Protein AF-0000000081095134 (afdb_homodimer)

Structure (mmCIF, N/CA/C/O backbone):
data_AF-0000000081095134-model_v1
#
loop_
_entity.id
_entity.type
_entity.pdbx_description
1 polymer 'Mutator-like transposase domain-containing protein'
#
loop_
_atom_site.group_PDB
_atom_site.id
_atom_site.type_symbol
_atom_site.label_atom_id
_atom_site.label_alt_id
_atom_site.label_comp_id
_atom_site.label_asym_id
_atom_site.label_entity_id
_atom_site.label_seq_id
_atom_site.pdbx_PDB_ins_code
_atom_site.Cartn_x
_atom_site.Cartn_y
_atom_site.Cartn_z
_atom_site.occupancy
_atom_site.B_iso_or_equiv
_atom_site.auth_seq_id
_atom_site.auth_comp_id
_atom_site.auth_asym_id
_atom_site.auth_atom_id
_atom_site.pdbx_PDB_model_num
ATOM 1 N N . MET A 1 1 ? -31.25 4.898 10.406 1 34.12 1 MET A N 1
ATOM 2 C CA . MET A 1 1 ? -30.953 4.434 11.758 1 34.12 1 MET A CA 1
ATOM 3 C C . MET A 1 1 ? -30.625 5.602 12.68 1 34.12 1 MET A C 1
ATOM 5 O O . MET A 1 1 ? -29.781 6.438 12.344 1 34.12 1 MET A O 1
ATOM 9 N N . ASP A 1 2 ? -31.547 5.887 13.469 1 38.72 2 ASP A N 1
ATOM 10 C CA . ASP A 1 2 ? -31.469 7.027 14.383 1 38.72 2 ASP A CA 1
ATOM 11 C C . ASP A 1 2 ? -30.359 6.836 15.398 1 38.72 2 ASP A C 1
ATOM 13 O O . ASP A 1 2 ? -30.453 5.984 16.281 1 38.72 2 ASP A O 1
ATOM 17 N N . PHE A 1 3 ? -29.188 6.793 15.047 1 43.84 3 PHE A N 1
ATOM 18 C CA . PHE A 1 3 ? -28.109 6.73 16.016 1 43.84 3 PHE A CA 1
ATOM 19 C C . PHE A 1 3 ? -28.109 7.961 16.922 1 43.84 3 PHE A C 1
ATOM 21 O O . PHE A 1 3 ? -28.172 9.094 16.438 1 43.84 3 PHE A O 1
ATOM 28 N N . GLN A 1 4 ? -28.75 7.762 18.094 1 41.66 4 GLN A N 1
ATOM 29 C CA . GLN A 1 4 ? -28.594 8.875 19.031 1 41.66 4 GLN A CA 1
ATOM 30 C C . GLN A 1 4 ? -27.109 9.141 19.312 1 41.66 4 GLN A C 1
ATOM 32 O O . GLN A 1 4 ? -26.344 8.203 19.578 1 41.66 4 GLN A O 1
ATOM 37 N N . ALA A 1 5 ? -26.734 10.164 18.969 1 42.28 5 ALA A N 1
ATOM 38 C CA . ALA A 1 5 ? -25.359 10.648 19.094 1 42.28 5 ALA A CA 1
ATOM 39 C C . ALA A 1 5 ? -24.812 10.414 20.5 1 42.28 5 ALA A C 1
ATOM 41 O O . ALA A 1 5 ? -25.531 10.609 21.5 1 42.28 5 ALA A O 1
ATOM 42 N N . ALA A 1 6 ? -23.969 9.516 20.688 1 42.62 6 ALA A N 1
ATOM 43 C CA . ALA A 1 6 ? -23.25 9.461 21.953 1 42.62 6 ALA A CA 1
ATOM 44 C C . ALA A 1 6 ? -23.016 10.859 22.516 1 42.62 6 ALA A C 1
ATOM 46 O O . ALA A 1 6 ? -23.203 11.859 21.812 1 42.62 6 ALA A O 1
ATOM 47 N N . ASP A 1 7 ? -22.406 10.867 23.703 1 41.56 7 ASP A N 1
ATOM 48 C CA . ASP A 1 7 ? -22.062 12.117 24.375 1 41.56 7 ASP A CA 1
ATOM 49 C C . ASP A 1 7 ? -21.391 13.094 23.422 1 41.56 7 ASP A C 1
ATOM 51 O O . ASP A 1 7 ? -20.438 12.734 22.734 1 41.56 7 ASP A O 1
ATOM 55 N N . THR A 1 8 ? -22.125 14.023 22.859 1 46.66 8 THR A N 1
ATOM 56 C CA . THR A 1 8 ? -21.938 15.102 21.891 1 46.66 8 THR A CA 1
ATOM 57 C C . THR A 1 8 ? -20.578 15.766 22.078 1 46.66 8 THR A C 1
ATOM 59 O O . THR A 1 8 ? -20.281 16.297 23.156 1 46.66 8 THR A O 1
ATOM 62 N N . GLU A 1 9 ? -19.609 15.109 21.625 1 51.66 9 GLU A N 1
ATOM 63 C CA . GLU A 1 9 ? -18.484 16.031 21.516 1 51.66 9 GLU A CA 1
ATOM 64 C C . GLU A 1 9 ? -18.953 17.406 21.016 1 51.66 9 GLU A C 1
ATOM 66 O O . GLU A 1 9 ? -19.922 17.5 20.266 1 51.66 9 GLU A O 1
ATOM 71 N N . SER A 1 10 ? -18.359 18.406 21.594 1 58.78 10 SER A N 1
ATOM 72 C CA . SER A 1 10 ? -18.703 19.812 21.656 1 58.78 10 SER A CA 1
ATOM 73 C C . SER A 1 10 ? -18.812 20.438 20.266 1 58.78 10 SER A C 1
ATOM 75 O O . SER A 1 10 ? -18.156 19.969 19.328 1 58.78 10 SER A O 1
ATOM 77 N N . GLU A 1 11 ? -19.922 20.984 19.859 1 73.25 11 GLU A N 1
ATOM 78 C CA . GLU A 1 11 ? -20.266 21.891 18.781 1 73.25 11 GLU A CA 1
ATOM 79 C C . GLU A 1 11 ? -19.188 22.953 18.594 1 73.25 11 GLU A C 1
ATOM 81 O O . GLU A 1 11 ? -19.344 23.875 17.781 1 73.25 11 GLU A O 1
ATOM 86 N N . ARG A 1 12 ? -18.016 22.578 19.219 1 83.5 12 ARG A N 1
ATOM 87 C CA . ARG A 1 12 ? -16.984 23.609 19.156 1 83.5 12 ARG A CA 1
ATOM 88 C C . ARG A 1 12 ? -16.25 23.578 17.828 1 83.5 12 ARG A C 1
ATOM 90 O O . ARG A 1 12 ? -16.062 22.5 17.234 1 83.5 12 ARG A O 1
ATOM 97 N N . LYS A 1 13 ? -15.852 24.828 17.422 1 90.75 13 LYS A N 1
ATOM 98 C CA . LYS A 1 13 ? -15.156 25.016 16.156 1 90.75 13 LYS A CA 1
ATOM 99 C C . LYS A 1 13 ? -13.758 25.594 16.359 1 90.75 13 LYS A C 1
ATOM 101 O O . LYS A 1 13 ? -13.562 26.453 17.234 1 90.75 13 LYS A O 1
ATOM 106 N N . TYR A 1 14 ? -12.898 25.031 15.648 1 94 14 TYR A N 1
ATOM 107 C CA . TYR A 1 14 ? -11.539 25.562 15.703 1 94 14 TYR A CA 1
ATOM 108 C C . TYR A 1 14 ? -11.211 26.344 14.43 1 94 14 TYR A C 1
ATOM 110 O O . TYR A 1 14 ? -11.852 26.156 13.398 1 94 14 TYR A O 1
ATOM 118 N N . ILE A 1 15 ? -10.242 27.234 14.555 1 94.12 15 ILE A N 1
ATOM 119 C CA . ILE A 1 15 ? -9.797 28.016 13.398 1 94.12 15 ILE A CA 1
ATOM 120 C C . ILE A 1 15 ? -8.266 28.047 13.359 1 94.12 15 ILE A C 1
ATOM 122 O O . ILE A 1 15 ? -7.605 27.844 14.375 1 94.12 15 ILE A O 1
ATOM 126 N N . PHE A 1 16 ? -7.758 28.281 12.117 1 94.06 16 PHE A N 1
ATOM 127 C CA . PHE A 1 16 ? -6.359 28.641 11.914 1 94.06 16 PHE A CA 1
ATOM 128 C C . PHE A 1 16 ? -6.184 30.156 11.891 1 94.06 16 PHE A C 1
ATOM 130 O O . PHE A 1 16 ? -6.996 30.859 11.305 1 94.06 16 PHE A O 1
ATOM 137 N N . ALA A 1 17 ? -5.164 30.578 12.578 1 94.69 17 ALA A N 1
ATOM 138 C CA . ALA A 1 17 ? -4.887 32 12.5 1 94.69 17 ALA A CA 1
ATOM 139 C C . ALA A 1 17 ? -3.387 32.281 12.5 1 94.69 17 ALA A C 1
ATOM 141 O O . ALA A 1 17 ? -2.631 31.625 13.227 1 94.69 17 ALA A O 1
ATOM 142 N N . ASP A 1 18 ? -3.006 33.188 11.562 1 94.44 18 ASP A N 1
ATOM 143 C CA . ASP A 1 18 ? -1.643 33.688 11.641 1 94.44 18 ASP A CA 1
ATOM 144 C C . ASP A 1 18 ? -1.393 34.375 12.977 1 94.44 18 ASP A C 1
ATOM 146 O O . ASP A 1 18 ? -2.119 35.312 13.352 1 94.44 18 ASP A O 1
ATOM 150 N N . GLU A 1 19 ? -0.438 33.938 13.609 1 92.81 19 GLU A N 1
ATOM 151 C CA . GLU A 1 19 ? -0.202 34.406 14.977 1 92.81 19 GLU A CA 1
ATOM 152 C C . GLU A 1 19 ? 0.036 35.906 15.008 1 92.81 19 GLU A C 1
ATOM 154 O O . GLU A 1 19 ? -0.515 36.625 15.859 1 92.81 19 GLU A O 1
ATOM 159 N N . SER A 1 20 ? 0.851 36.406 14.102 1 91.19 20 SER A N 1
ATOM 160 C CA . SER A 1 20 ? 1.161 37.844 14.055 1 91.19 20 SER A CA 1
ATOM 161 C C . SER A 1 20 ? -0.084 38.656 13.75 1 91.19 20 SER A C 1
ATOM 163 O O . SER A 1 20 ? -0.318 39.688 14.391 1 91.19 20 SER A O 1
ATOM 165 N N . ASN A 1 21 ? -0.893 38.188 12.797 1 91.81 21 ASN A N 1
ATOM 166 C CA . ASN A 1 21 ? -2.131 38.875 12.461 1 91.81 21 ASN A CA 1
ATOM 167 C C . ASN A 1 21 ? -3.09 38.938 13.648 1 91.81 21 ASN A C 1
ATOM 169 O O . ASN A 1 21 ? -3.738 39.938 13.891 1 91.81 21 ASN A O 1
ATOM 173 N N . LEU A 1 22 ? -3.172 37.875 14.266 1 92.44 22 LEU A N 1
ATOM 174 C CA . LEU A 1 22 ? -4.082 37.75 15.391 1 92.44 22 LEU A CA 1
ATOM 175 C C . LEU A 1 22 ? -3.666 38.688 16.531 1 92.44 22 LEU A C 1
ATOM 177 O O . LEU A 1 22 ? -4.492 39.438 17.062 1 92.44 22 LEU A O 1
ATOM 181 N N . LEU A 1 23 ? -2.416 38.688 16.875 1 89.62 23 LEU A N 1
ATOM 182 C CA . LEU A 1 23 ? -1.928 39.531 17.969 1 89.62 23 LEU A CA 1
ATOM 183 C C . LEU A 1 23 ? -2.041 41 17.625 1 89.62 23 LEU A C 1
ATOM 185 O O . LEU A 1 23 ? -2.357 41.812 18.5 1 89.62 23 LEU A O 1
ATOM 189 N N . GLU A 1 24 ? -1.761 41.281 16.422 1 88.88 24 GLU A N 1
ATOM 190 C CA . GLU A 1 24 ? -1.921 42.688 15.969 1 88.88 24 GLU A CA 1
ATOM 191 C C . GLU A 1 24 ? -3.379 43.125 16.047 1 88.88 24 GLU A C 1
ATOM 193 O O . GLU A 1 24 ? -3.666 44.25 16.422 1 88.88 24 GLU A O 1
ATOM 198 N N . TRP A 1 25 ? -4.219 42.281 15.688 1 89.56 25 TRP A N 1
ATOM 199 C CA . TRP A 1 25 ? -5.648 42.562 15.734 1 89.56 25 TRP A CA 1
ATOM 200 C C . TRP A 1 25 ? -6.113 42.781 17.172 1 89.56 25 TRP A C 1
ATOM 202 O O . TRP A 1 25 ? -6.84 43.75 17.438 1 89.56 25 TRP A O 1
ATOM 212 N N . VAL A 1 26 ? -5.688 41.969 18.031 1 86.5 26 VAL A N 1
ATOM 213 C CA . VAL A 1 26 ? -6.074 42.094 19.438 1 86.5 26 VAL A CA 1
ATOM 214 C C . VAL A 1 26 ? -5.543 43.375 20.016 1 86.5 26 VAL A C 1
ATOM 216 O O . VAL A 1 26 ? -6.25 44.062 20.766 1 86.5 26 VAL A O 1
ATOM 219 N N . THR A 1 27 ? -4.344 43.719 19.672 1 83.88 27 THR A N 1
ATOM 220 C CA . THR A 1 27 ? -3.738 44.938 20.156 1 83.88 27 THR A CA 1
ATOM 221 C C . THR A 1 27 ? -4.484 46.156 19.609 1 83.88 27 THR A C 1
ATOM 223 O O . THR A 1 27 ? -4.637 47.156 20.312 1 83.88 27 THR A O 1
ATOM 226 N N . SER A 1 28 ? -4.941 46.031 18.453 1 83.38 28 SER A N 1
ATOM 227 C CA . SER A 1 28 ? -5.652 47.156 17.828 1 83.38 28 SER A CA 1
ATOM 228 C C . SER A 1 28 ? -7.023 47.344 18.453 1 83.38 28 SER A C 1
ATOM 230 O O . SER A 1 28 ? -7.5 48.5 18.562 1 83.38 28 SER A O 1
ATOM 232 N N . ILE A 1 29 ? -7.613 46.344 18.797 1 82.88 29 ILE A N 1
ATOM 233 C CA . ILE A 1 29 ? -8.938 46.406 19.391 1 82.88 29 ILE A CA 1
ATOM 234 C C . ILE A 1 29 ? -8.828 46.969 20.812 1 82.88 29 ILE A C 1
ATOM 236 O O . ILE A 1 29 ? -9.711 47.719 21.266 1 82.88 29 ILE A O 1
ATOM 240 N N . ALA A 1 30 ? -7.797 46.688 21.453 1 77.12 30 ALA A N 1
ATOM 241 C CA . ALA A 1 30 ? -7.582 47.156 22.812 1 77.12 30 ALA A CA 1
ATOM 242 C C . ALA A 1 30 ? -7.426 48.688 22.844 1 77.12 30 ALA A C 1
ATOM 244 O O . ALA A 1 30 ? -7.629 49.312 23.891 1 77.12 30 ALA A O 1
ATOM 245 N N . ARG A 1 31 ? -7.203 49.219 21.781 1 71.81 31 ARG A N 1
ATOM 246 C CA . ARG A 1 31 ? -7 50.656 21.734 1 71.81 31 ARG A CA 1
ATOM 247 C C . ARG A 1 31 ? -8.328 51.406 21.828 1 71.81 31 ARG A C 1
ATOM 249 O O . ARG A 1 31 ? -8.359 52.625 22.031 1 71.81 31 ARG A O 1
ATOM 256 N N . CYS A 1 32 ? -9.398 50.594 21.594 1 70.75 32 CYS A N 1
ATOM 257 C CA . CYS A 1 32 ? -10.711 51.219 21.734 1 70.75 32 CYS A CA 1
ATOM 258 C C . CYS A 1 32 ? -10.93 51.75 23.156 1 70.75 32 CYS A C 1
ATOM 260 O O . CYS A 1 32 ? -10.773 50.969 24.109 1 70.75 32 CYS A O 1
ATOM 262 N N . LYS A 1 33 ? -11.117 53 23.375 1 64.44 33 LYS A N 1
ATOM 263 C CA . LYS A 1 33 ? -11.148 53.688 24.656 1 64.44 33 LYS A CA 1
ATOM 264 C C . LYS A 1 33 ? -12.547 53.688 25.266 1 64.44 33 LYS A C 1
ATOM 266 O O . LYS A 1 33 ? -12.742 54.125 26.391 1 64.44 33 LYS A O 1
ATOM 271 N N . CYS A 1 34 ? -13.383 53.188 24.484 1 67 34 CYS A N 1
ATOM 272 C CA . CYS A 1 34 ? -14.742 53.438 24.969 1 67 34 CYS A CA 1
ATOM 273 C C . CYS A 1 34 ? -15.18 52.344 25.922 1 67 34 CYS A C 1
ATOM 275 O O . CYS A 1 34 ? -16.141 52.531 26.688 1 67 34 CYS A O 1
ATOM 277 N N . GLY A 1 35 ? -14.422 51.344 26.172 1 62.41 35 GLY A N 1
ATOM 278 C CA . GLY A 1 35 ? -14.688 50.312 27.125 1 62.41 35 GLY A CA 1
ATOM 279 C C . GLY A 1 35 ? -15.961 49.531 26.828 1 62.41 35 GLY A C 1
ATOM 280 O O . GLY A 1 35 ? -16.438 48.75 27.672 1 62.41 35 GLY A O 1
ATOM 281 N N . LYS A 1 36 ? -16.656 49.812 25.75 1 62.91 36 LYS A N 1
ATOM 282 C CA . LYS A 1 36 ? -17.938 49.156 25.484 1 62.91 36 LYS A CA 1
ATOM 283 C C . LYS A 1 36 ? -17.734 47.812 24.734 1 62.91 36 LYS A C 1
ATOM 285 O O . LYS A 1 36 ? -16.609 47.5 24.344 1 62.91 36 LYS A O 1
ATOM 290 N N . LYS A 1 37 ? -18.797 47.156 24.594 1 71.56 37 LYS A N 1
ATOM 291 C CA . LYS A 1 37 ? -18.828 45.812 24.031 1 71.56 37 LYS A CA 1
ATOM 292 C C . LYS A 1 37 ? -18.562 45.812 22.531 1 71.56 37 LYS A C 1
ATOM 294 O O . LYS A 1 37 ? -19.156 46.625 21.797 1 71.56 37 LYS A O 1
ATOM 299 N N . MET A 1 38 ? -17.531 45.094 22.109 1 80.19 38 MET A N 1
ATOM 300 C CA . MET A 1 38 ? -17.188 44.969 20.703 1 80.19 38 MET A CA 1
ATOM 301 C C . MET A 1 38 ? -18.016 43.844 20.062 1 80.19 38 MET A C 1
ATOM 303 O O . MET A 1 38 ? -18.203 42.781 20.656 1 80.19 38 MET A O 1
ATOM 307 N N . ASN A 1 39 ? -18.578 44.219 18.891 1 85.12 39 ASN A N 1
ATOM 308 C CA . ASN A 1 39 ? -19.266 43.219 18.094 1 85.12 39 ASN A CA 1
ATOM 309 C C . ASN A 1 39 ? -18.344 42.625 17.031 1 85.12 39 ASN A C 1
ATOM 311 O O . ASN A 1 39 ? -17.844 43.312 16.172 1 85.12 39 ASN A O 1
ATOM 315 N N . ILE A 1 40 ? -18.141 41.312 17.203 1 90.56 40 ILE A N 1
ATOM 316 C CA . ILE A 1 40 ? -17.266 40.625 16.266 1 90.56 40 ILE A CA 1
ATOM 317 C C . ILE A 1 40 ? -18.094 39.781 15.312 1 90.56 40 ILE A C 1
ATOM 319 O O . ILE A 1 40 ? -18.922 38.969 15.758 1 90.56 40 ILE A O 1
ATOM 323 N N . LYS A 1 41 ? -17.891 40 14.055 1 90.69 41 LYS A N 1
ATOM 324 C CA . LYS A 1 41 ? -18.609 39.25 13.039 1 90.69 41 LYS A CA 1
ATOM 325 C C . LYS A 1 41 ? -17.656 38.625 12.023 1 90.69 41 LYS A C 1
ATOM 327 O O . LYS A 1 41 ? -16.641 39.219 11.68 1 90.69 41 LYS A O 1
ATOM 332 N N . GLU A 1 42 ? -18.016 37.469 11.656 1 91.19 42 GLU A N 1
ATOM 333 C CA . GLU A 1 42 ? -17.312 36.844 10.539 1 91.19 42 GLU A CA 1
ATOM 334 C C . GLU A 1 42 ? -17.766 37.406 9.203 1 91.19 42 GLU A C 1
ATOM 336 O O . GLU A 1 42 ? -18.938 37.312 8.844 1 91.19 42 GLU A O 1
ATOM 341 N N . GLU A 1 43 ? -16.922 38.062 8.523 1 89.06 43 GLU A N 1
ATOM 342 C CA . GLU A 1 43 ? -17.281 38.719 7.281 1 89.06 43 GLU A CA 1
ATOM 343 C C . GLU A 1 43 ? -17.172 37.781 6.09 1 89.06 43 GLU A C 1
ATOM 345 O O . GLU A 1 43 ? -18.031 37.812 5.199 1 89.06 43 GLU A O 1
ATOM 350 N N . CYS A 1 44 ? -16.078 37.094 6.059 1 86 44 CYS A N 1
ATOM 351 C CA . CYS A 1 44 ? -15.828 36.219 4.914 1 86 44 CYS A CA 1
ATOM 352 C C . CYS A 1 44 ? -15.102 34.938 5.34 1 86 44 CYS A C 1
ATOM 354 O O . CYS A 1 44 ? -14.297 34.969 6.27 1 86 44 CYS A O 1
ATOM 356 N N . ALA A 1 45 ? -15.578 33.875 4.688 1 87.19 45 ALA A N 1
ATOM 357 C CA . ALA A 1 45 ? -14.914 32.594 4.906 1 87.19 45 ALA A CA 1
ATOM 358 C C . ALA A 1 45 ? -14.617 31.891 3.586 1 87.19 45 ALA A C 1
ATOM 360 O O . ALA A 1 45 ? -15.531 31.641 2.793 1 87.19 45 ALA A O 1
ATOM 361 N N . VAL A 1 46 ? -13.352 31.719 3.312 1 87.44 46 VAL A N 1
ATOM 362 C CA . VAL A 1 46 ? -12.914 30.953 2.146 1 87.44 46 VAL A CA 1
ATOM 363 C C . VAL A 1 46 ? -12.102 29.75 2.594 1 87.44 46 VAL A C 1
ATOM 365 O O . VAL A 1 46 ? -10.93 29.875 2.943 1 87.44 46 VAL A O 1
ATOM 368 N N . GLY A 1 47 ? -12.742 28.609 2.449 1 88.62 47 GLY A N 1
ATOM 369 C CA . GLY A 1 47 ? -12.086 27.438 3.018 1 88.62 47 GLY A CA 1
ATOM 370 C C . GLY A 1 47 ? -11.828 27.562 4.508 1 88.62 47 GLY A C 1
ATOM 371 O O . GLY A 1 47 ? -12.75 27.844 5.277 1 88.62 47 GLY A O 1
ATOM 372 N N . MET A 1 48 ? -10.516 27.547 4.859 1 91.81 48 MET A N 1
ATOM 373 C CA . MET A 1 48 ? -10.164 27.609 6.273 1 91.81 48 MET A CA 1
ATOM 374 C C . MET A 1 48 ? -9.758 29.031 6.664 1 91.81 48 MET A C 1
ATOM 376 O O . MET A 1 48 ? -9.586 29.328 7.848 1 91.81 48 MET A O 1
ATOM 380 N N . ALA A 1 49 ? -9.617 29.859 5.648 1 92 49 ALA A N 1
ATOM 381 C CA . ALA A 1 49 ? -9.281 31.266 5.91 1 92 49 ALA A CA 1
ATOM 382 C C . ALA A 1 49 ? -10.539 32.062 6.207 1 92 49 ALA A C 1
ATOM 384 O O . ALA A 1 49 ? -11.508 32.031 5.449 1 92 49 ALA A O 1
ATOM 385 N N . LYS A 1 50 ? -10.5 32.781 7.301 1 91.75 50 LYS A N 1
ATOM 386 C CA . LYS A 1 50 ? -11.641 33.594 7.715 1 91.75 50 LYS A CA 1
ATOM 387 C C . LYS A 1 50 ? -11.219 35.062 7.949 1 91.75 50 LYS A C 1
ATOM 389 O O . LYS A 1 50 ? -10.055 35.344 8.25 1 91.75 50 LYS A O 1
ATOM 394 N N . THR A 1 51 ? -12.148 35.906 7.699 1 92.62 51 THR A N 1
ATOM 395 C CA . THR A 1 51 ? -11.961 37.312 8.016 1 92.62 51 THR A CA 1
ATOM 396 C C . THR A 1 51 ? -12.984 37.781 9.047 1 92.62 51 THR A C 1
ATOM 398 O O . THR A 1 51 ? -14.188 37.594 8.859 1 92.62 51 THR A O 1
ATOM 401 N N . TYR A 1 52 ? -12.414 38.281 10.133 1 92.81 52 TYR A N 1
ATOM 402 C CA . TYR A 1 52 ? -13.258 38.812 11.195 1 92.81 52 TYR A CA 1
ATOM 403 C C . TYR A 1 52 ? -13.219 40.344 11.227 1 92.81 52 TYR A C 1
ATOM 405 O O . TYR A 1 52 ? -12.18 40.938 10.945 1 92.81 52 TYR A O 1
ATOM 413 N N . VAL A 1 53 ? -14.367 40.875 11.531 1 92.5 53 VAL A N 1
ATOM 414 C CA . VAL A 1 53 ? -14.461 42.312 11.703 1 92.5 53 VAL A CA 1
ATOM 415 C C . VAL A 1 53 ? -15.008 42.625 13.086 1 92.5 53 VAL A C 1
ATOM 417 O O . VAL A 1 53 ? -16.062 42.125 13.477 1 92.5 53 VAL A O 1
ATOM 420 N N . ALA A 1 54 ? -14.227 43.375 13.789 1 89.12 54 ALA A N 1
ATOM 421 C CA . ALA A 1 54 ? -14.672 43.875 15.086 1 89.12 54 ALA A CA 1
ATOM 422 C C . ALA A 1 54 ? -15.102 45.344 14.992 1 89.12 54 ALA A C 1
ATOM 424 O O . ALA A 1 54 ? -14.352 46.188 14.5 1 89.12 54 ALA A O 1
ATOM 425 N N . ARG A 1 55 ? -16.312 45.531 15.445 1 86.44 55 ARG A N 1
ATOM 426 C CA . ARG A 1 55 ? -16.859 46.875 15.398 1 86.44 55 ARG A CA 1
ATOM 427 C C . ARG A 1 55 ? -17.297 47.344 16.781 1 86.44 55 ARG A C 1
ATOM 429 O O . ARG A 1 55 ? -18 46.625 17.484 1 86.44 55 ARG A O 1
ATOM 436 N N . CYS A 1 56 ? -16.766 48.562 17.062 1 82.19 56 CYS A N 1
ATOM 437 C CA . CYS A 1 56 ? -17.203 49.156 18.312 1 82.19 56 CYS A CA 1
ATOM 438 C C . CYS A 1 56 ? -18.547 49.875 18.125 1 82.19 56 CYS A C 1
ATOM 440 O O . CYS A 1 56 ? -18.719 50.625 17.172 1 82.19 56 CYS A O 1
ATOM 442 N N . GLY A 1 57 ? -19.438 49.625 18.844 1 75.62 57 GLY A N 1
ATOM 443 C CA . GLY A 1 57 ? -20.75 50.25 18.75 1 75.62 57 GLY A CA 1
ATOM 444 C C . GLY A 1 57 ? -20.75 51.75 19.047 1 75.62 57 GLY A C 1
ATOM 445 O O . GLY A 1 57 ? -21.625 52.469 18.578 1 75.62 57 GLY A O 1
ATOM 446 N N . GLN A 1 58 ? -19.656 52.219 19.719 1 75.88 58 GLN A N 1
ATOM 447 C CA . GLN A 1 58 ? -19.641 53.625 20.141 1 75.88 58 GLN A CA 1
ATOM 448 C C . GLN A 1 58 ? -18.672 54.438 19.281 1 75.88 58 GLN A C 1
ATOM 450 O O . GLN A 1 58 ? -19.031 55.5 18.797 1 75.88 58 GLN A O 1
ATOM 455 N N . CYS A 1 59 ? -17.469 53.969 19.188 1 74.69 59 CYS A N 1
ATOM 456 C CA . CYS A 1 59 ? -16.422 54.719 18.516 1 74.69 59 CYS A CA 1
ATOM 457 C C . CYS A 1 59 ? -16.438 54.469 17.016 1 74.69 59 CYS A C 1
ATOM 459 O O . CYS A 1 59 ? -15.781 55.156 16.25 1 74.69 59 CYS A O 1
ATOM 461 N N . ASN A 1 60 ? -17.266 53.656 16.547 1 74.5 60 ASN A N 1
ATOM 462 C CA . ASN A 1 60 ? -17.375 53.281 15.141 1 74.5 60 ASN A CA 1
ATOM 463 C C . ASN A 1 60 ? -16.031 52.844 14.562 1 74.5 60 ASN A C 1
ATOM 465 O O . ASN A 1 60 ? -15.766 53.062 13.375 1 74.5 60 ASN A O 1
ATOM 469 N N . ILE A 1 61 ? -15.117 52.406 15.406 1 77.38 61 ILE A N 1
ATOM 470 C CA . ILE A 1 61 ? -13.844 51.875 14.938 1 77.38 61 ILE A CA 1
ATOM 471 C C . ILE A 1 61 ? -14.047 50.438 14.438 1 77.38 61 ILE A C 1
ATOM 473 O O . ILE A 1 61 ? -14.727 49.625 15.078 1 77.38 61 ILE A O 1
ATOM 477 N N . GLU A 1 62 ? -13.609 50.281 13.18 1 85.81 62 GLU A N 1
ATOM 478 C CA . GLU A 1 62 ? -13.672 48.969 12.57 1 85.81 62 GLU A CA 1
ATOM 479 C C . GLU A 1 62 ? -12.281 48.375 12.352 1 85.81 62 GLU A C 1
ATOM 481 O O . GLU A 1 62 ? -11.414 49.031 11.766 1 85.81 62 GLU A O 1
ATOM 486 N N . GLN A 1 63 ? -12.078 47.25 13.023 1 88.19 63 GLN A N 1
ATOM 487 C CA . GLN A 1 63 ? -10.812 46.562 12.836 1 88.19 63 GLN A CA 1
ATOM 488 C C . GLN A 1 63 ? -11.031 45.188 12.219 1 88.19 63 GLN A C 1
ATOM 490 O O . GLN A 1 63 ? -11.812 44.375 12.734 1 88.19 63 GLN A O 1
ATOM 495 N N . GLN A 1 64 ? -10.344 45 11.141 1 89.69 64 GLN A N 1
ATOM 496 C CA . GLN A 1 64 ? -10.484 43.719 10.414 1 89.69 64 GLN A CA 1
ATOM 497 C C . GLN A 1 64 ? -9.242 42.844 10.578 1 89.69 64 GLN A C 1
ATOM 499 O O . GLN A 1 64 ? -8.133 43.375 10.695 1 89.69 64 GLN A O 1
ATOM 504 N N . MET A 1 65 ? -9.469 41.562 10.672 1 90.75 65 MET A N 1
ATOM 505 C CA . MET A 1 65 ? -8.367 40.625 10.766 1 90.75 65 MET A CA 1
ATOM 506 C C . MET A 1 65 ? -8.609 39.406 9.859 1 90.75 65 MET A C 1
ATOM 508 O O . MET A 1 65 ? -9.664 38.781 9.93 1 90.75 65 MET A O 1
ATOM 512 N N . CYS A 1 66 ? -7.637 39.156 9 1 90.31 66 CYS A N 1
ATOM 513 C CA . CYS A 1 66 ? -7.641 37.938 8.219 1 90.31 66 CYS A CA 1
ATOM 514 C C . CYS A 1 66 ? -6.758 36.875 8.875 1 90.31 66 CYS A C 1
ATOM 516 O O . CYS A 1 66 ? -5.617 37.156 9.25 1 90.31 66 CYS A O 1
ATOM 518 N N . THR A 1 67 ? -7.312 35.719 8.984 1 92 67 THR A N 1
ATOM 519 C CA . THR A 1 67 ? -6.602 34.656 9.672 1 92 67 THR A CA 1
ATOM 520 C C . THR A 1 67 ? -5.398 34.188 8.859 1 92 67 THR A C 1
ATOM 522 O O . THR A 1 67 ? -4.52 33.5 9.375 1 92 67 THR A O 1
ATOM 525 N N . SER A 1 68 ? -5.344 34.5 7.578 1 89.62 68 SER A N 1
ATOM 526 C CA . SER A 1 68 ? -4.227 34.125 6.715 1 89.62 68 SER A CA 1
ATOM 527 C C . SER A 1 68 ? -3.572 35.375 6.094 1 89.62 68 SER A C 1
ATOM 529 O O . SER A 1 68 ? -4.195 36.406 6 1 89.62 68 SER A O 1
ATOM 531 N N . GLN A 1 69 ? -2.139 35.125 5.895 1 77.06 69 GLN A N 1
ATOM 532 C CA . GLN A 1 69 ? -1.49 36.188 5.102 1 77.06 69 GLN A CA 1
ATOM 533 C C . GLN A 1 69 ? -1.876 36.062 3.629 1 77.06 69 GLN A C 1
ATOM 535 O O . GLN A 1 69 ? -2.182 34.969 3.143 1 77.06 69 GLN A O 1
ATOM 540 N N . GLY A 1 70 ? -1.835 37.062 2.885 1 61.12 70 GLY A N 1
ATOM 541 C CA . GLY A 1 70 ? -2.064 36.969 1.453 1 61.12 70 GLY A CA 1
ATOM 542 C C . GLY A 1 70 ? -3.529 36.812 1.093 1 61.12 70 GLY A C 1
ATOM 543 O O . GLY A 1 70 ? -4.328 36.344 1.912 1 61.12 70 GLY A O 1
ATOM 544 N N . GLY A 1 71 ? -4.551 37.969 1.131 1 52.31 71 GLY A N 1
ATOM 545 C CA . GLY A 1 71 ? -5.973 37.844 0.878 1 52.31 71 GLY A CA 1
ATOM 546 C C . GLY A 1 71 ? -6.48 38.75 -0.215 1 52.31 71 GLY A C 1
ATOM 547 O O . GLY A 1 71 ? -7.289 39.656 0.044 1 52.31 71 GLY A O 1
ATOM 548 N N . VAL A 1 72 ? -5.766 38.938 -1.021 1 44.94 72 VAL A N 1
ATOM 549 C CA . VAL A 1 72 ? -6.648 39.719 -1.901 1 44.94 72 VAL A CA 1
ATOM 550 C C . VAL A 1 72 ? -7.902 38.906 -2.211 1 44.94 72 VAL A C 1
ATOM 552 O O . VAL A 1 72 ? -7.883 37.656 -2.129 1 44.94 72 VAL A O 1
ATOM 555 N N . LYS A 1 73 ? -9.117 39.625 -2.234 1 48 73 LYS A N 1
ATOM 556 C CA . LYS A 1 73 ? -10.516 39.219 -2.299 1 48 73 LYS A CA 1
ATOM 557 C C . LYS A 1 73 ? -10.656 37.844 -2.939 1 48 73 LYS A C 1
ATOM 559 O O . LYS A 1 73 ? -11.641 37.125 -2.691 1 48 73 LYS A O 1
ATOM 564 N N . LYS A 1 74 ? -10.297 37.688 -4.113 1 43.81 74 LYS A N 1
ATOM 565 C CA . LYS A 1 74 ? -10.82 36.562 -4.883 1 43.81 74 LYS A CA 1
ATOM 566 C C . LYS A 1 74 ? -10.07 35.281 -4.555 1 43.81 74 LYS A C 1
ATOM 568 O O . LYS A 1 74 ? -10.68 34.219 -4.402 1 43.81 74 LYS A O 1
ATOM 573 N N . SER A 1 75 ? -8.875 34.875 -5.125 1 46.09 75 SER A N 1
ATOM 574 C CA . SER A 1 75 ? -8.344 33.594 -5.559 1 46.09 75 SER A CA 1
ATOM 575 C C . SER A 1 75 ? -7.727 32.844 -4.391 1 46.09 75 SER A C 1
ATOM 577 O O . SER A 1 75 ? -7.406 33.438 -3.355 1 46.09 75 SER A O 1
ATOM 579 N N . CYS A 1 76 ? -7.598 31.375 -4.395 1 56.25 76 CYS A N 1
ATOM 580 C CA . CYS A 1 76 ? -6.969 30.141 -3.955 1 56.25 76 CYS A CA 1
ATOM 581 C C . CYS A 1 76 ? -5.527 30.375 -3.518 1 56.25 76 CYS A C 1
ATOM 583 O O . CYS A 1 76 ? -4.773 29.438 -3.293 1 56.25 76 CYS A O 1
ATOM 585 N N . ARG A 1 77 ? -5.238 31.734 -3.037 1 71.56 77 ARG A N 1
ATOM 586 C CA . ARG A 1 77 ? -3.82 32.031 -2.9 1 71.56 77 ARG A CA 1
ATOM 587 C C . ARG A 1 77 ? -3.467 32.344 -1.45 1 71.56 77 ARG A C 1
ATOM 589 O O . ARG A 1 77 ? -2.447 33 -1.179 1 71.56 77 ARG A O 1
ATOM 596 N N . TYR A 1 78 ? -4.375 32.062 -0.59 1 88.06 78 TYR A N 1
ATOM 597 C CA . TYR A 1 78 ? -4.027 32.25 0.813 1 88.06 78 TYR A CA 1
ATOM 598 C C . TYR A 1 78 ? -2.809 31.406 1.192 1 88.06 78 TYR A C 1
ATOM 600 O O . TYR A 1 78 ? -2.691 30.25 0.792 1 88.06 78 TYR A O 1
ATOM 608 N N . ASP A 1 79 ? -1.943 32.094 2.029 1 90.69 79 ASP A N 1
ATOM 609 C CA . ASP A 1 79 ? -0.749 31.391 2.502 1 90.69 79 ASP A CA 1
ATOM 610 C C . ASP A 1 79 ? -1.119 30.141 3.311 1 90.69 79 ASP A C 1
ATOM 612 O O . ASP A 1 79 ? -0.469 29.109 3.193 1 90.69 79 ASP A O 1
ATOM 616 N N . LEU A 1 80 ? -2.164 30.312 4.047 1 92.44 80 LEU A N 1
ATOM 617 C CA . LEU A 1 80 ? -2.639 29.203 4.867 1 92.44 80 LEU A CA 1
ATOM 618 C C . LEU A 1 80 ? -2.969 28 4 1 92.44 80 LEU A C 1
ATOM 620 O O . LEU A 1 80 ? -2.541 26.875 4.301 1 92.44 80 LEU A O 1
ATOM 624 N N . HIS A 1 81 ? -3.676 28.25 2.926 1 92.5 81 HIS A N 1
ATOM 625 C CA . HIS A 1 81 ? -4.086 27.172 2.039 1 92.5 81 HIS A CA 1
ATOM 626 C C . HIS A 1 81 ? -2.885 26.531 1.347 1 92.5 81 HIS A C 1
ATOM 628 O O . HIS A 1 81 ? -2.811 25.312 1.218 1 92.5 81 HIS A O 1
ATOM 634 N N . ARG A 1 82 ? -1.973 27.312 0.964 1 91.38 82 ARG A N 1
ATOM 635 C CA . ARG A 1 82 ? -0.772 26.797 0.308 1 91.38 82 ARG A CA 1
ATOM 636 C C . ARG A 1 82 ? 0.023 25.891 1.244 1 91.38 82 ARG A C 1
ATOM 638 O O . ARG A 1 82 ? 0.481 24.828 0.841 1 91.38 82 ARG A O 1
ATOM 645 N N . ARG A 1 83 ? 0.131 26.297 2.43 1 91.56 83 ARG A N 1
ATOM 646 C CA . ARG A 1 83 ? 0.895 25.531 3.412 1 91.56 83 ARG A CA 1
ATOM 647 C C . ARG A 1 83 ? 0.2 24.219 3.742 1 91.56 83 ARG A C 1
ATOM 649 O O . ARG A 1 83 ? 0.851 23.172 3.848 1 91.56 83 ARG A O 1
ATOM 656 N N . LEU A 1 84 ? -1.084 24.344 3.881 1 92.69 84 LEU A N 1
ATOM 657 C CA . LEU A 1 84 ? -1.85 23.156 4.207 1 92.69 84 LEU A CA 1
ATOM 658 C C . LEU A 1 84 ? -1.792 22.141 3.064 1 92.69 84 LEU A C 1
ATOM 660 O O . LEU A 1 84 ? -1.642 20.938 3.297 1 92.69 84 LEU A O 1
ATOM 664 N N . VAL A 1 85 ? -1.919 22.641 1.881 1 93.62 85 VAL A N 1
ATOM 665 C CA . VAL A 1 85 ? -1.872 21.766 0.713 1 93.62 85 VAL A CA 1
ATOM 666 C C . VAL A 1 85 ? -0.487 21.141 0.597 1 93.62 85 VAL A C 1
ATOM 668 O O . VAL A 1 85 ? -0.365 19.938 0.303 1 93.62 85 VAL A O 1
ATOM 671 N N . ARG A 1 86 ? 0.52 21.875 0.872 1 91.31 86 ARG A N 1
ATOM 672 C CA . ARG A 1 86 ? 1.88 21.344 0.846 1 91.31 86 ARG A CA 1
ATOM 673 C C . ARG A 1 86 ? 2.041 20.188 1.837 1 91.31 86 ARG A C 1
ATOM 675 O O . ARG A 1 86 ? 2.631 19.156 1.509 1 91.31 86 ARG A O 1
ATOM 682 N N . GLY A 1 87 ? 1.55 20.453 2.996 1 90.12 87 GLY A N 1
ATOM 683 C CA . GLY A 1 87 ? 1.609 19.406 3.994 1 90.12 87 GLY A CA 1
ATOM 684 C C . GLY A 1 87 ? 0.815 18.172 3.607 1 90.12 87 GLY A C 1
ATOM 685 O O . GLY A 1 87 ? 1.257 17.047 3.84 1 90.12 87 GLY A O 1
ATOM 686 N N . ALA A 1 88 ? -0.309 18.391 3.021 1 92.19 88 ALA A N 1
ATOM 687 C CA . ALA A 1 88 ? -1.197 17.297 2.629 1 92.19 88 ALA A CA 1
ATOM 688 C C . ALA A 1 88 ? -0.581 16.469 1.512 1 92.19 88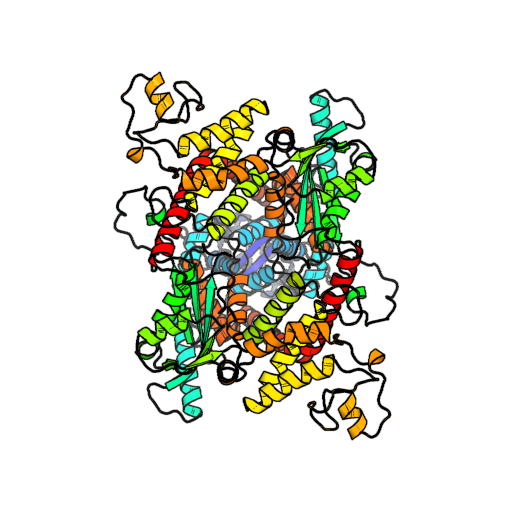 ALA A C 1
ATOM 690 O O . ALA A 1 88 ? -0.791 15.25 1.447 1 92.19 88 ALA A O 1
ATOM 691 N N . LEU A 1 89 ? 0.138 17.078 0.644 1 90.5 89 LEU A N 1
ATOM 692 C CA . LEU A 1 89 ? 0.791 16.375 -0.453 1 90.5 89 LEU A CA 1
ATOM 693 C C . LEU A 1 89 ? 1.698 15.266 0.077 1 90.5 89 LEU A C 1
ATOM 695 O O . LEU A 1 89 ? 1.869 14.234 -0.574 1 90.5 89 LEU A O 1
ATOM 699 N N . HIS A 1 90 ? 2.133 15.438 1.287 1 85.81 90 HIS A N 1
ATOM 700 C CA . HIS A 1 90 ? 3.098 14.492 1.832 1 85.81 90 HIS A CA 1
ATOM 701 C C . HIS A 1 90 ? 2.449 13.578 2.867 1 85.81 90 HIS A C 1
ATOM 703 O O . HIS A 1 90 ? 3.131 12.766 3.498 1 85.81 90 HIS A O 1
ATOM 709 N N . SER A 1 91 ? 1.232 13.789 3.152 1 84.25 91 SER A N 1
ATOM 710 C CA . SER A 1 91 ? 0.632 13.016 4.238 1 84.25 91 SER A CA 1
ATOM 711 C C . SER A 1 91 ? -0.737 12.477 3.842 1 84.25 91 SER A C 1
ATOM 713 O O . SER A 1 91 ? -1.593 12.25 4.699 1 84.25 91 SER A O 1
ATOM 715 N N . GLY A 1 92 ? -1.164 12.359 2.701 1 81.56 92 GLY A N 1
ATOM 716 C CA . GLY A 1 92 ? -2.436 11.727 2.385 1 81.56 92 GLY A CA 1
ATOM 717 C C . GLY A 1 92 ? -3.252 12.5 1.371 1 81.56 92 GLY A C 1
ATOM 718 O O . GLY A 1 92 ? -4.352 12.086 1.002 1 81.56 92 GLY A O 1
ATOM 719 N N . GLY A 1 93 ? -2.816 13.602 0.955 1 88.88 93 GLY A N 1
ATOM 720 C CA . GLY A 1 93 ? -3.494 14.367 -0.077 1 88.88 93 GLY A CA 1
ATOM 721 C C . GLY A 1 93 ? -4.73 15.086 0.431 1 88.88 93 GLY A C 1
ATOM 722 O O . GLY A 1 93 ? -4.746 15.578 1.562 1 88.88 93 GLY A O 1
ATOM 723 N N . TYR A 1 94 ? -5.664 15.188 -0.369 1 91.75 94 TYR A N 1
ATOM 724 C CA . TYR A 1 94 ? -6.879 15.922 -0.023 1 91.75 94 TYR A CA 1
ATOM 725 C C . TYR A 1 94 ? -7.609 15.242 1.132 1 91.75 94 TYR A C 1
ATOM 727 O O . TYR A 1 94 ? -8.242 15.914 1.948 1 91.75 94 TYR A O 1
ATOM 735 N N . THR A 1 95 ? -7.504 13.953 1.273 1 88.62 95 THR A N 1
ATOM 736 C CA . THR A 1 95 ? -8.148 13.211 2.355 1 88.62 95 THR A CA 1
ATOM 737 C C . THR A 1 95 ? -7.641 13.695 3.713 1 88.62 95 THR A C 1
ATOM 739 O O . THR A 1 95 ? -8.406 13.773 4.676 1 88.62 95 THR A O 1
ATOM 742 N N . ALA A 1 96 ? -6.422 14 3.754 1 89.25 96 ALA A N 1
ATOM 743 C CA . ALA A 1 96 ? -5.848 14.492 5.004 1 89.25 96 ALA A CA 1
ATOM 744 C C . ALA A 1 96 ? -6.473 15.82 5.406 1 89.25 96 ALA A C 1
ATOM 746 O O . ALA A 1 96 ? -6.801 16.031 6.578 1 89.25 96 ALA A O 1
ATOM 747 N N . ILE A 1 97 ? -6.676 16.672 4.426 1 92 97 ILE A N 1
ATOM 748 C CA . ILE A 1 97 ? -7.262 17.984 4.699 1 92 97 ILE A CA 1
ATOM 749 C C . ILE A 1 97 ? -8.719 17.812 5.125 1 92 97 ILE A C 1
ATOM 751 O O . ILE A 1 97 ? -9.172 18.453 6.078 1 92 97 ILE A O 1
ATOM 755 N N . ARG A 1 98 ? -9.344 17 4.41 1 92.38 98 ARG A N 1
ATOM 756 C CA . ARG A 1 98 ? -10.758 16.766 4.711 1 92.38 98 ARG A CA 1
ATOM 757 C C . ARG A 1 98 ? -10.93 16.219 6.121 1 92.38 98 ARG A C 1
ATOM 759 O O . ARG A 1 98 ? -11.789 16.688 6.871 1 92.38 98 ARG A O 1
ATOM 766 N N . GLU A 1 99 ? -10.133 15.227 6.5 1 90.62 99 GLU A N 1
ATOM 767 C CA . GLU A 1 99 ? -10.234 14.625 7.832 1 90.62 99 GLU A CA 1
ATOM 768 C C . GLU A 1 99 ? -9.859 15.633 8.914 1 90.62 99 GLU A C 1
ATOM 770 O O . GLU A 1 99 ? -10.469 15.656 9.984 1 90.62 99 GLU A O 1
ATOM 775 N N . LEU A 1 100 ? -8.867 16.422 8.641 1 91.31 100 LEU A N 1
ATOM 776 C CA . LEU A 1 100 ? -8.477 17.484 9.562 1 91.31 100 LEU A CA 1
ATOM 777 C C . LEU A 1 100 ? -9.633 18.453 9.805 1 91.31 100 LEU A C 1
ATOM 779 O O . LEU A 1 100 ? -9.938 18.781 10.945 1 91.31 100 LEU A O 1
ATOM 783 N N . CYS A 1 101 ? -10.211 18.812 8.75 1 93.25 101 CYS A N 1
ATOM 784 C CA . CYS A 1 101 ? -11.32 19.766 8.852 1 93.25 101 CYS A CA 1
ATOM 785 C C . CYS A 1 101 ? -12.516 19.109 9.547 1 93.25 101 CYS A C 1
ATOM 787 O O . CYS A 1 101 ? -13.203 19.766 10.336 1 93.25 101 CYS A O 1
ATOM 789 N N . ALA A 1 102 ? -12.734 17.891 9.25 1 92.31 102 ALA A N 1
ATOM 790 C CA . ALA A 1 102 ? -13.859 17.188 9.867 1 92.31 102 ALA A CA 1
ATOM 791 C C . ALA A 1 102 ? -13.688 17.109 11.375 1 92.31 102 ALA A C 1
ATOM 793 O O . ALA A 1 102 ? -14.641 17.297 12.133 1 92.31 102 ALA A O 1
ATOM 794 N N . THR A 1 103 ? -12.555 16.859 11.836 1 89.81 103 THR A N 1
ATOM 795 C CA . THR A 1 103 ? -12.344 16.672 13.266 1 89.81 103 THR A CA 1
ATOM 796 C C . THR A 1 103 ? -12.32 18.016 13.992 1 89.81 103 THR A C 1
ATOM 798 O O . THR A 1 103 ? -12.688 18.109 15.164 1 89.81 103 THR A O 1
ATOM 801 N N . LEU A 1 104 ? -11.93 19.047 13.312 1 92.81 104 LEU A N 1
ATOM 802 C CA . LEU A 1 104 ? -11.812 20.359 13.938 1 92.81 104 LEU A CA 1
ATOM 803 C C . LEU A 1 104 ? -13.047 21.219 13.648 1 92.81 104 LEU A C 1
ATOM 805 O O . LEU A 1 104 ? -13.094 22.391 14.008 1 92.81 104 LEU A O 1
ATOM 809 N N . ASN A 1 105 ? -14 20.656 12.961 1 93.31 105 ASN A N 1
ATOM 810 C CA . ASN A 1 105 ? -15.258 21.344 12.633 1 93.31 105 ASN A CA 1
ATOM 811 C C . ASN A 1 105 ? -15.008 22.609 11.82 1 93.31 105 ASN A C 1
ATOM 813 O O . ASN A 1 105 ? -15.508 23.672 12.172 1 93.31 105 ASN A O 1
ATOM 817 N N . MET A 1 106 ? -14.195 22.406 10.781 1 93.06 106 MET A N 1
ATOM 818 C CA . MET A 1 106 ? -13.867 23.484 9.859 1 93.06 106 MET A CA 1
ATOM 819 C C . MET A 1 106 ? -14.344 23.172 8.445 1 93.06 106 MET A C 1
ATOM 821 O O . MET A 1 106 ? -14.461 22 8.07 1 93.06 106 MET A O 1
ATOM 825 N N . HIS A 1 107 ? -14.539 24.25 7.742 1 90.62 107 HIS A N 1
ATOM 826 C CA . HIS A 1 107 ? -14.891 24.047 6.34 1 90.62 107 HIS A CA 1
ATOM 827 C C . HIS A 1 107 ? -13.648 23.781 5.492 1 90.62 107 HIS A C 1
ATOM 829 O O . HIS A 1 107 ? -12.711 24.594 5.492 1 90.62 107 HIS A O 1
ATOM 835 N N . PRO A 1 108 ? -13.688 22.688 4.77 1 90.69 108 PRO A N 1
ATOM 836 C CA . PRO A 1 108 ? -12.492 22.359 4 1 90.69 108 PRO A CA 1
ATOM 837 C C . PRO A 1 108 ? -12.391 23.125 2.686 1 90.69 108 PRO A C 1
ATOM 839 O O . PRO A 1 108 ? -13.383 23.688 2.223 1 90.69 108 PRO A O 1
ATOM 842 N N . LEU A 1 109 ? -11.258 23.125 2.152 1 90.25 109 LEU A N 1
ATOM 843 C CA . LEU A 1 109 ? -11.039 23.594 0.789 1 90.25 109 LEU A CA 1
ATOM 844 C C . LEU A 1 109 ? -11.758 22.703 -0.216 1 90.25 109 LEU A C 1
ATOM 846 O O . LEU A 1 109 ? -11.836 21.484 -0.022 1 90.25 109 LEU A O 1
ATOM 850 N N . SER A 1 110 ? -12.242 23.344 -1.242 1 90.81 110 SER A N 1
ATOM 851 C CA . SER A 1 110 ? -12.812 22.516 -2.307 1 90.81 110 SER A CA 1
ATOM 852 C C . SER A 1 110 ? -11.742 21.672 -2.994 1 90.81 110 SER A C 1
ATOM 854 O O . SER A 1 110 ? -10.562 22.047 -2.996 1 90.81 110 SER A O 1
ATOM 856 N N . GLU A 1 111 ? -12.148 20.578 -3.543 1 91.56 111 GLU A N 1
ATOM 857 C CA . GLU A 1 111 ? -11.211 19.703 -4.246 1 91.56 111 GLU A CA 1
ATOM 858 C C . GLU A 1 111 ? -10.57 20.422 -5.43 1 91.56 111 GLU A C 1
ATOM 860 O O . GLU A 1 111 ? -9.375 20.234 -5.695 1 91.56 111 GLU A O 1
ATOM 865 N N . LYS A 1 112 ? -11.352 21.203 -6.082 1 91.88 112 LYS A N 1
ATOM 866 C CA . LYS A 1 112 ? -10.844 21.953 -7.223 1 91.88 112 LYS A CA 1
ATOM 867 C C . LYS A 1 112 ? -9.742 22.922 -6.801 1 91.88 112 LYS A C 1
ATOM 869 O O . LYS A 1 112 ? -8.68 22.969 -7.426 1 91.88 112 LYS A O 1
ATOM 874 N N . SER A 1 113 ? -10.023 23.656 -5.754 1 92.06 113 SER A N 1
ATOM 875 C CA . SER A 1 113 ? -9.031 24.594 -5.242 1 92.06 113 SER A CA 1
ATOM 876 C C . SER A 1 113 ? -7.777 23.875 -4.773 1 92.06 113 SER A C 1
ATOM 878 O O . SER A 1 113 ? -6.66 24.328 -5.012 1 92.06 113 SER A O 1
ATOM 880 N N . TYR A 1 114 ? -7.996 22.75 -4.188 1 93.75 114 TYR A N 1
ATOM 881 C CA . TYR A 1 114 ? -6.871 21.938 -3.732 1 93.75 114 TYR A CA 1
ATOM 882 C C . TYR A 1 114 ? -5.965 21.562 -4.898 1 93.75 114 TYR A C 1
ATOM 884 O O . TYR A 1 114 ? -4.746 21.719 -4.824 1 93.75 114 TYR A O 1
ATOM 892 N N . HIS A 1 115 ? -6.547 21.062 -5.922 1 93.12 115 HIS A N 1
ATOM 893 C CA . HIS A 1 115 ? -5.762 20.562 -7.047 1 93.12 115 HIS A CA 1
ATOM 894 C C . HIS A 1 115 ? -5.055 21.719 -7.766 1 93.12 115 HIS A C 1
ATOM 896 O O . HIS A 1 115 ? -3.943 21.531 -8.273 1 93.12 115 HIS A O 1
ATOM 902 N N . GLN A 1 116 ? -5.688 22.797 -7.812 1 93.44 116 GLN A N 1
ATOM 903 C CA . GLN A 1 116 ? -5.059 23.953 -8.438 1 93.44 116 GLN A CA 1
ATOM 904 C C . GLN A 1 116 ? -3.826 24.406 -7.656 1 93.44 116 GLN A C 1
ATOM 906 O O . GLN A 1 116 ? -2.768 24.641 -8.242 1 93.44 116 GLN A O 1
ATOM 911 N N . ILE A 1 117 ? -3.996 24.5 -6.367 1 94 117 ILE A N 1
ATOM 912 C CA . ILE A 1 117 ? -2.885 24.906 -5.516 1 94 117 ILE A CA 1
ATOM 913 C C . ILE A 1 117 ? -1.783 23.859 -5.562 1 94 117 ILE A C 1
ATOM 915 O O . ILE A 1 117 ? -0.598 24.188 -5.637 1 94 117 ILE A O 1
ATOM 919 N N . ALA A 1 118 ? -2.18 22.625 -5.508 1 94.5 118 ALA A N 1
ATOM 920 C CA . ALA A 1 118 ? -1.228 21.516 -5.559 1 94.5 118 ALA A CA 1
ATOM 921 C C . ALA A 1 118 ? -0.39 21.578 -6.832 1 94.5 118 ALA A C 1
ATOM 923 O O . ALA A 1 118 ? 0.826 21.375 -6.793 1 94.5 118 ALA A O 1
ATOM 924 N N . LYS A 1 119 ? -1.033 21.797 -7.941 1 94.06 119 LYS A N 1
ATOM 925 C CA . LYS A 1 119 ? -0.337 21.891 -9.219 1 94.06 119 LYS A CA 1
ATOM 926 C C . LYS A 1 119 ? 0.721 22.984 -9.195 1 94.06 119 LYS A C 1
ATOM 928 O O . LYS A 1 119 ? 1.846 22.797 -9.656 1 94.06 119 LYS A O 1
ATOM 933 N N . GLU A 1 120 ? 0.369 24.062 -8.656 1 93.12 120 GLU A N 1
ATOM 934 C CA . GLU A 1 120 ? 1.294 25.188 -8.578 1 93.12 120 GLU A CA 1
ATOM 935 C C . GLU A 1 120 ? 2.494 24.859 -7.695 1 93.12 120 GLU A C 1
ATOM 937 O O . GLU A 1 120 ? 3.635 25.156 -8.047 1 93.12 120 GLU A O 1
ATOM 942 N N . ILE A 1 121 ? 2.221 24.266 -6.59 1 92.62 121 ILE A N 1
ATOM 943 C CA . ILE A 1 121 ? 3.277 23.891 -5.656 1 92.62 121 ILE A CA 1
ATOM 944 C C . ILE A 1 121 ? 4.215 22.891 -6.32 1 92.62 121 ILE A C 1
ATOM 946 O O . ILE A 1 121 ? 5.438 23 -6.199 1 92.62 121 ILE A O 1
ATOM 950 N N . GLN A 1 122 ? 3.67 21.984 -7.012 1 94.81 122 GLN A N 1
ATOM 951 C CA . GLN A 1 122 ? 4.453 20.938 -7.656 1 94.81 122 GLN A CA 1
ATOM 952 C C . GLN A 1 122 ? 5.336 21.5 -8.766 1 94.81 122 GLN A C 1
ATOM 954 O O . GLN A 1 122 ? 6.5 21.125 -8.891 1 94.81 122 GLN A O 1
ATOM 959 N N . GLU A 1 123 ? 4.809 22.344 -9.547 1 94.31 123 GLU A N 1
ATOM 960 C CA . GLU A 1 123 ? 5.578 22.953 -10.625 1 94.31 123 GLU A CA 1
ATOM 961 C C . GLU A 1 123 ? 6.781 23.719 -10.094 1 94.31 123 GLU A C 1
ATOM 963 O O . GLU A 1 123 ? 7.906 23.531 -10.555 1 94.31 123 GLU A O 1
ATOM 968 N N . LYS A 1 124 ? 6.508 24.516 -9.133 1 92.62 124 LYS A N 1
ATOM 969 C CA . LYS A 1 124 ? 7.602 25.266 -8.516 1 92.62 124 LYS A CA 1
ATOM 970 C C . LYS A 1 124 ? 8.578 24.344 -7.801 1 92.62 124 LYS A C 1
ATOM 972 O O . LYS A 1 124 ? 9.789 24.547 -7.863 1 92.62 124 LYS A O 1
ATOM 977 N N . GLY A 1 125 ? 8 23.406 -7.145 1 92.69 125 GLY A N 1
ATOM 978 C CA . GLY A 1 125 ? 8.82 22.438 -6.418 1 92.69 125 GLY A CA 1
ATOM 979 C C . GLY A 1 125 ? 9.758 21.656 -7.316 1 92.69 125 GLY A C 1
ATOM 980 O O . GLY A 1 125 ? 10.914 21.422 -6.957 1 92.69 125 GLY A O 1
ATOM 981 N N . ILE A 1 126 ? 9.305 21.281 -8.477 1 95.25 126 ILE A N 1
ATOM 982 C CA . ILE A 1 126 ? 10.109 20.516 -9.422 1 95.25 126 ILE A CA 1
ATOM 983 C C . ILE A 1 126 ? 11.312 21.344 -9.859 1 95.25 126 ILE A C 1
ATOM 985 O O . ILE A 1 126 ? 12.438 20.844 -9.906 1 95.25 126 ILE A O 1
ATOM 989 N N . GLU A 1 127 ? 11.102 22.531 -10.109 1 94.31 127 GLU A N 1
ATOM 990 C CA . GLU A 1 127 ? 12.188 23.422 -10.516 1 94.31 127 GLU A CA 1
ATOM 991 C C . GLU A 1 127 ? 13.242 23.547 -9.422 1 94.31 127 GLU A C 1
ATOM 993 O O . GLU A 1 127 ? 14.445 23.469 -9.695 1 94.31 127 GLU A O 1
ATOM 998 N N . GLU A 1 128 ? 12.742 23.734 -8.258 1 92.94 128 GLU A N 1
ATOM 999 C CA . GLU A 1 128 ? 13.648 23.875 -7.121 1 92.94 128 GLU A CA 1
ATOM 1000 C C . GLU A 1 128 ? 14.422 22.578 -6.867 1 92.94 128 GLU A C 1
ATOM 1002 O O . GLU A 1 128 ? 15.617 22.609 -6.57 1 92.94 128 GLU A O 1
ATOM 1007 N N . MET A 1 129 ? 13.734 21.516 -7.012 1 93.81 129 MET A N 1
ATOM 1008 C CA . MET A 1 129 ? 14.367 20.234 -6.758 1 93.81 129 MET A CA 1
ATOM 1009 C C . MET A 1 129 ? 15.375 19.891 -7.852 1 93.81 129 MET A C 1
ATOM 1011 O O . MET A 1 129 ? 16.391 19.25 -7.59 1 93.81 129 MET A O 1
ATOM 1015 N N . GLU A 1 130 ? 15.109 20.281 -9.047 1 94 130 GLU A N 1
ATOM 1016 C CA . GLU A 1 130 ? 16.062 20.094 -10.133 1 94 130 GLU A CA 1
ATOM 1017 C C . GLU A 1 130 ? 17.375 20.844 -9.844 1 94 130 GLU A C 1
ATOM 1019 O O . GLU A 1 130 ? 18.453 20.312 -10.102 1 94 130 GLU A O 1
ATOM 1024 N N . ARG A 1 131 ? 17.234 21.969 -9.305 1 93.69 131 ARG A N 1
ATOM 1025 C CA . ARG A 1 131 ? 18.422 22.734 -8.922 1 93.69 131 ARG A CA 1
ATOM 1026 C C . ARG A 1 131 ? 19.188 22.047 -7.805 1 93.69 131 ARG A C 1
ATOM 1028 O O . ARG A 1 131 ? 20.422 22.016 -7.809 1 93.69 131 ARG A O 1
ATOM 1035 N N . ALA A 1 132 ? 18.422 21.547 -6.941 1 93.44 132 ALA A N 1
ATOM 1036 C CA . ALA A 1 132 ? 19.047 20.828 -5.836 1 93.44 132 ALA A CA 1
ATOM 1037 C C . ALA A 1 132 ? 19.797 19.594 -6.336 1 93.44 132 ALA A C 1
ATOM 1039 O O . ALA A 1 132 ? 20.844 19.234 -5.801 1 93.44 132 ALA A O 1
ATOM 1040 N N . MET A 1 133 ? 19.297 18.953 -7.312 1 94 133 MET A N 1
ATOM 1041 C CA . MET A 1 133 ? 19.953 17.781 -7.895 1 94 133 MET A CA 1
ATOM 1042 C C . MET A 1 133 ? 21.266 18.172 -8.578 1 94 133 MET A C 1
ATOM 1044 O O . MET A 1 133 ? 22.234 17.422 -8.523 1 94 133 MET A O 1
ATOM 1048 N N . GLU A 1 134 ? 21.234 19.281 -9.18 1 94.62 134 GLU A N 1
ATOM 1049 C CA . GLU A 1 134 ? 22.453 19.781 -9.797 1 94.62 134 GLU A CA 1
ATOM 1050 C C . GLU A 1 134 ? 23.547 20.031 -8.75 1 94.62 134 GLU A C 1
ATOM 1052 O O . GLU A 1 134 ? 24.719 19.766 -8.992 1 94.62 134 GLU A O 1
ATOM 1057 N N . LYS A 1 135 ? 23.094 20.484 -7.676 1 93.56 135 LYS A N 1
ATOM 1058 C CA . LYS A 1 135 ? 24.031 20.688 -6.582 1 93.56 135 LYS A CA 1
ATOM 1059 C C . LYS A 1 135 ? 24.594 19.359 -6.082 1 93.56 135 LYS A C 1
ATOM 1061 O O . LYS A 1 135 ? 25.766 19.281 -5.672 1 93.56 135 LYS A O 1
ATOM 1066 N N . SER A 1 136 ? 23.781 18.359 -6.082 1 94.38 136 SER A N 1
ATOM 1067 C CA . SER A 1 136 ? 24.234 17.031 -5.703 1 94.38 136 SER A CA 1
ATOM 1068 C C . SER A 1 136 ? 25.328 16.531 -6.645 1 94.38 136 SER A C 1
ATOM 1070 O O . SER A 1 136 ? 26.328 15.953 -6.199 1 94.38 136 SER A O 1
ATOM 1072 N N . ARG A 1 137 ? 25.156 16.75 -7.871 1 95.44 137 ARG A N 1
ATOM 1073 C CA . ARG A 1 137 ? 26.156 16.359 -8.859 1 95.44 137 ARG A CA 1
ATOM 1074 C C . ARG A 1 137 ? 27.438 17.141 -8.68 1 95.44 137 ARG A C 1
ATOM 1076 O O . ARG A 1 137 ? 28.531 16.578 -8.781 1 95.44 137 ARG A O 1
ATOM 1083 N N . ALA A 1 138 ? 27.297 18.406 -8.43 1 95.31 138 ALA A N 1
ATOM 1084 C CA . ALA A 1 138 ? 28.469 19.234 -8.203 1 95.31 138 ALA A CA 1
ATOM 1085 C C . ALA A 1 138 ? 29.25 18.75 -6.988 1 95.31 138 ALA A C 1
ATOM 1087 O O . ALA A 1 138 ? 30.484 18.703 -7.016 1 95.31 138 ALA A O 1
ATOM 1088 N N . LYS A 1 139 ? 28.531 18.406 -6.012 1 94.44 139 LYS A N 1
ATOM 1089 C CA . LYS A 1 139 ? 29.188 17.875 -4.812 1 94.44 139 LYS A CA 1
ATOM 1090 C C . LYS A 1 139 ? 29.938 16.578 -5.113 1 94.44 139 LYS A C 1
ATOM 1092 O O . LYS A 1 139 ? 31.031 16.359 -4.602 1 94.44 139 LYS A O 1
ATOM 1097 N N . LEU A 1 140 ? 29.359 15.75 -5.871 1 95.88 140 LEU A N 1
ATOM 1098 C CA . LEU A 1 140 ? 30.016 14.508 -6.27 1 95.88 140 LEU A CA 1
ATOM 1099 C C . LEU A 1 140 ? 31.312 14.797 -7.027 1 95.88 140 LEU A C 1
ATOM 1101 O O . LEU A 1 140 ? 32.344 14.172 -6.77 1 95.88 140 LEU A O 1
ATOM 1105 N N . HIS A 1 141 ? 31.25 15.734 -7.891 1 96.75 141 HIS A N 1
ATOM 1106 C CA . HIS A 1 141 ? 32.438 16.125 -8.641 1 96.75 141 HIS A CA 1
ATOM 1107 C C . HIS A 1 141 ? 33.531 16.625 -7.711 1 96.75 141 HIS A C 1
ATOM 1109 O O . HIS A 1 141 ? 34.719 16.312 -7.906 1 96.75 141 HIS A O 1
ATOM 1115 N N . ASP A 1 142 ? 33.125 17.375 -6.703 1 95.31 142 ASP A N 1
ATOM 1116 C CA . ASP A 1 142 ? 34.094 17.906 -5.734 1 95.31 142 ASP A CA 1
ATOM 1117 C C . ASP A 1 142 ? 34.75 16.766 -4.934 1 95.31 142 ASP A C 1
ATOM 1119 O O . ASP A 1 142 ? 35.938 16.781 -4.711 1 95.31 142 ASP A O 1
ATOM 1123 N N . ILE A 1 143 ? 33.969 15.867 -4.578 1 94.94 143 ILE A N 1
ATOM 1124 C CA . ILE A 1 143 ? 34.469 14.75 -3.791 1 94.94 143 ILE A CA 1
ATOM 1125 C C . ILE A 1 143 ? 35.469 13.93 -4.617 1 94.94 143 ILE A C 1
ATOM 1127 O O . ILE A 1 143 ? 36.531 13.531 -4.121 1 94.94 143 ILE A O 1
ATOM 1131 N N . LEU A 1 144 ? 35.125 13.695 -5.863 1 94.94 144 LEU A N 1
ATOM 1132 C CA . LEU A 1 144 ? 35.969 12.914 -6.738 1 94.94 144 LEU A CA 1
ATOM 1133 C C . LEU A 1 144 ? 37.281 13.664 -7.047 1 94.94 144 LEU A C 1
ATOM 1135 O O . LEU A 1 144 ? 38.344 13.047 -7.16 1 94.94 144 LEU A O 1
ATOM 1139 N N . LYS A 1 145 ? 37.188 14.945 -7.102 1 94.69 145 LYS A N 1
ATOM 1140 C CA . LYS A 1 145 ? 38.375 15.773 -7.293 1 94.69 145 LYS A CA 1
ATOM 1141 C C . LYS A 1 145 ? 39.312 15.695 -6.086 1 94.69 145 LYS A C 1
ATOM 1143 O O . LYS A 1 145 ? 40.531 15.602 -6.238 1 94.69 145 LYS A O 1
ATOM 1148 N N . GLU A 1 146 ? 38.719 15.695 -5.004 1 94.12 146 GLU A N 1
ATOM 1149 C CA . GLU A 1 146 ? 39.5 15.586 -3.773 1 94.12 146 GLU A CA 1
ATOM 1150 C C . GLU A 1 146 ? 40.188 14.227 -3.67 1 94.12 146 GLU A C 1
ATOM 1152 O O . GLU A 1 146 ? 41.219 14.102 -3.039 1 94.12 146 GLU A O 1
ATOM 1157 N N . ARG A 1 147 ? 39.625 13.281 -4.34 1 92.44 147 ARG A N 1
ATOM 1158 C CA . ARG A 1 147 ? 40.188 11.938 -4.305 1 92.44 147 ARG A CA 1
ATOM 1159 C C . ARG A 1 147 ? 41.219 11.734 -5.418 1 92.44 147 ARG A C 1
ATOM 1161 O O . ARG A 1 147 ? 41.719 10.633 -5.613 1 92.44 147 ARG A O 1
ATOM 1168 N N . GLY A 1 148 ? 41.375 12.773 -6.285 1 90.38 148 GLY A N 1
ATOM 1169 C CA . GLY A 1 148 ? 42.469 12.734 -7.223 1 90.38 148 GLY A CA 1
ATOM 1170 C C . GLY A 1 148 ? 42.031 12.672 -8.672 1 90.38 148 GLY A C 1
ATOM 1171 O O . GLY A 1 148 ? 42.875 12.594 -9.578 1 90.38 148 GLY A O 1
ATOM 1172 N N . ASP A 1 149 ? 40.781 12.625 -8.898 1 92 149 ASP A N 1
ATOM 1173 C CA . ASP A 1 149 ? 40.312 12.594 -10.273 1 92 149 ASP A CA 1
ATOM 1174 C C . ASP A 1 149 ? 40.125 14.008 -10.828 1 92 149 ASP A C 1
ATOM 1176 O O . ASP A 1 149 ? 39.125 14.672 -10.57 1 92 149 ASP A O 1
ATOM 1180 N N . GLU A 1 150 ? 41 14.438 -11.758 1 91.81 150 GLU A N 1
ATOM 1181 C CA . GLU A 1 150 ? 40.969 15.805 -12.273 1 91.81 150 GLU A CA 1
ATOM 1182 C C . GLU A 1 150 ? 40.344 15.867 -13.664 1 91.81 150 GLU A C 1
ATOM 1184 O O . GLU A 1 150 ? 40.25 16.938 -14.25 1 91.81 150 GLU A O 1
ATOM 1189 N N . ASN A 1 151 ? 39.875 14.773 -14.086 1 93.19 151 ASN A N 1
ATOM 1190 C CA . ASN A 1 151 ? 39.25 14.758 -15.414 1 93.19 151 ASN A CA 1
ATOM 1191 C C . ASN A 1 151 ? 37.938 15.539 -15.438 1 93.19 151 ASN A C 1
ATOM 1193 O O . ASN A 1 151 ? 37.25 15.648 -14.414 1 93.19 151 ASN A O 1
ATOM 1197 N N . GLU A 1 152 ? 37.688 16.062 -16.562 1 92.75 152 GLU A N 1
ATOM 1198 C CA . GLU A 1 152 ? 36.406 16.766 -16.734 1 92.75 152 GLU A CA 1
ATOM 1199 C C . GLU A 1 152 ? 35.219 15.82 -16.672 1 92.75 152 GLU A C 1
ATOM 1201 O O . GLU A 1 152 ? 34.219 16.125 -16.031 1 92.75 152 GLU A O 1
ATOM 1206 N N . VAL A 1 153 ? 35.406 14.789 -17.406 1 96.12 153 VAL A N 1
ATOM 1207 C CA . VAL A 1 153 ? 34.438 13.711 -17.328 1 96.12 153 VAL A CA 1
ATOM 1208 C C . VAL A 1 153 ? 34.969 12.578 -16.453 1 96.12 153 VAL A C 1
ATOM 1210 O O . VAL A 1 153 ? 36 11.969 -16.781 1 96.12 153 VAL A O 1
ATOM 1213 N N . LYS A 1 154 ? 34.344 12.336 -15.398 1 96.38 154 LYS A N 1
ATOM 1214 C CA . LYS A 1 154 ? 34.844 11.375 -14.422 1 96.38 154 LYS A CA 1
ATOM 1215 C C . LYS A 1 154 ? 34.156 10.016 -14.578 1 96.38 154 LYS A C 1
ATOM 1217 O O . LYS A 1 154 ? 32.969 9.953 -14.953 1 96.38 154 LYS A O 1
ATOM 1222 N N . GLU A 1 155 ? 34.938 8.992 -14.289 1 96.06 155 GLU A N 1
ATOM 1223 C CA . GLU A 1 155 ? 34.406 7.633 -14.344 1 96.06 155 GLU A CA 1
ATOM 1224 C C . GLU A 1 155 ? 33.969 7.148 -12.961 1 96.06 155 GLU A C 1
ATOM 1226 O O . GLU A 1 155 ? 34.75 7.234 -12 1 96.06 155 GLU A O 1
ATOM 1231 N N . ILE A 1 156 ? 32.75 6.676 -12.914 1 96.38 156 ILE A N 1
ATOM 1232 C CA . ILE A 1 156 ? 32.25 6.27 -11.602 1 96.38 156 ILE A CA 1
ATOM 1233 C C . ILE A 1 156 ? 31.594 4.895 -11.703 1 96.38 156 ILE A C 1
ATOM 1235 O O . ILE A 1 156 ? 31.281 4.426 -12.797 1 96.38 156 ILE A O 1
ATOM 1239 N N . SER A 1 157 ? 31.469 4.238 -10.523 1 95.5 157 SER A N 1
ATOM 1240 C CA . SER A 1 157 ? 30.688 3.01 -10.359 1 95.5 157 SER A CA 1
ATOM 1241 C C . SER A 1 157 ? 29.297 3.297 -9.797 1 95.5 157 SER A C 1
ATOM 1243 O O . SER A 1 157 ? 29.156 4.078 -8.852 1 95.5 157 SER A O 1
ATOM 1245 N N . VAL A 1 158 ? 28.328 2.664 -10.469 1 96.94 158 VAL A N 1
ATOM 1246 C CA . VAL A 1 158 ? 26.969 3.031 -10.07 1 96.94 158 VAL A CA 1
ATOM 1247 C C . VAL A 1 158 ? 26.125 1.772 -9.875 1 96.94 158 VAL A C 1
ATOM 1249 O O . VAL A 1 158 ? 26.5 0.693 -10.344 1 96.94 158 VAL A O 1
ATOM 1252 N N . SER A 1 159 ? 25.109 1.942 -9.062 1 96.25 159 SER A N 1
ATOM 1253 C CA . SER A 1 159 ? 24.016 0.969 -8.992 1 96.25 159 SER A CA 1
ATOM 1254 C C . SER A 1 159 ? 22.781 1.463 -9.734 1 96.25 159 SER A C 1
ATOM 1256 O O . SER A 1 159 ? 22.422 2.637 -9.633 1 96.25 159 SER A O 1
ATOM 1258 N N . CYS A 1 160 ? 22.203 0.626 -10.539 1 95.31 160 CYS A N 1
ATOM 1259 C CA . CYS A 1 160 ? 21.062 1.013 -11.352 1 95.31 160 CYS A CA 1
ATOM 1260 C C . CYS A 1 160 ? 19.906 0.045 -11.156 1 95.31 160 CYS A C 1
ATOM 1262 O O . CYS A 1 160 ? 20.094 -1.172 -11.211 1 95.31 160 CYS A O 1
ATOM 1264 N N . ASP A 1 161 ? 18.719 0.563 -10.891 1 94 161 ASP A N 1
ATOM 1265 C CA . ASP A 1 161 ? 17.516 -0.246 -10.703 1 94 161 ASP A CA 1
ATOM 1266 C C . ASP A 1 161 ? 16.266 0.548 -11.047 1 94 161 ASP A C 1
ATOM 1268 O O . ASP A 1 161 ? 16.266 1.778 -10.969 1 94 161 ASP A O 1
ATOM 1272 N N . GLY A 1 162 ? 15.281 -0.193 -11.555 1 92.94 162 GLY A N 1
ATOM 1273 C CA . GLY A 1 162 ? 14.008 0.42 -11.883 1 92.94 162 GLY A CA 1
ATOM 1274 C C . GLY A 1 162 ? 12.891 0.004 -10.945 1 92.94 162 GLY A C 1
ATOM 1275 O O . GLY A 1 162 ? 12.992 -1.013 -10.258 1 92.94 162 GLY A O 1
ATOM 1276 N N . SER A 1 163 ? 11.906 0.854 -10.859 1 94.06 163 SER A N 1
ATOM 1277 C CA . SER A 1 163 ? 10.719 0.571 -10.07 1 94.06 163 SER A CA 1
ATOM 1278 C C . SER A 1 163 ? 9.461 1.12 -10.734 1 94.06 163 SER A C 1
ATOM 1280 O O . SER A 1 163 ? 9.531 2.068 -11.523 1 94.06 163 SER A O 1
ATOM 1282 N N . TRP A 1 164 ? 8.352 0.491 -10.406 1 93.81 164 TRP A N 1
ATOM 1283 C CA . TRP A 1 164 ? 7.094 0.777 -11.094 1 93.81 164 TRP A CA 1
ATOM 1284 C C . TRP A 1 164 ? 6.027 1.246 -10.109 1 93.81 164 TRP A C 1
ATOM 1286 O O . TRP A 1 164 ? 6.047 0.867 -8.938 1 93.81 164 TRP A O 1
ATOM 1296 N N . SER A 1 165 ? 5.105 2.049 -10.633 1 93.75 165 SER A N 1
ATOM 1297 C CA . SER A 1 165 ? 4.078 2.65 -9.789 1 93.75 165 SER A CA 1
ATOM 1298 C C . SER A 1 165 ? 2.998 1.637 -9.43 1 93.75 165 SER A C 1
ATOM 1300 O O . SER A 1 165 ? 2.223 1.854 -8.492 1 93.75 165 SER A O 1
ATOM 1302 N N . LYS A 1 166 ? 2.85 0.648 -10.211 1 90.75 166 LYS A N 1
ATOM 1303 C CA . LYS A 1 166 ? 1.902 -0.427 -9.938 1 90.75 166 LYS A CA 1
ATOM 1304 C C . LYS A 1 166 ? 2.602 -1.783 -9.914 1 90.75 166 LYS A C 1
ATOM 1306 O O . LYS A 1 166 ? 3.535 -2.02 -10.68 1 90.75 166 LYS A O 1
ATOM 1311 N N . ARG A 1 167 ? 2.105 -2.551 -9.016 1 83.69 167 ARG A N 1
ATOM 1312 C CA . ARG A 1 167 ? 2.641 -3.908 -9.008 1 83.69 167 ARG A CA 1
ATOM 1313 C C . ARG A 1 167 ? 2.158 -4.695 -10.227 1 83.69 167 ARG A C 1
ATOM 1315 O O . ARG A 1 167 ? 1.051 -4.469 -10.719 1 83.69 167 ARG A O 1
ATOM 1322 N N . GLY A 1 168 ? 2.967 -5.453 -10.703 1 74.19 168 GLY A N 1
ATOM 1323 C CA . GLY A 1 168 ? 2.602 -6.242 -11.867 1 74.19 168 GLY A CA 1
ATOM 1324 C C . GLY A 1 168 ? 3.234 -5.738 -13.156 1 74.19 168 GLY A C 1
ATOM 1325 O O . GLY A 1 168 ? 4.16 -4.926 -13.117 1 74.19 168 GLY A O 1
ATOM 1326 N N . PHE A 1 169 ? 2.77 -6.16 -14.258 1 75.06 169 PHE A N 1
ATOM 1327 C CA . PHE A 1 169 ? 3.428 -5.898 -15.531 1 75.06 169 PHE A CA 1
ATOM 1328 C C . PHE A 1 169 ? 2.596 -4.953 -16.391 1 75.06 169 PHE A C 1
ATOM 1330 O O . PHE A 1 169 ? 2.701 -4.961 -17.609 1 75.06 169 PHE A O 1
ATOM 1337 N N . THR A 1 170 ? 1.777 -4.156 -15.68 1 83.56 170 THR A N 1
ATOM 1338 C CA . THR A 1 170 ? 0.917 -3.254 -16.438 1 83.56 170 THR A CA 1
ATOM 1339 C C . THR A 1 170 ? 1.039 -1.824 -15.922 1 83.56 170 THR A C 1
ATOM 1341 O O . THR A 1 170 ? 0.121 -1.018 -16.094 1 83.56 170 THR A O 1
ATOM 1344 N N . SER A 1 171 ? 2.111 -1.521 -15.344 1 90.56 171 SER A N 1
ATOM 1345 C CA . SER A 1 171 ? 2.295 -0.2 -14.758 1 90.56 171 SER A CA 1
ATOM 1346 C C . SER A 1 171 ? 2.355 0.881 -15.828 1 90.56 171 SER A C 1
ATOM 1348 O O . SER A 1 171 ? 2.953 0.68 -16.891 1 90.56 171 SER A O 1
ATOM 1350 N N . MET A 1 172 ? 1.73 1.999 -15.531 1 92.44 172 MET A N 1
ATOM 1351 C CA . MET A 1 172 ? 1.7 3.113 -16.469 1 92.44 172 MET A CA 1
ATOM 1352 C C . MET A 1 172 ? 2.924 4.008 -16.297 1 92.44 172 MET A C 1
ATOM 1354 O O . MET A 1 172 ? 3.32 4.711 -17.234 1 92.44 172 MET A O 1
ATOM 1358 N N . TYR A 1 173 ? 3.469 4.035 -15.094 1 95 173 TYR A N 1
ATOM 1359 C CA . TYR A 1 173 ? 4.656 4.828 -14.797 1 95 173 TYR A CA 1
ATOM 1360 C C . TYR A 1 173 ? 5.785 3.943 -14.281 1 95 173 TYR A C 1
ATOM 1362 O O . TYR A 1 173 ? 5.543 2.939 -13.609 1 95 173 TYR A O 1
ATOM 1370 N N . GLY A 1 174 ? 7.012 4.27 -14.586 1 94.94 174 GLY A N 1
ATOM 1371 C CA . GLY A 1 174 ? 8.227 3.664 -14.062 1 94.94 174 GLY A CA 1
ATOM 1372 C C . GLY A 1 174 ? 9.406 4.613 -14.039 1 94.94 174 GLY A C 1
ATOM 1373 O O . GLY A 1 174 ? 9.406 5.625 -14.75 1 94.94 174 GLY A O 1
ATOM 1374 N N . PHE A 1 175 ? 10.234 4.379 -13.117 1 96.06 175 PHE A N 1
ATOM 1375 C CA . PHE A 1 175 ? 11.445 5.199 -13.141 1 96.06 175 PHE A CA 1
ATOM 1376 C C . PHE A 1 175 ? 12.688 4.34 -12.914 1 96.06 175 PHE A C 1
ATOM 1378 O O . PHE A 1 175 ? 12.594 3.229 -12.391 1 96.06 175 PHE A O 1
ATOM 1385 N N . VAL A 1 176 ? 13.773 4.781 -13.414 1 96.5 176 VAL A N 1
ATOM 1386 C CA . VAL A 1 176 ? 15.078 4.16 -13.258 1 96.5 176 VAL A CA 1
ATOM 1387 C C . VAL A 1 176 ? 16.062 5.176 -12.672 1 96.5 176 VAL A C 1
ATOM 1389 O O . VAL A 1 176 ? 16.078 6.34 -13.078 1 96.5 176 VAL A O 1
ATOM 1392 N N . SER A 1 177 ? 16.766 4.762 -11.664 1 97.25 177 SER A N 1
ATOM 1393 C CA . SER A 1 177 ? 17.703 5.676 -11.016 1 97.25 177 SER A CA 1
ATOM 1394 C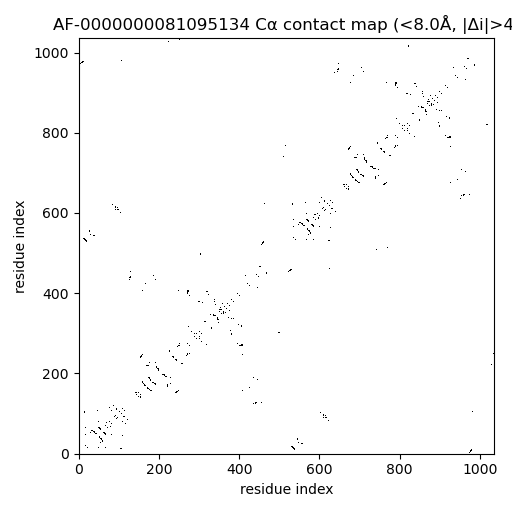 C . SER A 1 177 ? 19.109 5.09 -10.977 1 97.25 177 SER A C 1
ATOM 1396 O O . SER A 1 177 ? 19.281 3.871 -11.031 1 97.25 177 SER A O 1
ATOM 1398 N N . VAL A 1 178 ? 20.047 5.934 -10.938 1 97.56 178 VAL A N 1
ATOM 1399 C CA . VAL A 1 178 ? 21.469 5.578 -10.828 1 97.56 178 VAL A CA 1
ATOM 1400 C C . VAL A 1 178 ? 22.062 6.203 -9.57 1 97.56 178 VAL A C 1
ATOM 1402 O O . VAL A 1 178 ? 21.984 7.418 -9.367 1 97.56 178 VAL A O 1
ATOM 1405 N N . ILE A 1 179 ? 22.609 5.367 -8.742 1 97.81 179 ILE A N 1
ATOM 1406 C CA . ILE A 1 179 ? 23.203 5.809 -7.484 1 97.81 179 ILE A CA 1
ATOM 1407 C C . ILE A 1 179 ? 24.688 5.465 -7.465 1 97.81 179 ILE A C 1
ATOM 1409 O O . ILE A 1 179 ? 25.078 4.324 -7.73 1 97.81 179 ILE A O 1
ATOM 1413 N N . GLU A 1 180 ? 25.469 6.457 -7.223 1 97.62 180 GLU A N 1
ATOM 1414 C CA . GLU A 1 180 ? 26.906 6.223 -7.117 1 97.62 180 GLU A CA 1
ATOM 1415 C C . GLU A 1 180 ? 27.25 5.367 -5.898 1 97.62 180 GLU A C 1
ATOM 1417 O O . GLU A 1 180 ? 26.719 5.602 -4.805 1 97.62 180 GLU A O 1
ATOM 1422 N N . LEU A 1 181 ? 28.094 4.438 -5.973 1 93.75 181 LEU A N 1
ATOM 1423 C CA . LEU A 1 181 ? 28.281 3.373 -4.992 1 93.75 181 LEU A CA 1
ATOM 1424 C C . LEU A 1 181 ? 29.094 3.867 -3.801 1 93.75 181 LEU A C 1
ATOM 1426 O O . LEU A 1 181 ? 28.844 3.463 -2.662 1 93.75 181 LEU A O 1
ATOM 1430 N N . THR A 1 182 ? 30.031 4.699 -3.959 1 90.06 182 THR A N 1
ATOM 1431 C CA . THR A 1 182 ? 30.953 5.09 -2.893 1 90.06 182 THR A CA 1
ATOM 1432 C C . THR A 1 182 ? 30.312 6.152 -1.999 1 90.06 182 THR A C 1
ATOM 1434 O O . THR A 1 182 ? 30.406 6.07 -0.772 1 90.06 182 THR A O 1
ATOM 1437 N N . THR A 1 183 ? 29.672 7.09 -2.6 1 92.06 183 THR A N 1
ATOM 1438 C CA . THR A 1 183 ? 29.125 8.203 -1.844 1 92.06 183 THR A CA 1
ATOM 1439 C C . THR A 1 183 ? 27.656 7.941 -1.498 1 92.06 183 THR A C 1
ATOM 1441 O O . THR A 1 183 ? 27.125 8.523 -0.551 1 92.06 183 THR A O 1
ATOM 1444 N N . GLY A 1 184 ? 27 7.18 -2.291 1 93.69 184 GLY A N 1
ATOM 1445 C CA . GLY A 1 184 ? 25.594 6.914 -2.072 1 93.69 184 GLY A CA 1
ATOM 1446 C C . GLY A 1 184 ? 24.688 7.992 -2.639 1 93.69 184 GLY A C 1
ATOM 1447 O O . GLY A 1 184 ? 23.484 8.023 -2.342 1 93.69 184 GLY A O 1
ATOM 1448 N N . ILE A 1 185 ? 25.219 8.859 -3.455 1 96.31 185 ILE A N 1
ATOM 1449 C CA . ILE A 1 185 ? 24.453 9.953 -4.039 1 96.31 185 ILE A CA 1
ATOM 1450 C C . ILE A 1 185 ? 23.719 9.461 -5.281 1 96.31 185 ILE A C 1
ATOM 1452 O O . ILE A 1 185 ? 24.312 8.812 -6.145 1 96.31 185 ILE A O 1
ATOM 1456 N N . CYS A 1 186 ? 22.438 9.68 -5.309 1 98.12 186 CYS A N 1
ATOM 1457 C CA . CYS A 1 186 ? 21.688 9.453 -6.543 1 98.12 186 CYS A CA 1
ATOM 1458 C C . CYS A 1 186 ? 22.016 10.531 -7.578 1 98.12 186 CYS A C 1
ATOM 1460 O O . CYS A 1 186 ? 21.672 11.695 -7.391 1 98.12 186 CYS A O 1
ATOM 1462 N N . VAL A 1 187 ? 22.547 10.141 -8.688 1 97.44 187 VAL A N 1
ATOM 1463 C CA . VAL A 1 187 ? 23.141 11.055 -9.664 1 97.44 187 VAL A CA 1
ATOM 1464 C C . VAL A 1 187 ? 22.078 11.477 -10.672 1 97.44 187 VAL A C 1
ATOM 1466 O O . VAL A 1 187 ? 22.062 12.617 -11.141 1 97.44 187 VAL A O 1
ATOM 1469 N N . ASP A 1 188 ? 21.312 10.508 -11.023 1 97.94 188 ASP A N 1
ATOM 1470 C CA . ASP A 1 188 ? 20.328 10.773 -12.07 1 97.94 188 ASP A CA 1
ATOM 1471 C C . ASP A 1 188 ? 19.188 9.758 -12.023 1 97.94 188 ASP A C 1
ATOM 1473 O O . ASP A 1 188 ? 19.297 8.719 -11.367 1 97.94 188 ASP A O 1
ATOM 1477 N N . PHE A 1 189 ? 18.109 10.18 -12.617 1 98.12 189 PHE A N 1
ATOM 1478 C CA . PHE A 1 189 ? 16.984 9.273 -12.781 1 98.12 189 PHE A CA 1
ATOM 1479 C C . PHE A 1 189 ? 16.156 9.641 -14.016 1 98.12 189 PHE A C 1
ATOM 1481 O O . PHE A 1 189 ? 16.281 10.75 -14.539 1 98.12 189 PHE A O 1
ATOM 1488 N N . VAL A 1 190 ? 15.43 8.656 -14.516 1 97.69 190 VAL A N 1
ATOM 1489 C CA . VAL A 1 190 ? 14.523 8.883 -15.633 1 97.69 190 VAL A CA 1
ATOM 1490 C C . VAL A 1 190 ? 13.133 8.359 -15.281 1 97.69 190 VAL A C 1
ATOM 1492 O O . VAL A 1 190 ? 12.992 7.262 -14.742 1 97.69 190 VAL A O 1
ATOM 1495 N N . LEU A 1 191 ? 12.188 9.273 -15.469 1 97.5 191 LEU A N 1
ATOM 1496 C CA . LEU A 1 191 ? 10.789 8.906 -15.289 1 97.5 191 LEU A CA 1
ATOM 1497 C C . LEU A 1 191 ? 10.125 8.602 -16.625 1 97.5 191 LEU A C 1
ATOM 1499 O O . LEU A 1 191 ? 10.172 9.43 -17.547 1 97.5 191 LEU A O 1
ATOM 1503 N N . LEU A 1 192 ? 9.539 7.434 -16.719 1 97.19 192 LEU A N 1
ATOM 1504 C CA . LEU A 1 192 ? 8.859 7.02 -17.938 1 97.19 192 LEU A CA 1
ATOM 1505 C C . LEU A 1 192 ? 7.348 6.961 -17.734 1 97.19 192 LEU A C 1
ATOM 1507 O O . LEU A 1 192 ? 6.883 6.527 -16.672 1 97.19 192 LEU A O 1
ATOM 1511 N N . SER A 1 193 ? 6.594 7.441 -18.719 1 96.06 193 SER A N 1
ATOM 1512 C CA . SER A 1 193 ? 5.133 7.484 -18.672 1 96.06 193 SER A CA 1
ATOM 1513 C C . SER A 1 193 ? 4.512 6.934 -19.938 1 96.06 193 SER A C 1
ATOM 1515 O O . SER A 1 193 ? 4.887 7.34 -21.047 1 96.06 193 SER A O 1
ATOM 1517 N N . LYS A 1 194 ? 3.539 6.066 -19.781 1 91.75 194 LYS A N 1
ATOM 1518 C CA . LYS A 1 194 ? 2.807 5.504 -20.906 1 91.75 194 LYS A CA 1
ATOM 1519 C C . LYS A 1 194 ? 1.358 5.988 -20.922 1 91.75 194 LYS A C 1
ATOM 1521 O O . LYS A 1 194 ? 0.542 5.496 -21.703 1 91.75 194 LYS A O 1
ATOM 1526 N N . TYR A 1 195 ? 1.118 6.934 -20.109 1 90.19 195 TYR A N 1
ATOM 1527 C CA . TYR A 1 195 ? -0.278 7.324 -19.953 1 90.19 195 TYR A CA 1
ATOM 1528 C C . TYR A 1 195 ? -0.476 8.797 -20.312 1 90.19 195 TYR A C 1
ATOM 1530 O O . TYR A 1 195 ? 0.354 9.641 -19.969 1 90.19 195 TYR A O 1
ATOM 1538 N N . CYS A 1 196 ? -1.478 8.977 -21.125 1 90.12 196 CYS A N 1
ATOM 1539 C CA . CYS A 1 196 ? -1.988 10.305 -21.438 1 90.12 196 CYS A CA 1
ATOM 1540 C C . CYS A 1 196 ? -3.512 10.32 -21.406 1 90.12 196 CYS A C 1
ATOM 1542 O O . CYS A 1 196 ? -4.16 9.531 -22.094 1 90.12 196 CYS A O 1
ATOM 1544 N N . LYS A 1 197 ? -4.051 11.188 -20.594 1 85.31 197 LYS A N 1
ATOM 1545 C CA . LYS A 1 197 ? -5.5 11.25 -20.406 1 85.31 197 LYS A CA 1
ATOM 1546 C C . LYS A 1 197 ? -6.211 11.5 -21.734 1 85.31 197 LYS A C 1
ATOM 1548 O O . LYS A 1 197 ? -7.23 10.875 -22.016 1 85.31 197 LYS A O 1
ATOM 1553 N N . VAL A 1 198 ? -5.684 12.367 -22.547 1 85.5 198 VAL A N 1
ATOM 1554 C CA . VAL A 1 198 ? -6.293 12.727 -23.812 1 85.5 198 VAL A CA 1
ATOM 1555 C C . VAL A 1 198 ? -6.203 11.547 -24.781 1 85.5 198 VAL A C 1
ATOM 1557 O O . VAL A 1 198 ? -7.191 11.188 -25.422 1 85.5 198 VAL A O 1
ATOM 1560 N N . CYS A 1 199 ? -5.066 10.914 -24.766 1 84.56 199 CYS A N 1
ATOM 1561 C CA . CYS A 1 199 ? -4.855 9.797 -25.672 1 84.56 199 CYS A CA 1
ATOM 1562 C C . CYS A 1 199 ? -5.715 8.602 -25.266 1 84.56 199 CYS A C 1
ATOM 1564 O O . CYS A 1 199 ? -6.195 7.859 -26.125 1 84.56 199 CYS A O 1
ATOM 1566 N N . ASP A 1 200 ? -5.875 8.383 -23.969 1 81.25 200 ASP A N 1
ATOM 1567 C CA . ASP A 1 200 ? -6.605 7.234 -23.453 1 81.25 200 ASP A CA 1
ATOM 1568 C C . ASP A 1 200 ? -8.102 7.363 -23.734 1 81.25 200 ASP A C 1
ATOM 1570 O O . ASP A 1 200 ? -8.805 6.355 -23.844 1 81.25 200 ASP A O 1
ATOM 1574 N N . ASN A 1 201 ? -8.586 8.555 -23.844 1 79.12 201 ASN A N 1
ATOM 1575 C CA . ASN A 1 201 ? -10.016 8.789 -24.047 1 79.12 201 ASN A CA 1
ATOM 1576 C C . ASN A 1 201 ? -10.375 8.758 -25.531 1 79.12 201 ASN A C 1
ATOM 1578 O O . ASN A 1 201 ? -11.547 8.828 -25.891 1 79.12 201 ASN A O 1
ATOM 1582 N N . LEU A 1 202 ? -9.359 8.609 -26.266 1 77.19 202 LEU A N 1
ATOM 1583 C CA . LEU A 1 202 ? -9.625 8.602 -27.703 1 77.19 202 LEU A CA 1
ATOM 1584 C C . LEU A 1 202 ? -10.164 7.246 -28.141 1 77.19 202 LEU A C 1
ATOM 1586 O O . LEU A 1 202 ? -9.719 6.203 -27.656 1 77.19 202 LEU A O 1
ATOM 1590 N N . GLY A 1 203 ? -11.336 7.238 -28.672 1 64.12 203 GLY A N 1
ATOM 1591 C CA . GLY A 1 203 ? -11.914 6.027 -29.234 1 64.12 203 GLY A CA 1
ATOM 1592 C C . GLY A 1 203 ? -11.023 5.363 -30.266 1 64.12 203 GLY A C 1
ATOM 1593 O O . GLY A 1 203 ? -10.039 5.957 -30.719 1 64.12 203 GLY A O 1
ATOM 1594 N N . ALA A 1 204 ? -11.234 4.074 -30.547 1 64.56 204 ALA A N 1
ATOM 1595 C CA . ALA A 1 204 ? -10.492 3.334 -31.562 1 64.56 204 ALA A CA 1
ATOM 1596 C C . ALA A 1 204 ? -10.508 4.07 -32.906 1 64.56 204 ALA A C 1
ATOM 1598 O O . ALA A 1 204 ? -11.57 4.469 -33.375 1 64.56 204 ALA A O 1
ATOM 1599 N N . GLY A 1 205 ? -9.312 4.477 -33.406 1 66.62 205 GLY A N 1
ATOM 1600 C CA . GLY A 1 205 ? -9.195 5.043 -34.719 1 66.62 205 GLY A CA 1
ATOM 1601 C C . GLY A 1 205 ? -9.195 6.562 -34.719 1 66.62 205 GLY A C 1
ATOM 1602 O O . GLY A 1 205 ? -9.016 7.184 -35.781 1 66.62 205 GLY A O 1
ATOM 1603 N N . GLN A 1 206 ? -9.477 7.105 -33.594 1 74.81 206 GLN A N 1
ATOM 1604 C CA . GLN A 1 206 ? -9.531 8.562 -33.562 1 74.81 206 GLN A CA 1
ATOM 1605 C C . GLN A 1 206 ? -8.141 9.164 -33.406 1 74.81 206 GLN A C 1
ATOM 1607 O O . GLN A 1 206 ? -7.297 8.617 -32.688 1 74.81 206 GLN A O 1
ATOM 1612 N N . GLN A 1 207 ? -7.914 10.078 -34.281 1 76.25 207 GLN A N 1
ATOM 1613 C CA . GLN A 1 207 ? -6.645 10.781 -34.156 1 76.25 207 GLN A CA 1
ATOM 1614 C C . GLN A 1 207 ? -6.66 11.766 -33 1 76.25 207 GLN A C 1
ATOM 1616 O O . GLN A 1 207 ? -7.641 12.484 -32.781 1 76.25 207 GLN A O 1
ATOM 1621 N N . ALA A 1 208 ? -5.645 11.727 -32.188 1 76.5 208 ALA A N 1
ATOM 1622 C CA . ALA A 1 208 ? -5.551 12.602 -31.016 1 76.5 208 ALA A CA 1
ATOM 1623 C C . ALA A 1 208 ? -5.344 14.055 -31.422 1 76.5 208 ALA A C 1
ATOM 1625 O O . ALA A 1 208 ? -4.547 14.336 -32.312 1 76.5 208 ALA A O 1
ATOM 1626 N N . PRO A 1 209 ? -6.18 14.969 -30.953 1 84.25 209 PRO A N 1
ATOM 1627 C CA . PRO A 1 209 ? -5.902 16.391 -31.188 1 84.25 209 PRO A CA 1
ATOM 1628 C C . PRO A 1 209 ? -4.527 16.812 -30.688 1 84.25 209 PRO A C 1
ATOM 1630 O O . PRO A 1 209 ? -3.877 16.062 -29.953 1 84.25 209 PRO A O 1
ATOM 1633 N N . GLN A 1 210 ? -4.035 17.812 -31.297 1 86.62 210 GLN A N 1
ATOM 1634 C CA . GLN A 1 210 ? -2.77 18.344 -30.797 1 86.62 210 GLN A CA 1
ATOM 1635 C C . GLN A 1 210 ? -2.863 18.719 -29.328 1 86.62 210 GLN A C 1
ATOM 1637 O O . GLN A 1 210 ? -3.756 19.469 -28.922 1 86.62 210 GLN A O 1
ATOM 1642 N N . HIS A 1 211 ? -2.209 18.031 -28.516 1 88 211 HIS A N 1
ATOM 1643 C CA . HIS A 1 211 ? -2.199 18.281 -27.078 1 88 211 HIS A CA 1
ATOM 1644 C C . HIS A 1 211 ? -0.812 18.047 -26.484 1 88 211 HIS A C 1
ATOM 1646 O O . HIS A 1 211 ? 0.086 17.562 -27.188 1 88 211 HIS A O 1
ATOM 1652 N N . ASP A 1 212 ? -0.591 18.578 -25.375 1 86.94 212 ASP A N 1
ATOM 1653 C CA . ASP A 1 212 ? 0.651 18.297 -24.656 1 86.94 212 ASP A CA 1
ATOM 1654 C C . ASP A 1 212 ? 0.609 16.906 -24.016 1 86.94 212 ASP A C 1
ATOM 1656 O O . ASP A 1 212 ? 0.207 16.766 -22.859 1 86.94 212 ASP A O 1
ATOM 1660 N N . CYS A 1 213 ? 1.08 15.938 -24.828 1 88.31 213 CYS A N 1
ATOM 1661 C CA . CYS A 1 213 ? 0.976 14.539 -24.406 1 88.31 213 CYS A CA 1
ATOM 1662 C C . CYS A 1 213 ? 1.922 14.25 -23.25 1 88.31 213 CYS A C 1
ATOM 1664 O O . CYS A 1 213 ? 3.102 14.602 -23.297 1 88.31 213 CYS A O 1
ATOM 1666 N N . THR A 1 214 ? 1.46 13.617 -22.281 1 89.88 214 THR A N 1
ATOM 1667 C CA . THR A 1 214 ? 2.248 13.281 -21.094 1 89.88 214 THR A CA 1
ATOM 1668 C C . THR A 1 214 ? 2.957 11.945 -21.281 1 89.88 214 THR A C 1
ATOM 1670 O O . THR A 1 214 ? 3.717 11.516 -20.406 1 89.88 214 THR A O 1
ATOM 1673 N N . LYS A 1 215 ? 2.773 11.344 -22.469 1 92.25 215 LYS A N 1
ATOM 1674 C CA . LYS A 1 215 ? 3.453 10.086 -22.766 1 92.25 215 LYS A CA 1
ATOM 1675 C C . LYS A 1 215 ? 4.855 10.336 -23.312 1 92.25 215 LYS A C 1
ATOM 1677 O O . LYS A 1 215 ? 5.039 11.172 -24.203 1 92.25 215 LYS A O 1
ATOM 1682 N N . ASN A 1 216 ? 5.836 9.695 -22.719 1 93.31 216 ASN A N 1
ATOM 1683 C CA . ASN A 1 216 ? 7.188 9.789 -23.266 1 93.31 216 ASN A CA 1
ATOM 1684 C C . ASN A 1 216 ? 7.754 8.414 -23.609 1 93.31 216 ASN A C 1
ATOM 1686 O O . ASN A 1 216 ? 8.945 8.289 -23.906 1 93.31 216 ASN A O 1
ATOM 1690 N N . TYR A 1 217 ? 6.875 7.441 -23.422 1 93.88 217 TYR A N 1
ATOM 1691 C CA . TYR A 1 217 ? 7.27 6.07 -23.719 1 93.88 217 TYR A CA 1
ATOM 1692 C C . TYR A 1 217 ? 6.125 5.297 -24.359 1 93.88 217 TYR A C 1
ATOM 1694 O O . TYR A 1 217 ? 4.988 5.348 -23.891 1 93.88 217 TYR A O 1
ATOM 1702 N N . ASP A 1 218 ? 6.352 4.508 -25.359 1 89 218 ASP A N 1
ATOM 1703 C CA . ASP A 1 218 ? 5.297 3.816 -26.094 1 89 218 ASP A CA 1
ATOM 1704 C C . ASP A 1 218 ? 5.512 2.305 -26.062 1 89 218 ASP A C 1
ATOM 1706 O O . ASP A 1 218 ? 4.773 1.555 -26.703 1 89 218 ASP A O 1
ATOM 1710 N N . GLY A 1 219 ? 6.441 1.828 -25.344 1 90 219 GLY A N 1
ATOM 1711 C CA . GLY A 1 219 ? 6.684 0.396 -25.281 1 90 219 GLY A CA 1
ATOM 1712 C C . GLY A 1 219 ? 5.91 -0.285 -24.156 1 90 219 GLY A C 1
ATOM 1713 O O . GLY A 1 219 ? 4.992 0.302 -23.594 1 90 219 GLY A O 1
ATOM 1714 N N . SER A 1 220 ? 6.18 -1.589 -24.031 1 88.75 220 SER A N 1
ATOM 1715 C CA . SER A 1 220 ? 5.516 -2.357 -22.984 1 88.75 220 SER A CA 1
ATOM 1716 C C . SER A 1 220 ? 6.008 -1.942 -21.609 1 88.75 220 SER A C 1
ATOM 1718 O O . SER A 1 220 ? 7.082 -1.355 -21.469 1 88.75 220 SER A O 1
ATOM 1720 N N . SER A 1 221 ? 5.262 -2.191 -20.609 1 88 221 SER A N 1
ATOM 1721 C CA . SER A 1 221 ? 5.582 -1.814 -19.234 1 88 221 SER A CA 1
ATOM 1722 C C . SER A 1 221 ? 6.895 -2.445 -18.781 1 88 221 SER A C 1
ATOM 1724 O O . SER A 1 221 ? 7.734 -1.777 -18.172 1 88 221 SER A O 1
ATOM 1726 N N . PRO A 1 222 ? 7.125 -3.674 -19.094 1 83.75 222 PRO A N 1
ATOM 1727 C CA . PRO A 1 222 ? 8.391 -4.273 -18.656 1 83.75 222 PRO A CA 1
ATOM 1728 C C . PRO A 1 222 ? 9.602 -3.695 -19.375 1 83.75 222 PRO A C 1
ATOM 1730 O O . PRO A 1 222 ? 10.711 -3.707 -18.828 1 83.75 222 PRO A O 1
ATOM 1733 N N . ALA A 1 223 ? 9.414 -3.203 -20.516 1 89 223 ALA A N 1
ATOM 1734 C CA . ALA A 1 223 ? 10.516 -2.68 -21.328 1 89 223 ALA A CA 1
ATOM 1735 C C . ALA A 1 223 ? 10.922 -1.286 -20.859 1 89 223 ALA A C 1
ATOM 1737 O 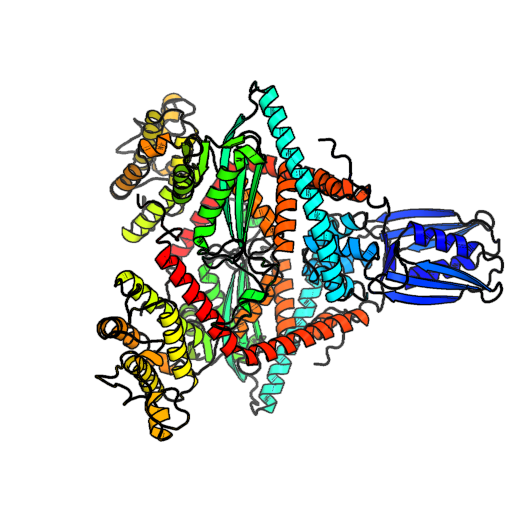O . ALA A 1 223 ? 11.938 -0.743 -21.297 1 89 223 ALA A O 1
ATOM 1738 N N . MET A 1 224 ? 10.203 -0.749 -19.953 1 90.38 224 MET A N 1
ATOM 1739 C CA . MET A 1 224 ? 10.5 0.579 -19.422 1 90.38 224 MET A CA 1
ATOM 1740 C C . MET A 1 224 ? 11.883 0.605 -18.766 1 90.38 224 MET A C 1
ATOM 1742 O O . MET A 1 224 ? 12.594 1.606 -18.859 1 90.38 224 MET A O 1
ATOM 1746 N N . GLU A 1 225 ? 12.18 -0.458 -18.109 1 90.44 225 GLU A N 1
ATOM 1747 C CA . GLU A 1 225 ? 13.477 -0.493 -17.438 1 90.44 225 GLU A CA 1
ATOM 1748 C C . GLU A 1 225 ? 14.625 -0.365 -18.422 1 90.44 225 GLU A C 1
ATOM 1750 O O . GLU A 1 225 ? 15.555 0.41 -18.219 1 90.44 225 GLU A O 1
ATOM 1755 N N . MET A 1 226 ? 14.539 -1.12 -19.516 1 91.25 226 MET A N 1
ATOM 1756 C CA . MET A 1 226 ? 15.562 -1.074 -20.547 1 91.25 226 MET A CA 1
ATOM 1757 C C . MET A 1 226 ? 15.664 0.322 -21.156 1 91.25 226 MET A C 1
ATOM 1759 O O . MET A 1 226 ? 16.766 0.831 -21.375 1 91.25 226 MET A O 1
ATOM 1763 N N . GLU A 1 227 ? 14.531 0.83 -21.406 1 93.62 227 GLU A N 1
ATOM 1764 C CA . GLU A 1 227 ? 14.5 2.182 -21.953 1 93.62 227 GLU A CA 1
ATOM 1765 C C . GLU A 1 227 ? 15.125 3.186 -20.984 1 93.62 227 GLU A C 1
ATOM 1767 O O . GLU A 1 227 ? 15.836 4.098 -21.406 1 93.62 227 GLU A O 1
ATOM 1772 N N . GLY A 1 228 ? 14.812 3.051 -19.719 1 95.25 228 GLY A N 1
ATOM 1773 C CA . GLY A 1 228 ? 15.414 3.916 -18.719 1 95.25 228 GLY A CA 1
ATOM 1774 C C . GLY A 1 228 ? 16.922 3.822 -18.672 1 95.25 228 GLY A C 1
ATOM 1775 O O . GLY A 1 228 ? 17.609 4.844 -18.594 1 95.25 228 GLY A O 1
ATOM 1776 N N . TRP A 1 229 ? 17.453 2.629 -18.766 1 94.81 229 TRP A N 1
ATOM 1777 C CA . TRP A 1 229 ? 18.891 2.41 -18.828 1 94.81 229 TRP A CA 1
ATOM 1778 C C . TRP A 1 229 ? 19.5 3.143 -20.016 1 94.81 229 TRP A C 1
ATOM 1780 O O . TRP A 1 229 ? 20.484 3.877 -19.859 1 94.81 229 TRP A O 1
ATOM 1790 N N . ARG A 1 230 ? 18.891 2.93 -21.094 1 95.38 230 ARG A N 1
ATOM 1791 C CA . ARG A 1 230 ? 19.391 3.527 -22.328 1 95.38 230 ARG A CA 1
ATOM 1792 C C . ARG A 1 230 ? 19.484 5.043 -22.219 1 95.38 230 ARG A C 1
ATOM 1794 O O . ARG A 1 230 ? 20.516 5.641 -22.516 1 95.38 230 ARG A O 1
ATOM 1801 N N . ARG A 1 231 ? 18.484 5.633 -21.75 1 96.75 231 ARG A N 1
ATOM 1802 C CA . ARG A 1 231 ? 18.406 7.09 -21.672 1 96.75 231 ARG A CA 1
ATOM 1803 C C . ARG A 1 231 ? 19.438 7.633 -20.672 1 96.75 231 ARG A C 1
ATOM 1805 O O . ARG A 1 231 ? 20.047 8.672 -20.906 1 96.75 231 ARG A O 1
ATOM 1812 N N . LEU A 1 232 ? 19.562 6.984 -19.562 1 97.5 232 LEU A N 1
ATOM 1813 C CA . LEU A 1 232 ? 20.5 7.434 -18.531 1 97.5 232 LEU A CA 1
ATOM 1814 C C . LEU A 1 232 ? 21.922 7.414 -19.047 1 97.5 232 LEU A C 1
ATOM 1816 O O . LEU A 1 232 ? 22.703 8.344 -18.797 1 97.5 232 LEU A O 1
ATOM 1820 N N . TRP A 1 233 ? 22.344 6.402 -19.734 1 97.31 233 TRP A N 1
ATOM 1821 C CA . TRP A 1 233 ? 23.703 6.301 -20.25 1 97.31 233 TRP A CA 1
ATOM 1822 C C . TRP A 1 233 ? 23.922 7.262 -21.422 1 97.31 233 TRP A C 1
ATOM 1824 O O . TRP A 1 233 ? 25 7.852 -21.562 1 97.31 233 TRP A O 1
ATOM 1834 N N . GLU A 1 234 ? 22.891 7.445 -22.219 1 96.94 234 GLU A N 1
ATOM 1835 C CA . GLU A 1 234 ? 22.984 8.344 -23.375 1 96.94 234 GLU A CA 1
ATOM 1836 C C . GLU A 1 234 ? 23.25 9.773 -22.922 1 96.94 234 GLU A C 1
ATOM 1838 O O . GLU A 1 234 ? 24 10.5 -23.578 1 96.94 234 GLU A O 1
ATOM 1843 N N . ARG A 1 235 ? 22.719 10.117 -21.828 1 96.88 235 ARG A N 1
ATOM 1844 C CA . ARG A 1 235 ? 22.812 11.516 -21.422 1 96.88 235 ARG A CA 1
ATOM 1845 C C . ARG A 1 235 ? 23.828 11.68 -20.297 1 96.88 235 ARG A C 1
ATOM 1847 O O . ARG A 1 235 ? 23.953 12.773 -19.734 1 96.88 235 ARG A O 1
ATOM 1854 N N . SER A 1 236 ? 24.5 10.664 -19.875 1 97.44 236 SER A N 1
ATOM 1855 C CA . SER A 1 236 ? 25.359 10.672 -18.703 1 97.44 236 SER A CA 1
ATOM 1856 C C . SER A 1 236 ? 26.484 11.688 -18.859 1 97.44 236 SER A C 1
ATOM 1858 O O . SER A 1 236 ? 26.797 12.43 -17.922 1 97.44 236 SER A O 1
ATOM 1860 N N . ILE A 1 237 ? 27.062 11.773 -20.094 1 96.81 237 ILE A N 1
ATOM 1861 C CA . ILE A 1 237 ? 28.188 12.656 -20.328 1 96.81 237 ILE A CA 1
ATOM 1862 C C . ILE A 1 237 ? 27.703 14.094 -20.469 1 96.81 237 ILE A C 1
ATOM 1864 O O . ILE A 1 237 ? 28.219 15 -19.797 1 96.81 237 ILE A O 1
ATOM 1868 N N . GLU A 1 238 ? 26.734 14.336 -21.25 1 95.88 238 GLU A N 1
ATOM 1869 C CA . GLU A 1 238 ? 26.266 15.688 -21.547 1 95.88 238 GLU A CA 1
ATOM 1870 C C . GLU A 1 238 ? 25.609 16.328 -20.328 1 95.88 238 GLU A C 1
ATOM 1872 O O . GLU A 1 238 ? 25.875 17.484 -20.016 1 95.88 238 GLU A O 1
ATOM 1877 N N . LYS A 1 239 ? 24.844 15.578 -19.641 1 95.75 239 LYS A N 1
ATOM 1878 C CA . LYS A 1 239 ? 24.031 16.141 -18.562 1 95.75 239 LYS A CA 1
ATOM 1879 C C . LYS A 1 239 ? 24.812 16.141 -17.234 1 95.75 239 LYS A C 1
ATOM 1881 O O . LYS A 1 239 ? 24.75 17.109 -16.469 1 95.75 239 LYS A O 1
ATOM 1886 N N . CYS A 1 240 ? 25.531 15.062 -16.984 1 97 240 CYS A N 1
ATOM 1887 C CA . CYS A 1 240 ? 26.109 14.883 -15.648 1 97 240 CYS A CA 1
ATOM 1888 C C . CYS A 1 240 ? 27.641 15.016 -15.703 1 97 240 CYS A C 1
ATOM 1890 O O . CYS A 1 240 ? 28.281 15.133 -14.664 1 97 240 CYS A O 1
ATOM 1892 N N . LYS A 1 241 ? 28.25 15 -16.859 1 97.06 241 LYS A N 1
ATOM 1893 C CA . LYS A 1 241 ? 29.703 14.984 -17.016 1 97.06 241 LYS A CA 1
ATOM 1894 C C . LYS A 1 241 ? 30.312 13.805 -16.266 1 97.06 241 LYS A C 1
ATOM 1896 O O . LYS A 1 241 ? 31.312 13.961 -15.562 1 97.06 241 LYS A O 1
ATOM 1901 N N . LEU A 1 242 ? 29.641 12.648 -16.406 1 97.31 242 LEU A N 1
ATOM 1902 C CA . LEU A 1 242 ? 30.062 11.414 -15.758 1 97.31 242 LEU A CA 1
ATOM 1903 C C . LEU A 1 242 ? 29.938 10.227 -16.703 1 97.31 242 LEU A C 1
ATOM 1905 O O . LEU A 1 242 ? 29.016 10.188 -17.531 1 97.31 242 LEU A O 1
ATOM 1909 N N . LYS A 1 243 ? 30.859 9.281 -16.562 1 97.31 243 LYS A N 1
ATOM 1910 C CA . LYS A 1 243 ? 30.766 7.992 -17.25 1 97.31 243 LYS A CA 1
ATOM 1911 C C . LYS A 1 243 ? 30.469 6.875 -16.25 1 97.31 243 LYS A C 1
ATOM 1913 O O . LYS A 1 243 ? 31.188 6.707 -15.266 1 97.31 243 LYS A O 1
ATOM 1918 N N . TYR A 1 244 ? 29.422 6.184 -16.484 1 97.25 244 TYR A N 1
ATOM 1919 C CA . TYR A 1 244 ? 29.078 5.031 -15.656 1 97.25 244 TYR A CA 1
ATOM 1920 C C . TYR A 1 244 ? 29.781 3.773 -16.156 1 97.25 244 TYR A C 1
ATOM 1922 O O . TYR A 1 244 ? 29.219 3.033 -16.969 1 97.25 244 TYR A O 1
ATOM 1930 N N . VAL A 1 245 ? 30.875 3.488 -15.633 1 95.69 245 VAL A N 1
ATOM 1931 C CA . VAL A 1 245 ? 31.734 2.461 -16.219 1 95.69 245 VAL A CA 1
ATOM 1932 C C . VAL A 1 245 ? 31.438 1.113 -15.562 1 95.69 245 VAL A C 1
ATOM 1934 O O . VAL A 1 245 ? 31.5 0.071 -16.219 1 95.69 245 VAL A O 1
ATOM 1937 N N . LYS A 1 246 ? 31.219 1.142 -14.312 1 94.12 246 LYS A N 1
ATOM 1938 C CA . LYS A 1 246 ? 30.844 -0.066 -13.578 1 94.12 246 LYS A CA 1
ATOM 1939 C C . LYS A 1 246 ? 29.422 0.027 -13.039 1 94.12 246 LYS A C 1
ATOM 1941 O O . LYS A 1 246 ? 29.062 1.012 -12.391 1 94.12 246 LYS A O 1
ATOM 1946 N N . VAL A 1 247 ? 28.672 -1.036 -13.344 1 94.81 247 VAL A N 1
ATOM 1947 C CA . VAL A 1 247 ? 27.266 -0.977 -12.93 1 94.81 247 VAL A CA 1
ATOM 1948 C C . VAL A 1 247 ? 26.891 -2.25 -12.172 1 94.81 247 VAL A C 1
ATOM 1950 O O . VAL A 1 247 ? 27.141 -3.359 -12.648 1 94.81 247 VAL A O 1
ATOM 1953 N N . VAL A 1 248 ? 26.375 -2.049 -11 1 93.69 248 VAL A N 1
ATOM 1954 C CA . VAL A 1 248 ? 25.844 -3.152 -10.203 1 93.69 248 VAL A CA 1
ATOM 1955 C C . VAL A 1 248 ? 24.344 -3.295 -10.461 1 93.69 248 VAL A C 1
ATOM 1957 O O . VAL A 1 248 ? 23.594 -2.324 -10.344 1 93.69 248 VAL A O 1
ATOM 1960 N N . SER A 1 249 ? 23.906 -4.391 -10.883 1 90.5 249 SER A N 1
ATOM 1961 C CA . SER A 1 249 ? 22.484 -4.633 -11.148 1 90.5 249 SER A CA 1
ATOM 1962 C C . SER A 1 249 ? 22.094 -6.066 -10.805 1 90.5 249 SER A C 1
ATOM 1964 O O . SER A 1 249 ? 22.953 -6.883 -10.469 1 90.5 249 SER A O 1
ATOM 1966 N N . ASP A 1 250 ? 20.828 -6.176 -10.859 1 85.5 250 ASP A N 1
ATOM 1967 C CA . ASP A 1 250 ? 20.344 -7.531 -10.602 1 85.5 250 ASP A CA 1
ATOM 1968 C C . ASP A 1 250 ? 20.609 -8.445 -11.797 1 85.5 250 ASP A C 1
ATOM 1970 O O . ASP A 1 250 ? 21.25 -8.039 -12.766 1 85.5 250 ASP A O 1
ATOM 1974 N N . GLY A 1 251 ? 20.438 -9.617 -11.75 1 67.94 251 GLY A N 1
ATOM 1975 C CA . GLY A 1 251 ? 20.812 -10.633 -12.719 1 67.94 251 GLY A CA 1
ATOM 1976 C C . GLY A 1 251 ? 20.203 -10.414 -14.086 1 67.94 251 GLY A C 1
ATOM 1977 O O . GLY A 1 251 ? 20.578 -11.07 -15.055 1 67.94 251 GLY A O 1
ATOM 1978 N N . ASP A 1 252 ? 19.375 -9.312 -14.094 1 67.5 252 ASP A N 1
ATOM 1979 C CA . ASP A 1 252 ? 18.75 -9.055 -15.391 1 67.5 252 ASP A CA 1
ATOM 1980 C C . ASP A 1 252 ? 19.719 -8.352 -16.344 1 67.5 252 ASP A C 1
ATOM 1982 O O . ASP A 1 252 ? 20.344 -7.359 -15.969 1 67.5 252 ASP A O 1
ATOM 1986 N N . SER A 1 253 ? 19.875 -8.984 -17.5 1 70.25 253 SER A N 1
ATOM 1987 C CA . SER A 1 253 ? 20.906 -8.531 -18.406 1 70.25 253 SER A CA 1
ATOM 1988 C C . SER A 1 253 ? 20.344 -7.652 -19.516 1 70.25 253 SER A C 1
ATOM 1990 O O . SER A 1 253 ? 21.078 -7.121 -20.344 1 70.25 253 SER A O 1
ATOM 1992 N N . LYS A 1 254 ? 19.125 -7.395 -19.422 1 79.19 254 LYS A N 1
ATOM 1993 C CA . LYS A 1 254 ? 18.562 -6.672 -20.562 1 79.19 254 LYS A CA 1
ATOM 1994 C C . LYS A 1 254 ? 18.938 -5.195 -20.516 1 79.19 254 LYS A C 1
ATOM 1996 O O . LYS A 1 254 ? 19.203 -4.582 -21.547 1 79.19 254 LYS A O 1
ATOM 2001 N N . GLY A 1 255 ? 18.969 -4.738 -19.391 1 85.31 255 GLY A N 1
ATOM 2002 C CA . GLY A 1 255 ? 19.359 -3.346 -19.266 1 85.31 255 GLY A CA 1
ATOM 2003 C C . GLY A 1 255 ? 20.781 -3.082 -19.734 1 85.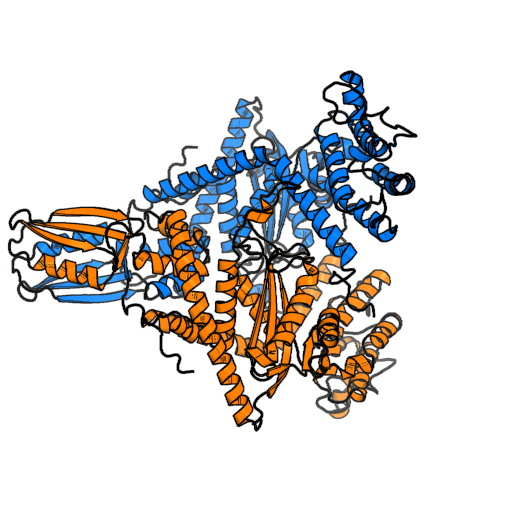31 255 GLY A C 1
ATOM 2004 O O . GLY A 1 255 ? 21.016 -2.164 -20.516 1 85.31 255 GLY A O 1
ATOM 2005 N N . ILE A 1 256 ? 21.609 -3.928 -19.359 1 87.5 256 ILE A N 1
ATOM 2006 C CA . ILE A 1 256 ? 23.016 -3.744 -19.703 1 87.5 256 ILE A CA 1
ATOM 2007 C C . ILE A 1 256 ? 23.219 -3.996 -21.188 1 87.5 256 ILE A C 1
ATOM 2009 O O . ILE A 1 256 ? 24.047 -3.344 -21.828 1 87.5 256 ILE A O 1
ATOM 2013 N N . ALA A 1 257 ? 22.484 -4.941 -21.672 1 87.81 257 ALA A N 1
ATOM 2014 C CA . ALA A 1 257 ? 22.578 -5.211 -23.094 1 87.81 257 ALA A CA 1
ATOM 2015 C C . ALA A 1 257 ? 22.156 -3.988 -23.922 1 87.81 257 ALA A C 1
ATOM 2017 O O . ALA A 1 257 ? 22.781 -3.676 -24.938 1 87.81 257 ALA A O 1
ATOM 2018 N N . ALA A 1 258 ? 21.172 -3.361 -23.516 1 88.44 258 ALA A N 1
ATOM 2019 C CA . ALA A 1 258 ? 20.703 -2.152 -24.188 1 88.44 258 ALA A CA 1
ATOM 2020 C C . ALA A 1 258 ? 21.766 -1.056 -24.141 1 88.44 258 ALA A C 1
ATOM 2022 O O . ALA A 1 258 ? 21.969 -0.323 -25.109 1 88.44 258 ALA A O 1
ATOM 2023 N N . VAL A 1 259 ? 22.422 -0.96 -23.062 1 93.12 259 VAL A N 1
ATOM 2024 C CA . VAL A 1 259 ? 23.453 0.049 -22.875 1 93.12 259 VAL A CA 1
ATOM 2025 C C . VAL A 1 259 ? 24.672 -0.284 -23.75 1 93.12 259 VAL A C 1
ATOM 2027 O O . VAL A 1 259 ? 25.266 0.605 -24.359 1 93.12 259 VAL A O 1
ATOM 2030 N N . LYS A 1 260 ? 25.047 -1.514 -23.766 1 91.62 260 LYS A N 1
ATOM 2031 C CA . LYS A 1 260 ? 26.188 -1.936 -24.562 1 91.62 260 LYS A CA 1
ATOM 2032 C C . LYS A 1 260 ? 25.938 -1.714 -26.047 1 91.62 260 LYS A C 1
ATOM 2034 O O . LYS A 1 260 ? 26.875 -1.4 -26.797 1 91.62 260 LYS A O 1
ATOM 2039 N N . ARG A 1 261 ? 24.734 -1.822 -26.438 1 90.5 261 ARG A N 1
ATOM 2040 C CA . ARG A 1 261 ? 24.375 -1.609 -27.844 1 90.5 261 ARG A CA 1
ATOM 2041 C C . ARG A 1 261 ? 24.578 -0.152 -28.234 1 90.5 261 ARG A C 1
ATOM 2043 O O . ARG A 1 261 ? 24.859 0.144 -29.406 1 90.5 261 ARG A O 1
ATOM 2050 N N . LEU A 1 262 ? 24.391 0.703 -27.344 1 90.75 262 LEU A N 1
ATOM 2051 C CA . LEU A 1 262 ? 24.578 2.125 -27.609 1 90.75 262 LEU A CA 1
ATOM 2052 C C . LEU A 1 262 ? 26.047 2.426 -27.938 1 90.75 262 LEU A C 1
ATOM 2054 O O . LEU A 1 262 ? 26.344 3.387 -28.641 1 90.75 262 LEU A O 1
ATOM 2058 N N . ALA A 1 263 ? 26.969 1.676 -27.469 1 87.38 263 ALA A N 1
ATOM 2059 C CA . ALA A 1 263 ? 28.406 1.779 -27.734 1 87.38 263 ALA A CA 1
ATOM 2060 C C . ALA A 1 263 ? 28.906 3.189 -27.453 1 87.38 263 ALA A C 1
ATOM 2062 O O . ALA A 1 263 ? 29.641 3.77 -28.25 1 87.38 263 ALA A O 1
ATOM 2063 N N . ILE A 1 264 ? 28.453 3.787 -26.438 1 91.19 264 ILE A N 1
ATOM 2064 C CA . ILE A 1 264 ? 28.906 5.109 -26.031 1 91.19 264 ILE A CA 1
ATOM 2065 C C . ILE A 1 264 ? 30.281 4.992 -25.359 1 91.19 264 ILE A C 1
ATOM 2067 O O . ILE A 1 264 ? 31.219 5.695 -25.734 1 91.19 264 ILE A O 1
ATOM 2071 N N . TYR A 1 265 ? 30.453 4.246 -24.438 1 93.38 265 TYR A N 1
ATOM 2072 C CA . TYR A 1 265 ? 31.688 3.832 -23.781 1 93.38 265 TYR A CA 1
ATOM 2073 C C . TYR A 1 265 ? 31.531 2.439 -23.172 1 93.38 265 TYR A C 1
ATOM 2075 O O . TYR A 1 265 ? 30.438 1.889 -23.125 1 93.38 265 TYR A O 1
ATOM 2083 N N . ASP A 1 266 ? 32.594 1.862 -22.781 1 93.38 266 ASP A N 1
ATOM 2084 C CA . ASP A 1 266 ? 32.594 0.498 -22.266 1 93.38 266 ASP A CA 1
ATOM 2085 C C . ASP A 1 266 ? 32.031 0.453 -20.844 1 93.38 266 ASP A C 1
ATOM 2087 O O . ASP A 1 266 ? 32.344 1.311 -20.016 1 93.38 266 ASP A O 1
ATOM 2091 N N . VAL A 1 267 ? 31.156 -0.479 -20.672 1 94.12 267 VAL A N 1
ATOM 2092 C CA . VAL A 1 267 ? 30.5 -0.635 -19.375 1 94.12 267 VAL A CA 1
ATOM 2093 C C . VAL A 1 267 ? 30.688 -2.064 -18.859 1 94.12 267 VAL A C 1
ATOM 2095 O O . VAL A 1 267 ? 30.531 -3.023 -19.625 1 94.12 267 VAL A O 1
ATOM 2098 N N . GLU A 1 268 ? 31.062 -2.172 -17.641 1 91.75 268 GLU A N 1
ATOM 2099 C CA . GLU A 1 268 ? 31.219 -3.471 -16.984 1 91.75 268 GLU A CA 1
ATOM 2100 C C . GLU A 1 268 ? 30.078 -3.746 -16.016 1 91.75 268 GLU A C 1
ATOM 2102 O O . GLU A 1 268 ? 29.781 -2.914 -15.156 1 91.75 268 GLU A O 1
ATOM 2107 N N . LYS A 1 269 ? 29.562 -4.902 -16.172 1 91.25 269 LYS A N 1
ATOM 2108 C CA . LYS A 1 269 ? 28.469 -5.281 -15.281 1 91.25 269 LYS A CA 1
ATOM 2109 C C . LYS A 1 269 ? 28.984 -6.059 -14.07 1 91.25 269 LYS A C 1
ATOM 2111 O O . LYS A 1 269 ? 29.797 -6.969 -14.211 1 91.25 269 LYS A O 1
ATOM 2116 N N . GLN A 1 270 ? 28.5 -5.652 -12.984 1 91.19 270 GLN A N 1
ATOM 2117 C CA . GLN A 1 270 ? 28.719 -6.383 -11.734 1 91.19 270 GLN A CA 1
ATOM 2118 C C . GLN A 1 270 ? 27.406 -6.91 -11.172 1 91.19 270 GLN A C 1
ATOM 2120 O O . GLN A 1 270 ? 26.344 -6.312 -11.398 1 91.19 270 GLN A O 1
ATOM 2125 N N . GLU A 1 271 ? 27.547 -8.023 -10.523 1 89.81 271 GLU A N 1
ATOM 2126 C CA . GLU A 1 271 ? 26.328 -8.641 -10 1 89.81 271 GLU A CA 1
ATOM 2127 C C . GLU A 1 271 ? 26.125 -8.281 -8.539 1 89.81 271 GLU A C 1
ATOM 2129 O O . GLU A 1 271 ? 27.078 -8.227 -7.758 1 89.81 271 GLU A O 1
ATOM 2134 N N . CYS A 1 272 ? 24.891 -8.055 -8.234 1 89.81 272 CYS A N 1
ATOM 2135 C CA . CYS A 1 272 ? 24.5 -7.797 -6.848 1 89.81 272 CYS A CA 1
ATOM 2136 C C . CYS A 1 272 ? 24.562 -9.078 -6.023 1 89.81 272 CYS A C 1
ATOM 2138 O O . CYS A 1 272 ? 23.875 -10.055 -6.332 1 89.81 272 CYS A O 1
ATOM 2140 N N . ILE A 1 273 ? 25.219 -9.062 -4.949 1 88 273 ILE A N 1
ATOM 2141 C CA . ILE A 1 273 ? 25.469 -10.258 -4.141 1 88 273 ILE A CA 1
ATOM 2142 C C . ILE A 1 273 ? 24.141 -10.734 -3.533 1 88 273 ILE A C 1
ATOM 2144 O O . ILE A 1 273 ? 23.906 -11.945 -3.436 1 88 273 ILE A O 1
ATOM 2148 N N . ASN A 1 274 ? 23.359 -9.812 -3.121 1 87.12 274 ASN A N 1
ATOM 2149 C CA . ASN A 1 274 ? 22.078 -10.18 -2.51 1 87.12 274 ASN A CA 1
ATOM 2150 C C . ASN A 1 274 ? 21.188 -10.93 -3.492 1 87.12 274 ASN A C 1
ATOM 2152 O O . ASN A 1 274 ? 20.531 -11.906 -3.121 1 87.12 274 ASN A O 1
ATOM 2156 N N . HIS A 1 275 ? 21.188 -10.508 -4.656 1 88.56 275 HIS A N 1
ATOM 2157 C CA . HIS A 1 275 ? 20.359 -11.148 -5.656 1 88.56 275 HIS A CA 1
ATOM 2158 C C . HIS A 1 275 ? 20.906 -12.523 -6.035 1 88.56 275 HIS A C 1
ATOM 2160 O O . HIS A 1 275 ? 20.141 -13.445 -6.316 1 88.56 275 HIS A O 1
ATOM 2166 N N . VAL A 1 276 ? 22.203 -12.648 -6.047 1 88.69 276 VAL A N 1
ATOM 2167 C CA . VAL A 1 276 ? 22.812 -13.938 -6.355 1 88.69 276 VAL A CA 1
ATOM 2168 C C . VAL A 1 276 ? 22.5 -14.938 -5.246 1 88.69 276 VAL A C 1
ATOM 2170 O O . VAL A 1 276 ? 22.141 -16.078 -5.523 1 88.69 276 VAL A O 1
ATOM 2173 N N . SER A 1 277 ? 22.656 -14.477 -4.059 1 90.88 277 SER A N 1
ATOM 2174 C CA . SER A 1 277 ? 22.312 -15.312 -2.918 1 90.88 277 SER A CA 1
ATOM 2175 C C . SER A 1 277 ? 20.844 -15.719 -2.953 1 90.88 277 SER A C 1
ATOM 2177 O O . SER A 1 277 ? 20.5 -16.859 -2.646 1 90.88 277 SER A O 1
ATOM 2179 N N . LYS A 1 278 ? 20.031 -14.805 -3.281 1 89.31 278 LYS A N 1
ATOM 2180 C CA . LYS A 1 278 ? 18.609 -15.086 -3.369 1 89.31 278 LYS A CA 1
ATOM 2181 C C . LYS A 1 278 ? 18.312 -16.109 -4.469 1 89.31 278 LYS A C 1
ATOM 2183 O O . LYS A 1 278 ? 17.391 -16.922 -4.336 1 89.31 278 LYS A O 1
ATOM 2188 N N . ARG A 1 279 ? 19.047 -16.047 -5.52 1 88.56 279 ARG A N 1
ATOM 2189 C CA . ARG A 1 279 ? 18.875 -17 -6.609 1 88.56 279 ARG A CA 1
ATOM 2190 C C . ARG A 1 279 ? 19.172 -18.422 -6.141 1 88.56 279 ARG A C 1
ATOM 2192 O O . ARG A 1 279 ? 18.453 -19.359 -6.508 1 88.56 279 ARG A O 1
ATOM 2199 N N . LEU A 1 280 ? 20.188 -18.516 -5.406 1 91.62 280 LEU A N 1
ATOM 2200 C CA . LEU A 1 280 ? 20.484 -19.828 -4.84 1 91.62 280 LEU A CA 1
ATOM 220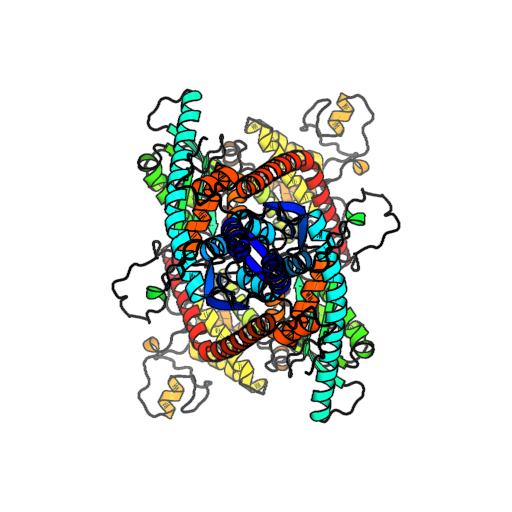1 C C . LEU A 1 280 ? 19.344 -20.297 -3.939 1 91.62 280 LEU A C 1
ATOM 2203 O O . LEU A 1 280 ? 18.891 -21.438 -4.043 1 91.62 280 LEU A O 1
ATOM 2207 N N . GLY A 1 281 ? 18.938 -19.391 -3.074 1 92.44 281 GLY A N 1
ATOM 2208 C CA . GLY A 1 281 ? 17.844 -19.719 -2.191 1 92.44 281 GLY A CA 1
ATOM 2209 C C . GLY A 1 281 ? 16.594 -20.172 -2.938 1 92.44 281 GLY A C 1
ATOM 2210 O O . GLY A 1 281 ? 15.977 -21.172 -2.572 1 92.44 281 GLY A O 1
ATOM 2211 N N . THR A 1 282 ? 16.281 -19.531 -3.953 1 90.44 282 THR A N 1
ATOM 2212 C CA . THR A 1 282 ? 15.102 -19.844 -4.754 1 90.44 282 THR A CA 1
ATOM 2213 C C . THR A 1 282 ? 15.266 -21.188 -5.449 1 90.44 282 THR A C 1
ATOM 2215 O O . THR A 1 282 ? 14.32 -21.984 -5.516 1 90.44 282 THR A O 1
ATOM 2218 N N . ALA A 1 283 ? 16.422 -21.438 -5.992 1 91.88 283 ALA A N 1
ATOM 2219 C CA . ALA A 1 283 ? 16.703 -22.703 -6.652 1 91.88 283 ALA A CA 1
ATOM 2220 C C . ALA A 1 283 ? 16.609 -23.875 -5.664 1 91.88 283 ALA A C 1
ATOM 2222 O O . ALA A 1 283 ? 16.109 -24.938 -6.004 1 91.88 283 ALA A O 1
ATOM 2223 N N . LEU A 1 284 ? 17.062 -23.578 -4.488 1 93.56 284 LEU A N 1
ATOM 2224 C CA . LEU A 1 284 ? 17 -24.625 -3.463 1 93.56 284 LEU A CA 1
ATOM 2225 C C . LEU A 1 284 ? 15.562 -24.906 -3.055 1 93.56 284 LEU A C 1
ATOM 2227 O O . LEU A 1 284 ? 15.195 -26.062 -2.82 1 93.56 284 LEU A O 1
ATOM 2231 N N . LEU A 1 285 ? 14.836 -23.891 -2.961 1 91.81 285 LEU A N 1
ATOM 2232 C CA . LEU A 1 285 ? 13.43 -24.078 -2.621 1 91.81 285 LEU A CA 1
ATOM 2233 C C . LEU A 1 285 ? 12.703 -24.859 -3.713 1 91.81 285 LEU A C 1
ATOM 2235 O O . LEU A 1 285 ? 11.852 -25.688 -3.42 1 91.81 285 LEU A O 1
ATOM 2239 N N . GLN A 1 286 ? 13.047 -24.562 -4.91 1 89.69 286 GLN A N 1
ATOM 2240 C CA . GLN A 1 286 ? 12.461 -25.312 -6.02 1 89.69 286 GLN A CA 1
ATOM 2241 C C . GLN A 1 286 ? 12.867 -26.781 -5.977 1 89.69 286 GLN A C 1
ATOM 2243 O O . GLN A 1 286 ? 12.039 -27.656 -6.219 1 89.69 286 GLN A O 1
ATOM 2248 N N . ALA A 1 287 ? 14.07 -26.953 -5.699 1 91 287 ALA A N 1
ATOM 2249 C CA . ALA A 1 287 ? 14.562 -28.328 -5.582 1 91 287 ALA A CA 1
ATOM 2250 C C . ALA A 1 287 ? 13.867 -29.062 -4.438 1 91 287 ALA A C 1
ATOM 2252 O O . ALA A 1 287 ? 13.578 -30.25 -4.539 1 91 287 ALA A O 1
ATOM 2253 N N . LYS A 1 288 ? 13.672 -28.375 -3.367 1 90.69 288 LYS A N 1
ATOM 2254 C CA . LYS A 1 288 ? 12.953 -28.922 -2.217 1 90.69 288 LYS A CA 1
ATOM 2255 C C . LYS A 1 288 ? 11.555 -29.391 -2.611 1 90.69 288 LYS A C 1
ATOM 2257 O O . LYS A 1 288 ? 11.133 -30.484 -2.225 1 90.69 288 LYS A O 1
ATOM 2262 N N . LYS A 1 289 ? 10.945 -28.609 -3.365 1 84.94 289 LYS A N 1
ATOM 2263 C CA . LYS A 1 289 ? 9.578 -28.906 -3.768 1 84.94 289 LYS A CA 1
ATOM 2264 C C . LYS A 1 289 ? 9.523 -30.047 -4.77 1 84.94 289 LYS A C 1
ATOM 2266 O O . LYS A 1 289 ? 8.75 -31 -4.594 1 84.94 289 LYS A O 1
ATOM 2271 N N . VAL A 1 290 ? 10.344 -30.016 -5.758 1 85.88 290 VAL A N 1
ATOM 2272 C CA . VAL A 1 290 ? 10.312 -30.984 -6.848 1 85.88 290 VAL A CA 1
ATOM 2273 C C . VAL A 1 290 ? 10.875 -32.312 -6.367 1 85.88 290 VAL A C 1
ATOM 2275 O O . VAL A 1 290 ? 10.352 -33.375 -6.711 1 85.88 290 VAL A O 1
ATOM 2278 N N . GLY A 1 291 ? 11.914 -32.219 -5.547 1 87.44 291 GLY A N 1
ATOM 2279 C CA . GLY A 1 291 ? 12.586 -33.438 -5.121 1 87.44 291 GLY A CA 1
ATOM 2280 C C . GLY A 1 291 ? 12.047 -34 -3.814 1 87.44 291 GLY A C 1
ATOM 2281 O O . GLY A 1 291 ? 12.516 -35.031 -3.338 1 87.44 291 GLY A O 1
ATOM 2282 N N . LYS A 1 292 ? 11.008 -33.344 -3.227 1 86.56 292 LYS A N 1
ATOM 2283 C CA . LYS A 1 292 ? 10.43 -33.75 -1.948 1 86.56 292 LYS A CA 1
ATOM 2284 C C . LYS A 1 292 ? 11.523 -33.938 -0.896 1 86.56 292 LYS A C 1
ATOM 2286 O O . LYS A 1 292 ? 11.555 -34.969 -0.23 1 86.56 292 LYS A O 1
ATOM 2291 N N . LEU A 1 293 ? 12.398 -33.031 -0.846 1 91.12 293 LEU A N 1
ATOM 2292 C CA . LEU A 1 293 ? 13.562 -33.094 0.029 1 91.12 293 LEU A CA 1
ATOM 2293 C C . LEU A 1 293 ? 13.258 -32.531 1.401 1 91.12 293 LEU A C 1
ATOM 2295 O O . LEU A 1 293 ? 14.109 -32.531 2.291 1 91.12 293 LEU A O 1
ATOM 2299 N N . GLY A 1 294 ? 12.117 -31.984 1.499 1 86.88 294 GLY A N 1
ATOM 2300 C CA . GLY A 1 294 ? 11.742 -31.375 2.762 1 86.88 294 GLY A CA 1
ATOM 2301 C C . GLY A 1 294 ? 11.102 -32.344 3.734 1 86.88 294 GLY A C 1
ATOM 2302 O O . GLY A 1 294 ? 11.227 -33.562 3.576 1 86.88 294 GLY A O 1
ATOM 2303 N N . GLY A 1 295 ? 10.547 -31.781 4.82 1 81.38 295 GLY A N 1
ATOM 2304 C CA . GLY A 1 295 ? 9.859 -32.625 5.785 1 81.38 295 GLY A CA 1
ATOM 2305 C C . GLY A 1 295 ? 10.438 -32.531 7.184 1 81.38 295 GLY A C 1
ATOM 2306 O O . GLY A 1 295 ? 11.234 -31.625 7.469 1 81.38 295 GLY A O 1
ATOM 2307 N N . ARG A 1 296 ? 10.031 -33.594 8.016 1 81.38 296 ARG A N 1
ATOM 2308 C CA . ARG A 1 296 ? 10.383 -33.562 9.43 1 81.38 296 ARG A CA 1
ATOM 2309 C C . ARG A 1 296 ? 11.586 -34.438 9.719 1 81.38 296 ARG A C 1
ATOM 2311 O O . ARG A 1 296 ? 12.133 -34.406 10.82 1 81.38 296 ARG A O 1
ATOM 2318 N N . LYS A 1 297 ? 12.031 -35.031 8.734 1 86.38 297 LYS A N 1
ATOM 2319 C CA . LYS A 1 297 ? 13.133 -35.969 8.953 1 86.38 297 LYS A CA 1
ATOM 2320 C C . LYS A 1 297 ? 14.445 -35.219 9.18 1 86.38 297 LYS A C 1
ATOM 2322 O O . LYS A 1 297 ? 14.648 -34.156 8.633 1 86.38 297 LYS A O 1
ATOM 2327 N N . LYS A 1 298 ? 15.227 -35.875 9.977 1 88.31 298 LYS A N 1
ATOM 2328 C CA . LYS A 1 298 ? 16.531 -35.281 10.273 1 88.31 298 LYS A CA 1
ATOM 2329 C C . LYS A 1 298 ? 17.359 -35.156 9.008 1 88.31 298 LYS A C 1
ATOM 2331 O O . LYS A 1 298 ? 17.484 -36.094 8.227 1 88.31 298 LYS A O 1
ATOM 2336 N N . GLY A 1 299 ? 17.812 -33.938 8.789 1 91.94 299 GLY A N 1
ATOM 2337 C CA . GLY A 1 299 ? 18.688 -33.688 7.652 1 91.94 299 GLY A CA 1
ATOM 2338 C C . GLY A 1 299 ? 17.922 -33.281 6.406 1 91.94 299 GLY A C 1
ATOM 2339 O O . GLY A 1 299 ? 18.516 -33.125 5.332 1 91.94 299 GLY A O 1
ATOM 2340 N N . ALA A 1 300 ? 16.625 -33.094 6.551 1 92.62 300 ALA A N 1
ATOM 2341 C CA . ALA A 1 300 ? 15.82 -32.625 5.426 1 92.62 300 ALA A CA 1
ATOM 2342 C C . ALA A 1 300 ? 16.078 -31.172 5.113 1 92.62 300 ALA A C 1
ATOM 2344 O O . ALA A 1 300 ? 16.594 -30.438 5.953 1 92.62 300 ALA A O 1
ATOM 2345 N N . LEU A 1 301 ? 15.773 -30.812 3.959 1 93.5 301 LEU A N 1
ATOM 2346 C CA . LEU A 1 301 ? 15.977 -29.438 3.514 1 93.5 301 LEU A CA 1
ATOM 2347 C C . LEU A 1 301 ? 14.781 -28.562 3.893 1 93.5 301 LEU A C 1
ATOM 2349 O O . LEU A 1 301 ? 13.867 -28.375 3.092 1 93.5 301 LEU A O 1
ATOM 2353 N N . THR A 1 302 ? 14.945 -27.969 5.043 1 91 302 THR A N 1
ATOM 2354 C CA . THR A 1 302 ? 13.875 -27.109 5.531 1 91 302 THR A CA 1
ATOM 2355 C C . THR A 1 302 ? 14.062 -25.688 5.051 1 91 302 THR A C 1
ATOM 2357 O O . THR A 1 302 ? 15.125 -25.328 4.531 1 91 302 THR A O 1
ATOM 2360 N N . GLN A 1 303 ? 13.031 -24.906 5.172 1 88.81 303 GLN A N 1
ATOM 2361 C CA . GLN A 1 303 ? 13.086 -23.516 4.727 1 88.81 303 GLN A CA 1
ATOM 2362 C C . GLN A 1 303 ? 14.141 -22.734 5.504 1 88.81 303 GLN A C 1
ATOM 2364 O O . GLN A 1 303 ? 14.812 -21.875 4.945 1 88.81 303 GLN A O 1
ATOM 2369 N N . ASP A 1 304 ? 14.172 -22.953 6.762 1 87.5 304 ASP A N 1
ATOM 2370 C CA . ASP A 1 304 ? 15.164 -22.25 7.566 1 87.5 304 ASP A CA 1
ATOM 2371 C C . ASP A 1 304 ? 16.578 -22.609 7.133 1 87.5 304 ASP A C 1
ATOM 2373 O O . ASP A 1 304 ? 17.469 -21.75 7.105 1 87.5 304 ASP A O 1
ATOM 2377 N N . LYS A 1 305 ? 16.75 -23.844 6.789 1 91.75 305 LYS A N 1
ATOM 2378 C CA . LYS A 1 305 ? 18.062 -24.266 6.324 1 91.75 305 LYS A CA 1
ATOM 2379 C C . LYS A 1 305 ? 18.406 -23.625 4.988 1 91.75 305 LYS A C 1
ATOM 2381 O O . LYS A 1 305 ? 19.562 -23.25 4.746 1 91.75 305 LYS A O 1
ATOM 2386 N N . VAL A 1 306 ? 17.438 -23.531 4.148 1 92.62 306 VAL A N 1
ATOM 2387 C CA . VAL A 1 306 ? 17.641 -22.859 2.867 1 92.62 306 VAL A CA 1
ATOM 2388 C C . VAL A 1 306 ? 18.094 -21.422 3.098 1 92.62 306 VAL A C 1
ATOM 2390 O O . VAL A 1 306 ? 19.016 -20.938 2.439 1 92.62 306 VAL A O 1
ATOM 2393 N N . MET A 1 307 ? 17.531 -20.812 3.994 1 91.12 307 MET A N 1
ATOM 2394 C CA . MET A 1 307 ? 17.875 -19.422 4.305 1 91.12 307 MET A CA 1
ATOM 2395 C C . MET A 1 307 ? 19.297 -19.328 4.844 1 91.12 307 MET A C 1
ATOM 2397 O O . MET A 1 307 ? 20.047 -18.406 4.5 1 91.12 307 MET A O 1
ATOM 2401 N N . ARG A 1 308 ? 19.641 -20.266 5.605 1 89.88 308 ARG A N 1
ATOM 2402 C CA . ARG A 1 308 ? 21 -20.281 6.152 1 89.88 308 ARG A CA 1
ATOM 2403 C C . ARG A 1 308 ? 22.031 -20.547 5.062 1 89.88 308 ARG A C 1
ATOM 2405 O O . ARG A 1 308 ? 23.062 -19.891 5.016 1 89.88 308 ARG A O 1
ATOM 2412 N N . LEU A 1 309 ? 21.688 -21.484 4.289 1 91.88 309 LEU A N 1
ATOM 2413 C CA . LEU A 1 309 ? 22.609 -21.828 3.211 1 91.88 309 LEU A CA 1
ATOM 2414 C C . LEU A 1 309 ? 22.797 -20.641 2.271 1 91.88 309 LEU A C 1
ATOM 2416 O O . LEU A 1 309 ? 23.922 -20.359 1.851 1 91.88 309 LEU A O 1
ATOM 2420 N N . ALA A 1 310 ? 21.719 -20 1.949 1 92 310 ALA A N 1
ATOM 2421 C CA . ALA A 1 310 ? 21.812 -18.812 1.11 1 92 310 ALA A CA 1
ATOM 2422 C C . ALA A 1 310 ? 22.656 -17.734 1.779 1 92 310 ALA A C 1
ATOM 2424 O O . ALA A 1 310 ? 23.438 -17.047 1.116 1 92 310 ALA A O 1
ATOM 2425 N N . HIS A 1 311 ? 22.484 -17.641 3.037 1 89.88 311 HIS A N 1
ATOM 2426 C CA . HIS A 1 311 ? 23.266 -16.672 3.799 1 89.88 311 HIS A CA 1
ATOM 2427 C C . HIS A 1 311 ? 24.75 -17.016 3.787 1 89.88 311 HIS A C 1
ATOM 2429 O O . HIS A 1 311 ? 25.594 -16.141 3.613 1 89.88 311 HIS A O 1
ATOM 2435 N N . TYR A 1 312 ? 25.078 -18.297 3.965 1 89.19 312 TYR A N 1
ATOM 2436 C CA . TYR A 1 312 ? 26.469 -18.75 3.912 1 89.19 312 TYR A CA 1
ATOM 2437 C C . TYR A 1 312 ? 27.078 -18.453 2.549 1 89.19 312 TYR A C 1
ATOM 2439 O O . TYR A 1 312 ? 28.234 -18.016 2.459 1 89.19 312 TYR A O 1
ATOM 2447 N N . PHE A 1 313 ? 26.344 -18.672 1.605 1 90.5 313 PHE A N 1
ATOM 2448 C CA . PHE A 1 313 ? 26.781 -18.406 0.238 1 90.5 313 PHE A CA 1
ATOM 2449 C C . PHE A 1 313 ? 27.125 -16.938 0.047 1 90.5 313 PHE A C 1
ATOM 2451 O O . PHE A 1 313 ? 28.203 -16.609 -0.457 1 90.5 313 PHE A O 1
ATOM 2458 N N . GLY A 1 314 ? 26.281 -16.094 0.46 1 89.19 314 GLY A N 1
ATOM 2459 C CA . GLY A 1 314 ? 26.516 -14.656 0.358 1 89.19 314 GLY A CA 1
ATOM 2460 C C . GLY A 1 314 ? 27.703 -14.188 1.176 1 89.19 314 GLY A C 1
ATOM 2461 O O . GLY A 1 314 ? 28.469 -13.344 0.729 1 89.19 314 GLY A O 1
ATOM 2462 N N . LYS A 1 315 ? 27.828 -14.734 2.314 1 87.44 315 LYS A N 1
ATOM 2463 C CA . LYS A 1 315 ? 28.938 -14.375 3.193 1 87.44 315 LYS A CA 1
ATOM 2464 C C . LYS A 1 315 ? 30.281 -14.789 2.586 1 87.44 315 LYS A C 1
ATOM 2466 O O . LYS A 1 315 ? 31.266 -14.062 2.693 1 87.44 315 LYS A O 1
ATOM 2471 N N . ALA A 1 316 ? 30.297 -15.93 2 1 88.31 316 ALA A N 1
ATOM 2472 C CA . ALA A 1 316 ? 31.516 -16.422 1.361 1 88.31 316 ALA A CA 1
ATOM 2473 C C . ALA A 1 316 ? 31.953 -15.492 0.237 1 88.31 316 ALA A C 1
ATOM 2475 O O . ALA A 1 316 ? 33.156 -15.234 0.072 1 88.31 316 ALA A O 1
ATOM 2476 N N . ILE A 1 317 ? 31.047 -14.961 -0.409 1 88.56 317 ILE A N 1
ATOM 2477 C CA . ILE A 1 317 ? 31.344 -14.07 -1.521 1 88.56 317 ILE A CA 1
ATOM 2478 C C . ILE A 1 317 ? 31.828 -12.719 -0.985 1 88.56 317 ILE A C 1
ATOM 2480 O O . ILE A 1 317 ? 32.75 -12.125 -1.535 1 88.56 317 ILE A O 1
ATOM 2484 N N . LYS A 1 318 ? 31.281 -12.297 0.063 1 85.88 318 LYS A N 1
ATOM 2485 C CA . LYS A 1 318 ? 31.594 -10.977 0.607 1 85.88 318 LYS A CA 1
ATOM 2486 C C . LYS A 1 318 ? 32.969 -10.961 1.274 1 85.88 318 LYS A C 1
ATOM 2488 O O . LYS A 1 318 ? 33.656 -9.945 1.258 1 85.88 318 LYS A O 1
ATOM 2493 N N . GLN A 1 319 ? 33.312 -11.969 1.849 1 82.31 319 GLN A N 1
ATOM 2494 C CA . GLN A 1 319 ? 34.531 -12 2.678 1 82.31 319 GLN A CA 1
ATOM 2495 C C . GLN A 1 319 ? 35.781 -12.258 1.831 1 82.31 319 GLN A C 1
ATOM 2497 O O . GLN A 1 319 ? 36.875 -11.891 2.227 1 82.31 319 GLN A O 1
ATOM 2502 N N . ASP A 1 320 ? 35.562 -12.836 0.723 1 77.88 320 ASP A N 1
ATOM 2503 C CA . ASP A 1 320 ? 36.719 -13.266 -0.041 1 77.88 320 ASP A CA 1
ATOM 2504 C C . ASP A 1 320 ? 37 -12.312 -1.204 1 77.88 320 ASP A C 1
ATOM 2506 O O . ASP A 1 320 ? 36.094 -11.609 -1.664 1 77.88 320 ASP A O 1
ATOM 2510 N N . THR A 1 321 ? 38.312 -12.312 -1.556 1 77.5 321 THR A N 1
ATOM 2511 C CA . THR A 1 321 ? 38.719 -11.383 -2.598 1 77.5 321 THR A CA 1
ATOM 2512 C C . THR A 1 321 ? 38.938 -12.109 -3.916 1 77.5 321 THR A C 1
ATOM 2514 O O . THR A 1 321 ? 38.844 -11.516 -4.988 1 77.5 321 THR A O 1
ATOM 2517 N N . THR A 1 322 ? 39.25 -13.375 -3.803 1 87.5 322 THR A N 1
ATOM 2518 C CA . THR A 1 322 ? 39.531 -14.109 -5.035 1 87.5 322 THR A CA 1
ATOM 2519 C C . THR A 1 322 ? 38.438 -15.133 -5.32 1 87.5 322 THR A C 1
ATOM 2521 O O . THR A 1 322 ? 37.781 -15.633 -4.398 1 87.5 322 THR A O 1
ATOM 2524 N N . VAL A 1 323 ? 38.281 -15.398 -6.562 1 91.19 323 VAL A N 1
ATOM 2525 C CA . VAL A 1 323 ? 37.25 -16.328 -7.016 1 91.19 323 VAL A CA 1
ATOM 2526 C C . VAL A 1 323 ? 37.531 -17.734 -6.473 1 91.19 323 VAL A C 1
ATOM 2528 O O . VAL A 1 323 ? 36.594 -18.453 -6.074 1 91.19 323 VAL A O 1
ATOM 2531 N N . GLU A 1 324 ? 38.75 -18.078 -6.477 1 89.88 324 GLU A N 1
ATOM 2532 C CA . GLU A 1 324 ? 39.125 -19.406 -5.992 1 89.88 324 GLU A CA 1
ATOM 2533 C C . GLU A 1 324 ? 38.781 -19.578 -4.516 1 89.88 324 GLU A C 1
ATOM 2535 O O . GLU A 1 324 ? 38.281 -20.625 -4.109 1 89.88 324 GLU A O 1
ATOM 2540 N N . ASP A 1 325 ? 39.062 -18.578 -3.795 1 88.81 325 ASP A N 1
ATOM 2541 C CA . ASP A 1 325 ? 38.75 -18.625 -2.367 1 88.81 325 ASP A CA 1
ATOM 2542 C C . ASP A 1 325 ? 37.25 -18.641 -2.119 1 88.81 325 ASP A C 1
ATOM 2544 O O . ASP A 1 325 ? 36.781 -19.312 -1.204 1 88.81 325 ASP A O 1
ATOM 2548 N N . MET A 1 326 ? 36.594 -17.922 -2.916 1 90.94 326 MET A N 1
ATOM 2549 C CA . MET A 1 326 ? 35.125 -17.906 -2.801 1 90.94 326 MET A CA 1
ATOM 2550 C C . MET A 1 326 ? 34.562 -19.312 -3 1 90.94 326 MET A C 1
ATOM 2552 O O . MET A 1 326 ? 33.75 -19.766 -2.199 1 90.94 326 MET A O 1
ATOM 2556 N N . LYS A 1 327 ? 35.031 -19.922 -4.004 1 91.38 327 LYS A N 1
ATOM 2557 C CA . LYS A 1 327 ? 34.531 -21.266 -4.32 1 91.38 327 LYS A CA 1
ATOM 2558 C C . LYS A 1 327 ? 34.875 -22.25 -3.211 1 91.38 327 LYS A C 1
ATOM 2560 O O . LYS A 1 327 ? 34.031 -23.062 -2.82 1 91.38 327 LYS A O 1
ATOM 2565 N N . LYS A 1 328 ? 36.031 -22.125 -2.811 1 90.56 328 LYS A N 1
ATOM 2566 C CA . LYS A 1 328 ? 36.469 -23.016 -1.734 1 90.56 328 LYS A CA 1
ATOM 2567 C C . LYS A 1 328 ? 35.594 -22.859 -0.502 1 90.56 328 LYS A C 1
ATOM 2569 O O . LYS A 1 328 ? 35.125 -23.859 0.068 1 90.56 328 LYS A O 1
ATOM 2574 N N . ASP A 1 329 ? 35.312 -21.672 -0.184 1 90.62 329 ASP A N 1
ATOM 2575 C CA . ASP A 1 329 ? 34.5 -21.406 1 1 90.62 329 ASP A CA 1
ATOM 2576 C C . ASP A 1 329 ? 33.062 -21.828 0.783 1 90.62 329 ASP A C 1
ATOM 2578 O O . ASP A 1 329 ? 32.406 -22.328 1.703 1 90.62 329 ASP A O 1
ATOM 2582 N N . ILE A 1 330 ? 32.531 -21.609 -0.372 1 92.44 330 ILE A N 1
ATOM 2583 C CA . ILE A 1 330 ? 31.172 -21.969 -0.707 1 92.44 330 ILE A CA 1
ATOM 2584 C C . ILE A 1 330 ? 30.984 -23.469 -0.566 1 92.44 330 ILE A C 1
ATOM 2586 O O . ILE A 1 330 ? 30.062 -23.938 0.103 1 92.44 330 ILE A O 1
ATOM 2590 N N . PHE A 1 331 ? 31.891 -24.188 -1.083 1 92.56 331 PHE A N 1
ATOM 2591 C CA . PHE A 1 331 ? 31.734 -25.641 -1.073 1 92.56 331 PHE A CA 1
ATOM 2592 C C . PHE A 1 331 ? 32.125 -26.203 0.285 1 92.56 331 PHE A C 1
ATOM 2594 O O . PHE A 1 331 ? 31.609 -27.25 0.692 1 92.56 331 PHE A O 1
ATOM 2601 N N . ALA A 1 332 ? 32.969 -25.531 1.003 1 91.62 332 ALA A N 1
ATOM 2602 C CA . ALA A 1 332 ? 33.281 -25.938 2.367 1 91.62 332 ALA A CA 1
ATOM 2603 C C . ALA A 1 332 ? 32.031 -25.938 3.252 1 91.62 332 ALA A C 1
ATOM 2605 O O . ALA A 1 332 ? 31.875 -26.812 4.105 1 91.62 332 ALA A O 1
ATOM 2606 N N . THR A 1 333 ? 31.234 -25.031 2.99 1 89.56 333 THR A N 1
ATOM 2607 C CA . THR A 1 333 ? 30.016 -24.938 3.779 1 89.56 333 THR A CA 1
ATOM 2608 C C . THR A 1 333 ? 29.109 -26.141 3.508 1 89.56 333 THR A C 1
ATOM 2610 O O . THR A 1 333 ? 28.438 -26.641 4.418 1 89.56 333 THR A O 1
ATOM 2613 N N . LEU A 1 334 ? 29.047 -26.547 2.289 1 90.69 334 LEU A N 1
ATOM 2614 C CA . LEU A 1 334 ? 28.219 -27.688 1.935 1 90.69 334 LEU A CA 1
ATOM 2615 C C . LEU A 1 334 ? 28.75 -28.969 2.572 1 90.69 334 LEU A C 1
ATOM 2617 O O . LEU A 1 334 ? 27.969 -29.766 3.111 1 90.69 334 LEU A O 1
ATOM 2621 N N . ARG A 1 335 ? 30 -29.125 2.516 1 91.44 335 ARG A N 1
ATOM 2622 C CA . ARG A 1 335 ? 30.609 -30.281 3.137 1 91.44 335 ARG A CA 1
ATOM 2623 C C . ARG A 1 335 ? 30.453 -30.25 4.652 1 91.44 335 ARG A C 1
ATOM 2625 O O . ARG A 1 335 ? 30.203 -31.281 5.277 1 91.44 335 ARG A O 1
ATOM 2632 N N . HIS A 1 336 ? 30.578 -29.125 5.152 1 92.31 336 HIS A N 1
ATOM 2633 C CA . HIS A 1 336 ? 30.391 -28.938 6.586 1 92.31 336 HIS A CA 1
ATOM 2634 C C . HIS A 1 336 ? 29 -29.391 7.02 1 92.31 336 HIS A C 1
ATOM 2636 O O . HIS A 1 336 ? 28.859 -30.062 8.047 1 92.31 336 HIS A O 1
ATOM 2642 N N . CYS A 1 337 ? 28.016 -29.125 6.215 1 92.88 337 CYS A N 1
ATOM 2643 C CA . CYS A 1 337 ? 26.625 -29.406 6.562 1 92.88 337 CYS A CA 1
ATOM 2644 C C . CYS A 1 337 ? 26.328 -30.891 6.473 1 92.88 337 CYS A C 1
ATOM 2646 O O . CYS A 1 337 ? 25.344 -31.375 7.027 1 92.88 337 CYS A O 1
ATOM 2648 N N . GLN A 1 338 ? 27.172 -31.609 5.82 1 92.69 338 GLN A N 1
ATOM 2649 C CA . GLN A 1 338 ? 26.938 -33.062 5.676 1 92.69 338 GLN A CA 1
ATOM 2650 C C . GLN A 1 338 ? 27.766 -33.844 6.691 1 92.69 338 GLN A C 1
ATOM 2652 O O . GLN A 1 338 ? 27.672 -35.062 6.754 1 92.69 338 GLN A O 1
ATOM 2657 N N . SER A 1 339 ? 28.438 -33.156 7.52 1 92.94 339 SER A N 1
ATOM 2658 C CA . SER A 1 339 ? 29.375 -33.812 8.43 1 92.94 339 SER A CA 1
ATOM 2659 C C . SER A 1 339 ? 28.656 -34.5 9.578 1 92.94 339 SER A C 1
ATOM 2661 O O . SER A 1 339 ? 27.641 -34 10.086 1 92.94 339 SER A O 1
ATOM 2663 N N . THR A 1 340 ? 29.125 -35.688 9.977 1 92.62 340 THR A N 1
ATOM 2664 C CA . THR A 1 340 ? 28.625 -36.438 11.117 1 92.62 340 THR A CA 1
ATOM 2665 C C . THR A 1 340 ? 29.781 -36.875 12.023 1 92.62 340 THR A C 1
ATOM 2667 O O . THR A 1 340 ? 30.953 -36.719 11.672 1 92.62 340 THR A O 1
ATOM 2670 N N . ASP A 1 341 ? 29.328 -37.281 13.195 1 91.69 341 ASP A N 1
ATOM 2671 C CA . ASP A 1 341 ? 30.359 -37.781 14.109 1 91.69 341 ASP A CA 1
ATOM 2672 C C . ASP A 1 341 ? 31.109 -38.969 13.508 1 91.69 341 ASP A C 1
ATOM 2674 O O . ASP A 1 341 ? 32.312 -39.125 13.711 1 91.69 341 ASP A O 1
ATOM 2678 N N . ALA A 1 342 ? 30.422 -39.812 12.766 1 91 342 ALA A N 1
ATOM 2679 C CA . ALA A 1 342 ? 31 -41 12.156 1 91 342 ALA A CA 1
ATOM 2680 C C . ALA A 1 342 ? 31.906 -40.625 10.977 1 91 342 ALA A C 1
ATOM 2682 O O . ALA A 1 342 ? 32.906 -41.281 10.734 1 91 342 ALA A O 1
ATOM 2683 N N . LYS A 1 343 ? 31.516 -39.594 10.234 1 92.06 343 LYS A N 1
ATOM 2684 C CA . LYS A 1 343 ? 32.25 -39.156 9.062 1 92.06 343 LYS A CA 1
ATOM 2685 C C . LYS A 1 343 ? 32.438 -37.656 9.07 1 92.06 343 LYS A C 1
ATOM 2687 O O . LYS A 1 343 ? 31.797 -36.938 8.305 1 92.06 343 LYS A O 1
ATOM 2692 N N . PRO A 1 344 ? 33.438 -37.156 9.82 1 91.88 344 PRO A N 1
ATOM 2693 C CA . PRO A 1 344 ? 33.656 -35.719 9.883 1 91.88 344 PRO A CA 1
ATOM 2694 C C . PRO A 1 344 ? 34.156 -35.156 8.562 1 91.88 344 PRO A C 1
ATOM 2696 O O . PRO A 1 344 ? 35.094 -35.688 7.969 1 91.88 344 PRO A O 1
ATOM 2699 N N . GLN A 1 345 ? 33.562 -34.188 7.98 1 91.62 345 GLN A N 1
ATOM 2700 C CA . GLN A 1 345 ? 33.906 -33.562 6.707 1 91.62 345 GLN A CA 1
ATOM 2701 C C . GLN A 1 345 ? 34.219 -32.062 6.891 1 91.62 345 GLN A C 1
ATOM 2703 O O . GLN A 1 345 ? 33.594 -31.203 6.289 1 91.62 345 GLN A O 1
ATOM 2708 N N . HIS A 1 346 ? 35.219 -31.688 7.668 1 92.88 346 HIS A N 1
ATOM 2709 C CA . HIS A 1 346 ? 35.562 -30.312 7.977 1 92.88 346 HIS A CA 1
ATOM 2710 C C . HIS A 1 346 ? 36.938 -29.953 7.402 1 92.88 346 HIS A C 1
ATOM 2712 O O . HIS A 1 346 ? 37.5 -28.922 7.77 1 92.88 346 HIS A O 1
ATOM 2718 N N . SER A 1 347 ? 37.438 -30.766 6.461 1 88.56 347 SER A N 1
ATOM 2719 C CA . SER A 1 347 ? 38.781 -30.578 5.945 1 88.56 347 SER A CA 1
ATOM 2720 C C . SER A 1 347 ? 38.906 -29.281 5.16 1 88.56 347 SER A C 1
ATOM 2722 O O . SER A 1 347 ? 39.969 -28.672 5.109 1 88.56 347 SER A O 1
ATOM 2724 N N . THR A 1 348 ? 37.844 -28.859 4.562 1 89.19 348 THR A N 1
ATOM 2725 C CA . THR A 1 348 ? 37.906 -27.688 3.703 1 89.19 348 THR A CA 1
ATOM 2726 C C . THR A 1 348 ? 37.406 -26.438 4.445 1 89.19 348 THR A C 1
ATOM 2728 O O . THR A 1 348 ? 37.375 -25.344 3.881 1 89.19 348 THR A O 1
ATOM 2731 N N . CYS A 1 349 ? 37.031 -26.594 5.695 1 90.56 349 CYS A N 1
ATOM 2732 C CA . CYS A 1 349 ? 36.656 -25.453 6.504 1 90.56 349 CYS A CA 1
ATOM 2733 C C . CYS A 1 349 ? 37.844 -24.609 6.895 1 90.56 349 CYS A C 1
ATOM 2735 O O . CYS A 1 349 ? 38.969 -25.125 6.969 1 90.56 349 CYS A O 1
ATOM 2737 N N . PRO A 1 350 ? 37.719 -23.344 7.012 1 86.06 350 PRO A N 1
ATOM 2738 C CA . PRO A 1 350 ? 38.844 -22.5 7.398 1 86.06 350 PRO A CA 1
ATOM 2739 C C . PRO A 1 350 ? 39.406 -22.859 8.773 1 86.06 350 PRO A C 1
ATOM 2741 O O . PRO A 1 350 ? 38.625 -23.141 9.703 1 86.06 350 PRO A O 1
ATOM 2744 N N . ASP A 1 351 ? 40.656 -22.781 8.797 1 87.44 351 ASP A N 1
ATOM 2745 C CA . ASP A 1 351 ? 41.344 -23.078 10.055 1 87.44 351 ASP A CA 1
ATOM 2746 C C . ASP A 1 351 ? 41.406 -21.859 10.953 1 87.44 351 ASP A C 1
ATOM 2748 O O . ASP A 1 351 ? 41.188 -20.734 10.5 1 87.44 351 ASP A O 1
ATOM 2752 N N . GLY A 1 352 ? 41.594 -22.203 12.25 1 84.5 352 GLY A N 1
ATOM 2753 C CA . GLY A 1 352 ? 41.906 -21.094 13.133 1 84.5 352 GLY A CA 1
ATOM 2754 C C . GLY A 1 352 ? 40.906 -20.969 14.289 1 84.5 352 GLY A C 1
ATOM 2755 O O . GLY A 1 352 ? 39.875 -21.609 14.305 1 84.5 352 GLY A O 1
ATOM 2756 N N . LYS A 1 353 ? 41.281 -20.109 15.273 1 85.88 353 LYS A N 1
ATOM 2757 C CA . LYS A 1 353 ? 40.5 -19.875 16.484 1 85.88 353 LYS A CA 1
ATOM 2758 C C . LYS A 1 353 ? 39.219 -19.094 16.188 1 85.88 353 LYS A C 1
ATOM 2760 O O . LYS A 1 353 ? 38.281 -19.125 16.969 1 85.88 353 LYS A O 1
ATOM 2765 N N . TYR A 1 354 ? 39.25 -18.484 15.031 1 80.94 354 TYR A N 1
ATOM 2766 C CA . TYR A 1 354 ? 38.094 -17.656 14.703 1 80.94 354 TYR A CA 1
ATOM 2767 C C . TYR A 1 354 ? 37.312 -18.219 13.531 1 80.94 354 TYR A C 1
ATOM 2769 O O . TYR A 1 354 ? 36.531 -17.516 12.898 1 80.94 354 TYR A O 1
ATOM 2777 N N . SER A 1 355 ? 37.5 -19.5 13.375 1 84.38 355 SER A N 1
ATOM 2778 C CA . SER A 1 355 ? 36.781 -20.172 12.305 1 84.38 355 SER A CA 1
ATOM 2779 C C . SER A 1 355 ? 35.281 -20.234 12.594 1 84.38 355 SER A C 1
ATOM 2781 O O . SER A 1 355 ? 34.875 -20.375 13.75 1 84.38 355 SER A O 1
ATOM 2783 N N . TRP A 1 356 ? 34.531 -20.156 11.562 1 81.31 356 TRP A N 1
ATOM 2784 C CA . TRP A 1 356 ? 33.094 -20.312 11.75 1 81.31 356 TRP A CA 1
ATOM 2785 C C . TRP A 1 356 ? 32.719 -21.781 11.984 1 81.31 356 TRP A C 1
ATOM 2787 O O . TRP A 1 356 ? 31.625 -22.078 12.453 1 81.31 356 TRP A O 1
ATOM 2797 N N . CYS A 1 357 ? 33.562 -22.641 11.648 1 87.62 357 CYS A N 1
ATOM 2798 C CA . CYS A 1 357 ? 33.375 -24.078 11.828 1 87.62 357 CYS A CA 1
ATOM 2799 C C . CYS A 1 357 ? 33.656 -24.484 13.273 1 87.62 357 CYS A C 1
ATOM 2801 O O . CYS A 1 357 ? 34.781 -24.297 13.766 1 87.62 357 CYS A O 1
ATOM 2803 N N . PHE A 1 358 ? 32.75 -25.016 13.906 1 87.5 358 PHE A N 1
ATOM 2804 C CA . PHE A 1 358 ? 32.875 -25.375 15.312 1 87.5 358 PHE A CA 1
ATOM 2805 C C . PHE A 1 358 ? 33.938 -26.453 15.492 1 87.5 358 PHE A C 1
ATOM 2807 O O . PHE A 1 358 ? 34.656 -26.453 16.5 1 87.5 358 PHE A O 1
ATOM 2814 N N . TYR A 1 359 ? 34.031 -27.297 14.539 1 90.94 359 TYR A N 1
ATOM 2815 C CA . TYR A 1 359 ? 35 -28.375 14.594 1 90.94 359 TYR A CA 1
ATOM 2816 C C . TYR A 1 359 ? 36.438 -27.812 14.555 1 90.94 359 TYR A C 1
ATOM 2818 O O . TYR A 1 359 ? 37.25 -28.125 15.414 1 90.94 359 TYR A O 1
ATOM 2826 N N . LYS A 1 360 ? 36.688 -26.984 13.609 1 91.25 360 LYS A N 1
ATOM 2827 C CA . LYS A 1 360 ? 38 -26.391 13.438 1 91.25 360 LYS A CA 1
ATOM 2828 C C . LYS A 1 360 ? 38.344 -25.453 14.594 1 91.25 360 LYS A C 1
ATOM 2830 O O . LYS A 1 360 ? 39.5 -25.344 15 1 91.25 360 LYS A O 1
ATOM 2835 N N . ARG A 1 361 ? 37.438 -24.812 15.055 1 90.5 361 ARG A N 1
ATOM 2836 C CA . ARG A 1 361 ? 37.656 -23.922 16.188 1 90.5 361 ARG A CA 1
ATOM 2837 C C . ARG A 1 361 ? 38.031 -24.703 17.438 1 90.5 361 ARG A C 1
ATOM 2839 O O . ARG A 1 361 ? 38.938 -24.281 18.188 1 90.5 361 ARG A O 1
ATOM 2846 N N . SER A 1 362 ? 37.375 -25.781 17.641 1 91.88 362 SER A N 1
ATOM 2847 C CA . SER A 1 362 ? 37.656 -26.625 18.781 1 91.88 362 SER A CA 1
ATOM 2848 C C . SER A 1 362 ? 39.062 -27.219 18.672 1 91.88 362 SER A C 1
ATOM 2850 O O . SER A 1 362 ? 39.781 -27.312 19.656 1 91.88 362 SER A O 1
ATOM 2852 N N . VAL A 1 363 ? 39.406 -27.641 17.547 1 92 363 VAL A N 1
ATOM 2853 C CA . VAL A 1 363 ? 40.75 -28.203 17.312 1 92 363 VAL A CA 1
ATOM 2854 C C . VAL A 1 363 ? 41.812 -27.141 17.578 1 92 363 VAL A C 1
ATOM 2856 O O . VAL A 1 363 ? 42.812 -27.406 18.219 1 92 363 VAL A O 1
ATOM 2859 N N . ALA A 1 364 ? 41.562 -25.969 17.094 1 91.94 364 ALA A N 1
ATOM 2860 C CA . ALA A 1 364 ? 42.5 -24.891 17.234 1 91.94 364 ALA A CA 1
ATOM 2861 C C . ALA A 1 364 ? 42.625 -24.438 18.703 1 91.94 364 ALA A C 1
ATOM 2863 O O . ALA A 1 364 ? 43.719 -24.062 19.156 1 91.94 364 ALA A O 1
ATOM 2864 N N . ARG A 1 365 ? 41.562 -24.531 19.375 1 92.81 365 ARG A N 1
ATOM 2865 C CA . ARG A 1 365 ? 41.562 -24.094 20.766 1 92.81 365 ARG A CA 1
ATOM 2866 C C . ARG A 1 365 ? 41.906 -25.25 21.703 1 92.81 365 ARG A C 1
ATOM 2868 O O . ARG A 1 365 ? 42.031 -25.062 22.906 1 92.81 365 ARG A O 1
ATOM 2875 N N . ASN A 1 366 ? 42 -26.406 21.266 1 90.81 366 ASN A N 1
ATOM 2876 C CA . ASN A 1 366 ? 42.344 -27.609 22.016 1 90.81 366 ASN A CA 1
ATOM 2877 C C . ASN A 1 366 ? 41.281 -27.953 23.062 1 90.81 366 ASN A C 1
ATOM 2879 O O . ASN A 1 366 ? 41.625 -28.156 24.234 1 90.81 366 ASN A O 1
ATOM 2883 N N . VAL A 1 367 ? 40.062 -27.859 22.703 1 91.94 367 VAL A N 1
ATOM 2884 C CA . VAL A 1 367 ? 38.938 -28.234 23.562 1 91.94 367 VAL A CA 1
ATOM 2885 C C . VAL A 1 367 ? 38.219 -29.453 22.953 1 91.94 367 VAL A C 1
ATOM 2887 O O . VAL A 1 367 ? 38.375 -29.75 21.766 1 91.94 367 VAL A O 1
ATOM 2890 N N . PRO A 1 368 ? 37.5 -30.172 23.75 1 91.44 368 PRO A N 1
ATOM 2891 C CA . PRO A 1 368 ? 36.812 -31.328 23.219 1 91.44 368 PRO A CA 1
ATOM 2892 C C . PRO A 1 368 ? 35.781 -30.969 22.125 1 91.44 368 PRO A C 1
ATOM 2894 O O . PRO A 1 368 ? 35.094 -29.953 22.234 1 91.44 368 PRO A O 1
ATOM 2897 N N . ILE A 1 369 ? 35.812 -31.719 21.109 1 90 369 ILE A N 1
ATOM 2898 C CA . ILE A 1 369 ? 34.938 -31.5 19.969 1 90 369 ILE A CA 1
ATOM 2899 C C . ILE A 1 369 ? 33.5 -31.875 20.359 1 90 369 ILE A C 1
ATOM 2901 O O . ILE A 1 369 ? 33.25 -33 20.781 1 90 369 ILE A O 1
ATOM 2905 N N . PRO A 1 370 ? 32.688 -30.984 20.234 1 89.75 370 PRO A N 1
ATOM 2906 C CA . PRO A 1 370 ? 31.281 -31.281 20.547 1 89.75 370 PRO A CA 1
ATOM 2907 C C . PRO A 1 370 ? 30.656 -32.219 19.516 1 89.75 370 PRO A C 1
ATOM 2909 O O . PRO A 1 370 ? 31.109 -32.281 18.375 1 89.75 370 PRO A O 1
ATOM 2912 N N . SER A 1 371 ? 29.562 -32.875 19.969 1 91.19 371 SER A N 1
ATOM 2913 C CA . SER A 1 371 ? 28.844 -33.75 19.062 1 91.19 371 SER A CA 1
ATOM 2914 C C . SER A 1 371 ? 28.172 -33 17.938 1 91.19 371 SER A C 1
ATOM 2916 O O . SER A 1 371 ? 27.641 -31.891 18.172 1 91.19 371 SER A O 1
ATOM 2918 N N . HIS A 1 372 ? 28.125 -33.5 16.75 1 91.44 372 HIS A N 1
ATOM 2919 C CA . HIS A 1 372 ? 27.484 -32.906 15.602 1 91.44 372 HIS A CA 1
ATOM 2920 C C . HIS A 1 372 ? 25.984 -32.75 15.828 1 91.44 372 HIS A C 1
ATOM 2922 O O . HIS A 1 372 ? 25.375 -31.781 15.375 1 91.44 372 HIS A O 1
ATOM 2928 N N . ASP A 1 373 ? 25.406 -33.594 16.469 1 84.62 373 ASP A N 1
ATOM 2929 C CA . ASP A 1 373 ? 23.953 -33.562 16.703 1 84.62 373 ASP A CA 1
ATOM 2930 C C . ASP A 1 373 ? 23.547 -32.375 17.547 1 84.62 373 ASP A C 1
ATOM 2932 O O . ASP A 1 373 ? 22.469 -31.812 17.359 1 84.62 373 ASP A O 1
ATOM 2936 N N . LYS A 1 374 ? 24.5 -31.984 18.328 1 79.69 374 LYS A N 1
ATOM 2937 C CA . LYS A 1 374 ? 24.188 -30.891 19.234 1 79.69 374 LYS A CA 1
ATOM 2938 C C . LYS A 1 374 ? 24.5 -29.531 18.594 1 79.69 374 LYS A C 1
ATOM 2940 O O . LYS A 1 374 ? 23.828 -28.547 18.875 1 79.69 374 LYS A O 1
ATOM 2945 N N . LYS A 1 375 ? 25.5 -29.562 17.719 1 80.94 375 LYS A N 1
ATOM 2946 C CA . LYS A 1 375 ? 26.016 -28.266 17.281 1 80.94 375 LYS A CA 1
ATOM 2947 C C . LYS A 1 375 ? 25.594 -27.953 15.844 1 80.94 375 LYS A C 1
ATOM 2949 O O . LYS A 1 375 ? 25.562 -26.797 15.438 1 80.94 375 LYS A O 1
ATOM 2954 N N . MET A 1 376 ? 25.297 -28.953 15.117 1 84.69 376 MET A N 1
ATOM 2955 C CA . MET A 1 376 ? 24.984 -28.719 13.711 1 84.69 376 MET A CA 1
ATOM 2956 C C . MET A 1 376 ? 23.516 -28.375 13.523 1 84.69 376 MET A C 1
ATOM 2958 O O . MET A 1 376 ? 22.672 -29.266 13.414 1 84.69 376 MET A O 1
ATOM 2962 N N . LYS A 1 377 ? 23.203 -27.172 13.336 1 78.81 377 LYS A N 1
ATOM 2963 C CA . LYS A 1 377 ? 21.828 -26.734 13.141 1 78.81 377 LYS A CA 1
ATOM 2964 C C . LYS A 1 377 ? 21.406 -26.875 11.68 1 78.81 377 LYS A C 1
ATOM 2966 O O . LYS A 1 377 ? 20.219 -26.953 11.375 1 78.81 377 LYS A O 1
ATOM 2971 N N . THR A 1 378 ? 22.438 -27 10.789 1 89.88 378 THR A N 1
ATOM 2972 C CA . THR A 1 378 ? 22.141 -27.031 9.359 1 89.88 378 THR A CA 1
ATOM 2973 C C . THR A 1 378 ? 22.531 -28.375 8.75 1 89.88 378 THR A C 1
ATOM 2975 O O . THR A 1 378 ? 22.984 -28.422 7.605 1 89.88 378 THR A O 1
ATOM 2978 N N . PHE A 1 379 ? 22.391 -29.391 9.5 1 92.69 379 PHE A N 1
ATOM 2979 C CA . PHE A 1 379 ? 22.781 -30.719 9.016 1 92.69 379 PHE A CA 1
ATOM 2980 C C . PHE A 1 379 ? 21.906 -31.141 7.84 1 92.69 379 PHE A C 1
ATOM 2982 O O . PHE A 1 379 ? 20.688 -30.969 7.867 1 92.69 379 PHE A O 1
ATOM 2989 N N . LEU A 1 380 ? 22.578 -31.734 6.816 1 95.06 380 LEU A N 1
ATOM 2990 C CA . LEU A 1 380 ? 21.906 -32.25 5.629 1 95.06 380 LEU A CA 1
ATOM 2991 C C . LEU A 1 380 ? 22.391 -33.688 5.328 1 95.06 380 LEU A C 1
ATOM 2993 O O . LEU A 1 380 ? 23.578 -33.969 5.473 1 95.06 380 LEU A O 1
ATOM 2997 N N . THR A 1 381 ? 21.484 -34.531 4.938 1 93.75 381 THR A N 1
ATOM 2998 C CA . THR A 1 381 ? 21.844 -35.875 4.586 1 93.75 381 THR A CA 1
ATOM 2999 C C . THR A 1 381 ? 22.609 -35.906 3.27 1 93.75 381 THR A C 1
ATOM 3001 O O . THR A 1 381 ? 22.531 -34.969 2.475 1 93.75 381 THR A O 1
ATOM 3004 N N . GLU A 1 382 ? 23.297 -37 3.074 1 91.69 382 GLU A N 1
ATOM 3005 C CA . GLU A 1 382 ? 24.078 -37.156 1.852 1 91.69 382 GLU A CA 1
ATOM 3006 C C . GLU A 1 382 ? 23.188 -37.125 0.617 1 91.69 382 GLU A C 1
ATOM 3008 O O . GLU A 1 382 ? 23.578 -36.625 -0.434 1 91.69 382 GLU A O 1
ATOM 3013 N N . LYS A 1 383 ? 22.047 -37.625 0.779 1 91 383 LYS A N 1
ATOM 3014 C CA . LYS A 1 383 ? 21.094 -37.656 -0.325 1 91 383 LYS A CA 1
ATOM 3015 C C . LYS A 1 383 ? 20.688 -36.25 -0.722 1 91 383 LYS A C 1
ATOM 3017 O O . LYS A 1 383 ? 20.609 -35.906 -1.91 1 91 383 LYS A O 1
ATOM 3022 N N . VAL A 1 384 ? 20.422 -35.469 0.241 1 94.88 384 VAL A N 1
ATOM 3023 C CA . VAL A 1 384 ? 20 -34.094 -0.012 1 94.88 384 VAL A CA 1
ATOM 3024 C C . VAL A 1 384 ? 21.156 -33.312 -0.647 1 94.88 384 VAL A C 1
ATOM 3026 O O . VAL A 1 384 ? 20.953 -32.594 -1.627 1 94.88 384 VAL A O 1
ATOM 3029 N N . VAL A 1 385 ? 22.344 -33.469 -0.166 1 94.31 385 VAL A N 1
ATOM 3030 C CA . VAL A 1 385 ? 23.516 -32.75 -0.666 1 94.31 385 VAL A CA 1
ATOM 3031 C C . VAL A 1 385 ? 23.797 -33.156 -2.111 1 94.31 385 VAL A C 1
ATOM 3033 O O . VAL A 1 385 ? 24.125 -32.312 -2.943 1 94.31 385 VAL A O 1
ATOM 3036 N N . ALA A 1 386 ? 23.656 -34.375 -2.365 1 93.06 386 ALA A N 1
ATOM 3037 C CA . ALA A 1 386 ? 23.891 -34.875 -3.723 1 93.06 386 ALA A CA 1
ATOM 3038 C C . ALA A 1 386 ? 22.922 -34.219 -4.707 1 93.06 386 ALA A C 1
ATOM 3040 O O . ALA A 1 386 ? 23.281 -33.938 -5.855 1 93.06 386 ALA A O 1
ATOM 3041 N N . LYS A 1 387 ? 21.781 -33.969 -4.246 1 93.44 387 LYS A N 1
ATOM 3042 C CA . LYS A 1 387 ? 20.75 -33.375 -5.109 1 93.44 387 LYS A CA 1
ATOM 3043 C C . LYS A 1 387 ? 20.938 -31.875 -5.27 1 93.44 387 LYS A C 1
ATOM 3045 O O . LYS A 1 387 ? 20.578 -31.312 -6.305 1 93.44 387 LYS A O 1
ATOM 3050 N N . ILE A 1 388 ? 21.469 -31.25 -4.25 1 94.44 388 ILE A N 1
ATOM 3051 C CA . ILE A 1 388 ? 21.547 -29.797 -4.324 1 94.44 388 ILE A CA 1
ATOM 3052 C C . ILE A 1 388 ? 22.922 -29.391 -4.871 1 94.44 388 ILE A C 1
ATOM 3054 O O . ILE A 1 388 ? 23.109 -28.234 -5.266 1 94.44 388 ILE A O 1
ATOM 3058 N N . LEU A 1 389 ? 23.859 -30.266 -4.957 1 93.88 389 LEU A N 1
ATOM 3059 C CA . LEU A 1 389 ? 25.219 -29.984 -5.418 1 93.88 389 LEU A CA 1
ATOM 3060 C C . LEU A 1 389 ? 25.203 -29.422 -6.832 1 93.88 389 LEU A C 1
ATOM 3062 O O . LEU A 1 389 ? 25.891 -28.438 -7.125 1 93.88 389 LEU A O 1
ATOM 3066 N N . PRO A 1 390 ? 24.438 -29.953 -7.676 1 93.19 390 PRO A N 1
ATOM 3067 C CA . PRO A 1 390 ? 24.391 -29.375 -9.031 1 93.19 390 PRO A CA 1
ATOM 3068 C C . PRO A 1 390 ? 23.922 -27.938 -9.047 1 93.19 390 PRO A C 1
ATOM 3070 O O . PRO A 1 390 ? 24.359 -27.156 -9.898 1 93.19 390 PRO A O 1
ATOM 3073 N N . ILE A 1 391 ? 23.109 -27.641 -8.211 1 93.75 391 ILE A N 1
ATOM 3074 C CA . ILE A 1 391 ? 22.609 -26.266 -8.133 1 93.75 391 ILE A CA 1
ATOM 3075 C C . ILE A 1 391 ? 23.75 -25.328 -7.719 1 93.75 391 ILE A C 1
ATOM 3077 O O . ILE A 1 391 ? 23.906 -24.25 -8.297 1 93.75 391 ILE A O 1
ATOM 3081 N N . TYR A 1 392 ? 24.516 -25.766 -6.754 1 93.75 392 TYR A N 1
ATOM 3082 C CA . TYR A 1 392 ? 25.672 -24.984 -6.316 1 93.75 392 TYR A CA 1
ATOM 3083 C C . TYR A 1 392 ? 26.672 -24.797 -7.457 1 93.75 392 TYR A C 1
ATOM 3085 O O . TYR A 1 392 ? 27.188 -23.703 -7.652 1 93.75 392 TYR A O 1
ATOM 3093 N N . MET A 1 393 ? 26.844 -25.812 -8.164 1 92.31 393 MET A N 1
ATOM 3094 C CA . MET A 1 393 ? 27.797 -25.766 -9.273 1 92.31 393 MET A CA 1
ATOM 3095 C C . MET A 1 393 ? 27.328 -24.797 -10.359 1 92.31 393 MET A C 1
ATOM 3097 O O . MET A 1 393 ? 28.141 -24.109 -10.977 1 92.31 393 MET A O 1
ATOM 3101 N N . LYS A 1 394 ? 26.094 -24.703 -10.492 1 90.5 394 LYS A N 1
ATOM 3102 C CA . LYS A 1 394 ? 25.516 -23.828 -11.516 1 90.5 394 LYS A CA 1
ATOM 3103 C C . LYS A 1 394 ? 25.578 -22.359 -11.086 1 90.5 394 LYS A C 1
ATOM 3105 O O . LYS A 1 394 ? 25.75 -21.469 -11.914 1 90.5 394 LYS A O 1
ATOM 3110 N N . VAL A 1 395 ? 25.391 -22.156 -9.844 1 89.25 395 VAL A N 1
ATOM 3111 C CA . VAL A 1 395 ? 25.312 -20.781 -9.359 1 89.25 395 VAL A CA 1
ATOM 3112 C C . VAL A 1 395 ? 26.719 -20.266 -9.031 1 89.25 395 VAL A C 1
ATOM 3114 O O . VAL A 1 395 ? 26.984 -19.062 -9.141 1 89.25 395 VAL A O 1
ATOM 3117 N N . ALA A 1 396 ? 27.562 -21.125 -8.672 1 90 396 ALA A N 1
ATOM 3118 C CA . ALA A 1 396 ? 28.922 -20.734 -8.273 1 90 396 ALA A CA 1
ATOM 3119 C C . ALA A 1 396 ? 29.891 -20.906 -9.43 1 90 396 ALA A C 1
ATOM 3121 O O . ALA A 1 396 ? 30.969 -21.484 -9.258 1 90 396 ALA A O 1
ATOM 3122 N N . THR A 1 397 ? 29.578 -20.375 -10.531 1 90.12 397 THR A N 1
ATOM 3123 C CA . THR A 1 397 ? 30.5 -20.406 -11.664 1 90.12 397 THR A CA 1
ATOM 3124 C C . THR A 1 397 ? 31.562 -19.328 -11.523 1 90.12 397 THR A C 1
ATOM 3126 O O . THR A 1 397 ? 31.328 -18.297 -10.875 1 90.12 397 THR A O 1
ATOM 3129 N N . ASN A 1 398 ? 32.656 -19.547 -12.164 1 90.5 398 ASN A N 1
ATOM 3130 C CA . ASN A 1 398 ? 33.75 -18.562 -12.117 1 90.5 398 ASN A CA 1
ATOM 3131 C C . ASN A 1 398 ? 33.312 -17.219 -12.719 1 90.5 398 ASN A C 1
ATOM 3133 O O . ASN A 1 398 ? 33.625 -16.156 -12.188 1 90.5 398 ASN A O 1
ATOM 3137 N N . GLU A 1 399 ? 32.656 -17.328 -13.742 1 86.94 399 GLU A N 1
ATOM 3138 C CA . GLU A 1 399 ? 32.219 -16.125 -14.438 1 86.94 399 GLU A CA 1
ATOM 3139 C C . GLU A 1 399 ? 31.297 -15.281 -13.555 1 86.94 399 GLU A C 1
ATOM 3141 O O . GLU A 1 399 ? 31.438 -14.062 -13.484 1 86.94 399 GLU A O 1
ATOM 3146 N N . LEU A 1 400 ? 30.438 -15.938 -12.93 1 87.56 400 LEU A N 1
ATOM 3147 C CA . LEU A 1 400 ? 29.5 -15.234 -12.07 1 87.56 400 LEU A CA 1
ATOM 3148 C C . LEU A 1 400 ? 30.188 -14.664 -10.844 1 87.56 400 LEU A C 1
ATOM 3150 O O . LEU A 1 400 ? 29.953 -13.523 -10.453 1 87.56 400 LEU A O 1
ATOM 3154 N N . LEU A 1 401 ? 31.062 -15.398 -10.281 1 89.81 401 LEU A N 1
ATOM 3155 C CA . LEU A 1 401 ? 31.734 -14.992 -9.047 1 89.81 401 LEU A CA 1
ATOM 3156 C C . LEU A 1 401 ? 32.688 -13.844 -9.32 1 89.81 401 LEU A C 1
ATOM 3158 O O . LEU A 1 401 ? 32.906 -12.992 -8.453 1 89.81 401 LEU A O 1
ATOM 3162 N N . GLU A 1 402 ? 33.219 -13.836 -10.477 1 87.88 402 GLU A N 1
ATOM 3163 C CA . GLU A 1 402 ? 34.125 -12.75 -10.852 1 87.88 402 GLU A CA 1
ATOM 3164 C C . GLU A 1 402 ? 33.375 -11.414 -10.914 1 87.88 402 GLU A C 1
ATOM 3166 O O . GLU A 1 402 ? 33.969 -10.367 -10.656 1 87.88 402 GLU A O 1
ATOM 3171 N N . LYS A 1 403 ? 32.188 -11.531 -11.18 1 87.5 403 LYS A N 1
ATOM 3172 C CA . LYS A 1 403 ? 31.375 -10.328 -11.32 1 87.5 403 LYS A CA 1
ATOM 3173 C C . LYS A 1 403 ? 30.812 -9.875 -9.969 1 87.5 403 LYS A C 1
ATOM 3175 O O . LYS A 1 403 ? 30.219 -8.805 -9.867 1 87.5 403 LYS A O 1
ATOM 3180 N N . CYS A 1 404 ? 31.016 -10.648 -8.961 1 87.06 404 CYS A N 1
ATOM 3181 C CA . CYS A 1 404 ? 30.516 -10.312 -7.633 1 87.06 404 CYS A CA 1
ATOM 3182 C C . CYS A 1 404 ? 31.609 -9.633 -6.805 1 87.06 404 CYS A C 1
ATOM 3184 O O . CYS A 1 404 ? 32.469 -10.312 -6.254 1 87.06 404 CYS A O 1
ATOM 3186 N N . LYS A 1 405 ? 31.609 -8.297 -6.746 1 80.94 405 LYS A N 1
ATOM 3187 C CA . LYS A 1 405 ? 32.688 -7.57 -6.047 1 80.94 405 LYS A CA 1
ATOM 3188 C C . LYS A 1 405 ? 32.156 -6.988 -4.73 1 80.94 405 LYS A C 1
ATOM 3190 O O . LYS A 1 405 ? 32.656 -5.961 -4.266 1 80.94 405 LYS A O 1
ATOM 3195 N N . GLY A 1 406 ? 31.062 -7.492 -4.16 1 77.31 406 GLY A N 1
ATOM 3196 C CA . GLY A 1 406 ? 30.625 -7.121 -2.82 1 77.31 406 GLY A CA 1
ATOM 3197 C C . GLY A 1 406 ? 29.562 -6.051 -2.816 1 77.31 406 GLY A C 1
ATOM 3198 O O . GLY A 1 406 ? 28.969 -5.758 -1.771 1 77.31 406 GLY A O 1
ATOM 3199 N N . ASP A 1 407 ? 29.203 -5.445 -3.814 1 84.44 407 ASP A N 1
ATOM 3200 C CA . ASP A 1 407 ? 28.25 -4.336 -3.867 1 84.44 407 ASP A CA 1
ATOM 3201 C C . ASP A 1 407 ? 26.812 -4.844 -4.02 1 84.44 407 ASP A C 1
ATOM 3203 O O . ASP A 1 407 ? 26.594 -5.984 -4.43 1 84.44 407 ASP A O 1
ATOM 3207 N N . THR A 1 408 ? 25.906 -3.977 -3.498 1 87.44 408 THR A N 1
ATOM 3208 C CA . THR A 1 408 ? 24.5 -4.355 -3.545 1 87.44 408 THR A CA 1
ATOM 3209 C C . THR A 1 408 ? 23.656 -3.207 -4.078 1 87.44 408 THR A C 1
ATOM 3211 O O . THR A 1 408 ? 24.141 -2.092 -4.258 1 87.44 408 THR A O 1
ATOM 3214 N N . GLN A 1 409 ? 22.438 -3.496 -4.367 1 90.19 409 GLN A N 1
ATOM 3215 C CA . GLN A 1 409 ? 21.469 -2.506 -4.836 1 90.19 409 GLN A CA 1
ATOM 3216 C C . GLN A 1 409 ? 20.562 -2.037 -3.701 1 90.19 409 GLN A C 1
ATOM 3218 O O . GLN A 1 409 ? 19.453 -1.576 -3.939 1 90.19 409 GLN A O 1
ATOM 3223 N N . ASN A 1 410 ? 20.984 -2.148 -2.486 1 87.81 410 ASN A N 1
ATOM 3224 C CA . ASN A 1 410 ? 20.188 -1.784 -1.315 1 87.81 410 ASN A CA 1
ATOM 3225 C C . ASN A 1 410 ? 19.859 -0.296 -1.308 1 87.81 410 ASN A C 1
ATOM 3227 O O . ASN A 1 410 ? 18.781 0.098 -0.848 1 87.81 410 ASN A O 1
ATOM 3231 N N . ALA A 1 411 ? 20.781 0.482 -1.806 1 92.81 411 ALA A N 1
ATOM 3232 C CA . ALA A 1 411 ? 20.531 1.921 -1.86 1 92.81 411 ALA A CA 1
ATOM 3233 C C . ALA A 1 411 ? 19.344 2.238 -2.77 1 92.81 411 ALA A C 1
ATOM 3235 O O . ALA A 1 411 ? 18.516 3.086 -2.439 1 92.81 411 ALA A O 1
ATOM 3236 N N . ASN A 1 412 ? 19.281 1.548 -3.904 1 94.88 412 ASN A N 1
ATOM 3237 C CA . ASN A 1 412 ? 18.141 1.74 -4.801 1 94.88 412 ASN A CA 1
ATOM 3238 C C . ASN A 1 412 ? 16.828 1.33 -4.137 1 94.88 412 ASN A C 1
ATOM 3240 O O . ASN A 1 412 ? 15.828 2.027 -4.262 1 94.88 412 ASN A O 1
ATOM 3244 N N . GLU A 1 413 ? 16.844 0.272 -3.441 1 92.69 413 GLU A N 1
ATOM 3245 C CA . GLU A 1 413 ? 15.648 -0.209 -2.76 1 92.69 413 GLU A CA 1
ATOM 3246 C C . GLU A 1 413 ? 15.188 0.779 -1.69 1 92.69 413 GLU A C 1
ATOM 3248 O O . GLU A 1 413 ? 13.984 0.95 -1.473 1 92.69 413 GLU A O 1
ATOM 3253 N N . CYS A 1 414 ? 16.172 1.362 -1.022 1 93.38 414 CYS A N 1
ATOM 3254 C CA . CYS A 1 414 ? 15.844 2.377 -0.026 1 93.38 414 CYS A CA 1
ATOM 3255 C C . CYS A 1 414 ? 15.164 3.576 -0.67 1 93.38 414 CYS A C 1
ATOM 3257 O O . CYS A 1 414 ? 14.156 4.078 -0.155 1 93.38 414 CYS A O 1
ATOM 3259 N N . LEU A 1 415 ? 15.727 4.016 -1.748 1 96.31 415 LEU A N 1
ATOM 3260 C CA . LEU A 1 415 ? 15.133 5.137 -2.471 1 96.31 415 LEU A CA 1
ATOM 3261 C C . LEU A 1 415 ? 13.719 4.785 -2.945 1 96.31 415 LEU A C 1
ATOM 3263 O O . LEU A 1 415 ? 12.797 5.594 -2.807 1 96.31 415 LEU A O 1
ATOM 3267 N N . HIS A 1 416 ? 13.539 3.586 -3.479 1 95.56 416 HIS A N 1
ATOM 3268 C CA . HIS A 1 416 ? 12.227 3.135 -3.928 1 95.56 416 HIS A CA 1
ATOM 3269 C C . HIS A 1 416 ? 11.219 3.146 -2.785 1 95.56 416 HIS A C 1
ATOM 3271 O O . HIS A 1 416 ? 10.094 3.625 -2.949 1 95.56 416 HIS A O 1
ATOM 3277 N N . SER A 1 417 ? 11.68 2.635 -1.705 1 92.5 417 SER A N 1
ATOM 3278 C CA . SER A 1 417 ? 10.805 2.547 -0.542 1 92.5 417 SER A CA 1
ATOM 3279 C C . SER A 1 417 ? 10.359 3.93 -0.077 1 92.5 417 SER A C 1
ATOM 3281 O O . SER A 1 417 ? 9.203 4.125 0.297 1 92.5 417 SER A O 1
ATOM 3283 N N . SER A 1 418 ? 11.305 4.809 -0.076 1 91.69 418 SER A N 1
ATOM 3284 C CA . SER A 1 418 ? 11 6.18 0.322 1 91.69 418 SER A CA 1
ATOM 3285 C C . SER A 1 418 ? 9.961 6.805 -0.607 1 91.69 418 SER A C 1
ATOM 3287 O O . SER A 1 418 ? 9.023 7.461 -0.149 1 91.69 418 SER A O 1
ATOM 3289 N N . LEU A 1 419 ? 10.102 6.586 -1.859 1 94.62 419 LEU A N 1
ATOM 3290 C CA . LEU A 1 419 ? 9.172 7.141 -2.84 1 94.62 419 LEU A CA 1
ATOM 3291 C C . LEU A 1 419 ? 7.781 6.535 -2.674 1 94.62 419 LEU A C 1
ATOM 3293 O O . LEU A 1 419 ? 6.789 7.262 -2.607 1 94.62 419 LEU A O 1
ATOM 3297 N N . TRP A 1 420 ? 7.711 5.273 -2.539 1 93.44 420 TRP A N 1
ATOM 3298 C CA . TRP A 1 420 ? 6.422 4.594 -2.561 1 93.44 420 TRP A CA 1
ATOM 3299 C C . TRP A 1 420 ? 5.723 4.707 -1.21 1 93.44 420 TRP A C 1
ATOM 3301 O O . TRP A 1 420 ? 4.527 4.43 -1.098 1 93.44 420 TRP A O 1
ATOM 3311 N N . SER A 1 421 ? 6.449 5.09 -0.188 1 87.75 421 SER A N 1
ATOM 3312 C CA . SER A 1 421 ? 5.797 5.43 1.073 1 87.75 421 SER A CA 1
ATOM 3313 C C . SER A 1 421 ? 4.926 6.672 0.929 1 87.75 421 SER A C 1
ATOM 3315 O O . SER A 1 421 ? 3.91 6.809 1.61 1 87.75 421 SER A O 1
ATOM 3317 N N . GLU A 1 422 ? 5.355 7.508 0.067 1 87.94 422 GLU A N 1
ATOM 3318 C CA . GLU A 1 422 ? 4.605 8.734 -0.197 1 87.94 422 GLU A CA 1
ATOM 3319 C C . GLU A 1 422 ? 3.539 8.508 -1.266 1 87.94 422 GLU A C 1
ATOM 3321 O O . GLU A 1 422 ? 2.477 9.133 -1.232 1 87.94 422 GLU A O 1
ATOM 3326 N N . LEU A 1 423 ? 3.914 7.68 -2.209 1 92.5 423 LEU A N 1
ATOM 3327 C CA . LEU A 1 423 ? 3.006 7.355 -3.305 1 92.5 423 LEU A CA 1
ATOM 3328 C C . LEU A 1 423 ? 2.676 5.867 -3.312 1 92.5 423 LEU A C 1
ATOM 3330 O O . LEU A 1 423 ? 3.285 5.094 -4.059 1 92.5 423 LEU A O 1
ATOM 3334 N N . PRO A 1 424 ? 1.72 5.531 -2.525 1 88.56 424 PRO A N 1
ATOM 3335 C CA . PRO A 1 424 ? 1.39 4.105 -2.467 1 88.56 424 PRO A CA 1
ATOM 3336 C C . PRO A 1 424 ? 1.025 3.527 -3.832 1 88.56 424 PRO A C 1
ATOM 3338 O O . PRO A 1 424 ? 0.322 4.172 -4.613 1 88.56 424 PRO A O 1
ATOM 3341 N N . LYS A 1 425 ? 1.438 2.312 -4.137 1 89.75 425 LYS A N 1
ATOM 3342 C CA . LYS A 1 425 ? 1.263 1.669 -5.438 1 89.75 425 LYS A CA 1
ATOM 3343 C C . LYS A 1 425 ? -0.194 1.275 -5.66 1 89.75 425 LYS A C 1
ATOM 3345 O O . LYS A 1 425 ? -0.575 0.896 -6.77 1 89.75 425 LYS A O 1
ATOM 3350 N N . THR A 1 426 ? -1.067 1.4 -4.703 1 84.5 426 THR A N 1
ATOM 3351 C CA . THR A 1 426 ? -2.469 1.011 -4.801 1 84.5 426 THR A CA 1
ATOM 3352 C C . THR A 1 426 ? -3.311 2.15 -5.371 1 84.5 426 THR A C 1
ATOM 3354 O O . THR A 1 426 ? -4.469 1.951 -5.738 1 84.5 426 THR A O 1
ATOM 3357 N N . LYS A 1 427 ? -2.715 3.285 -5.453 1 86.31 427 LYS A N 1
ATOM 3358 C CA . LYS A 1 427 ? -3.426 4.457 -5.957 1 86.31 427 LYS A CA 1
ATOM 3359 C C . LYS A 1 427 ? -2.764 5.004 -7.215 1 86.31 427 LYS A C 1
ATOM 3361 O O . LYS A 1 427 ? -1.551 4.871 -7.395 1 86.31 427 LYS A O 1
ATOM 3366 N N . PHE A 1 428 ? -3.586 5.555 -8.016 1 88.12 428 PHE A N 1
ATOM 3367 C CA . PHE A 1 428 ? -3.066 6.195 -9.219 1 88.12 428 PHE A CA 1
ATOM 3368 C C . PHE A 1 428 ? -2.793 7.672 -8.969 1 88.12 428 PHE A C 1
ATOM 3370 O O . PHE A 1 428 ? -3.615 8.367 -8.367 1 88.12 428 PHE A O 1
ATOM 3377 N N . PHE A 1 429 ? -1.693 8.141 -9.391 1 91.38 429 PHE A N 1
ATOM 3378 C CA . PHE A 1 429 ? -1.298 9.539 -9.25 1 91.38 429 PHE A CA 1
ATOM 3379 C C . PHE A 1 429 ? -1.004 10.148 -10.617 1 91.38 429 PHE A C 1
ATOM 3381 O O . PHE A 1 429 ? -0.624 9.445 -11.555 1 91.38 429 PHE A O 1
ATOM 3388 N N . SER A 1 430 ? -1.183 11.445 -10.68 1 90.94 430 SER A N 1
ATOM 3389 C CA . SER A 1 430 ? -0.856 12.148 -11.914 1 90.94 430 SER A CA 1
ATOM 3390 C C . SER A 1 430 ? 0.648 12.156 -12.164 1 90.94 430 SER A C 1
ATOM 3392 O O . SER A 1 430 ? 1.439 11.961 -11.242 1 90.94 430 SER A O 1
ATOM 3394 N N . LEU A 1 431 ? 0.989 12.336 -13.461 1 94.06 431 LEU A N 1
ATOM 3395 C CA . LEU A 1 431 ? 2.4 12.375 -13.828 1 94.06 431 LEU A CA 1
ATOM 3396 C C . LEU A 1 431 ? 3.117 13.508 -13.102 1 94.06 431 LEU A C 1
ATOM 3398 O O . LEU A 1 431 ? 4.262 13.352 -12.672 1 94.06 431 LEU A O 1
ATOM 3402 N N . GLN A 1 432 ? 2.492 14.609 -13.008 1 93.06 432 GLN A N 1
ATOM 3403 C CA . GLN A 1 432 ? 3.08 15.758 -12.336 1 93.06 432 GLN A CA 1
ATOM 3404 C C . GLN A 1 432 ? 3.381 15.453 -10.875 1 93.06 432 GLN A C 1
ATOM 3406 O O . GLN A 1 432 ? 4.449 15.797 -10.367 1 93.06 432 GLN A O 1
ATOM 3411 N N . ARG A 1 433 ? 2.428 14.859 -10.25 1 93.88 433 ARG A N 1
ATOM 3412 C CA . ARG A 1 433 ? 2.625 14.461 -8.859 1 93.88 433 ARG A CA 1
ATOM 3413 C C . ARG A 1 433 ? 3.766 13.461 -8.727 1 93.88 433 ARG A C 1
ATOM 3415 O O . ARG A 1 433 ? 4.578 13.547 -7.809 1 93.88 433 ARG A O 1
ATOM 3422 N N . MET A 1 434 ? 3.84 12.547 -9.641 1 95.12 434 MET A N 1
ATOM 3423 C CA . MET A 1 434 ? 4.902 11.547 -9.656 1 95.12 434 MET A CA 1
ATOM 3424 C C . MET A 1 434 ? 6.27 12.203 -9.82 1 95.12 434 MET A C 1
ATOM 3426 O O . MET A 1 434 ? 7.215 11.867 -9.109 1 95.12 434 MET A O 1
ATOM 3430 N N . ARG A 1 435 ? 6.316 13.039 -10.727 1 96.25 435 ARG A N 1
ATOM 3431 C CA . ARG A 1 435 ? 7.562 13.742 -11 1 96.25 435 ARG A CA 1
ATOM 3432 C C . ARG A 1 435 ? 8.023 14.547 -9.789 1 96.25 435 ARG A C 1
ATOM 3434 O O . ARG A 1 435 ? 9.188 14.477 -9.398 1 96.25 435 ARG A O 1
ATOM 3441 N N . TYR A 1 436 ? 7.145 15.25 -9.219 1 96 436 TYR A N 1
ATOM 3442 C CA . TYR A 1 436 ? 7.449 16.062 -8.039 1 96 436 TYR A CA 1
ATOM 3443 C C . TYR A 1 436 ? 7.945 15.195 -6.891 1 96 436 TYR A C 1
ATOM 3445 O O . TYR A 1 436 ? 8.984 15.484 -6.289 1 96 436 TYR A O 1
ATOM 3453 N N . SER A 1 437 ? 7.199 14.172 -6.582 1 95.81 437 SER A N 1
ATOM 3454 C CA . SER A 1 437 ? 7.547 13.297 -5.465 1 95.81 437 SER A CA 1
ATOM 3455 C C . SER A 1 437 ? 8.875 12.594 -5.707 1 95.81 437 SER A C 1
ATOM 3457 O O . SER A 1 437 ? 9.633 12.344 -4.766 1 95.81 437 SER A O 1
ATOM 3459 N N . LEU A 1 438 ? 9.109 12.211 -6.941 1 97 438 LEU A N 1
ATOM 3460 C CA . LEU A 1 438 ? 10.375 11.562 -7.273 1 97 438 LEU A CA 1
ATOM 3461 C C . LEU A 1 438 ? 11.547 12.508 -7.043 1 97 438 LEU A C 1
ATOM 3463 O O . LEU A 1 438 ? 12.531 12.141 -6.391 1 97 438 LEU A O 1
ATOM 3467 N N . TYR A 1 439 ? 11.453 13.719 -7.539 1 96.75 439 TYR A N 1
ATOM 3468 C CA . TYR A 1 439 ? 12.492 14.719 -7.312 1 96.75 439 TYR A CA 1
ATOM 3469 C C . TYR A 1 439 ? 12.711 14.953 -5.82 1 96.75 439 TYR A C 1
ATOM 3471 O O . TYR A 1 439 ? 13.852 14.984 -5.352 1 96.75 439 TYR A O 1
ATOM 3479 N N . ARG A 1 440 ? 11.656 15.078 -5.184 1 94.38 440 ARG A N 1
ATOM 3480 C CA . ARG A 1 440 ? 11.727 15.336 -3.748 1 94.38 440 ARG A CA 1
ATOM 3481 C C . ARG A 1 440 ? 12.391 14.172 -3.018 1 94.38 440 ARG A C 1
ATOM 3483 O O . ARG A 1 440 ? 13.227 14.383 -2.137 1 94.38 440 ARG A O 1
ATOM 3490 N N . SER A 1 441 ? 11.992 12.984 -3.336 1 95.62 441 SER A N 1
ATOM 3491 C CA . SER A 1 441 ? 12.555 11.789 -2.707 1 95.62 441 SER A CA 1
ATOM 3492 C C . SER A 1 441 ? 14.055 11.68 -2.969 1 95.62 441 SER A C 1
ATOM 3494 O O . SER A 1 441 ? 14.82 11.312 -2.076 1 95.62 441 SER A O 1
ATOM 3496 N N . VAL A 1 442 ? 14.453 11.953 -4.16 1 96.88 442 VAL A N 1
ATOM 3497 C CA . VAL A 1 442 ? 15.867 11.859 -4.527 1 96.88 442 VAL A CA 1
ATOM 3498 C C . VAL A 1 442 ? 16.672 12.906 -3.754 1 96.88 442 VAL A C 1
ATOM 3500 O O . VAL A 1 442 ? 17.734 12.602 -3.209 1 96.88 442 VAL A O 1
ATOM 3503 N N . VAL A 1 443 ? 16.141 14.117 -3.686 1 95.88 443 VAL A N 1
ATOM 3504 C CA . VAL A 1 443 ? 16.844 15.18 -2.977 1 95.88 443 VAL A CA 1
ATOM 3505 C C . VAL A 1 443 ? 16.922 14.852 -1.486 1 95.88 443 VAL A C 1
ATOM 3507 O O . VAL A 1 443 ? 17.953 15.055 -0.848 1 95.88 443 VAL A O 1
ATOM 3510 N N . ARG A 1 444 ? 15.859 14.406 -0.957 1 94.44 444 ARG A N 1
ATOM 3511 C CA . ARG A 1 444 ? 15.867 13.992 0.442 1 94.44 444 ARG A CA 1
ATOM 3512 C C . ARG A 1 444 ? 16.875 12.859 0.673 1 94.44 444 ARG A C 1
ATOM 3514 O O . ARG A 1 444 ? 17.547 12.828 1.7 1 94.44 444 ARG A O 1
ATOM 3521 N N . PHE A 1 445 ? 16.922 11.961 -0.251 1 95.44 445 PHE A N 1
ATOM 3522 C CA . PHE A 1 445 ? 17.859 10.836 -0.19 1 95.44 445 PHE A CA 1
ATOM 3523 C C . PHE A 1 445 ? 19.297 11.32 -0.194 1 95.44 445 PHE A C 1
ATOM 3525 O O . PHE A 1 445 ? 20.125 10.82 0.566 1 95.44 445 PHE A O 1
ATOM 3532 N N . ASN A 1 446 ? 19.578 12.289 -1 1 95.25 446 ASN A N 1
ATOM 3533 C CA . ASN A 1 446 ? 20.938 12.797 -1.176 1 95.25 446 ASN A CA 1
ATOM 3534 C C . ASN A 1 446 ? 21.344 13.719 -0.028 1 95.25 446 ASN A C 1
ATOM 3536 O O . ASN A 1 446 ? 22.484 13.648 0.452 1 95.25 446 ASN A O 1
ATOM 3540 N N . HIS A 1 447 ? 20.344 14.602 0.422 1 92.75 447 HIS A N 1
ATOM 3541 C CA . HIS A 1 447 ? 20.75 15.719 1.27 1 92.75 447 HIS A CA 1
ATOM 3542 C C . HIS A 1 447 ? 20.031 15.688 2.611 1 92.75 447 HIS A C 1
ATOM 3544 O O . HIS A 1 447 ? 20.359 16.453 3.516 1 92.75 447 HIS A O 1
ATOM 3550 N N . GLY A 1 448 ? 19.031 14.938 2.742 1 92.44 448 GLY A N 1
ATOM 3551 C CA . GLY A 1 448 ? 18.266 14.922 3.973 1 92.44 448 GLY A CA 1
ATOM 3552 C C . GLY A 1 448 ? 17.031 15.805 3.91 1 92.44 448 GLY A C 1
ATOM 3553 O O . GLY A 1 448 ? 16.844 16.562 2.951 1 92.44 448 GLY A O 1
ATOM 3554 N N . SER A 1 449 ? 16.25 15.719 4.953 1 92.94 449 SER A N 1
ATOM 3555 C CA . SER A 1 449 ? 14.969 16.422 4.996 1 92.94 449 SER A CA 1
ATOM 3556 C C . SER A 1 449 ? 15.164 17.906 5.238 1 92.94 449 SER A C 1
ATOM 3558 O O . SER A 1 449 ? 14.383 18.734 4.754 1 92.94 449 SER A O 1
ATOM 3560 N N . THR A 1 450 ? 16.156 18.297 5.996 1 92.94 450 THR A N 1
ATOM 3561 C CA . THR A 1 450 ? 16.406 19.688 6.312 1 92.94 450 THR A CA 1
ATOM 3562 C C . THR A 1 450 ? 16.781 20.469 5.055 1 92.94 450 THR A C 1
ATOM 3564 O O . THR A 1 450 ? 16.188 21.516 4.766 1 92.94 450 THR A O 1
ATOM 3567 N N . THR A 1 451 ? 17.688 19.922 4.305 1 89 451 THR A N 1
ATOM 3568 C CA . THR A 1 451 ? 18.141 20.578 3.082 1 89 451 THR A CA 1
ATOM 3569 C C . THR A 1 451 ? 17.016 20.609 2.045 1 89 451 THR A C 1
ATOM 3571 O O . THR A 1 451 ? 16.891 21.594 1.299 1 89 451 THR A O 1
ATOM 3574 N N . MET A 1 452 ? 16.297 19.594 2.027 1 90 452 MET A N 1
ATOM 3575 C CA . MET A 1 452 ? 15.172 19.531 1.106 1 90 452 MET A CA 1
ATOM 3576 C C . MET A 1 452 ? 14.164 20.641 1.409 1 90 452 MET A C 1
ATOM 3578 O O . MET A 1 452 ? 13.688 21.312 0.497 1 90 452 MET A O 1
ATOM 3582 N N . ALA A 1 453 ? 13.852 20.812 2.676 1 89.38 453 ALA A N 1
ATOM 3583 C CA . ALA A 1 453 ? 12.914 21.844 3.086 1 89.38 453 ALA A CA 1
ATOM 3584 C C . ALA A 1 453 ? 13.453 23.234 2.754 1 89.38 453 ALA A C 1
ATOM 3586 O O . ALA A 1 453 ? 12.711 24.094 2.273 1 89.38 453 ALA A O 1
ATOM 3587 N N . MET A 1 454 ? 14.656 23.422 2.947 1 87.69 454 MET A N 1
ATOM 3588 C CA . MET A 1 454 ? 15.281 24.703 2.643 1 87.69 454 MET A CA 1
ATOM 3589 C C . MET A 1 454 ? 15.242 24.984 1.145 1 87.69 454 MET A C 1
ATOM 3591 O O . MET A 1 454 ? 15.023 26.125 0.731 1 87.69 454 MET A O 1
ATOM 3595 N N . ALA A 1 455 ? 15.438 23.922 0.413 1 86.5 455 ALA A N 1
ATOM 3596 C CA . ALA A 1 455 ? 15.391 24.062 -1.04 1 86.5 455 ALA A CA 1
ATOM 3597 C C . ALA A 1 455 ? 14 24.484 -1.504 1 86.5 455 ALA A C 1
ATOM 3599 O O . ALA A 1 455 ? 13.859 25.203 -2.494 1 86.5 455 ALA A O 1
ATOM 3600 N N . GLU A 1 456 ? 13.023 24.062 -0.757 1 84.75 456 GLU A N 1
ATOM 3601 C CA . GLU A 1 456 ? 11.648 24.406 -1.103 1 84.75 456 GLU A CA 1
ATOM 3602 C C . GLU A 1 456 ? 11.25 25.75 -0.518 1 84.75 456 GLU A C 1
ATOM 3604 O O . GLU A 1 456 ? 10.109 26.188 -0.667 1 84.75 456 GLU A O 1
ATOM 3609 N N . GLY A 1 457 ? 12.102 26.344 0.236 1 80 457 GLY A N 1
ATOM 3610 C CA . GLY A 1 457 ? 11.852 27.672 0.758 1 80 457 GLY A CA 1
ATOM 3611 C C . GLY A 1 457 ? 11.234 27.672 2.143 1 80 457 GLY A C 1
ATOM 3612 O O . GLY A 1 457 ? 10.719 28.688 2.602 1 80 457 GLY A O 1
ATOM 3613 N N . GLU A 1 458 ? 11.266 26.578 2.799 1 82.31 458 GLU A N 1
ATOM 3614 C CA . GLU A 1 458 ? 10.734 26.469 4.156 1 82.31 458 GLU A CA 1
ATOM 3615 C C . GLU A 1 458 ? 11.797 26.812 5.191 1 82.31 458 GLU A C 1
ATOM 3617 O O . GLU A 1 458 ? 12.664 26 5.492 1 82.31 458 GLU A O 1
ATOM 3622 N N . THR A 1 459 ? 11.727 28.016 5.844 1 80.75 459 THR A N 1
ATOM 3623 C CA . THR A 1 459 ? 12.82 28.453 6.699 1 80.75 459 THR A CA 1
ATOM 3624 C C . THR A 1 459 ? 12.336 28.703 8.117 1 80.75 459 THR A C 1
ATOM 3626 O O . THR A 1 459 ? 13.102 29.156 8.969 1 80.75 459 THR A O 1
ATOM 3629 N N . GLY A 1 460 ? 11.18 28.438 8.445 1 87.25 460 GLY A N 1
ATOM 3630 C CA . GLY A 1 460 ? 10.703 28.641 9.805 1 87.25 460 GLY A CA 1
ATOM 3631 C C . GLY A 1 460 ? 11.461 27.844 10.836 1 87.25 460 GLY A C 1
ATOM 3632 O O . GLY A 1 460 ? 11.922 26.734 10.555 1 87.25 460 GLY A O 1
ATOM 3633 N N . LYS A 1 461 ? 11.578 28.422 12 1 88.12 461 LYS A N 1
ATOM 3634 C CA . LYS A 1 461 ? 12.359 27.797 13.062 1 88.12 461 LYS A CA 1
ATOM 3635 C C . LYS A 1 461 ? 11.805 26.406 13.414 1 88.12 461 LYS A C 1
ATOM 3637 O O . LYS A 1 461 ? 12.555 25.438 13.484 1 88.12 461 LYS A O 1
ATOM 3642 N N . GLU A 1 462 ? 10.516 26.391 13.633 1 89.88 462 GLU A N 1
ATOM 3643 C CA . GLU A 1 462 ? 9.906 25.109 14 1 89.88 462 GLU A CA 1
ATOM 3644 C C . GLU A 1 462 ? 10.008 24.109 12.859 1 89.88 462 GLU A C 1
ATOM 3646 O O . GLU A 1 462 ? 10.148 22.906 13.102 1 89.88 462 GLU A O 1
ATOM 3651 N N . ILE A 1 463 ? 9.969 24.594 11.664 1 90.81 463 ILE A N 1
ATOM 3652 C CA . ILE A 1 463 ? 10.07 23.719 10.492 1 90.81 463 ILE A CA 1
ATOM 3653 C C . ILE A 1 463 ? 11.445 23.047 10.469 1 90.81 463 ILE A C 1
ATOM 3655 O O . ILE A 1 463 ? 11.531 21.828 10.344 1 90.81 463 ILE A O 1
ATOM 3659 N N . LEU A 1 464 ? 12.414 23.812 10.68 1 92.06 464 LEU A N 1
ATOM 3660 C CA . LEU A 1 464 ? 13.781 23.312 10.617 1 92.06 464 LEU A CA 1
ATOM 3661 C C . LEU A 1 464 ? 14.055 22.344 11.766 1 92.06 464 LEU A C 1
ATOM 3663 O O . LEU A 1 464 ? 14.758 21.344 11.594 1 92.06 464 LEU A O 1
ATOM 3667 N N . GLU A 1 465 ? 13.469 22.641 12.867 1 93.38 465 GLU A N 1
ATOM 3668 C CA . GLU A 1 465 ? 13.664 21.75 14.008 1 93.38 465 GLU A CA 1
ATOM 3669 C C . GLU A 1 465 ? 13.031 20.391 13.75 1 93.38 465 GLU A C 1
ATOM 3671 O O . GLU A 1 465 ? 13.609 19.359 14.086 1 93.38 465 GLU A O 1
ATOM 3676 N N . ILE A 1 466 ? 11.906 20.453 13.219 1 93.69 466 ILE A N 1
ATOM 3677 C CA . ILE A 1 466 ? 11.211 19.203 12.906 1 93.69 466 ILE A CA 1
ATOM 3678 C C . ILE A 1 466 ? 12.016 18.406 11.883 1 93.69 466 ILE A C 1
ATOM 3680 O O . ILE A 1 466 ? 12.211 17.203 12.047 1 93.69 466 ILE A O 1
ATOM 3684 N N . ARG A 1 467 ? 12.5 19.047 10.906 1 94.5 467 ARG A N 1
ATOM 3685 C CA . ARG A 1 467 ? 13.258 18.375 9.852 1 94.5 467 ARG A CA 1
ATOM 3686 C C . ARG A 1 467 ? 14.578 17.844 10.383 1 94.5 467 ARG A C 1
ATOM 3688 O O . ARG A 1 467 ? 15 16.734 10.016 1 94.5 467 ARG A O 1
ATOM 3695 N N . LYS A 1 468 ? 15.211 18.609 11.25 1 94.94 468 LYS A N 1
ATOM 3696 C CA . LYS A 1 468 ? 16.453 18.156 11.867 1 94.94 468 LYS A CA 1
ATOM 3697 C C . LYS A 1 468 ? 16.234 16.891 12.703 1 94.94 468 LYS A C 1
ATOM 3699 O O . LYS A 1 468 ? 17.047 15.984 12.695 1 94.94 468 LYS A O 1
ATOM 3704 N N . ARG A 1 469 ? 15.172 16.938 13.391 1 93.62 469 ARG A N 1
ATOM 3705 C CA . ARG A 1 469 ? 14.828 15.766 14.188 1 93.62 469 ARG A CA 1
ATOM 3706 C C . ARG A 1 469 ? 14.609 14.547 13.297 1 93.62 469 ARG A C 1
ATOM 3708 O O . ARG A 1 469 ? 15.008 13.438 13.648 1 93.62 469 ARG A O 1
ATOM 3715 N N . MET A 1 470 ? 14 14.742 12.195 1 93.12 470 MET A N 1
ATOM 3716 C CA . MET A 1 470 ? 13.773 13.664 11.242 1 93.12 470 MET A CA 1
ATOM 3717 C C . MET A 1 470 ? 15.102 13.109 10.734 1 93.12 470 MET A C 1
ATOM 3719 O O . MET A 1 470 ? 15.266 11.891 10.641 1 93.12 470 MET A O 1
ATOM 3723 N N . ASP A 1 471 ? 15.992 13.945 10.43 1 95.06 471 ASP A N 1
ATOM 3724 C CA . ASP A 1 471 ? 17.297 13.531 9.945 1 95.06 471 ASP A CA 1
ATOM 3725 C C . ASP A 1 471 ? 18.062 12.758 11.016 1 95.06 471 ASP A C 1
ATOM 3727 O O . ASP A 1 471 ? 18.703 11.742 10.734 1 95.06 471 ASP A O 1
ATOM 3731 N N . ARG A 1 472 ? 17.938 13.25 12.234 1 94.38 472 ARG A N 1
ATOM 3732 C CA . ARG A 1 472 ? 18.609 12.578 13.336 1 94.38 472 ARG A CA 1
ATOM 3733 C C . ARG A 1 472 ? 18.047 11.172 13.547 1 94.38 472 ARG A C 1
ATOM 3735 O O . ARG A 1 472 ? 18.797 10.227 13.781 1 94.38 472 ARG A O 1
ATOM 3742 N N . LYS A 1 473 ? 16.812 11.125 13.484 1 92 473 LYS A N 1
ATOM 3743 C CA . LYS A 1 473 ? 16.172 9.82 13.648 1 92 473 LYS A CA 1
ATOM 3744 C C . LYS A 1 473 ? 16.578 8.867 12.531 1 92 473 LYS A C 1
ATOM 3746 O O . LYS A 1 473 ? 16.781 7.676 12.773 1 92 473 LYS A O 1
ATOM 3751 N N . ARG A 1 474 ? 16.656 9.305 11.383 1 89.44 474 ARG A N 1
ATOM 3752 C CA . ARG A 1 474 ? 17.062 8.5 10.234 1 89.44 474 ARG A CA 1
ATOM 3753 C C . ARG A 1 474 ? 18.469 7.957 10.422 1 89.44 474 ARG A C 1
ATOM 3755 O O . ARG A 1 474 ? 18.734 6.773 10.18 1 89.44 474 ARG A O 1
ATOM 3762 N N . ILE A 1 475 ? 19.328 8.797 10.844 1 90.81 475 ILE A N 1
ATOM 3763 C CA . ILE A 1 475 ? 20.719 8.414 11.062 1 90.81 475 ILE A CA 1
ATOM 3764 C C . ILE A 1 475 ? 20.797 7.398 12.203 1 90.81 475 ILE A C 1
ATOM 3766 O O . ILE A 1 475 ? 21.484 6.379 12.086 1 90.81 475 ILE A O 1
ATOM 3770 N N . ALA A 1 476 ? 20.047 7.688 13.25 1 91.81 476 ALA A N 1
ATOM 3771 C CA . ALA A 1 476 ? 20.031 6.793 14.398 1 91.81 476 ALA A CA 1
ATOM 3772 C C . ALA A 1 476 ? 19.516 5.414 14.016 1 91.81 476 ALA A C 1
ATOM 3774 O O . ALA A 1 476 ? 20.062 4.391 14.445 1 91.81 476 ALA A O 1
ATOM 3775 N N . SER A 1 477 ? 18.516 5.402 13.242 1 88.69 477 SER A N 1
ATOM 3776 C CA . SER A 1 477 ? 17.922 4.148 12.797 1 88.69 477 SER A CA 1
ATOM 3777 C C . SER A 1 477 ? 18.891 3.357 11.922 1 88.69 477 SER A C 1
ATOM 3779 O O . SER A 1 477 ? 18.953 2.129 12.016 1 88.69 477 SER A O 1
ATOM 3781 N N . SER A 1 478 ? 19.594 4.051 11.125 1 85 478 SER A N 1
ATOM 3782 C CA . SER A 1 478 ? 20.578 3.402 10.266 1 85 478 SER A CA 1
ATOM 3783 C C . SER A 1 478 ? 21.703 2.766 11.078 1 85 478 SER A C 1
ATOM 3785 O O . SER A 1 478 ? 22.109 1.642 10.797 1 85 478 SER A O 1
ATOM 3787 N N . VAL A 1 479 ? 22.109 3.404 12.062 1 86.19 479 VAL A N 1
ATOM 3788 C CA . VAL A 1 479 ? 23.172 2.912 12.938 1 86.19 479 VAL A CA 1
ATOM 3789 C C . VAL A 1 479 ? 22.672 1.689 13.711 1 86.19 479 VAL A C 1
ATOM 3791 O O . VAL A 1 479 ? 23.391 0.684 13.805 1 86.19 479 VAL A O 1
ATOM 3794 N N . MET A 1 480 ? 21.484 1.79 14.133 1 88.12 480 MET A N 1
ATOM 3795 C CA . MET A 1 480 ? 20.906 0.688 14.891 1 88.12 480 MET A CA 1
ATOM 3796 C C . MET A 1 480 ? 20.734 -0.547 14.008 1 88.12 480 MET A C 1
ATOM 3798 O O . MET A 1 480 ? 20.969 -1.67 14.453 1 88.12 480 MET A O 1
ATOM 3802 N N . LYS A 1 481 ? 20.328 -0.366 12.82 1 81.56 481 LYS A N 1
ATOM 3803 C CA . LYS A 1 481 ? 20.125 -1.478 11.898 1 81.56 481 LYS A CA 1
ATOM 3804 C C . LYS A 1 481 ? 21.438 -2.197 11.602 1 81.56 481 LYS A C 1
ATOM 3806 O O . LYS A 1 481 ? 21.469 -3.424 11.484 1 81.56 481 LYS A O 1
ATOM 3811 N N . ILE A 1 482 ? 22.438 -1.474 11.516 1 80.25 482 ILE A N 1
ATOM 3812 C CA . ILE A 1 482 ? 23.75 -2.051 11.25 1 80.25 482 ILE A CA 1
ATOM 3813 C C . ILE A 1 482 ? 24.188 -2.891 12.453 1 80.25 482 ILE A C 1
ATOM 3815 O O . ILE A 1 482 ? 24.734 -3.984 12.281 1 80.25 482 ILE A O 1
ATOM 3819 N N . GLN A 1 483 ? 23.828 -2.422 13.594 1 80.88 483 GLN A N 1
ATOM 3820 C CA . GLN A 1 483 ? 24.25 -3.102 14.812 1 80.88 483 GLN A CA 1
ATOM 3821 C C . GLN A 1 483 ? 23.422 -4.363 15.047 1 80.88 483 GLN A C 1
ATOM 3823 O O . GLN A 1 483 ? 23.953 -5.383 15.492 1 80.88 483 GLN A O 1
ATOM 3828 N N . LYS A 1 484 ? 22.219 -4.328 14.633 1 78.06 484 LYS A N 1
ATOM 3829 C CA . LYS A 1 484 ? 21.312 -5.414 14.977 1 78.06 484 LYS A CA 1
ATOM 3830 C C . LYS A 1 484 ? 21.094 -6.352 13.789 1 78.06 484 LYS A C 1
ATOM 3832 O O . LYS A 1 484 ? 20.188 -7.176 13.797 1 78.06 484 LYS A O 1
ATOM 3837 N N . LYS A 1 485 ? 21.844 -6.199 12.836 1 78.31 485 LYS A N 1
ATOM 3838 C CA . LYS A 1 485 ? 21.609 -6.941 11.602 1 78.31 485 LYS A CA 1
ATOM 3839 C C . LYS A 1 485 ? 21.641 -8.445 11.852 1 78.31 485 LYS A C 1
ATOM 3841 O O . LYS A 1 485 ? 20.75 -9.172 11.383 1 78.31 485 LYS A O 1
ATOM 3846 N N . GLU A 1 486 ? 22.578 -8.891 12.57 1 76.12 486 GLU A N 1
ATOM 3847 C CA . GLU A 1 486 ? 22.719 -10.32 12.828 1 76.12 486 GLU A CA 1
ATOM 3848 C C . GLU A 1 486 ? 21.594 -10.844 13.719 1 76.12 486 GLU A C 1
ATOM 3850 O O . GLU A 1 486 ? 21.047 -11.922 13.477 1 76.12 486 GLU A O 1
ATOM 3855 N N . GLU A 1 487 ? 21.312 -10.055 14.727 1 77.5 487 GLU A N 1
ATOM 3856 C CA . GLU A 1 487 ? 20.234 -10.453 15.633 1 77.5 487 GLU A CA 1
ATOM 3857 C C . GLU A 1 487 ? 18.906 -10.539 14.898 1 77.5 487 GLU A C 1
ATOM 3859 O O . GLU A 1 487 ? 18.125 -11.469 15.117 1 77.5 487 GLU A O 1
ATOM 3864 N N . GLU A 1 488 ? 18.703 -9.633 14.055 1 79.19 488 GLU A N 1
ATOM 3865 C CA . GLU A 1 488 ? 17.469 -9.609 13.266 1 79.19 488 GLU A CA 1
ATOM 3866 C C . GLU A 1 488 ? 17.391 -10.82 12.336 1 79.19 488 GLU A C 1
ATOM 3868 O O . GLU A 1 488 ? 16.312 -11.398 12.156 1 79.19 488 GLU A O 1
ATOM 3873 N N . ARG A 1 489 ? 18.453 -11.102 11.812 1 77.69 489 ARG A N 1
ATOM 3874 C CA . ARG A 1 489 ? 18.5 -12.273 10.938 1 77.69 489 ARG A CA 1
ATOM 3875 C C . ARG A 1 489 ? 18.172 -13.547 11.711 1 77.69 489 ARG A C 1
ATOM 3877 O O . ARG A 1 489 ? 17.359 -14.359 11.258 1 77.69 489 ARG A O 1
ATOM 3884 N N . LYS A 1 490 ? 18.75 -13.711 12.836 1 76.62 490 LYS A N 1
ATOM 3885 C CA . LYS A 1 490 ? 18.5 -14.883 13.664 1 76.62 490 LYS A CA 1
ATOM 3886 C C . LYS A 1 490 ? 17.031 -14.961 14.062 1 76.62 490 LYS A C 1
ATOM 3888 O O . LYS A 1 490 ? 16.422 -16.031 14.047 1 76.62 490 LYS A O 1
ATOM 3893 N N . HIS A 1 491 ? 16.594 -13.789 14.367 1 80.38 491 HIS A N 1
ATOM 3894 C CA . HIS A 1 491 ? 15.18 -13.719 14.734 1 80.38 491 HIS A CA 1
ATOM 3895 C C . HIS A 1 491 ? 14.281 -14.133 13.57 1 80.38 491 HIS A C 1
ATOM 3897 O O . HIS A 1 491 ? 13.312 -14.875 13.766 1 80.38 491 HIS A O 1
ATOM 3903 N N . LYS A 1 492 ? 14.594 -13.727 12.43 1 80.38 492 LYS A N 1
ATOM 3904 C CA . LYS A 1 492 ? 13.82 -14.078 11.242 1 80.38 492 LYS A CA 1
ATOM 3905 C C . LYS A 1 492 ? 13.875 -15.578 10.977 1 80.38 492 LYS A C 1
ATOM 3907 O O . LYS A 1 492 ? 12.859 -16.188 10.641 1 80.38 492 LYS A O 1
ATOM 3912 N N . ILE A 1 493 ? 15.016 -16.109 11.148 1 80.31 493 ILE A N 1
ATOM 3913 C CA . ILE A 1 493 ? 15.195 -17.547 10.914 1 80.31 493 ILE A CA 1
ATOM 3914 C C . ILE A 1 493 ? 14.352 -18.344 11.906 1 80.31 493 ILE A C 1
ATOM 3916 O O . ILE A 1 493 ? 13.688 -19.312 11.523 1 80.31 493 ILE A O 1
ATOM 3920 N N . ARG A 1 494 ? 14.375 -17.953 13.07 1 79.5 494 ARG A N 1
ATOM 3921 C CA . ARG A 1 494 ? 13.578 -18.625 14.094 1 79.5 494 ARG A CA 1
ATOM 3922 C C . ARG A 1 494 ? 12.094 -18.562 13.766 1 79.5 494 ARG A C 1
ATOM 3924 O O . ARG A 1 494 ? 11.367 -19.531 13.945 1 79.5 494 ARG A O 1
ATOM 3931 N N . LYS A 1 495 ? 11.734 -17.438 13.336 1 81.31 495 LYS A N 1
ATOM 3932 C CA . LYS A 1 495 ? 10.328 -17.266 12.977 1 81.31 495 LYS A CA 1
ATOM 3933 C C . LYS A 1 495 ? 9.938 -18.188 11.828 1 81.31 495 LYS A C 1
ATOM 3935 O O . LYS A 1 495 ? 8.852 -18.781 11.844 1 81.31 495 LYS A O 1
ATOM 3940 N N . VAL A 1 496 ? 10.789 -18.266 10.898 1 82.81 496 VAL A N 1
ATOM 3941 C CA . VAL A 1 496 ? 10.531 -19.125 9.742 1 82.81 496 VAL A CA 1
ATOM 3942 C C . VAL A 1 496 ? 10.477 -20.578 10.188 1 82.81 496 VAL A C 1
ATOM 3944 O O . VAL A 1 496 ? 9.641 -21.359 9.711 1 82.81 496 VAL A O 1
ATOM 3947 N N . GLN A 1 497 ? 11.352 -20.922 11.07 1 81.56 497 GLN A N 1
ATOM 3948 C CA . GLN A 1 497 ? 11.375 -22.281 11.602 1 81.56 497 GLN A CA 1
ATOM 3949 C C . GLN A 1 497 ? 10.07 -22.609 12.32 1 81.56 497 GLN A C 1
ATOM 3951 O O . GLN A 1 497 ? 9.477 -23.672 12.078 1 81.56 497 GLN A O 1
ATOM 3956 N N . LYS A 1 498 ? 9.648 -21.719 13.117 1 81.44 498 LYS A N 1
ATOM 3957 C CA . LYS A 1 498 ? 8.406 -21.922 13.859 1 81.44 498 LYS A CA 1
ATOM 3958 C C . LYS A 1 498 ? 7.211 -22.031 12.914 1 81.44 498 LYS A C 1
ATOM 3960 O O . LYS A 1 498 ? 6.336 -22.891 13.109 1 81.44 498 LYS A O 1
ATOM 3965 N N . GLU A 1 499 ? 7.219 -21.219 11.953 1 84.5 499 GLU A N 1
ATOM 3966 C CA . GLU A 1 499 ? 6.137 -21.234 10.969 1 84.5 499 GLU A CA 1
ATOM 3967 C C . GLU A 1 499 ? 6.109 -22.547 10.195 1 84.5 499 GLU A C 1
ATOM 3969 O O . GLU A 1 499 ? 5.039 -23.094 9.938 1 84.5 499 GLU A O 1
ATOM 3974 N N . GLU A 1 500 ? 7.191 -23 9.844 1 82.81 500 GLU A N 1
ATOM 3975 C CA . GLU A 1 500 ? 7.285 -24.25 9.102 1 82.81 500 GLU A CA 1
ATOM 3976 C C . GLU A 1 500 ? 6.828 -25.438 9.953 1 82.81 500 GLU A C 1
ATOM 3978 O O . GLU A 1 500 ? 6.184 -26.359 9.453 1 82.81 500 GLU A O 1
ATOM 3983 N N . GLU A 1 501 ? 7.223 -25.422 11.188 1 81.94 501 GLU A N 1
ATOM 3984 C CA . GLU A 1 501 ? 6.785 -26.469 12.109 1 81.94 501 GLU A CA 1
ATOM 3985 C C . GLU A 1 501 ? 5.266 -26.5 12.219 1 81.94 501 GLU A C 1
ATOM 3987 O O . GLU A 1 501 ? 4.664 -27.578 12.219 1 81.94 501 GLU A O 1
ATOM 3992 N N . LYS A 1 502 ? 4.672 -25.438 12.305 1 84.25 502 LYS A N 1
ATOM 3993 C CA . LYS A 1 502 ? 3.215 -25.359 12.367 1 84.25 502 LYS A CA 1
ATOM 3994 C C . LYS A 1 502 ? 2.576 -25.859 11.078 1 84.25 502 LYS A C 1
ATOM 3996 O O . LYS A 1 502 ? 1.588 -26.594 11.109 1 84.25 502 LYS A O 1
ATOM 4001 N N . LEU A 1 503 ? 3.137 -25.484 9.984 1 82.06 503 LEU A N 1
ATOM 4002 C CA . LEU A 1 503 ? 2.611 -25.875 8.688 1 82.06 503 LEU A CA 1
ATOM 4003 C C . LEU A 1 503 ? 2.674 -27.391 8.523 1 82.06 503 LEU A C 1
ATOM 4005 O O . LEU A 1 503 ? 1.761 -28 7.957 1 82.06 503 LEU A O 1
ATOM 4009 N N . GLN A 1 504 ? 3.752 -27.938 8.984 1 80.31 504 GLN A N 1
ATOM 4010 C CA . GLN A 1 504 ? 3.914 -29.375 8.891 1 80.31 504 GLN A CA 1
ATOM 4011 C C . GLN A 1 504 ? 2.9 -30.109 9.766 1 80.31 504 GLN A C 1
ATOM 4013 O O . GLN A 1 504 ? 2.383 -31.156 9.375 1 80.31 504 GLN A O 1
ATOM 4018 N N . THR A 1 505 ? 2.646 -29.469 10.891 1 79.69 505 THR A N 1
ATOM 4019 C CA . THR A 1 505 ? 1.687 -30.078 11.805 1 79.69 505 THR A CA 1
ATOM 4020 C C . THR A 1 505 ? 0.264 -29.922 11.273 1 79.69 505 THR A C 1
ATOM 4022 O O . THR A 1 505 ? -0.545 -30.844 11.375 1 79.69 505 THR A O 1
ATOM 4025 N N . GLU A 1 506 ? -0.034 -28.797 10.648 1 82.38 506 GLU A N 1
ATOM 4026 C CA . GLU A 1 506 ? -1.38 -28.484 10.18 1 82.38 506 GLU A CA 1
ATOM 4027 C C . GLU A 1 506 ? -1.634 -29.078 8.797 1 82.38 506 GLU A C 1
ATOM 4029 O O . GLU A 1 506 ? -2.783 -29.328 8.422 1 82.38 506 GLU A O 1
ATOM 4034 N N . GLY A 1 507 ? -0.665 -29.344 8.039 1 67.19 507 GLY A N 1
ATOM 4035 C CA . GLY A 1 507 ? -0.833 -29.781 6.656 1 67.19 507 GLY A CA 1
ATOM 4036 C C . GLY A 1 507 ? -1.152 -28.641 5.707 1 67.19 507 GLY A C 1
ATOM 4037 O O . GLY A 1 507 ? -0.96 -27.469 6.047 1 67.19 507 GLY A O 1
ATOM 4038 N N . VAL A 1 508 ? -1.487 -28.906 4.48 1 61.28 508 VAL A N 1
ATOM 4039 C CA . VAL A 1 508 ? -1.704 -27.875 3.469 1 61.28 508 VAL A CA 1
ATOM 4040 C C . VAL A 1 508 ? -3.025 -27.156 3.736 1 61.28 508 VAL A C 1
ATOM 4042 O O . VAL A 1 508 ? -4.098 -27.75 3.637 1 61.28 508 VAL A O 1
ATOM 4045 N N . THR A 1 509 ? -3.033 -26.094 4.414 1 58.16 509 THR A N 1
ATOM 4046 C CA . THR A 1 509 ? -4.262 -25.375 4.746 1 58.16 509 THR A CA 1
ATOM 4047 C C . THR A 1 509 ? -4.586 -24.328 3.684 1 58.16 509 THR A C 1
ATOM 4049 O O . THR A 1 509 ? -5.758 -24.109 3.359 1 58.16 509 THR A O 1
ATOM 4052 N N . TYR A 1 510 ? -3.605 -23.344 3.322 1 56.22 510 TYR A N 1
ATOM 4053 C CA . TYR A 1 510 ? -3.844 -22.266 2.373 1 56.22 510 TYR A CA 1
ATOM 4054 C C . TYR A 1 510 ? -2.604 -22 1.53 1 56.22 510 TYR A C 1
ATOM 4056 O O . TYR A 1 510 ? -1.476 -22.141 2.008 1 56.22 510 TYR A O 1
ATOM 4064 N N . GLY A 1 511 ? -2.561 -22.188 0.229 1 50.06 511 GLY A N 1
ATOM 4065 C CA . GLY A 1 511 ? -1.398 -21.828 -0.567 1 50.06 511 GLY A CA 1
ATOM 4066 C C . GLY A 1 511 ? -1.758 -21.328 -1.95 1 50.06 511 GLY A C 1
ATOM 4067 O O . GLY A 1 511 ? -2.904 -21.453 -2.385 1 50.06 511 GLY A O 1
ATOM 4068 N N . PRO A 1 512 ? -0.819 -20.562 -2.51 1 50.47 512 PRO A N 1
ATOM 4069 C CA . PRO A 1 512 ? -1.03 -20.219 -3.918 1 50.47 512 PRO A CA 1
ATOM 4070 C C . PRO A 1 512 ? -1.289 -21.453 -4.789 1 50.47 512 PRO A C 1
ATOM 4072 O O . PRO A 1 512 ? -0.64 -22.484 -4.613 1 50.47 512 PRO A O 1
ATOM 4075 N N . GLY A 1 513 ? -2.389 -21.547 -5.598 1 44.44 513 GLY A N 1
ATOM 4076 C CA . GLY A 1 513 ? -2.625 -22.656 -6.508 1 44.44 513 GLY A CA 1
ATOM 4077 C C . GLY A 1 513 ? -3.525 -23.734 -5.918 1 44.44 513 GLY A C 1
ATOM 4078 O O . GLY A 1 513 ? -3.709 -24.797 -6.52 1 44.44 513 GLY A O 1
ATOM 4079 N N . THR A 1 514 ? -3.742 -23.688 -4.68 1 42.19 514 THR A N 1
ATOM 4080 C CA . THR A 1 514 ? -4.543 -24.75 -4.102 1 42.19 514 THR A CA 1
ATOM 4081 C C . THR A 1 514 ? -5.965 -24.734 -4.66 1 42.19 514 THR A C 1
ATOM 4083 O O . THR A 1 514 ? -6.852 -25.422 -4.145 1 42.19 514 THR A O 1
ATOM 4086 N N . ALA A 1 515 ? -6.23 -23.844 -5.43 1 44.22 515 ALA A N 1
ATOM 4087 C CA . ALA A 1 515 ? -7.527 -24.094 -6.051 1 44.22 515 ALA A CA 1
ATOM 4088 C C . ALA A 1 515 ? -7.652 -25.547 -6.492 1 44.22 515 ALA A C 1
ATOM 4090 O O . ALA A 1 515 ? -6.668 -26.172 -6.902 1 44.22 515 ALA A O 1
ATOM 4091 N N . PRO A 1 516 ? -8.609 -26.172 -6.051 1 40.44 516 PRO A N 1
ATOM 4092 C CA . PRO A 1 516 ? -8.734 -27.578 -6.488 1 40.44 516 PRO A CA 1
ATOM 4093 C C . PRO A 1 516 ? -8.32 -27.781 -7.941 1 40.44 516 PRO A C 1
ATOM 4095 O O . PRO A 1 516 ? -8.664 -26.969 -8.805 1 40.44 516 PRO A O 1
ATOM 4098 N N . VAL A 1 517 ? -7.043 -28.359 -8.102 1 34.53 517 VAL A N 1
ATOM 4099 C CA . VAL A 1 517 ? -6.637 -28.797 -9.43 1 34.53 517 VAL A CA 1
ATOM 4100 C C . VAL A 1 517 ? -7.848 -29.312 -10.203 1 34.53 517 VAL A C 1
ATOM 4102 O O . VAL A 1 517 ? -8.508 -30.266 -9.766 1 34.53 517 VAL A O 1
ATOM 4105 N N . ILE A 1 518 ? -8.352 -28.438 -10.984 1 30.83 518 ILE A N 1
ATOM 4106 C CA . ILE A 1 518 ? -9.305 -29.016 -11.922 1 30.83 518 ILE A CA 1
ATOM 4107 C C . ILE A 1 518 ? -8.57 -29.922 -12.914 1 30.83 518 ILE A C 1
ATOM 4109 O O . ILE A 1 518 ? -7.562 -29.516 -13.5 1 30.83 518 ILE A O 1
ATOM 4113 N N . MET B 1 1 ? 26.266 21.328 3.031 1 32.22 1 MET B N 1
ATOM 4114 C CA . MET B 1 1 ? 25.938 22.031 1.8 1 32.22 1 MET B CA 1
ATOM 4115 C C . MET B 1 1 ? 25.016 23.219 2.086 1 32.22 1 MET B C 1
ATOM 4117 O O . MET B 1 1 ? 23.984 23.062 2.73 1 32.22 1 MET B O 1
ATOM 4121 N N . ASP B 1 2 ? 25.625 24.328 2.012 1 37.47 2 ASP B N 1
ATOM 4122 C CA . ASP B 1 2 ? 24.969 25.594 2.334 1 37.47 2 ASP B CA 1
ATOM 4123 C C . ASP B 1 2 ? 23.859 25.906 1.33 1 37.47 2 ASP B C 1
ATOM 4125 O O . ASP B 1 2 ? 24.141 26.188 0.161 1 37.47 2 ASP B O 1
ATOM 4129 N N . PHE B 1 3 ? 22.844 25.203 1.252 1 42.5 3 PHE B N 1
ATOM 4130 C CA . PHE B 1 3 ? 21.734 25.562 0.384 1 42.5 3 PHE B CA 1
ATOM 4131 C C . PHE B 1 3 ? 21.156 26.922 0.775 1 42.5 3 PHE B C 1
ATOM 4133 O O . PHE B 1 3 ? 20.891 27.172 1.952 1 42.5 3 PHE B O 1
ATOM 4140 N N . GLN B 1 4 ? 21.641 27.953 0.033 1 39.34 4 GLN B N 1
ATOM 4141 C CA . GLN B 1 4 ? 20.938 29.203 0.274 1 39.34 4 GLN B CA 1
ATOM 4142 C C . GLN B 1 4 ? 19.453 29.062 0.018 1 39.34 4 GLN B C 1
ATOM 4144 O O . GLN B 1 4 ? 19.031 28.547 -1.019 1 39.34 4 GLN B O 1
ATOM 4149 N N . ALA B 1 5 ? 18.766 29.188 0.926 1 42.44 5 ALA B N 1
ATOM 4150 C CA . ALA B 1 5 ? 17.312 29.062 1.003 1 42.44 5 ALA B CA 1
ATOM 4151 C C . ALA B 1 5 ? 16.625 29.859 -0.103 1 42.44 5 ALA B C 1
ATOM 4153 O O . ALA B 1 5 ? 17.047 30.969 -0.415 1 42.44 5 ALA B O 1
ATOM 4154 N N . ALA B 1 6 ? 16.109 29.266 -1.052 1 41.44 6 ALA B N 1
ATOM 4155 C CA . ALA B 1 6 ? 15.227 29.984 -1.961 1 41.44 6 ALA B CA 1
ATOM 4156 C C . ALA B 1 6 ? 14.453 31.062 -1.223 1 41.44 6 ALA B C 1
ATOM 4158 O O . ALA B 1 6 ? 14.422 31.094 0.01 1 41.44 6 ALA B O 1
ATOM 4159 N N . ASP B 1 7 ? 13.672 31.812 -2.039 1 40.72 7 ASP B N 1
ATOM 4160 C CA . ASP B 1 7 ? 12.828 32.875 -1.524 1 40.72 7 ASP B CA 1
ATOM 4161 C C . ASP B 1 7 ? 12.055 32.438 -0.29 1 40.72 7 ASP B C 1
ATOM 4163 O O . ASP B 1 7 ? 11.398 31.391 -0.31 1 40.72 7 ASP B O 1
ATOM 4167 N N . THR B 1 8 ? 12.508 32.75 0.874 1 46.38 8 THR B N 1
ATOM 4168 C CA . THR B 1 8 ? 12.172 32.5 2.27 1 46.38 8 THR B CA 1
ATOM 4169 C C . THR B 1 8 ? 10.656 32.531 2.479 1 46.38 8 THR B C 1
ATOM 4171 O O . THR B 1 8 ? 10.016 33.562 2.189 1 46.38 8 THR B O 1
ATOM 4174 N N . GLU B 1 9 ? 10.047 31.5 2.092 1 51.97 9 GLU B N 1
ATOM 4175 C CA . GLU B 1 9 ? 8.727 31.531 2.721 1 51.97 9 GLU B CA 1
ATOM 4176 C C . GLU B 1 9 ? 8.805 32.062 4.152 1 51.97 9 GLU B C 1
ATOM 4178 O O . GLU B 1 9 ? 9.812 31.844 4.836 1 51.97 9 GLU B O 1
ATOM 4183 N N . SER B 1 10 ? 7.836 32.844 4.465 1 59 10 SER B N 1
ATOM 4184 C CA . SER B 1 10 ? 7.688 33.781 5.582 1 59 10 SER B CA 1
ATOM 4185 C C . SER B 1 10 ? 7.824 33.062 6.922 1 59 10 SER B C 1
ATOM 4187 O O . SER B 1 10 ? 7.516 31.859 7.023 1 59 10 SER B O 1
ATOM 4189 N N . GLU B 1 11 ? 8.75 33.375 7.773 1 73.44 11 GLU B N 1
ATOM 4190 C CA . GLU B 1 11 ? 8.953 33.125 9.195 1 73.44 11 GLU B CA 1
ATOM 4191 C C . GLU B 1 11 ? 7.641 33.188 9.969 1 73.44 11 GLU B C 1
ATOM 4193 O O . GLU B 1 11 ? 7.633 33.062 11.195 1 73.44 11 GLU B O 1
ATOM 4198 N N . ARG B 1 12 ? 6.582 33.125 9.109 1 83.38 12 ARG B N 1
ATOM 4199 C CA . ARG B 1 12 ? 5.289 33.25 9.773 1 83.38 12 ARG B CA 1
ATOM 4200 C C . ARG B 1 12 ? 4.852 31.953 10.43 1 83.38 12 ARG B C 1
ATOM 4202 O O . ARG B 1 12 ? 5.113 30.875 9.898 1 83.38 12 ARG B O 1
ATOM 4209 N N . LYS B 1 13 ? 4.145 32.188 11.602 1 90.75 13 LYS B N 1
ATOM 4210 C CA . LYS B 1 13 ? 3.654 31.047 12.391 1 90.75 13 LYS B CA 1
ATOM 4211 C C . LYS B 1 13 ? 2.131 31.062 12.484 1 90.75 13 LYS B C 1
ATOM 4213 O O . LYS B 1 13 ? 1.52 32.125 12.609 1 90.75 13 LYS B O 1
ATOM 4218 N N . TYR B 1 14 ? 1.636 29.922 12.312 1 93.94 14 TYR B N 1
ATOM 4219 C CA . TYR B 1 14 ? 0.191 29.797 12.469 1 93.94 14 TYR B CA 1
ATOM 4220 C C . TYR B 1 14 ? -0.154 29.094 13.773 1 93.94 14 TYR B C 1
ATOM 4222 O O . TYR B 1 14 ? 0.684 28.391 14.352 1 93.94 14 TYR B O 1
ATOM 4230 N N . ILE B 1 15 ? -1.38 29.344 14.25 1 94.12 15 ILE B N 1
ATOM 4231 C CA . ILE B 1 15 ? -1.852 28.688 15.469 1 94.12 15 ILE B CA 1
ATOM 4232 C C . ILE B 1 15 ? -3.268 28.156 15.258 1 94.12 15 ILE B C 1
ATOM 4234 O O . ILE B 1 15 ? -3.988 28.625 14.375 1 94.12 15 ILE B O 1
ATOM 4238 N N . PHE B 1 16 ? -3.594 27.141 16.094 1 94 16 PHE B N 1
ATOM 4239 C CA . PHE B 1 16 ? -4.973 26.703 16.266 1 94 16 PHE B CA 1
ATOM 4240 C C . PHE B 1 16 ? -5.641 27.422 17.422 1 94 16 PHE B C 1
ATOM 4242 O O . PHE B 1 16 ? -5.023 27.625 18.469 1 94 16 PHE B O 1
ATOM 4249 N N . ALA B 1 17 ? -6.844 27.828 17.172 1 94.75 17 ALA B N 1
ATOM 4250 C CA . ALA B 1 17 ? -7.562 28.438 18.281 1 94.75 17 ALA B CA 1
ATOM 4251 C C . ALA B 1 17 ? -9.047 28.078 18.25 1 94.75 17 ALA B C 1
ATOM 4253 O O . ALA B 1 17 ? -9.656 28.047 17.172 1 94.75 17 ALA B O 1
ATOM 4254 N N . ASP B 1 18 ? -9.539 27.703 19.453 1 94.5 18 ASP B N 1
ATOM 4255 C CA . ASP B 1 18 ? -10.992 27.578 19.578 1 94.5 18 ASP B CA 1
ATOM 4256 C C . ASP B 1 18 ? -11.68 28.906 19.281 1 94.5 18 ASP B C 1
ATOM 4258 O O . ASP B 1 18 ? -11.383 29.922 19.906 1 94.5 18 ASP B O 1
ATOM 4262 N N . GLU B 1 19 ? -12.531 28.844 18.391 1 92.88 19 GLU B N 1
ATOM 4263 C CA . GLU B 1 19 ? -13.141 30.078 17.906 1 92.88 19 GLU B CA 1
ATOM 4264 C C . GLU B 1 19 ? -13.875 30.797 19.031 1 92.88 19 GLU B C 1
ATOM 4266 O O . GLU B 1 19 ? -13.742 32.031 19.156 1 92.88 19 GLU B O 1
ATOM 4271 N N . SER B 1 20 ? -14.641 30.094 19.828 1 91.19 20 SER B N 1
ATOM 4272 C CA . SER B 1 20 ? -15.398 30.688 20.922 1 91.19 20 SER B CA 1
ATOM 4273 C C . SER B 1 20 ? -14.469 31.297 21.953 1 91.19 20 SER B C 1
ATOM 4275 O O . SER B 1 20 ? -14.695 32.406 22.422 1 91.19 20 SER B O 1
ATOM 4277 N N . ASN B 1 21 ? -13.398 30.562 22.297 1 91.94 21 ASN B N 1
ATOM 4278 C CA . ASN B 1 21 ? -12.422 31.078 23.266 1 91.94 21 ASN B CA 1
ATOM 4279 C C . ASN B 1 21 ? -11.75 32.344 22.75 1 91.94 21 ASN B C 1
ATOM 4281 O O . ASN B 1 21 ? -11.531 33.281 23.516 1 91.94 21 ASN B O 1
ATOM 4285 N N . LEU B 1 22 ? -11.422 32.312 21.562 1 92.44 22 LEU B N 1
ATOM 4286 C CA . LEU B 1 22 ? -10.734 33.438 20.953 1 92.44 22 LEU B CA 1
ATOM 4287 C C . LEU B 1 22 ? -11.625 34.688 20.938 1 92.44 22 LEU B C 1
ATOM 4289 O O . LEU B 1 22 ? -11.195 35.75 21.344 1 92.44 22 LEU B O 1
ATOM 4293 N N . LEU B 1 23 ? -12.836 34.531 20.531 1 89.88 23 LEU B N 1
ATOM 4294 C CA . LEU B 1 23 ? -13.75 35.688 20.438 1 89.88 23 LEU B CA 1
ATOM 4295 C C . LEU B 1 23 ? -14.078 36.219 21.828 1 89.88 23 LEU B C 1
ATOM 4297 O O . LEU B 1 23 ? -14.203 37.438 22.016 1 89.88 23 LEU B O 1
ATOM 4301 N N . GLU B 1 24 ? -14.234 35.312 22.719 1 88.94 24 GLU B N 1
ATOM 4302 C CA . GLU B 1 24 ? -14.477 35.75 24.094 1 88.94 24 GLU B CA 1
ATOM 4303 C C . GLU B 1 24 ? -13.281 36.531 24.641 1 88.94 24 GLU B C 1
ATOM 4305 O O . GLU B 1 24 ? -13.461 37.5 25.359 1 88.94 24 GLU B O 1
ATOM 4310 N N . TRP B 1 25 ? -12.164 36.094 24.359 1 89.5 25 TRP B N 1
ATOM 4311 C CA . TRP B 1 25 ? -10.938 36.75 24.797 1 89.5 25 TRP B CA 1
ATOM 4312 C C . TRP B 1 25 ? -10.828 38.125 24.203 1 89.5 25 TRP B C 1
ATOM 4314 O O . TRP B 1 25 ? -10.516 39.094 24.922 1 89.5 25 TRP B O 1
ATOM 4324 N N . VAL B 1 26 ? -11.102 38.25 22.984 1 86.56 26 VAL B N 1
ATOM 4325 C CA . VAL B 1 26 ? -11.008 39.531 22.297 1 86.56 26 VAL B CA 1
ATOM 4326 C C . VAL B 1 26 ? -12.039 40.5 22.875 1 86.56 26 VAL B C 1
ATOM 4328 O O . VAL B 1 26 ? -11.742 41.688 23.078 1 86.56 26 VAL B O 1
ATOM 4331 N N . THR B 1 27 ? -13.195 40 23.109 1 83.94 27 THR B N 1
ATOM 4332 C CA . THR B 1 27 ? -14.25 40.812 23.688 1 83.94 27 THR B CA 1
ATOM 4333 C C . THR B 1 27 ? -13.875 41.281 25.094 1 83.94 27 THR B C 1
ATOM 4335 O O . THR B 1 27 ? -14.188 42.406 25.5 1 83.94 27 THR B O 1
ATOM 4338 N N . SER B 1 28 ? -13.203 40.438 25.781 1 83.44 28 SER B N 1
ATOM 4339 C CA . SER B 1 28 ? -12.812 40.781 27.141 1 83.44 28 SER B CA 1
ATOM 4340 C C . SER B 1 28 ? -11.719 41.844 27.172 1 83.44 28 SER B C 1
ATOM 4342 O O . SER B 1 28 ? -11.672 42.688 28.078 1 83.44 28 SER B O 1
ATOM 4344 N N . ILE B 1 29 ? -10.898 41.781 26.281 1 82.88 29 ILE B N 1
ATOM 4345 C CA . ILE B 1 29 ? -9.789 42.719 26.219 1 82.88 29 ILE B CA 1
ATOM 4346 C C . ILE B 1 29 ? -10.32 44.094 25.797 1 82.88 29 ILE B C 1
ATOM 4348 O O . ILE B 1 29 ? -9.828 45.125 26.266 1 82.88 29 ILE B O 1
ATOM 4352 N N . ALA B 1 30 ? -11.281 44.094 25 1 76.94 30 ALA B N 1
ATOM 4353 C CA . ALA B 1 30 ? -11.875 45.344 24.531 1 76.94 30 ALA B CA 1
ATOM 4354 C C . ALA B 1 30 ? -12.539 46.125 25.672 1 76.94 30 ALA B C 1
ATOM 4356 O O . ALA B 1 30 ? -12.742 47.312 25.578 1 76.94 30 ALA B O 1
ATOM 4357 N N . ARG B 1 31 ? -12.75 45.469 26.688 1 71.81 31 ARG B N 1
ATOM 4358 C CA . ARG B 1 31 ? -13.422 46.125 27.812 1 71.81 31 ARG B CA 1
ATOM 4359 C C . ARG B 1 31 ? -12.453 47.031 28.578 1 71.81 31 ARG B C 1
ATOM 4361 O O . ARG B 1 31 ? -12.875 47.812 29.422 1 71.81 31 ARG B O 1
ATOM 4368 N N . CYS B 1 32 ? -11.156 46.781 28.297 1 70.88 32 CYS B N 1
ATOM 4369 C CA . CYS B 1 32 ? -10.188 47.625 28.953 1 70.88 32 CYS B CA 1
ATOM 4370 C C . CYS B 1 32 ? -10.391 49.094 28.547 1 70.88 32 CYS B C 1
ATOM 4372 O O . CYS B 1 32 ? -10.43 49.406 27.359 1 70.88 32 CYS B O 1
ATOM 4374 N N . LYS B 1 33 ? -10.68 49.969 29.453 1 64.5 33 LYS B N 1
ATOM 4375 C CA . LYS B 1 33 ? -11.102 51.375 29.25 1 64.5 33 LYS B CA 1
ATOM 4376 C C . LYS B 1 33 ? -9.891 52.281 29.109 1 64.5 33 LYS B C 1
ATOM 4378 O O . LYS B 1 33 ? -10.039 53.469 28.812 1 64.5 33 LYS B O 1
ATOM 4383 N N . CYS B 1 34 ? -8.82 51.719 29.344 1 66.88 34 CYS B N 1
ATOM 4384 C CA . CYS B 1 34 ? -7.711 52.656 29.484 1 66.88 34 CYS B CA 1
ATOM 4385 C C . CYS B 1 34 ? -7.121 52.969 28.109 1 66.88 34 CYS B C 1
ATOM 4387 O O . CYS B 1 34 ? -6.434 54 27.969 1 66.88 34 CYS B O 1
ATOM 4389 N N . GLY B 1 35 ? -7.543 52.406 27.078 1 62.41 35 GLY B N 1
ATOM 4390 C CA . GLY B 1 35 ? -7.125 52.719 25.719 1 62.41 35 GLY B CA 1
ATOM 4391 C C . GLY B 1 35 ? -5.641 52.5 25.5 1 62.41 35 GLY B C 1
ATOM 4392 O O . GLY B 1 35 ? -5.102 52.906 24.469 1 62.41 35 GLY B O 1
ATOM 4393 N N . LYS B 1 36 ? -4.891 52.031 26.469 1 62.78 36 LYS B N 1
ATOM 4394 C CA . LYS B 1 36 ? -3.441 51.906 26.328 1 62.78 36 LYS B CA 1
ATOM 4395 C C . LYS B 1 36 ? -3.061 50.562 25.703 1 62.78 36 LYS B C 1
ATOM 4397 O O . LYS B 1 36 ? -3.918 49.719 25.484 1 62.78 36 LYS B O 1
ATOM 4402 N N . LYS B 1 37 ? -1.817 50.469 25.422 1 71.44 37 LYS B N 1
ATOM 4403 C CA . LYS B 1 37 ? -1.245 49.344 24.703 1 71.44 37 LYS B CA 1
ATOM 4404 C C . LYS B 1 37 ? -1.243 48.062 25.578 1 71.44 37 LYS B C 1
ATOM 4406 O O . LYS B 1 37 ? -0.846 48.125 26.734 1 71.44 37 LYS B O 1
ATOM 4411 N N . MET B 1 38 ? -1.871 47.031 25.062 1 80.19 38 MET B N 1
ATOM 4412 C CA . MET B 1 38 ? -1.894 45.719 25.719 1 80.19 38 MET B CA 1
ATOM 4413 C C . MET B 1 38 ? -0.647 44.906 25.375 1 80.19 38 MET B C 1
ATOM 4415 O O . MET B 1 38 ? -0.208 44.906 24.219 1 80.19 38 MET B O 1
ATOM 4419 N N . ASN B 1 39 ? -0.047 44.406 26.484 1 85.06 39 ASN B N 1
ATOM 4420 C CA . ASN B 1 39 ? 1.067 43.469 26.281 1 85.06 39 ASN B CA 1
ATOM 4421 C C . ASN B 1 39 ? 0.599 42.031 26.266 1 85.06 39 ASN B C 1
ATOM 4423 O O . ASN B 1 39 ? 0.036 41.531 27.25 1 85.06 39 ASN B O 1
ATOM 4427 N N . ILE B 1 40 ? 0.811 41.406 25.109 1 90.44 40 ILE B N 1
ATOM 4428 C CA . ILE B 1 40 ? 0.392 40.031 24.969 1 90.44 40 ILE B CA 1
ATOM 4429 C C . ILE B 1 40 ? 1.616 39.094 25.016 1 90.44 40 ILE B C 1
ATOM 4431 O O . ILE B 1 40 ? 2.572 39.312 24.25 1 90.44 40 ILE B O 1
ATOM 4435 N N . LYS B 1 41 ? 1.562 38.156 25.891 1 90.62 41 LYS B N 1
ATOM 4436 C CA . LYS B 1 41 ? 2.66 37.219 26.016 1 90.62 41 LYS B CA 1
ATOM 4437 C C . LYS B 1 41 ? 2.15 35.781 25.984 1 90.62 41 LYS B C 1
ATOM 4439 O O . LYS B 1 41 ? 1.064 35.469 26.484 1 90.62 41 LYS B O 1
ATOM 4444 N N . GLU B 1 42 ? 2.916 35 25.344 1 91.06 42 GLU B N 1
ATOM 4445 C CA . GLU B 1 42 ? 2.662 33.562 25.391 1 91.06 42 GLU B CA 1
ATOM 4446 C C . GLU B 1 42 ? 3.129 32.969 26.719 1 91.06 42 GLU B C 1
ATOM 4448 O O . GLU B 1 42 ? 4.32 33 27.047 1 91.06 42 GLU B O 1
ATOM 4453 N N . GLU B 1 43 ? 2.26 32.469 27.484 1 88.94 43 GLU B N 1
ATOM 4454 C CA . GLU B 1 43 ? 2.578 31.969 28.812 1 88.94 43 GLU B CA 1
ATOM 4455 C C . GLU B 1 43 ? 3.006 30.5 28.75 1 88.94 43 GLU B C 1
ATOM 4457 O O . GLU B 1 43 ? 3.941 30.094 29.453 1 88.94 43 GLU B O 1
ATOM 4462 N N . CYS B 1 44 ? 2.221 29.75 28.031 1 85.94 44 CYS B N 1
ATOM 4463 C CA . CYS B 1 44 ? 2.48 28.312 28 1 85.94 44 CYS B CA 1
ATOM 4464 C C . CYS B 1 44 ? 2.16 27.75 26.625 1 85.94 44 CYS B C 1
ATOM 4466 O O . CYS B 1 44 ? 1.252 28.219 25.938 1 85.94 44 CYS B O 1
ATOM 4468 N N . ALA B 1 45 ? 3.051 26.812 26.266 1 87.25 45 ALA B N 1
ATOM 4469 C CA . ALA B 1 45 ? 2.818 26.094 25.016 1 87.25 45 ALA B CA 1
ATOM 4470 C C . ALA B 1 45 ? 3.002 24.594 25.203 1 87.25 45 ALA B C 1
ATOM 4472 O O . ALA B 1 45 ? 4.062 24.141 25.641 1 87.25 45 ALA B O 1
ATOM 4473 N N . VAL B 1 46 ? 1.93 23.875 25.016 1 87.5 46 VAL B N 1
ATOM 4474 C CA . VAL B 1 46 ? 1.972 22.422 25.031 1 87.5 46 VAL B CA 1
ATOM 4475 C C . VAL B 1 46 ? 1.545 21.859 23.688 1 87.5 46 VAL B C 1
ATOM 4477 O O . VAL B 1 46 ? 0.352 21.812 23.375 1 87.5 46 VAL B O 1
ATOM 4480 N N . GLY B 1 47 ? 2.543 21.359 22.984 1 88.75 47 GLY B N 1
ATOM 4481 C CA . GLY B 1 47 ? 2.225 20.969 21.625 1 88.75 47 GLY B CA 1
ATOM 4482 C C . GLY B 1 47 ? 1.696 22.125 20.781 1 88.75 47 GLY B C 1
ATOM 4483 O O . GLY B 1 47 ? 2.328 23.172 20.703 1 88.75 47 GLY B O 1
ATOM 4484 N N . MET B 1 48 ? 0.435 21.953 20.328 1 91.88 48 MET B N 1
ATOM 4485 C CA . MET B 1 48 ? -0.148 22.984 19.484 1 91.88 48 MET B CA 1
ATOM 4486 C C . MET B 1 48 ? -1.062 23.891 20.281 1 91.88 48 MET B C 1
ATOM 4488 O O . MET B 1 48 ? -1.513 24.922 19.781 1 91.88 48 MET B O 1
ATOM 4492 N N . ALA B 1 49 ? -1.322 23.5 21.531 1 91.94 49 ALA B N 1
ATOM 4493 C CA . ALA B 1 49 ? -2.137 24.344 22.406 1 91.94 49 ALA B CA 1
ATOM 4494 C C . ALA B 1 49 ? -1.291 25.406 23.078 1 91.94 49 ALA B C 1
ATOM 4496 O O . ALA B 1 49 ? -0.247 25.109 23.672 1 91.94 49 ALA B O 1
ATOM 4497 N N . LYS B 1 50 ? -1.748 26.625 22.984 1 91.88 50 LYS B N 1
ATOM 4498 C CA . LYS B 1 50 ? -1.03 27.75 23.562 1 91.88 50 LYS B CA 1
ATOM 4499 C C . LYS B 1 50 ? -1.938 28.562 24.484 1 91.88 50 LYS B C 1
ATOM 4501 O O . LYS B 1 50 ? -3.16 28.562 24.328 1 91.88 50 LYS B O 1
ATOM 4506 N N . THR B 1 51 ? -1.305 29.109 25.453 1 92.62 51 THR B N 1
ATOM 4507 C CA . THR B 1 51 ? -2.004 30.031 26.344 1 92.62 51 THR B CA 1
ATOM 4508 C C . THR B 1 51 ? -1.391 31.438 26.266 1 92.62 51 THR B C 1
ATOM 4510 O O . THR B 1 51 ? -0.182 31.594 26.438 1 92.62 51 THR B O 1
ATOM 4513 N N . TYR B 1 52 ? -2.283 32.375 25.938 1 92.88 52 TYR B N 1
ATOM 4514 C CA . TYR B 1 52 ? -1.858 33.75 25.859 1 92.88 52 TYR B CA 1
ATOM 4515 C C . TYR B 1 52 ? -2.412 34.562 27.016 1 92.88 52 TYR B C 1
ATOM 4517 O O . TYR B 1 52 ? -3.533 34.312 27.469 1 92.88 52 TYR B O 1
ATOM 4525 N N . VAL B 1 53 ? -1.567 35.469 27.453 1 92.56 53 VAL B N 1
ATOM 4526 C CA . VAL B 1 53 ? -1.996 36.375 28.5 1 92.56 53 VAL B CA 1
ATOM 4527 C C . VAL B 1 53 ? -1.829 37.812 28.031 1 92.56 53 VAL B C 1
ATOM 4529 O O . VAL B 1 53 ? -0.752 38.219 27.562 1 92.56 53 VAL B O 1
ATOM 4532 N N . ALA B 1 54 ? -2.928 38.5 28.062 1 89.06 54 ALA B N 1
ATOM 4533 C CA . ALA B 1 54 ? -2.906 39.938 27.766 1 89.06 54 ALA B CA 1
ATOM 4534 C C . ALA B 1 54 ? -2.975 40.75 29.047 1 89.06 54 ALA B C 1
ATOM 4536 O O . ALA B 1 54 ? -3.865 40.562 29.875 1 89.06 54 ALA B O 1
ATOM 4537 N N . ARG B 1 55 ? -1.996 41.625 29.141 1 86.56 55 ARG B N 1
ATOM 4538 C CA . ARG B 1 55 ? -1.945 42.469 30.328 1 86.56 55 ARG B CA 1
ATOM 4539 C C . ARG B 1 55 ? -1.932 43.938 29.938 1 86.56 55 ARG B C 1
ATOM 4541 O O . ARG B 1 55 ? -1.149 44.344 29.078 1 86.56 55 ARG B O 1
ATOM 4548 N N . CYS B 1 56 ? -2.863 44.594 30.641 1 82.44 56 CYS B N 1
ATOM 4549 C CA . CYS B 1 56 ? -2.863 46.062 30.438 1 82.44 56 CYS B CA 1
ATOM 4550 C C . CYS B 1 56 ? -1.819 46.719 31.312 1 82.44 56 CYS B C 1
ATOM 4552 O O . CYS B 1 56 ? -1.721 46.438 32.5 1 82.44 56 CYS B O 1
ATOM 4554 N N . GLY B 1 57 ? -1.054 47.469 30.844 1 75.75 57 GLY B N 1
ATOM 4555 C CA . GLY B 1 57 ? -0.006 48.156 31.594 1 75.75 57 GLY B CA 1
ATOM 4556 C C . GLY B 1 57 ? -0.541 49.156 32.594 1 75.75 57 GLY B C 1
ATOM 4557 O O . GLY B 1 57 ? 0.12 49.469 33.594 1 75.75 57 GLY B O 1
ATOM 4558 N N . GLN B 1 58 ? -1.825 49.562 32.406 1 76 58 GLN B N 1
ATOM 4559 C CA . GLN B 1 58 ? -2.365 50.625 33.281 1 76 58 GLN B CA 1
ATOM 4560 C C . GLN B 1 58 ? -3.367 50.062 34.281 1 76 58 GLN B C 1
ATOM 4562 O O . GLN B 1 58 ? -3.283 50.344 35.469 1 76 58 GLN B O 1
ATOM 4567 N N . CYS B 1 59 ? -4.328 49.344 33.781 1 74.94 59 CYS B N 1
ATOM 4568 C CA . CYS B 1 59 ? -5.422 48.875 34.594 1 74.94 59 CYS B CA 1
ATOM 4569 C C . CYS B 1 59 ? -5.059 47.531 35.281 1 74.94 59 CYS B C 1
ATOM 4571 O O . CYS B 1 59 ? -5.766 47.094 36.188 1 74.94 59 CYS B O 1
ATOM 4573 N N . ASN B 1 60 ? -3.955 47.031 35.031 1 75.12 60 ASN B N 1
ATOM 4574 C CA . ASN B 1 60 ? -3.475 45.75 35.562 1 75.12 60 ASN B CA 1
ATOM 4575 C C . ASN B 1 60 ? -4.484 44.625 35.344 1 75.12 60 ASN B C 1
ATOM 4577 O O . ASN B 1 60 ? -4.57 43.719 36.156 1 75.12 60 ASN B O 1
ATOM 4581 N N . ILE B 1 61 ? -5.34 44.781 34.344 1 77.75 61 ILE B N 1
ATOM 4582 C CA . ILE B 1 61 ? -6.27 43.719 34 1 77.75 61 ILE B CA 1
ATOM 4583 C C . ILE B 1 61 ? -5.539 42.625 33.188 1 77.75 61 ILE B C 1
ATOM 4585 O O . ILE B 1 61 ? -4.758 42.938 32.281 1 77.75 61 ILE B O 1
ATOM 4589 N N . GLU B 1 62 ? -5.695 41.406 33.75 1 86.06 62 GLU B N 1
ATOM 4590 C CA . GLU B 1 62 ? -5.094 40.281 33.094 1 86.06 62 GLU B CA 1
ATOM 4591 C C . GLU B 1 62 ? -6.164 39.344 32.531 1 86.06 62 GLU B C 1
ATOM 4593 O O . GLU B 1 62 ? -7.094 38.938 33.219 1 86.06 62 GLU B O 1
ATOM 4598 N N . GLN B 1 63 ? -6.082 39.188 31.203 1 88.12 63 GLN B N 1
ATOM 4599 C CA . GLN B 1 63 ? -6.988 38.25 30.547 1 88.12 63 GLN B CA 1
ATOM 4600 C C . GLN B 1 63 ? -6.223 37.125 29.859 1 88.12 63 GLN B C 1
ATOM 4602 O O . GLN B 1 63 ? -5.309 37.375 29.078 1 88.12 63 GLN B O 1
ATOM 4607 N N . GLN B 1 64 ? -6.613 35.969 30.25 1 89.62 64 GLN B N 1
ATOM 4608 C CA . GLN B 1 64 ? -5.934 34.781 29.719 1 89.62 64 GLN B CA 1
ATOM 4609 C C . GLN B 1 64 ? -6.82 34.031 28.719 1 89.62 64 GLN B C 1
ATOM 4611 O O . GLN B 1 64 ? -8.047 34.031 28.859 1 89.62 64 GLN B O 1
ATOM 4616 N N . MET B 1 65 ? -6.188 33.531 27.688 1 90.69 65 MET B N 1
ATOM 4617 C CA . MET B 1 65 ? -6.91 32.719 26.703 1 90.69 65 MET B CA 1
ATOM 4618 C C . MET B 1 65 ? -6.129 31.469 26.328 1 90.69 65 MET B C 1
ATOM 4620 O O . MET B 1 65 ? -4.949 31.547 25.984 1 90.69 65 MET B O 1
ATOM 4624 N N . CYS B 1 66 ? -6.797 30.328 26.484 1 90.19 66 CYS B N 1
ATOM 4625 C CA . CYS B 1 66 ? -6.254 29.078 25.984 1 90.19 66 CYS B CA 1
ATOM 4626 C C . CYS B 1 66 ? -6.832 28.75 24.609 1 90.19 66 CYS B C 1
ATOM 4628 O O . CYS B 1 66 ? -8.047 28.812 24.406 1 90.19 66 CYS B O 1
ATOM 4630 N N . THR B 1 67 ? -5.949 28.422 23.734 1 91.94 67 THR B N 1
ATOM 4631 C CA . THR B 1 67 ? -6.371 28.156 22.375 1 91.94 67 THR B CA 1
ATOM 4632 C C . THR B 1 67 ? -7.195 26.875 22.281 1 91.94 67 THR B C 1
ATOM 4634 O O . THR B 1 67 ? -7.867 26.625 21.281 1 91.94 67 THR B O 1
ATOM 4637 N N . SER B 1 68 ? -7.129 26.016 23.297 1 89.44 68 SER B N 1
ATOM 4638 C CA . SER B 1 68 ? -7.895 24.766 23.328 1 89.44 68 SER B CA 1
ATOM 4639 C C . SER B 1 68 ? -8.805 24.719 24.547 1 89.44 68 SER B C 1
ATOM 4641 O O . SER B 1 68 ? -8.562 25.406 25.547 1 89.44 68 SER B O 1
ATOM 4643 N N . GLN B 1 69 ? -10 23.875 24.297 1 77.5 69 GLN B N 1
ATOM 4644 C CA . GLN B 1 69 ? -10.812 23.594 25.484 1 77.5 69 GLN B CA 1
ATOM 4645 C C . GLN B 1 69 ? -10.172 22.516 26.344 1 77.5 69 GLN B C 1
ATOM 4647 O O . GLN B 1 69 ? -9.445 21.656 25.844 1 77.5 69 GLN B O 1
ATOM 4652 N N . GLY B 1 70 ? -10.492 22.328 27.578 1 65.06 70 GLY B N 1
ATOM 4653 C CA . GLY B 1 70 ? -10.234 21.172 28.422 1 65.06 70 GLY B CA 1
ATOM 4654 C C . GLY B 1 70 ? -8.797 21.094 28.906 1 65.06 70 GLY B C 1
ATOM 4655 O O . GLY B 1 70 ? -8.352 20.047 29.375 1 65.06 70 GLY B O 1
ATOM 4656 N N . GLY B 1 71 ? -8.039 22.344 29.125 1 51.91 71 GLY B N 1
ATOM 4657 C CA . GLY B 1 71 ? -6.605 22.25 29.375 1 51.91 71 GLY B CA 1
ATOM 4658 C C . GLY B 1 71 ? -6.238 22.359 30.844 1 51.91 71 GLY B C 1
ATOM 4659 O O . GLY B 1 71 ? -6.164 23.469 31.375 1 51.91 71 GLY B O 1
ATOM 4660 N N . VAL B 1 72 ? -6.738 21.453 31.531 1 45.09 72 VAL B N 1
ATOM 4661 C CA . VAL B 1 72 ? -6.039 21.578 32.812 1 45.09 72 VAL B CA 1
ATOM 4662 C C . VAL B 1 72 ? -4.551 21.312 32.625 1 45.09 72 VAL B C 1
ATOM 4664 O O . VAL B 1 72 ? -4.152 20.594 31.703 1 45.09 72 VAL B O 1
ATOM 4667 N N . LYS B 1 73 ? -3.676 22.188 33.281 1 49.12 73 LYS B N 1
ATOM 4668 C CA . LYS B 1 73 ? -2.23 22.391 33.219 1 49.12 73 LYS B CA 1
ATOM 4669 C C . LYS B 1 73 ? -1.541 21.125 32.688 1 49.12 73 LYS B C 1
ATOM 4671 O O . LYS B 1 73 ? -0.587 21.219 31.906 1 49.12 73 LYS B O 1
ATOM 4676 N N . LYS B 1 74 ? -1.517 20.141 33.344 1 44.81 74 LYS B N 1
ATOM 4677 C CA . LYS B 1 74 ? -0.515 19.078 33.219 1 44.81 74 LYS B CA 1
ATOM 4678 C C . LYS B 1 74 ? -0.934 18.031 32.219 1 44.81 74 LYS B C 1
ATOM 4680 O O . LYS B 1 74 ? -0.139 17.172 31.844 1 44.81 74 LYS B O 1
ATOM 4685 N N . SER B 1 75 ? -2.266 17.75 31.875 1 49.09 75 SER B N 1
ATOM 4686 C CA . SER B 1 75 ? -2.547 16.5 31.172 1 49.09 75 SER B CA 1
ATOM 4687 C C . SER B 1 75 ? -2.789 16.734 29.688 1 49.09 75 SER B C 1
ATOM 4689 O O . SER B 1 75 ? -3.314 17.781 29.297 1 49.09 75 SER B O 1
ATOM 4691 N N . CYS B 1 76 ? -2.023 16.188 28.719 1 57.12 76 CYS B N 1
ATOM 4692 C CA . CYS B 1 76 ? -2.094 15.93 27.281 1 57.12 76 CYS B CA 1
ATOM 4693 C C . CYS B 1 76 ? -3.537 15.719 26.844 1 57.12 76 CYS B C 1
ATOM 4695 O O . CYS B 1 76 ? -3.787 15.125 25.797 1 57.12 76 CYS B O 1
ATOM 4697 N N . ARG B 1 77 ? -4.516 16.438 27.562 1 72.62 77 ARG B N 1
ATOM 4698 C CA . ARG B 1 77 ? -5.922 16.125 27.328 1 72.62 77 ARG B CA 1
ATOM 4699 C C . ARG B 1 77 ? -6.641 17.297 26.672 1 72.62 77 ARG B C 1
ATOM 4701 O O . ARG B 1 77 ? -7.848 17.469 26.844 1 72.62 77 ARG B O 1
ATOM 4708 N N . TYR B 1 78 ? -5.832 18.078 26.047 1 88.25 78 TYR B N 1
ATOM 4709 C CA . TYR B 1 78 ? -6.469 19.156 25.312 1 88.25 78 TYR B CA 1
ATOM 4710 C C . TYR B 1 78 ? -7.387 18.609 24.219 1 88.25 78 TYR B C 1
ATOM 4712 O O . TYR B 1 78 ? -7.039 17.656 23.531 1 88.25 78 TYR B O 1
ATOM 4720 N N . ASP B 1 79 ? -8.562 19.312 24.109 1 90.75 79 ASP B N 1
ATOM 4721 C CA . ASP B 1 79 ? -9.516 18.922 23.078 1 90.75 79 ASP B CA 1
ATOM 4722 C C . ASP B 1 79 ? -8.898 19.031 21.688 1 90.75 79 ASP B C 1
ATOM 4724 O O . ASP B 1 79 ? -9.125 18.172 20.844 1 90.75 79 ASP B O 1
ATOM 4728 N N . LEU B 1 80 ? -8.117 20.031 21.562 1 92.44 80 LEU B N 1
ATOM 4729 C CA . LEU B 1 80 ? -7.441 20.25 20.297 1 92.44 80 LEU B CA 1
ATOM 4730 C C . LEU B 1 80 ? -6.59 19.047 19.906 1 92.44 80 LEU B C 1
ATOM 4732 O O . LEU B 1 80 ? -6.668 18.547 18.781 1 92.44 80 LEU B O 1
ATOM 4736 N N . HIS B 1 81 ? -5.828 18.562 20.875 1 92.56 81 HIS B N 1
ATOM 4737 C CA . HIS B 1 81 ? -4.934 17.438 20.625 1 92.56 81 HIS B CA 1
ATOM 4738 C C . HIS B 1 81 ? -5.723 16.172 20.344 1 92.56 81 HIS B C 1
ATOM 4740 O O . HIS B 1 81 ? -5.363 15.391 19.453 1 92.56 81 HIS B O 1
ATOM 4746 N N . ARG B 1 82 ? -6.762 15.977 21.016 1 91.44 82 ARG B N 1
ATOM 4747 C CA . ARG B 1 82 ? -7.598 14.797 20.812 1 91.44 82 ARG B CA 1
ATOM 4748 C C . ARG B 1 82 ? -8.195 14.789 19.406 1 91.44 82 ARG B C 1
ATOM 4750 O O . ARG B 1 82 ? -8.195 13.766 18.734 1 91.44 82 ARG B O 1
ATOM 4757 N N . ARG B 1 83 ? -8.641 15.891 19 1 91.75 83 ARG B N 1
ATOM 4758 C CA . ARG B 1 83 ? -9.266 16 17.672 1 91.75 83 ARG B CA 1
ATOM 4759 C C . ARG B 1 83 ? -8.242 15.797 16.562 1 91.75 83 ARG B C 1
ATOM 4761 O O . ARG B 1 83 ? -8.516 15.117 15.578 1 91.75 83 ARG B O 1
ATOM 4768 N N . LEU B 1 84 ? -7.102 16.406 16.812 1 92.75 84 LEU B N 1
ATOM 4769 C CA . LEU B 1 84 ? -6.051 16.281 15.805 1 92.75 84 LEU B CA 1
ATOM 4770 C C . LEU B 1 84 ? -5.578 14.836 15.695 1 92.75 84 LEU B C 1
ATOM 4772 O O . LEU B 1 84 ? -5.363 14.336 14.586 1 92.75 84 LEU B O 1
ATOM 4776 N N . VAL B 1 85 ? -5.422 14.219 16.812 1 93.75 85 VAL B N 1
ATOM 4777 C CA . VAL B 1 85 ? -4.977 12.828 16.828 1 93.75 85 VAL B CA 1
ATOM 4778 C C . VAL B 1 85 ? -6.035 11.945 16.156 1 93.75 85 VAL B C 1
ATOM 4780 O O . VAL B 1 85 ? -5.703 11.039 15.391 1 93.75 85 VAL B O 1
ATOM 4783 N N . ARG B 1 86 ? -7.254 12.219 16.391 1 91.38 86 ARG B N 1
ATOM 4784 C CA . ARG B 1 86 ? -8.344 11.469 15.773 1 91.38 86 ARG B CA 1
ATOM 4785 C C . ARG B 1 86 ? -8.281 11.578 14.25 1 91.38 86 ARG B C 1
ATOM 4787 O O . ARG B 1 86 ? -8.43 10.578 13.547 1 91.38 86 ARG B O 1
ATOM 4794 N N . GLY B 1 87 ? -8.109 12.789 13.844 1 90.19 87 GLY B N 1
ATOM 4795 C CA . GLY B 1 87 ? -7.988 12.992 12.414 1 90.19 87 GLY B CA 1
ATOM 4796 C C . GLY B 1 87 ? -6.777 12.305 11.812 1 90.19 87 GLY B C 1
ATOM 4797 O O . GLY B 1 87 ? -6.855 11.734 10.719 1 90.19 87 GLY B O 1
ATOM 4798 N N . ALA B 1 88 ? -5.707 12.336 12.531 1 92.12 88 ALA B N 1
ATOM 4799 C CA . ALA B 1 88 ? -4.453 11.75 12.062 1 92.12 88 ALA B CA 1
ATOM 4800 C C . ALA B 1 88 ? -4.559 10.227 11.977 1 92.12 88 ALA B C 1
ATOM 4802 O O . ALA B 1 88 ? -3.949 9.609 11.102 1 92.12 88 ALA B O 1
ATOM 4803 N N . LEU B 1 89 ? -5.297 9.633 12.852 1 90.56 89 LEU B N 1
ATOM 4804 C CA . LEU B 1 89 ? -5.484 8.188 12.844 1 90.56 89 LEU B CA 1
ATOM 4805 C C . LEU B 1 89 ? -6.051 7.719 11.508 1 90.56 89 LEU B C 1
ATOM 4807 O O . LEU B 1 89 ? -5.754 6.609 11.062 1 90.56 89 LEU B O 1
ATOM 4811 N N . HIS B 1 90 ? -6.719 8.609 10.852 1 85.81 90 HIS B N 1
ATOM 4812 C CA . HIS B 1 90 ? -7.395 8.219 9.617 1 85.81 90 HIS B CA 1
ATOM 4813 C C . HIS B 1 90 ? -6.656 8.758 8.391 1 85.81 90 HIS B C 1
ATOM 4815 O O . HIS B 1 90 ? -7.113 8.586 7.262 1 85.81 90 HIS B O 1
ATOM 4821 N N . SER B 1 91 ? -5.637 9.5 8.578 1 83.62 91 SER B N 1
ATOM 4822 C CA . SER B 1 91 ? -5.004 10.141 7.434 1 83.62 91 SER B CA 1
ATOM 4823 C C . SER B 1 91 ? -3.486 9.992 7.48 1 83.62 91 SER B C 1
ATOM 4825 O O . SER B 1 91 ? -2.758 10.82 6.934 1 83.62 91 SER B O 1
ATOM 4827 N N . GLY B 1 92 ? -2.861 9.18 8.141 1 81.31 92 GLY B N 1
ATOM 4828 C CA . GLY B 1 92 ? -1.419 9.016 8.055 1 81.31 92 GLY B CA 1
ATOM 4829 C C . GLY B 1 92 ? -0.747 8.906 9.414 1 81.31 92 GLY B C 1
ATOM 4830 O O . GLY B 1 92 ? 0.475 8.766 9.5 1 81.31 92 GLY B O 1
ATOM 4831 N N . GLY B 1 93 ? -1.438 9.023 10.445 1 88.81 93 GLY B N 1
ATOM 4832 C CA . GLY B 1 93 ? -0.889 8.852 11.781 1 88.81 93 GLY B CA 1
ATOM 4833 C C . GLY B 1 93 ? -0.07 10.039 12.25 1 88.81 93 GLY B C 1
ATOM 4834 O O . GLY B 1 93 ? -0.404 11.188 11.945 1 88.81 93 GLY B O 1
ATOM 4835 N N . TYR B 1 94 ? 0.914 9.773 12.961 1 91.81 94 TYR B N 1
ATOM 4836 C CA . TYR B 1 94 ? 1.739 10.836 13.531 1 91.81 94 TYR B CA 1
ATOM 4837 C C . TYR B 1 94 ? 2.443 11.625 12.438 1 91.81 94 TYR B C 1
ATOM 4839 O O . TYR B 1 94 ? 2.67 12.828 12.578 1 91.81 94 TYR B O 1
ATOM 4847 N N . THR B 1 95 ? 2.756 11.016 11.328 1 88.69 95 THR B N 1
ATOM 4848 C CA . THR B 1 95 ? 3.406 11.688 10.203 1 88.69 95 THR B CA 1
ATOM 4849 C C . THR B 1 95 ? 2.547 12.836 9.688 1 88.69 95 THR B C 1
ATOM 4851 O O . THR B 1 95 ? 3.068 13.883 9.305 1 88.69 95 THR B O 1
ATOM 4854 N N . ALA B 1 96 ? 1.307 12.617 9.703 1 89.38 96 ALA B N 1
ATOM 4855 C CA . ALA B 1 96 ? 0.396 13.664 9.242 1 89.38 96 ALA B CA 1
ATOM 4856 C C . ALA B 1 96 ? 0.469 14.891 10.148 1 89.38 96 ALA B C 1
ATOM 4858 O O . ALA B 1 96 ? 0.503 16.016 9.664 1 89.38 96 ALA B O 1
ATOM 4859 N N . ILE B 1 97 ? 0.545 14.641 11.422 1 92.12 97 ILE B N 1
ATOM 4860 C CA . ILE B 1 97 ? 0.611 15.734 12.383 1 92.12 97 ILE B CA 1
ATOM 4861 C C . ILE B 1 97 ? 1.946 16.469 12.242 1 92.12 97 ILE B C 1
ATOM 4863 O O . ILE B 1 97 ? 1.992 17.703 12.25 1 92.12 97 ILE B O 1
ATOM 4867 N N . ARG B 1 98 ? 2.916 15.695 12.141 1 92.38 98 ARG B N 1
ATOM 4868 C CA . ARG B 1 98 ? 4.25 16.266 12.016 1 92.38 98 ARG B CA 1
ATOM 4869 C C . ARG B 1 98 ? 4.352 17.141 10.773 1 92.38 98 ARG B C 1
ATOM 4871 O O . ARG B 1 98 ? 4.871 18.266 10.836 1 92.38 98 ARG B O 1
ATOM 4878 N N . GLU B 1 99 ? 3.879 16.656 9.641 1 90.69 99 GLU B N 1
ATOM 4879 C CA . GLU B 1 99 ? 3.943 17.406 8.391 1 90.69 99 GLU B CA 1
ATOM 4880 C C . GLU B 1 99 ? 3.08 18.656 8.469 1 90.69 99 GLU B C 1
ATOM 4882 O O . GLU B 1 99 ? 3.459 19.719 7.941 1 90.69 99 GLU B O 1
ATOM 4887 N N . LEU B 1 100 ? 1.939 18.531 9.086 1 91.38 100 LEU B N 1
ATOM 4888 C CA . LEU B 1 100 ? 1.067 19.688 9.297 1 91.38 100 LEU B CA 1
ATOM 4889 C C . LEU B 1 100 ? 1.779 20.766 10.109 1 91.38 100 LEU B C 1
ATOM 4891 O O . LEU B 1 100 ? 1.761 21.938 9.734 1 91.38 100 LEU B O 1
ATOM 4895 N N . CYS B 1 101 ? 2.379 20.328 11.117 1 93.31 101 CYS B N 1
ATOM 4896 C CA . CYS B 1 101 ? 3.082 21.281 11.977 1 93.31 101 CYS B CA 1
ATOM 4897 C C . CYS B 1 101 ? 4.289 21.875 11.266 1 93.31 101 CYS B C 1
ATOM 4899 O O . CYS B 1 101 ? 4.574 23.062 11.406 1 93.31 101 CYS B O 1
ATOM 4901 N N . ALA B 1 102 ? 4.945 21.078 10.523 1 92.25 102 ALA B N 1
ATOM 4902 C CA . ALA B 1 102 ? 6.117 21.547 9.797 1 92.25 102 ALA B CA 1
ATOM 4903 C C . ALA B 1 102 ? 5.73 22.641 8.789 1 92.25 102 ALA B C 1
ATOM 4905 O O . ALA B 1 102 ? 6.43 23.641 8.648 1 92.25 102 ALA B O 1
ATOM 4906 N N . THR B 1 103 ? 4.68 22.5 8.148 1 89.75 103 THR B N 1
ATOM 4907 C CA . THR B 1 103 ? 4.301 23.453 7.109 1 89.75 103 THR B CA 1
ATOM 4908 C C . THR B 1 103 ? 3.715 24.719 7.727 1 89.75 103 THR B C 1
ATOM 4910 O O . THR B 1 103 ? 3.83 25.797 7.152 1 89.75 103 THR B O 1
ATOM 4913 N N . LEU B 1 104 ? 3.117 24.594 8.867 1 92.69 104 LEU B N 1
ATOM 4914 C CA . LEU B 1 104 ? 2.471 25.734 9.5 1 92.69 104 LEU B CA 1
ATOM 4915 C C . LEU B 1 104 ? 3.383 26.375 10.547 1 92.69 104 LEU B C 1
ATOM 4917 O O . LEU B 1 104 ? 2.977 27.297 11.266 1 92.69 104 LEU B O 1
ATOM 4921 N N . ASN B 1 105 ? 4.57 25.859 10.688 1 93.31 105 ASN B N 1
ATOM 4922 C CA . ASN B 1 105 ? 5.562 26.375 11.625 1 93.31 105 ASN B CA 1
ATOM 4923 C C . ASN B 1 105 ? 5.059 26.312 13.062 1 93.31 105 ASN B C 1
ATOM 4925 O O . ASN B 1 105 ? 5.105 27.312 13.781 1 93.31 105 ASN B O 1
ATOM 4929 N N . MET B 1 106 ? 4.555 25.125 13.383 1 93.06 106 MET B N 1
ATOM 4930 C CA . MET B 1 106 ? 4.043 24.859 14.727 1 93.06 106 MET B CA 1
ATOM 4931 C C . MET B 1 106 ? 4.836 23.75 15.398 1 93.06 106 MET B C 1
ATOM 4933 O O . MET B 1 106 ? 5.395 22.875 14.727 1 93.06 106 MET B O 1
ATOM 4937 N N . HIS B 1 107 ? 4.777 23.828 16.703 1 90.69 107 HIS B N 1
ATOM 4938 C CA . HIS B 1 107 ? 5.406 22.734 17.453 1 90.69 107 HIS B CA 1
ATOM 4939 C C . HIS B 1 107 ? 4.484 21.531 17.531 1 90.69 107 HIS B C 1
ATOM 4941 O O . HIS B 1 107 ? 3.348 21.641 18 1 90.69 107 HIS B O 1
ATOM 4947 N N . PRO B 1 108 ? 5 20.391 17.125 1 90.88 108 PRO B N 1
ATOM 4948 C CA . PRO B 1 108 ? 4.129 19.219 17.109 1 90.88 108 PRO B CA 1
ATOM 4949 C C . PRO B 1 108 ? 4 18.562 18.484 1 90.88 108 PRO B C 1
ATOM 4951 O O . PRO B 1 108 ? 4.816 18.828 19.375 1 90.88 108 PRO B O 1
ATOM 4954 N N . LEU B 1 109 ? 3.029 17.797 18.609 1 90.44 109 LEU B N 1
ATOM 4955 C CA . LEU B 1 109 ? 2.896 16.906 19.75 1 90.44 109 LEU B CA 1
ATOM 4956 C C . LEU B 1 109 ? 4.027 15.875 19.781 1 90.44 109 LEU B C 1
ATOM 4958 O O . LEU B 1 109 ? 4.469 15.406 18.719 1 90.44 109 LEU B O 1
ATOM 4962 N N . SER B 1 110 ? 4.441 15.57 20.984 1 90.88 110 SER B N 1
ATOM 4963 C CA . SER B 1 110 ? 5.422 14.492 21.078 1 90.88 110 SER B CA 1
ATOM 4964 C C . SER B 1 110 ? 4.824 13.156 20.656 1 90.88 110 SER B C 1
ATOM 4966 O O . SER B 1 110 ? 3.613 12.953 20.766 1 90.88 110 SER B O 1
ATOM 4968 N N . GLU B 1 111 ? 5.652 12.273 20.203 1 91.56 111 GLU B N 1
ATOM 4969 C CA . GLU B 1 111 ? 5.195 10.953 19.766 1 91.56 111 GLU B CA 1
ATOM 4970 C C . GLU B 1 111 ? 4.562 10.195 20.938 1 91.56 111 GLU B C 1
ATOM 4972 O O . GLU B 1 111 ? 3.562 9.492 20.75 1 91.56 111 GLU B O 1
ATOM 4977 N N . LYS B 1 112 ? 5.145 10.359 22.062 1 92.06 112 LYS B N 1
ATOM 4978 C CA . LYS B 1 112 ? 4.617 9.695 23.25 1 92.06 112 LYS B CA 1
ATOM 4979 C C . LYS B 1 112 ? 3.199 10.164 23.562 1 92.06 112 LYS B C 1
ATOM 4981 O O . LYS B 1 112 ? 2.305 9.344 23.797 1 92.06 112 LYS B O 1
ATOM 4986 N N . SER B 1 113 ? 3.035 11.469 23.578 1 92.25 113 SER B N 1
ATOM 4987 C CA . SER B 1 113 ? 1.713 12.023 23.828 1 92.25 113 SER B CA 1
ATOM 4988 C C . SER B 1 113 ? 0.715 11.594 22.766 1 92.25 113 SER B C 1
ATOM 4990 O O . SER B 1 113 ? -0.437 11.281 23.062 1 92.25 113 SER B O 1
ATOM 4992 N N . TYR B 1 114 ? 1.195 11.531 21.578 1 93.75 114 TYR B N 1
ATOM 4993 C CA . TYR B 1 114 ? 0.347 11.086 20.469 1 93.75 114 TYR B CA 1
ATOM 4994 C C . TYR B 1 114 ? -0.17 9.68 20.719 1 93.75 114 TYR B C 1
ATOM 4996 O O . TYR B 1 114 ? -1.369 9.414 20.594 1 93.75 114 TYR B O 1
ATOM 5004 N N . HIS B 1 115 ? 0.71 8.805 21.031 1 93.19 115 HIS B N 1
ATOM 5005 C CA . HIS B 1 115 ? 0.333 7.402 21.188 1 93.19 115 HIS B CA 1
ATOM 5006 C C . HIS B 1 115 ? -0.585 7.211 22.391 1 93.19 115 HIS B C 1
ATOM 5008 O O . HIS B 1 115 ? -1.474 6.355 22.375 1 93.19 115 HIS B O 1
ATOM 5014 N N . GLN B 1 116 ? -0.353 7.953 23.375 1 93.56 116 GLN B N 1
ATOM 5015 C CA . GLN B 1 116 ? -1.213 7.871 24.547 1 93.56 116 GLN B CA 1
ATOM 5016 C C . GLN B 1 116 ? -2.637 8.312 24.234 1 93.56 116 GLN B C 1
ATOM 5018 O O . GLN B 1 116 ? -3.602 7.633 24.578 1 93.56 116 GLN B O 1
ATOM 5023 N N . ILE B 1 117 ? -2.727 9.438 23.562 1 94.12 117 ILE B N 1
ATOM 5024 C CA . ILE B 1 117 ? -4.035 9.953 23.188 1 94.12 117 ILE B CA 1
ATOM 5025 C C . ILE B 1 117 ? -4.703 9 22.203 1 94.12 117 ILE B C 1
ATOM 5027 O O . ILE B 1 117 ? -5.898 8.727 22.297 1 94.12 117 ILE B O 1
ATOM 5031 N N . ALA B 1 118 ? -3.939 8.523 21.281 1 94.62 118 ALA B N 1
ATOM 5032 C CA . ALA B 1 118 ? -4.453 7.59 20.281 1 94.62 118 ALA B CA 1
ATOM 5033 C C . ALA B 1 118 ? -5.031 6.344 20.953 1 94.62 118 ALA B C 1
ATOM 5035 O O . ALA B 1 118 ? -6.102 5.867 20.562 1 94.62 118 ALA B O 1
ATOM 5036 N N . LYS B 1 119 ? -4.32 5.797 21.891 1 94.19 119 LYS B N 1
ATOM 5037 C CA . LYS B 1 119 ? -4.781 4.613 22.609 1 94.19 119 LYS B CA 1
ATOM 5038 C C . LYS B 1 119 ? -6.133 4.863 23.281 1 94.19 119 LYS B C 1
ATOM 5040 O O . LYS B 1 119 ? -7.027 4.02 23.203 1 94.19 119 LYS B O 1
ATOM 5045 N N . GLU B 1 120 ? -6.25 5.961 23.844 1 93.25 120 GLU B N 1
ATOM 5046 C CA . GLU B 1 120 ? -7.492 6.316 24.516 1 93.25 120 GLU B CA 1
ATOM 5047 C C . GLU B 1 120 ? -8.648 6.434 23.531 1 93.25 120 GLU B C 1
ATOM 5049 O O . GLU B 1 120 ? -9.75 5.945 23.781 1 93.25 120 GLU B O 1
ATOM 5054 N N . ILE B 1 121 ? -8.375 7.094 22.453 1 92.75 121 ILE B N 1
ATOM 5055 C CA . ILE B 1 121 ? -9.391 7.273 21.422 1 92.75 121 ILE B CA 1
ATOM 5056 C C . ILE B 1 121 ? -9.82 5.914 20.875 1 92.75 121 ILE B C 1
ATOM 5058 O O . ILE B 1 121 ? -11.008 5.664 20.688 1 92.75 121 ILE B O 1
ATOM 5062 N N . GLN B 1 122 ? -8.906 5.074 20.672 1 94.88 122 GLN B N 1
ATOM 5063 C CA . GLN B 1 122 ? -9.172 3.76 20.109 1 94.88 122 GLN B CA 1
ATOM 5064 C C . GLN B 1 122 ? -10 2.902 21.062 1 94.88 122 GLN B C 1
ATOM 5066 O O . GLN B 1 122 ? -10.938 2.225 20.656 1 94.88 122 GLN B O 1
ATOM 5071 N N . GLU B 1 123 ? -9.648 2.908 22.281 1 94.44 123 GLU B N 1
ATOM 5072 C CA . GLU B 1 123 ? -10.375 2.125 23.281 1 94.44 123 GLU B CA 1
ATOM 5073 C C . GLU B 1 123 ? -11.836 2.555 23.359 1 94.44 123 GLU B C 1
ATOM 5075 O O . GLU B 1 123 ? -12.742 1.72 23.281 1 94.44 123 GLU B O 1
ATOM 5080 N N . LYS B 1 124 ? -12.023 3.816 23.453 1 92.69 124 LYS B N 1
ATOM 5081 C CA . LYS B 1 124 ? -13.391 4.336 23.484 1 92.69 124 LYS B CA 1
ATOM 5082 C C . LYS B 1 124 ? -14.109 4.082 22.156 1 92.69 124 LYS B C 1
ATOM 5084 O O . LYS B 1 124 ? -15.297 3.74 22.141 1 92.69 124 LYS B O 1
ATOM 5089 N N . GLY B 1 125 ? -13.367 4.305 21.125 1 92.69 125 GLY B N 1
ATOM 5090 C CA . GLY B 1 125 ? -13.938 4.098 19.812 1 92.69 125 GLY B CA 1
ATOM 5091 C C . GLY B 1 125 ? -14.398 2.67 19.578 1 92.69 125 GLY B C 1
ATOM 5092 O O . GLY B 1 125 ? -15.453 2.445 18.969 1 92.69 125 GLY B O 1
ATOM 5093 N N . ILE B 1 126 ? -13.648 1.704 20.047 1 95.25 126 ILE B N 1
ATOM 5094 C CA . ILE B 1 126 ? -13.984 0.296 19.875 1 95.25 126 ILE B CA 1
ATOM 5095 C C . ILE B 1 126 ? -15.305 -0.006 20.594 1 95.25 126 ILE B C 1
ATOM 5097 O O . ILE B 1 126 ? -16.172 -0.68 20.031 1 95.25 126 ILE B O 1
ATOM 5101 N N . GLU B 1 127 ? -15.469 0.491 21.703 1 94.25 127 GLU B N 1
ATOM 5102 C CA . GLU B 1 127 ? -16.703 0.285 22.469 1 94.25 127 GLU B CA 1
ATOM 5103 C C . GLU B 1 127 ? -17.906 0.855 21.719 1 94.25 127 GLU B C 1
ATOM 5105 O O . GLU B 1 127 ? -18.938 0.202 21.625 1 94.25 127 GLU B O 1
ATOM 5110 N N . GLU B 1 128 ? -17.688 2.041 21.266 1 92.88 128 GLU B N 1
ATOM 5111 C CA . GLU B 1 128 ? -18.781 2.701 20.531 1 92.88 128 GLU B CA 1
ATOM 5112 C C . GLU B 1 128 ? -19.109 1.962 19.25 1 92.88 128 GLU B C 1
ATOM 5114 O O . GLU B 1 128 ? -20.281 1.814 18.891 1 92.88 128 GLU B O 1
ATOM 5119 N N . MET B 1 129 ? -18.109 1.509 18.609 1 93.75 129 MET B N 1
ATOM 5120 C CA . MET B 1 129 ? -18.312 0.817 17.344 1 93.75 129 MET B CA 1
ATOM 5121 C C . MET B 1 129 ? -18.953 -0.549 17.562 1 93.75 129 MET B C 1
ATOM 5123 O O . MET B 1 129 ? -19.734 -1.019 16.734 1 93.75 129 MET B O 1
ATOM 5127 N N . GLU B 1 130 ? -18.641 -1.187 18.625 1 93.81 130 GLU B N 1
ATOM 5128 C CA . GLU B 1 130 ? -19.281 -2.449 18.969 1 93.81 130 GLU B CA 1
ATOM 5129 C C . GLU B 1 130 ? -20.781 -2.266 19.156 1 93.81 130 GLU B C 1
ATOM 5131 O O . GLU B 1 130 ? -21.578 -3.104 18.719 1 93.81 130 GLU B O 1
ATOM 5136 N N . ARG B 1 131 ? -21.125 -1.187 19.75 1 93.44 131 ARG B N 1
ATOM 5137 C CA . ARG B 1 131 ? -22.547 -0.87 19.922 1 93.44 131 ARG B CA 1
ATOM 5138 C C . ARG B 1 131 ? -23.219 -0.62 18.578 1 93.44 131 ARG B C 1
ATOM 5140 O O . ARG B 1 131 ? -24.359 -1.045 18.359 1 93.44 131 ARG B O 1
ATOM 5147 N N . ALA B 1 132 ? -22.484 0.042 17.797 1 93.25 132 ALA B N 1
ATOM 5148 C CA . ALA B 1 132 ? -23.031 0.321 16.469 1 93.25 132 ALA B CA 1
ATOM 5149 C C . ALA B 1 132 ? -23.219 -0.968 15.672 1 93.25 132 ALA B C 1
ATOM 5151 O O . ALA B 1 132 ? -24.172 -1.086 14.898 1 93.25 132 ALA B O 1
ATOM 5152 N N . MET B 1 133 ? -22.391 -1.907 15.828 1 93.88 133 MET B N 1
ATOM 5153 C CA . MET B 1 133 ? -22.516 -3.195 15.148 1 93.88 133 MET B CA 1
ATOM 5154 C C . MET B 1 133 ? -23.734 -3.957 15.641 1 93.88 133 MET B C 1
ATOM 5156 O O . MET B 1 133 ? -24.422 -4.629 14.859 1 93.88 133 MET B O 1
ATOM 5160 N N . GLU B 1 134 ? -23.969 -3.834 16.891 1 94.44 134 GLU B N 1
ATOM 5161 C CA . GLU B 1 134 ? -25.172 -4.457 17.438 1 94.44 134 GLU B CA 1
ATOM 5162 C C . GLU B 1 134 ? -26.438 -3.861 16.828 1 94.44 134 GLU B C 1
ATOM 5164 O O . GLU B 1 134 ? -27.406 -4.578 16.578 1 94.44 134 GLU B O 1
ATOM 5169 N N . LYS B 1 135 ? -26.359 -2.637 16.625 1 93.38 135 LYS B N 1
ATOM 5170 C CA . LYS B 1 135 ? -27.484 -1.981 15.969 1 93.38 135 LYS B CA 1
ATOM 5171 C C . LYS B 1 135 ? -27.656 -2.479 14.531 1 93.38 135 LYS B C 1
ATOM 5173 O O . LYS B 1 135 ? -28.781 -2.578 14.039 1 93.38 135 LYS B O 1
ATOM 5178 N N . SER B 1 136 ? -26.562 -2.736 13.883 1 94.25 136 SER B N 1
ATOM 5179 C CA . SER B 1 136 ? -26.625 -3.295 12.539 1 94.25 136 SER B CA 1
ATOM 5180 C C . SER B 1 136 ? -27.312 -4.656 12.531 1 94.25 136 SER B C 1
ATOM 5182 O O . SER B 1 136 ? -28.125 -4.941 11.648 1 94.25 136 SER B O 1
ATOM 5184 N N . ARG B 1 137 ? -27.016 -5.441 13.477 1 95.31 137 ARG B N 1
ATOM 5185 C CA . ARG B 1 137 ? -27.625 -6.758 13.586 1 95.31 137 ARG B CA 1
ATOM 5186 C C . ARG B 1 137 ? -29.125 -6.633 13.875 1 95.31 137 ARG B C 1
ATOM 5188 O O . ARG B 1 137 ? -29.938 -7.367 13.305 1 95.31 137 ARG B O 1
ATOM 5195 N N . ALA B 1 138 ? -29.438 -5.715 14.742 1 95.25 138 ALA B N 1
ATOM 5196 C CA . ALA B 1 138 ? -30.844 -5.48 15.062 1 95.25 138 ALA B CA 1
ATOM 5197 C C . ALA B 1 138 ? -31.625 -5.051 13.82 1 95.25 138 ALA B C 1
ATOM 5199 O O . ALA B 1 138 ? -32.75 -5.504 13.602 1 95.25 138 ALA B O 1
ATOM 5200 N N . LYS B 1 139 ? -31.016 -4.238 13.094 1 94.31 139 LYS B N 1
ATOM 5201 C CA . LYS B 1 139 ? -31.641 -3.785 11.859 1 94.31 139 LYS B CA 1
ATOM 5202 C C . LYS B 1 139 ? -31.859 -4.945 10.891 1 94.31 139 LYS B C 1
ATOM 5204 O O . LYS B 1 139 ? -32.906 -5.023 10.219 1 94.31 139 LYS B O 1
ATOM 5209 N N . LEU B 1 140 ? -30.922 -5.789 10.773 1 95.81 140 LEU B N 1
ATOM 5210 C CA . LEU B 1 140 ? -31.047 -6.969 9.922 1 95.81 140 LEU B CA 1
ATOM 5211 C C . LEU B 1 140 ? -32.219 -7.84 10.383 1 95.81 140 LEU B C 1
ATOM 5213 O O . LEU B 1 140 ? -33 -8.305 9.562 1 95.81 140 LEU B O 1
ATOM 5217 N N . HIS B 1 141 ? -32.344 -8 11.648 1 96.69 141 HIS B N 1
ATOM 5218 C CA . HIS B 1 141 ? -33.438 -8.781 12.203 1 96.69 141 HIS B CA 1
ATOM 5219 C C . HIS B 1 141 ? -34.781 -8.148 11.852 1 96.69 141 HIS B C 1
ATOM 5221 O O . HIS B 1 141 ? -35.719 -8.859 11.523 1 96.69 141 HIS B O 1
ATOM 5227 N N . ASP B 1 142 ? -34.812 -6.832 11.906 1 95.12 142 ASP B N 1
ATOM 5228 C CA . ASP B 1 142 ? -36.031 -6.105 11.586 1 95.12 142 ASP B CA 1
ATOM 5229 C C . ASP B 1 142 ? -36.406 -6.281 10.109 1 95.12 142 ASP B C 1
ATOM 5231 O O . ASP B 1 142 ? -37.562 -6.504 9.781 1 95.12 142 ASP B O 1
ATOM 5235 N N . ILE B 1 143 ? -35.469 -6.242 9.32 1 94.94 143 ILE B N 1
ATOM 5236 C CA . ILE B 1 143 ? -35.688 -6.379 7.887 1 94.94 143 ILE B CA 1
ATOM 5237 C C . ILE B 1 143 ? -36.188 -7.785 7.574 1 94.94 143 ILE B C 1
ATOM 5239 O O . ILE B 1 143 ? -37.125 -7.953 6.789 1 94.94 143 ILE B O 1
ATOM 5243 N N . LEU B 1 144 ? -35.594 -8.773 8.18 1 94.88 144 LEU B N 1
ATOM 5244 C CA . LEU B 1 144 ? -35.969 -10.156 7.941 1 94.88 144 LEU B CA 1
ATOM 5245 C C . LEU B 1 144 ? -37.375 -10.43 8.492 1 94.88 144 LEU B C 1
ATOM 5247 O O . LEU B 1 144 ? -38.156 -11.195 7.898 1 94.88 144 LEU B O 1
ATOM 5251 N N . LYS B 1 145 ? -37.719 -9.758 9.547 1 94.69 145 LYS B N 1
ATOM 5252 C CA . LYS B 1 145 ? -39.062 -9.867 10.109 1 94.69 145 LYS B CA 1
ATOM 5253 C C . LYS B 1 145 ? -40.094 -9.273 9.164 1 94.69 145 LYS B C 1
ATOM 5255 O O . LYS B 1 145 ? -41.188 -9.844 8.977 1 94.69 145 LYS B O 1
ATOM 5260 N N . GLU B 1 146 ? -39.719 -8.219 8.625 1 94.06 146 GLU B N 1
ATOM 5261 C CA . GLU B 1 146 ? -40.625 -7.57 7.668 1 94.06 146 GLU B CA 1
ATOM 5262 C C . GLU B 1 146 ? -40.812 -8.43 6.426 1 94.06 146 GLU B C 1
ATOM 5264 O O . GLU B 1 146 ? -41.844 -8.344 5.766 1 94.06 146 GLU B O 1
ATOM 5269 N N . ARG B 1 147 ? -39.875 -9.281 6.176 1 92.31 147 ARG B N 1
ATOM 5270 C CA . ARG B 1 147 ? -39.969 -10.141 5.004 1 92.31 147 ARG B CA 1
ATOM 5271 C C . ARG B 1 147 ? -40.656 -11.461 5.336 1 92.31 147 ARG B C 1
ATOM 5273 O O . ARG B 1 147 ? -40.75 -12.359 4.5 1 92.31 147 ARG B O 1
ATOM 5280 N N . GLY B 1 148 ? -41 -11.641 6.637 1 90.12 148 GLY B N 1
ATOM 5281 C CA . GLY B 1 148 ? -41.875 -12.766 6.973 1 90.12 148 GLY B CA 1
ATOM 5282 C C . GLY B 1 148 ? -41.188 -13.789 7.863 1 90.12 148 GLY B C 1
ATOM 5283 O O . GLY B 1 148 ? -41.781 -14.812 8.203 1 90.12 148 GLY B O 1
ATOM 5284 N N . ASP B 1 149 ? -39.969 -13.578 8.188 1 91.88 149 ASP B N 1
ATOM 5285 C CA . ASP B 1 149 ? -39.281 -14.516 9.078 1 91.88 149 ASP B CA 1
ATOM 5286 C C . ASP B 1 149 ? -39.5 -14.148 10.539 1 91.88 149 ASP B C 1
ATOM 5288 O O . ASP B 1 149 ? -38.844 -13.258 11.07 1 91.88 149 ASP B O 1
ATOM 5292 N N . GLU B 1 150 ? -40.281 -14.922 11.297 1 91.75 150 GLU B N 1
ATOM 5293 C CA . GLU B 1 150 ? -40.625 -14.594 12.672 1 91.75 150 GLU B CA 1
ATOM 5294 C C . GLU B 1 150 ? -39.844 -15.438 13.664 1 91.75 150 GLU B C 1
ATOM 5296 O O . GLU B 1 150 ? -40 -15.289 14.875 1 91.75 150 GLU B O 1
ATOM 5301 N N . ASN B 1 151 ? -38.969 -16.188 13.141 1 93.06 151 ASN B N 1
ATOM 5302 C CA . ASN B 1 151 ? -38.156 -17.031 14.031 1 93.06 151 ASN B CA 1
ATOM 5303 C C . ASN B 1 151 ? -37.188 -16.203 14.867 1 93.06 151 ASN B C 1
ATOM 5305 O O . ASN B 1 151 ? -36.781 -15.125 14.453 1 93.06 151 ASN B O 1
ATOM 5309 N N . GLU B 1 152 ? -36.938 -16.719 16 1 92.62 152 GLU B N 1
ATOM 5310 C CA . GLU B 1 152 ? -35.969 -16.062 16.875 1 92.62 152 GLU B CA 1
ATOM 5311 C C . GLU B 1 152 ? -34.562 -16.109 16.281 1 92.62 152 GLU B C 1
ATOM 5313 O O . GLU B 1 152 ? -33.844 -15.117 16.297 1 92.62 152 GLU B O 1
ATOM 5318 N N . VAL B 1 153 ? -34.281 -17.312 15.891 1 96.12 153 VAL B N 1
ATOM 5319 C CA . VAL B 1 153 ? -33.031 -17.5 15.172 1 96.12 153 VAL B CA 1
ATOM 5320 C C . VAL B 1 153 ? -33.281 -17.594 13.672 1 96.12 153 VAL B C 1
ATOM 5322 O O . VAL B 1 153 ? -34 -18.5 13.219 1 96.12 153 VAL B O 1
ATOM 5325 N N . LYS B 1 154 ? -32.812 -16.672 12.945 1 96.31 154 LYS B N 1
ATOM 5326 C CA . LYS B 1 154 ? -33.125 -16.578 11.516 1 96.31 154 LYS B CA 1
ATOM 5327 C C . LYS B 1 154 ? -32 -17.203 10.672 1 96.31 154 LYS B C 1
ATOM 5329 O O . LYS B 1 154 ? -30.828 -17.141 11.039 1 96.31 154 LYS B O 1
ATOM 5334 N N . GLU B 1 155 ? -32.438 -17.766 9.562 1 96 155 GLU B N 1
ATOM 5335 C CA . GLU B 1 155 ? -31.5 -18.344 8.617 1 96 155 GLU B CA 1
ATOM 5336 C C . GLU B 1 155 ? -31.172 -17.391 7.48 1 96 155 GLU B C 1
ATOM 5338 O O . GLU B 1 155 ? -32.062 -16.844 6.84 1 96 155 GLU B O 1
ATOM 5343 N N . ILE B 1 156 ? -29.875 -17.188 7.297 1 96.38 156 ILE B N 1
ATOM 5344 C CA . ILE B 1 156 ? -29.5 -16.219 6.277 1 96.38 156 ILE B CA 1
ATOM 5345 C C . ILE B 1 156 ? -28.422 -16.812 5.363 1 96.38 156 ILE B C 1
ATOM 5347 O O . ILE B 1 156 ? -27.781 -17.797 5.711 1 96.38 156 ILE B O 1
ATOM 5351 N N . SER B 1 157 ? -28.297 -16.188 4.172 1 95.38 157 SER B N 1
ATOM 5352 C CA . SER B 1 157 ? -27.203 -16.453 3.24 1 95.38 157 SER B CA 1
ATOM 5353 C C . SER B 1 157 ? -26.109 -15.406 3.365 1 95.38 157 SER B C 1
ATOM 5355 O O . SER B 1 157 ? -26.391 -14.211 3.439 1 95.38 157 SER B O 1
ATOM 5357 N N . VAL B 1 158 ? -24.875 -15.938 3.439 1 96.81 158 VAL B N 1
ATOM 5358 C CA . VAL B 1 158 ? -23.797 -14.992 3.723 1 96.81 158 VAL B CA 1
ATOM 5359 C C . VAL B 1 158 ? -22.625 -15.227 2.766 1 96.81 158 VAL B C 1
ATOM 5361 O O . VAL B 1 158 ? -22.547 -16.281 2.131 1 96.81 158 VAL B O 1
ATOM 5364 N N . SER B 1 159 ? -21.859 -14.164 2.586 1 96.12 159 SER B N 1
ATOM 5365 C CA . SER B 1 159 ? -20.547 -14.258 1.963 1 96.12 159 SER B CA 1
ATOM 5366 C C . SER B 1 159 ? -19.438 -14.172 3.002 1 96.12 159 SER B C 1
ATOM 5368 O O . SER B 1 159 ? -19.5 -13.352 3.92 1 96.12 159 SER B O 1
ATOM 5370 N N . CYS B 1 160 ? -18.484 -15.062 2.936 1 95.25 160 CYS B N 1
ATOM 5371 C CA . CYS B 1 160 ? -17.406 -15.109 3.924 1 95.25 160 CYS B CA 1
ATOM 5372 C C . CYS B 1 160 ? -16.047 -15.086 3.246 1 95.25 160 CYS B C 1
ATOM 5374 O O . CYS B 1 160 ? -15.797 -15.844 2.299 1 95.25 160 CYS B O 1
ATOM 5376 N N . ASP B 1 161 ? -15.148 -14.219 3.688 1 93.94 161 ASP B N 1
ATOM 5377 C CA . ASP B 1 161 ? -13.805 -14.109 3.143 1 93.94 161 ASP B CA 1
ATOM 5378 C C . ASP B 1 161 ? -12.836 -13.539 4.18 1 93.94 161 ASP B C 1
ATOM 5380 O O . ASP B 1 161 ? -13.25 -12.828 5.098 1 93.94 161 ASP B O 1
ATOM 5384 N N . GLY B 1 162 ? -11.594 -13.992 4.082 1 92.88 162 GLY B N 1
ATOM 5385 C CA . GLY B 1 162 ? -10.555 -13.5 4.973 1 92.88 162 GLY B CA 1
ATOM 5386 C C . GLY B 1 162 ? -9.539 -12.625 4.273 1 92.88 162 GLY B C 1
ATOM 5387 O O . GLY B 1 162 ? -9.414 -12.656 3.047 1 92.88 162 GLY B O 1
ATOM 5388 N N . SER B 1 163 ? -8.914 -11.789 5.039 1 93.94 163 SER B N 1
ATOM 5389 C CA . SER B 1 163 ? -7.844 -10.93 4.543 1 93.94 163 SER B CA 1
ATOM 5390 C C . SER B 1 163 ? -6.75 -10.742 5.586 1 93.94 163 SER B C 1
ATOM 5392 O O . SER B 1 163 ? -6.996 -10.891 6.785 1 93.94 163 SER B O 1
ATOM 5394 N N . TRP B 1 164 ? -5.57 -10.445 5.09 1 93.88 164 TRP B N 1
ATOM 5395 C CA . TRP B 1 164 ? -4.383 -10.414 5.941 1 93.88 164 TRP B CA 1
ATOM 5396 C C . TRP B 1 164 ? -3.711 -9.047 5.895 1 93.88 164 TRP B C 1
ATOM 5398 O O . TRP B 1 164 ? -3.807 -8.336 4.891 1 93.88 164 TRP B O 1
ATOM 5408 N N . SER B 1 165 ? -3.027 -8.742 6.992 1 93.81 165 SER B N 1
ATOM 5409 C CA . SER B 1 165 ? -2.412 -7.422 7.129 1 93.81 165 SER B CA 1
ATOM 5410 C C . SER B 1 165 ? -1.134 -7.32 6.305 1 93.81 165 SER B C 1
ATOM 5412 O O . SER B 1 165 ? -0.639 -6.223 6.047 1 93.81 165 SER B O 1
ATOM 5414 N N . LYS B 1 166 ? -0.533 -8.391 6.027 1 90.88 166 LYS B N 1
ATOM 5415 C CA . LYS B 1 166 ? 0.658 -8.438 5.184 1 90.88 166 LYS B CA 1
ATOM 5416 C C . LYS B 1 166 ? 0.455 -9.367 3.992 1 90.88 166 LYS B C 1
ATOM 5418 O O . LYS B 1 166 ? -0.195 -10.406 4.113 1 90.88 166 LYS B O 1
ATOM 5423 N N . ARG B 1 167 ? 1.004 -8.898 2.938 1 83.56 167 ARG B N 1
ATOM 5424 C CA . ARG B 1 167 ? 0.954 -9.781 1.777 1 83.56 167 ARG B CA 1
ATOM 5425 C C . ARG B 1 167 ? 1.869 -10.984 1.969 1 83.56 167 ARG B C 1
ATOM 5427 O O . ARG B 1 167 ? 2.893 -10.891 2.648 1 83.56 167 ARG B O 1
ATOM 5434 N N . GLY B 1 168 ? 1.458 -11.969 1.506 1 75.19 168 GLY B N 1
ATOM 5435 C CA . GLY B 1 168 ? 2.24 -13.188 1.65 1 75.19 168 GLY B CA 1
ATOM 5436 C C . GLY B 1 168 ? 1.706 -14.117 2.723 1 75.19 168 GLY B C 1
ATOM 5437 O O . GLY B 1 168 ? 0.587 -13.93 3.207 1 75.19 168 GLY B O 1
ATOM 5438 N N . PHE B 1 169 ? 2.33 -15.164 3.08 1 75.62 169 PHE B N 1
ATOM 5439 C CA . PHE B 1 169 ? 1.842 -16.219 3.961 1 75.62 169 PHE B CA 1
ATOM 5440 C C . PHE B 1 169 ? 2.502 -16.125 5.332 1 75.62 169 PHE B C 1
ATOM 5442 O O . PHE B 1 169 ? 2.668 -17.141 6.016 1 75.62 169 PHE B O 1
ATOM 5449 N N . THR B 1 170 ? 2.861 -14.836 5.695 1 84.06 170 THR B N 1
ATOM 5450 C CA . THR B 1 170 ? 3.523 -14.672 6.984 1 84.06 170 THR B CA 1
ATOM 5451 C C . THR B 1 170 ? 2.869 -13.562 7.793 1 84.06 170 THR B C 1
ATOM 5453 O O . THR B 1 170 ? 3.496 -12.984 8.688 1 84.06 170 THR B O 1
ATOM 5456 N N . SER B 1 171 ? 1.681 -13.281 7.512 1 90.88 171 SER B N 1
ATOM 5457 C CA . SER B 1 171 ? 0.986 -12.188 8.18 1 90.88 171 SER B CA 1
ATOM 5458 C C . SER B 1 171 ? 0.766 -12.484 9.656 1 90.88 171 SER B C 1
ATOM 5460 O O . SER B 1 171 ? 0.459 -13.625 10.023 1 90.88 171 SER B O 1
ATOM 5462 N N . MET B 1 172 ? 0.929 -11.461 10.453 1 92.62 172 MET B N 1
ATOM 5463 C CA . MET B 1 172 ? 0.749 -11.602 11.891 1 92.62 172 MET B CA 1
ATOM 5464 C C . MET B 1 172 ? -0.711 -11.398 12.281 1 92.62 172 MET B C 1
ATOM 5466 O O . MET B 1 172 ? -1.151 -11.883 13.328 1 92.62 172 MET B O 1
ATOM 5470 N N . TYR B 1 173 ? -1.426 -10.633 11.492 1 95.06 173 TYR B N 1
ATOM 5471 C CA . TYR B 1 173 ? -2.842 -10.375 11.727 1 95.06 173 TYR B CA 1
ATOM 5472 C C . TYR B 1 173 ? -3.684 -10.812 10.539 1 95.06 173 TYR B C 1
ATOM 5474 O O . TYR B 1 173 ? -3.238 -10.727 9.391 1 95.06 173 TYR B O 1
ATOM 5482 N N . GLY B 1 174 ? -4.875 -11.289 10.766 1 95 174 GLY B N 1
ATOM 5483 C CA . GLY B 1 174 ? -5.891 -11.594 9.773 1 95 174 GLY B CA 1
ATOM 5484 C C . GLY B 1 174 ? -7.305 -11.469 10.305 1 95 174 GLY B C 1
ATOM 5485 O O . GLY B 1 174 ? -7.52 -11.5 11.523 1 95 174 GLY B O 1
ATOM 5486 N N . PHE B 1 175 ? -8.156 -11.141 9.43 1 96.12 175 PHE B N 1
ATOM 5487 C CA . PHE B 1 175 ? -9.539 -11.125 9.883 1 96.12 175 PHE B CA 1
ATOM 5488 C C . PHE B 1 175 ? -10.445 -11.812 8.867 1 96.12 175 PHE B C 1
ATOM 5490 O O . PHE B 1 175 ? -10.086 -11.953 7.695 1 96.12 175 PHE B O 1
ATOM 5497 N N . VAL B 1 176 ? -11.523 -12.336 9.328 1 96.5 176 VAL B N 1
ATOM 5498 C CA . VAL B 1 176 ? -12.562 -12.969 8.531 1 96.5 176 VAL B CA 1
ATOM 5499 C C . VAL B 1 176 ? -13.914 -12.305 8.805 1 96.5 176 VAL B C 1
ATOM 5501 O O . VAL B 1 176 ? -14.242 -12.023 9.961 1 96.5 176 VAL B O 1
ATOM 5504 N N . SER B 1 177 ? -14.594 -11.969 7.762 1 97.19 177 SER B N 1
ATOM 5505 C CA . SER B 1 177 ? -15.875 -11.289 7.934 1 97.19 177 SER B CA 1
ATOM 5506 C C . SER B 1 177 ? -17 -12.031 7.219 1 97.19 177 SER B C 1
ATOM 5508 O O . SER B 1 177 ? -16.75 -12.781 6.27 1 97.19 177 SER B O 1
ATOM 5510 N N . VAL B 1 178 ? -18.156 -11.852 7.688 1 97.5 178 VAL B N 1
ATOM 5511 C CA . VAL B 1 178 ? -19.375 -12.422 7.113 1 97.5 178 VAL B CA 1
ATOM 5512 C C . VAL B 1 178 ? -20.344 -11.305 6.742 1 97.5 178 VAL B C 1
ATOM 5514 O O . VAL B 1 178 ? -20.703 -10.484 7.586 1 97.5 178 VAL B O 1
ATOM 5517 N N . ILE B 1 179 ? -20.734 -11.289 5.508 1 97.75 179 ILE B N 1
ATOM 5518 C CA . ILE B 1 179 ? -21.641 -10.266 5 1 97.75 179 ILE B CA 1
ATOM 5519 C C . ILE B 1 179 ? -22.906 -10.922 4.469 1 97.75 179 ILE B C 1
ATOM 5521 O O . ILE B 1 179 ? -22.844 -11.867 3.678 1 97.75 179 ILE B O 1
ATOM 5525 N N . GLU B 1 180 ? -24 -10.461 4.961 1 97.56 180 GLU B N 1
ATOM 5526 C CA . GLU B 1 180 ? -25.281 -10.977 4.473 1 97.56 180 GLU B CA 1
ATOM 5527 C C . GLU B 1 180 ? -25.516 -10.578 3.018 1 97.56 180 GLU B C 1
ATOM 5529 O O . GLU B 1 180 ? -25.281 -9.43 2.635 1 97.56 180 GLU B O 1
ATOM 5534 N N . LEU B 1 181 ? -26 -11.414 2.197 1 93.69 181 LEU B N 1
ATOM 5535 C CA . LEU B 1 181 ? -25.984 -11.266 0.745 1 93.69 181 LEU B CA 1
ATOM 5536 C C . LEU B 1 181 ? -27.094 -10.336 0.28 1 93.69 181 LEU B C 1
ATOM 5538 O O . LEU B 1 181 ? -26.922 -9.578 -0.678 1 93.69 181 LEU B O 1
ATOM 5542 N N . THR B 1 182 ? -28.203 -10.328 0.856 1 90.06 182 THR B N 1
ATOM 5543 C CA . THR B 1 182 ? -29.359 -9.586 0.365 1 90.06 182 THR B CA 1
ATOM 5544 C C . THR B 1 182 ? -29.281 -8.117 0.77 1 90.06 182 THR B C 1
ATOM 5546 O O . THR B 1 182 ? -29.531 -7.23 -0.043 1 90.06 182 THR B O 1
ATOM 5549 N N . THR B 1 183 ? -28.906 -7.891 1.979 1 91.94 183 THR B N 1
ATOM 5550 C CA . THR B 1 183 ? -28.875 -6.523 2.492 1 91.94 183 THR B CA 1
ATOM 5551 C C . THR B 1 183 ? -27.484 -5.91 2.324 1 91.94 183 THR B C 1
ATOM 5553 O O . THR B 1 183 ? -27.344 -4.688 2.305 1 91.94 183 THR B O 1
ATOM 5556 N N . GLY B 1 184 ? -26.484 -6.719 2.312 1 93.62 184 GLY B N 1
ATOM 5557 C CA . GLY B 1 184 ? -25.125 -6.223 2.213 1 93.62 184 GLY B CA 1
ATOM 5558 C C . GLY B 1 184 ? -24.547 -5.805 3.551 1 93.62 184 GLY B C 1
ATOM 5559 O O . GLY B 1 184 ? -23.484 -5.176 3.605 1 93.62 184 GLY B O 1
ATOM 5560 N N . ILE B 1 185 ? -25.203 -6.156 4.629 1 96.25 185 ILE B N 1
ATOM 5561 C CA . ILE B 1 185 ? -24.75 -5.781 5.969 1 96.25 185 ILE B CA 1
ATOM 5562 C C . ILE B 1 185 ? -23.688 -6.773 6.449 1 96.25 185 ILE B C 1
ATOM 5564 O O . ILE B 1 185 ? -23.875 -7.988 6.352 1 96.25 185 ILE B O 1
ATOM 5568 N N . CYS B 1 186 ? -22.562 -6.258 6.848 1 98.06 186 CYS B N 1
ATOM 5569 C CA . CYS B 1 186 ? -21.578 -7.094 7.539 1 98.06 186 CYS B CA 1
ATOM 5570 C C . CYS B 1 186 ? -22.062 -7.449 8.945 1 98.06 186 CYS B C 1
ATOM 5572 O O . CYS B 1 186 ? -22.156 -6.574 9.805 1 98.06 186 CYS B O 1
ATOM 5574 N N . VAL B 1 187 ? -22.25 -8.688 9.203 1 97.38 187 VAL B N 1
ATOM 5575 C CA . VAL B 1 187 ? -22.922 -9.164 10.406 1 97.38 187 VAL B CA 1
ATOM 5576 C C . VAL B 1 187 ? -21.906 -9.383 11.523 1 97.38 187 VAL B C 1
ATOM 5578 O O . VAL B 1 187 ? -22.203 -9.148 12.695 1 97.38 187 VAL B O 1
ATOM 5581 N N . ASP B 1 188 ? -20.828 -9.922 11.102 1 97.94 188 ASP B N 1
ATOM 5582 C CA . ASP B 1 188 ? -19.828 -10.281 12.102 1 97.94 188 ASP B CA 1
ATOM 5583 C C . ASP B 1 188 ? -18.438 -10.398 11.469 1 97.94 188 ASP B C 1
ATOM 5585 O O . ASP B 1 188 ? -18.312 -10.469 10.25 1 97.94 188 ASP B O 1
ATOM 5589 N N . PHE B 1 189 ? -17.484 -10.281 12.344 1 98.12 189 PHE B N 1
ATOM 5590 C CA . PHE B 1 189 ? -16.109 -10.508 11.922 1 98.12 189 PHE B CA 1
ATOM 5591 C C . PHE B 1 189 ? -15.258 -11.008 13.086 1 98.12 189 PHE B C 1
ATOM 5593 O O . PHE B 1 189 ? -15.641 -10.867 14.25 1 98.12 189 PHE B O 1
ATOM 5600 N N . VAL B 1 190 ? -14.164 -11.68 12.75 1 97.69 190 VAL B N 1
ATOM 5601 C CA . VAL B 1 190 ? -13.203 -12.141 13.742 1 97.69 190 VAL B CA 1
ATOM 5602 C C . VAL B 1 190 ? -11.797 -11.68 13.359 1 97.69 190 VAL B C 1
ATOM 5604 O O . VAL B 1 190 ? -11.398 -11.789 12.195 1 97.69 190 VAL B O 1
ATOM 5607 N N . LEU B 1 191 ? -11.188 -11.047 14.344 1 97.5 191 LEU B N 1
ATOM 5608 C CA . LEU B 1 191 ? -9.797 -10.641 14.18 1 97.5 191 LEU B CA 1
ATOM 5609 C C . LEU B 1 191 ? -8.852 -11.625 14.867 1 97.5 191 LEU B C 1
ATOM 5611 O O . LEU B 1 191 ? -9.016 -11.922 16.047 1 97.5 191 LEU B O 1
ATOM 5615 N N . LEU B 1 192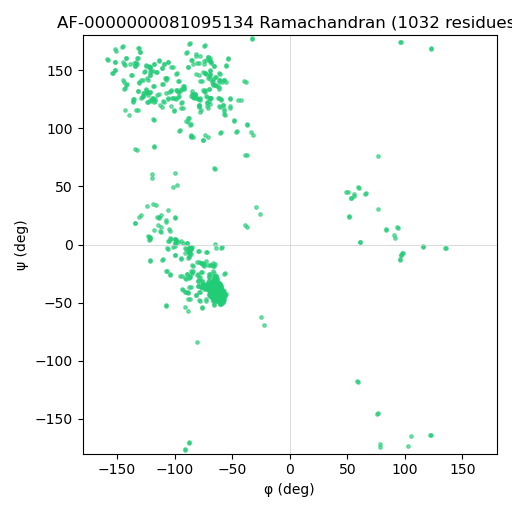 ? -7.906 -12.125 14.109 1 97.19 192 LEU B N 1
ATOM 5616 C CA . LEU B 1 192 ? -6.93 -13.07 14.633 1 97.19 192 LEU B CA 1
ATOM 5617 C C . LEU B 1 192 ? -5.543 -12.438 14.711 1 97.19 192 LEU B C 1
ATOM 5619 O O . LEU B 1 192 ? -5.141 -11.703 13.805 1 97.19 192 LEU B O 1
ATOM 5623 N N . SER B 1 193 ? -4.836 -12.711 15.82 1 96.19 193 SER B N 1
ATOM 5624 C CA . SER B 1 193 ? -3.506 -12.164 16.062 1 96.19 193 SER B CA 1
ATOM 5625 C C . SER B 1 193 ? -2.529 -13.25 16.5 1 96.19 193 SER B C 1
ATOM 5627 O O . SER B 1 193 ? -2.828 -14.023 17.406 1 96.19 193 SER B O 1
ATOM 5629 N N . LYS B 1 194 ? -1.369 -13.258 15.883 1 91.88 194 LYS B N 1
ATOM 5630 C CA . LYS B 1 194 ? -0.315 -14.195 16.25 1 91.88 194 LYS B CA 1
ATOM 5631 C C . LYS B 1 194 ? 0.877 -13.469 16.875 1 91.88 194 LYS B C 1
ATOM 5633 O O . LYS B 1 194 ? 1.934 -14.07 17.078 1 91.88 194 LYS B O 1
ATOM 5638 N N . TYR B 1 195 ? 0.652 -12.258 17.172 1 90.38 195 TYR B N 1
ATOM 5639 C CA . TYR B 1 195 ? 1.789 -11.461 17.609 1 90.38 195 TYR B CA 1
ATOM 5640 C C . TYR B 1 195 ? 1.547 -10.898 19.016 1 90.38 195 TYR B C 1
ATOM 5642 O O . TYR B 1 195 ? 0.439 -10.461 19.328 1 90.38 195 TYR B O 1
ATOM 5650 N N . CYS B 1 196 ? 2.559 -11.102 19.797 1 90.5 196 CYS B N 1
ATOM 5651 C CA . CYS B 1 196 ? 2.646 -10.469 21.109 1 90.5 196 CYS B CA 1
ATOM 5652 C C . CYS B 1 196 ? 4.047 -9.93 21.359 1 90.5 196 CYS B C 1
ATOM 5654 O O . CYS B 1 196 ? 5.031 -10.664 21.266 1 90.5 196 CYS B O 1
ATOM 5656 N N . LYS B 1 197 ? 4.133 -8.656 21.625 1 85.5 197 LYS B N 1
ATOM 5657 C CA . LYS B 1 197 ? 5.422 -7.996 21.797 1 85.5 197 LYS B CA 1
ATOM 5658 C C . LYS B 1 197 ? 6.23 -8.656 22.922 1 85.5 197 LYS B C 1
ATOM 5660 O O . LYS B 1 197 ? 7.434 -8.875 22.781 1 85.5 197 LYS B O 1
ATOM 5665 N N . VAL B 1 198 ? 5.59 -9.008 24 1 85.75 198 VAL B N 1
ATOM 5666 C CA . VAL B 1 198 ? 6.254 -9.609 25.156 1 85.75 198 VAL B CA 1
ATOM 5667 C C . VAL B 1 198 ? 6.73 -11.016 24.797 1 85.75 198 VAL B C 1
ATOM 5669 O O . VAL B 1 198 ? 7.879 -11.375 25.062 1 85.75 198 VAL B O 1
ATOM 5672 N N . CYS B 1 199 ? 5.863 -11.719 24.094 1 84.56 199 CYS B N 1
ATOM 5673 C CA . CYS B 1 199 ? 6.199 -13.086 23.734 1 84.56 199 CYS B CA 1
ATOM 5674 C C . CYS B 1 199 ? 7.32 -13.125 22.703 1 84.56 199 CYS B C 1
ATOM 5676 O O . CYS B 1 199 ? 8.156 -14.023 22.734 1 84.56 199 CYS B O 1
ATOM 5678 N N . ASP B 1 200 ? 7.32 -12.164 21.781 1 81.44 200 ASP B N 1
ATOM 5679 C CA . ASP B 1 200 ? 8.297 -12.125 20.703 1 81.44 200 ASP B CA 1
ATOM 5680 C C . ASP B 1 200 ? 9.688 -11.789 21.219 1 81.44 200 ASP B C 1
ATOM 5682 O O . ASP B 1 200 ? 10.695 -12.188 20.625 1 81.44 200 ASP B O 1
ATOM 5686 N N . ASN B 1 201 ? 9.773 -11.078 22.281 1 79 201 ASN B N 1
ATOM 5687 C CA . ASN B 1 201 ? 11.055 -10.648 22.828 1 79 201 ASN B CA 1
ATOM 5688 C C . ASN B 1 201 ? 11.648 -11.711 23.75 1 79 201 ASN B C 1
ATOM 5690 O O . ASN B 1 201 ? 12.789 -11.578 24.203 1 79 201 ASN B O 1
ATOM 5694 N N . LEU B 1 202 ? 10.875 -12.703 23.906 1 77.31 202 LEU B N 1
ATOM 5695 C CA . LEU B 1 202 ? 11.375 -13.742 24.797 1 77.31 202 LEU B CA 1
ATOM 5696 C C . LEU B 1 202 ? 12.391 -14.633 24.094 1 77.31 202 LEU B C 1
ATOM 5698 O O . LEU B 1 202 ? 12.227 -14.953 22.906 1 77.31 202 LEU B O 1
ATOM 5702 N N . GLY B 1 203 ? 13.57 -14.664 24.578 1 64.25 203 GLY B N 1
ATOM 5703 C CA . GLY B 1 203 ? 14.594 -15.555 24.062 1 64.25 203 GLY B CA 1
ATOM 5704 C C . GLY B 1 203 ? 14.164 -17.016 24.031 1 64.25 203 GLY B C 1
ATOM 5705 O O . GLY B 1 203 ? 13.141 -17.375 24.625 1 64.25 203 GLY B O 1
ATOM 5706 N N . ALA B 1 204 ? 14.836 -17.828 23.234 1 64.44 204 ALA B N 1
ATOM 5707 C CA . ALA B 1 204 ? 14.562 -19.266 23.156 1 64.44 204 ALA B CA 1
ATOM 5708 C C . ALA B 1 204 ? 14.57 -19.891 24.547 1 64.44 204 ALA B C 1
ATOM 5710 O O . ALA B 1 204 ? 15.508 -19.703 25.328 1 64.44 204 ALA B O 1
ATOM 5711 N N . GLY B 1 205 ? 13.414 -20.469 24.953 1 66.75 205 GLY B N 1
ATOM 5712 C CA . GLY B 1 205 ? 13.352 -21.25 26.188 1 66.75 205 GLY B CA 1
ATOM 5713 C C . GLY B 1 205 ? 12.852 -20.438 27.375 1 66.75 205 GLY B C 1
ATOM 5714 O O . GLY B 1 205 ? 12.664 -20.984 28.469 1 66.75 205 GLY B O 1
ATOM 5715 N N . GLN B 1 206 ? 12.734 -19.172 27.156 1 75.25 206 GLN B N 1
ATOM 5716 C CA . GLN B 1 206 ? 12.305 -18.344 28.281 1 75.25 206 GLN B CA 1
ATOM 5717 C C . GLN B 1 206 ? 10.789 -18.375 28.438 1 75.25 206 GLN B C 1
ATOM 5719 O O . GLN B 1 206 ? 10.062 -18.391 27.438 1 75.25 206 GLN B O 1
ATOM 5724 N N . GLN B 1 207 ? 10.422 -18.656 29.625 1 76.5 207 GLN B N 1
ATOM 5725 C CA . GLN B 1 207 ? 8.992 -18.609 29.906 1 76.5 207 GLN B CA 1
ATOM 5726 C C . GLN B 1 207 ? 8.477 -17.172 29.984 1 76.5 207 GLN B C 1
ATOM 5728 O O . GLN B 1 207 ? 9.117 -16.312 30.578 1 76.5 207 GLN B O 1
ATOM 5733 N N . ALA B 1 208 ? 7.398 -16.906 29.297 1 76.5 208 ALA B N 1
ATOM 5734 C CA . ALA B 1 208 ? 6.82 -15.57 29.266 1 76.5 208 ALA B CA 1
ATOM 5735 C C . ALA B 1 208 ? 6.223 -15.195 30.609 1 76.5 208 ALA B C 1
ATOM 5737 O O . ALA B 1 208 ? 5.547 -16.016 31.25 1 76.5 208 ALA B O 1
ATOM 5738 N N . PRO B 1 209 ? 6.621 -14.062 31.172 1 84.31 209 PRO B N 1
ATOM 5739 C CA . PRO B 1 209 ? 5.938 -13.586 32.375 1 84.31 209 PRO B CA 1
ATOM 5740 C C . PRO B 1 209 ? 4.434 -13.43 32.188 1 84.31 209 PRO B C 1
ATOM 5742 O O . PRO B 1 209 ? 3.945 -13.469 31.047 1 84.31 209 PRO B O 1
ATOM 5745 N N . GLN B 1 210 ? 3.76 -13.531 33.25 1 86.56 210 GLN B N 1
ATOM 5746 C CA . GLN B 1 210 ? 2.324 -13.289 33.156 1 86.56 210 GLN B CA 1
ATOM 5747 C C . GLN B 1 210 ? 2.033 -11.906 32.594 1 86.56 210 GLN B C 1
ATOM 5749 O O . GLN B 1 210 ? 2.551 -10.898 33.062 1 86.56 210 GLN B O 1
ATOM 5754 N N . HIS B 1 211 ? 1.507 -11.852 31.453 1 87.81 211 HIS B N 1
ATOM 5755 C CA . HIS B 1 211 ? 1.165 -10.602 30.781 1 87.81 211 HIS B CA 1
ATOM 5756 C C . HIS B 1 211 ? -0.144 -10.734 30.016 1 87.81 211 HIS B C 1
ATOM 5758 O O . HIS B 1 211 ? -0.696 -11.828 29.906 1 87.81 211 HIS B O 1
ATOM 5764 N N . ASP B 1 212 ? -0.716 -9.648 29.734 1 87.06 212 ASP B N 1
ATOM 5765 C CA . ASP B 1 212 ? -1.896 -9.664 28.875 1 87.06 212 ASP B CA 1
ATOM 5766 C C . ASP B 1 212 ? -1.511 -9.883 27.406 1 87.06 212 ASP B C 1
ATOM 5768 O O . ASP B 1 212 ? -1.298 -8.922 26.672 1 87.06 212 ASP B O 1
ATOM 5772 N N . CYS B 1 213 ? -1.479 -11.188 27.062 1 88.5 213 CYS B N 1
ATOM 5773 C CA . CYS B 1 213 ? -0.994 -11.562 25.734 1 88.5 213 CYS B CA 1
ATOM 5774 C C . CYS B 1 213 ? -1.977 -11.133 24.656 1 88.5 213 CYS B C 1
ATOM 5776 O O . CYS B 1 213 ? -3.178 -11.383 24.766 1 88.5 213 CYS B O 1
ATOM 5778 N N . THR B 1 214 ? -1.499 -10.555 23.656 1 90.06 214 THR B N 1
ATOM 5779 C CA . THR B 1 214 ? -2.326 -10.062 22.562 1 90.06 214 THR B CA 1
ATOM 5780 C C . THR B 1 214 ? -2.516 -11.148 21.5 1 90.06 214 THR B C 1
ATOM 5782 O O . THR B 1 214 ? -3.232 -10.945 20.516 1 90.06 214 THR B O 1
ATOM 5785 N N . LYS B 1 215 ? -1.934 -12.328 21.75 1 92.31 215 LYS B N 1
ATOM 5786 C CA . LYS B 1 215 ? -2.104 -13.453 20.844 1 92.31 215 LYS B CA 1
ATOM 5787 C C . LYS B 1 215 ? -3.398 -14.211 21.125 1 92.31 215 LYS B C 1
ATOM 5789 O O . LYS B 1 215 ? -3.693 -14.523 22.281 1 92.31 215 LYS B O 1
ATOM 5794 N N . ASN B 1 216 ? -4.207 -14.398 20.109 1 93.5 216 ASN B N 1
ATOM 5795 C CA . ASN B 1 216 ? -5.402 -15.219 20.281 1 93.5 216 ASN B CA 1
ATOM 5796 C C . ASN B 1 216 ? -5.418 -16.406 19.312 1 93.5 216 ASN B C 1
ATOM 5798 O O . ASN B 1 216 ? -6.43 -17.094 19.172 1 93.5 216 ASN B O 1
ATOM 5802 N N . TYR B 1 217 ? -4.309 -16.5 18.594 1 93.94 217 TYR B N 1
ATOM 5803 C CA . TYR B 1 217 ? -4.172 -17.578 17.625 1 93.94 217 TYR B CA 1
ATOM 5804 C C . TYR B 1 217 ? -2.746 -18.109 17.594 1 93.94 217 TYR B C 1
ATOM 5806 O O . TYR B 1 217 ? -1.786 -17.344 17.547 1 93.94 217 TYR B O 1
ATOM 5814 N N . ASP B 1 218 ? -2.523 -19.375 17.547 1 89.12 218 ASP B N 1
ATOM 5815 C CA . ASP B 1 218 ? -1.192 -19.984 17.625 1 89.12 218 ASP B CA 1
ATOM 5816 C C . ASP B 1 218 ? -0.895 -20.828 16.391 1 89.12 218 ASP B C 1
ATOM 5818 O O . ASP B 1 218 ? 0.15 -21.469 16.312 1 89.12 218 ASP B O 1
ATOM 5822 N N . GLY B 1 219 ? -1.733 -20.797 15.43 1 90.19 219 GLY B N 1
ATOM 5823 C CA . GLY B 1 219 ? -1.5 -21.578 14.219 1 90.19 219 GLY B CA 1
ATOM 5824 C C . GLY B 1 219 ? -0.738 -20.812 13.156 1 90.19 219 GLY B C 1
ATOM 5825 O O . GLY B 1 219 ? -0.177 -19.75 13.43 1 90.19 219 GLY B O 1
ATOM 5826 N N . SER B 1 220 ? -0.576 -21.5 12 1 89 220 SER B N 1
ATOM 5827 C CA . SER B 1 220 ? 0.123 -20.875 10.891 1 89 220 SER B CA 1
ATOM 5828 C C . SER B 1 220 ? -0.699 -19.719 10.297 1 89 220 SER B C 1
ATOM 5830 O O . SER B 1 220 ? -1.916 -19.672 10.484 1 89 220 SER B O 1
ATOM 5832 N N . SER B 1 221 ? -0.084 -18.828 9.648 1 88.25 221 SER B N 1
ATOM 5833 C CA . SER B 1 221 ? -0.732 -17.656 9.062 1 88.25 221 SER B CA 1
ATOM 5834 C C . SER B 1 221 ? -1.815 -18.062 8.07 1 88.25 221 SER B C 1
ATOM 5836 O O . SER B 1 221 ? -2.92 -17.516 8.094 1 88.25 221 SER B O 1
ATOM 5838 N N . PRO B 1 222 ? -1.577 -19.047 7.246 1 84.06 222 PRO B N 1
ATOM 5839 C CA . PRO B 1 222 ? -2.621 -19.422 6.293 1 84.06 222 PRO B CA 1
ATOM 5840 C C . PRO B 1 222 ? -3.824 -20.078 6.965 1 84.06 222 PRO B C 1
ATOM 5842 O O . PRO B 1 222 ? -4.938 -20.016 6.438 1 84.06 222 PRO B O 1
ATOM 5845 N N . ALA B 1 223 ? -3.631 -20.656 8.07 1 89.06 223 ALA B N 1
ATOM 5846 C CA . ALA B 1 223 ? -4.695 -21.375 8.766 1 89.06 223 ALA B CA 1
ATOM 5847 C C . ALA B 1 223 ? -5.613 -20.406 9.508 1 89.06 223 ALA B C 1
ATOM 5849 O O . ALA B 1 223 ? -6.652 -20.812 10.047 1 89.06 223 ALA B O 1
ATOM 5850 N N . MET B 1 224 ? -5.273 -19.172 9.516 1 90.38 224 MET B N 1
ATOM 5851 C CA . MET B 1 224 ? -6.086 -18.172 10.195 1 90.38 224 MET B CA 1
ATOM 5852 C C . MET B 1 224 ? -7.484 -18.109 9.594 1 90.38 224 MET B C 1
ATOM 5854 O O . MET B 1 224 ? -8.461 -17.891 10.312 1 90.38 224 MET B O 1
ATOM 5858 N N . GLU B 1 225 ? -7.523 -18.234 8.312 1 90.44 225 GLU B N 1
ATOM 5859 C CA . GLU B 1 225 ? -8.828 -18.141 7.664 1 90.44 225 GLU B CA 1
ATOM 5860 C C . GLU B 1 225 ? -9.766 -19.234 8.164 1 90.44 225 GLU B C 1
ATOM 5862 O O . GLU B 1 225 ? -10.922 -18.969 8.492 1 90.44 225 GLU B O 1
ATOM 5867 N N . MET B 1 226 ? -9.258 -20.469 8.227 1 91.19 226 MET B N 1
ATOM 5868 C CA . MET B 1 226 ? -10.047 -21.594 8.711 1 91.19 226 MET B CA 1
ATOM 5869 C C . MET B 1 226 ? -10.492 -21.375 10.148 1 91.19 226 MET B C 1
ATOM 5871 O O . MET B 1 226 ? -11.648 -21.641 10.492 1 91.19 226 MET B O 1
ATOM 5875 N N . GLU B 1 227 ? -9.578 -20.922 10.891 1 93.62 227 GLU B N 1
ATOM 5876 C CA . GLU B 1 227 ? -9.898 -20.625 12.289 1 93.62 227 GLU B CA 1
ATOM 5877 C C . GLU B 1 227 ? -10.977 -19.547 12.391 1 93.62 227 GLU B C 1
ATOM 5879 O O . GLU B 1 227 ? -11.867 -19.641 13.234 1 93.62 227 GLU B O 1
ATOM 5884 N N . GLY B 1 228 ? -10.875 -18.531 11.586 1 95.19 228 GLY B N 1
ATOM 5885 C CA . GLY B 1 228 ? -11.883 -17.484 11.562 1 95.19 228 GLY B CA 1
ATOM 5886 C C . GLY B 1 228 ? -13.266 -18 11.203 1 95.19 228 GLY B C 1
ATOM 5887 O O . GLY B 1 228 ? -14.258 -17.625 11.844 1 95.19 228 GLY B O 1
ATOM 5888 N N . TRP B 1 229 ? -13.344 -18.875 10.219 1 94.75 229 TRP B N 1
ATOM 5889 C CA . TRP B 1 229 ? -14.594 -19.516 9.844 1 94.75 229 TRP B CA 1
ATOM 5890 C C . TRP B 1 229 ? -15.203 -20.266 11.023 1 94.75 229 TRP B C 1
ATOM 5892 O O . TRP B 1 229 ? -16.375 -20.078 11.336 1 94.75 229 TRP B O 1
ATOM 5902 N N . ARG B 1 230 ? -14.383 -21.016 11.609 1 95.25 230 ARG B N 1
ATOM 5903 C CA . ARG B 1 230 ? -14.836 -21.828 12.727 1 95.25 230 ARG B CA 1
ATOM 5904 C C . ARG B 1 230 ? -15.438 -20.953 13.828 1 95.25 230 ARG B C 1
ATOM 5906 O O . ARG B 1 230 ? -16.547 -21.219 14.297 1 95.25 230 ARG B O 1
ATOM 5913 N N . ARG B 1 231 ? -14.789 -19.953 14.188 1 96.75 231 ARG B N 1
ATOM 5914 C CA . ARG B 1 231 ? -15.219 -19.094 15.281 1 96.75 231 ARG B CA 1
ATOM 5915 C C . ARG B 1 231 ? -16.516 -18.359 14.938 1 96.75 231 ARG B C 1
ATOM 5917 O O . ARG B 1 231 ? -17.391 -18.203 15.789 1 96.75 231 ARG B O 1
ATOM 5924 N N . LEU B 1 232 ? -16.609 -17.891 13.758 1 97.44 232 LEU B N 1
ATOM 5925 C CA . LEU B 1 232 ? -17.797 -17.156 13.328 1 97.44 232 LEU B CA 1
ATOM 5926 C C . LEU B 1 232 ? -19.031 -18.031 13.383 1 97.44 232 LEU B C 1
ATOM 5928 O O . LEU B 1 232 ? -20.094 -17.594 13.82 1 97.44 232 LEU B O 1
ATOM 5932 N N . TRP B 1 233 ? -18.969 -19.25 12.938 1 97.19 233 TRP B N 1
ATOM 5933 C CA . TRP B 1 233 ? -20.109 -20.156 12.938 1 97.19 233 TRP B CA 1
ATOM 5934 C C . TRP B 1 233 ? -20.438 -20.641 14.352 1 97.19 233 TRP B C 1
ATOM 5936 O O . TRP B 1 233 ? -21.609 -20.781 14.711 1 97.19 233 TRP B O 1
ATOM 5946 N N . GLU B 1 234 ? -19.406 -20.844 15.141 1 96.88 234 GLU B N 1
ATOM 5947 C CA . GLU B 1 234 ? -19.594 -21.297 16.516 1 96.88 234 GLU B CA 1
ATOM 5948 C C . GLU B 1 234 ? -20.391 -20.281 17.328 1 96.88 234 GLU B C 1
ATOM 5950 O O . GLU B 1 234 ? -21.219 -20.656 18.156 1 96.88 234 GLU B O 1
ATOM 5955 N N . ARG B 1 235 ? -20.188 -19.047 17.047 1 96.88 235 ARG B N 1
ATOM 5956 C CA . ARG B 1 235 ? -20.812 -18.031 17.875 1 96.88 235 ARG B CA 1
ATOM 5957 C C . ARG B 1 235 ? -22 -17.391 17.156 1 96.88 235 ARG B C 1
ATOM 5959 O O . ARG B 1 235 ? -22.578 -16.422 17.641 1 96.88 235 ARG B O 1
ATOM 5966 N N . SER B 1 236 ? -22.359 -17.828 15.992 1 97.44 236 SER B N 1
ATOM 5967 C CA . SER B 1 236 ? -23.359 -17.188 15.148 1 97.44 236 SER B CA 1
ATOM 5968 C C . SER B 1 236 ? -24.719 -17.156 15.852 1 97.44 236 SER B C 1
ATOM 5970 O O . SER B 1 236 ? -25.406 -16.125 15.812 1 97.44 236 SER B O 1
ATOM 5972 N N . ILE B 1 237 ? -25.062 -18.25 16.547 1 96.81 237 ILE B N 1
ATOM 5973 C CA . ILE B 1 237 ? -26.375 -18.344 17.188 1 96.81 237 ILE B CA 1
ATOM 5974 C C . ILE B 1 237 ? -26.375 -17.547 18.484 1 96.81 237 ILE B C 1
ATOM 5976 O O . ILE B 1 237 ? -27.266 -16.719 18.719 1 96.81 237 ILE B O 1
ATOM 5980 N N . GLU B 1 238 ? -25.422 -17.688 19.312 1 95.88 238 GLU B N 1
ATOM 5981 C CA . GLU B 1 238 ? -25.375 -17.062 20.625 1 95.88 238 GLU B CA 1
ATOM 5982 C C . GLU B 1 238 ? -25.188 -15.547 20.5 1 95.88 238 GLU B C 1
ATOM 5984 O O . GLU B 1 238 ? -25.875 -14.773 21.172 1 95.88 238 GLU B O 1
ATOM 5989 N N . LYS B 1 239 ? -24.344 -15.156 19.641 1 95.69 239 LYS B N 1
ATOM 5990 C CA . LYS B 1 239 ? -23.969 -13.75 19.562 1 95.69 239 LYS B CA 1
ATOM 5991 C C . LYS B 1 239 ? -24.906 -12.977 18.641 1 95.69 239 LYS B C 1
ATOM 5993 O O . LYS B 1 239 ? -25.297 -11.844 18.953 1 95.69 239 LYS B O 1
ATOM 5998 N N . CYS B 1 240 ? -25.25 -13.578 17.516 1 97 240 CYS B N 1
ATOM 5999 C CA . CYS B 1 240 ? -25.969 -12.828 16.484 1 97 240 CYS B CA 1
ATOM 6000 C C . CYS B 1 240 ? -27.406 -13.297 16.359 1 97 240 CYS B C 1
ATOM 6002 O O . CYS B 1 240 ? -28.219 -12.641 15.711 1 97 240 CYS B O 1
ATOM 6004 N N . LYS B 1 241 ? -27.781 -14.414 16.938 1 97 241 LYS B N 1
ATOM 6005 C CA . LYS B 1 241 ? -29.094 -15.023 16.766 1 97 241 LYS B CA 1
ATOM 6006 C C . LYS B 1 241 ? -29.406 -15.266 15.297 1 97 241 LYS B C 1
ATOM 6008 O O . LYS B 1 241 ? -30.5 -14.961 14.828 1 97 241 LYS B O 1
ATOM 6013 N N . LEU B 1 242 ? -28.375 -15.75 14.586 1 97.31 242 LEU B N 1
ATOM 6014 C CA . LEU B 1 242 ? -28.469 -16.047 13.156 1 97.31 242 LEU B CA 1
ATOM 6015 C C . LEU B 1 242 ? -27.797 -17.359 12.82 1 97.31 242 LEU B C 1
ATOM 6017 O O . LEU B 1 242 ? -26.797 -17.734 13.445 1 97.31 242 LEU B O 1
ATOM 6021 N N . LYS B 1 243 ? -28.359 -18.078 11.844 1 97.25 243 LYS B N 1
ATOM 6022 C CA . LYS B 1 243 ? -27.719 -19.25 11.25 1 97.25 243 LYS B CA 1
ATOM 6023 C C . LYS B 1 243 ? -27.25 -18.969 9.828 1 97.25 243 LYS B C 1
ATOM 6025 O O . LYS B 1 243 ? -28.047 -18.516 8.984 1 97.25 243 LYS B O 1
ATOM 6030 N N . TYR B 1 244 ? -26.016 -19.156 9.609 1 97.19 244 TYR B N 1
ATOM 6031 C CA . TYR B 1 244 ? -25.469 -19 8.273 1 97.19 244 TYR B CA 1
ATOM 6032 C C . TYR B 1 244 ? -25.609 -20.297 7.469 1 97.19 244 TYR B C 1
ATOM 6034 O O . TYR B 1 244 ? -24.719 -21.141 7.48 1 97.19 244 TYR B O 1
ATOM 6042 N N . VAL B 1 245 ? -26.625 -20.391 6.742 1 95.56 245 VAL B N 1
ATOM 6043 C CA . VAL B 1 245 ? -26.984 -21.672 6.145 1 95.56 245 VAL B CA 1
ATOM 6044 C C . VAL B 1 245 ? -26.391 -21.781 4.742 1 95.56 245 VAL B C 1
ATOM 6046 O O . VAL B 1 245 ? -25.984 -22.859 4.312 1 95.56 245 VAL B O 1
ATOM 6049 N N . LYS B 1 246 ? -26.391 -20.703 4.043 1 93.94 246 LYS B N 1
ATOM 6050 C CA . LYS B 1 246 ? -25.781 -20.656 2.719 1 93.94 246 LYS B CA 1
ATOM 6051 C C . LYS B 1 246 ? -24.594 -19.703 2.703 1 93.94 246 LYS B C 1
ATOM 6053 O O . LYS B 1 246 ? -24.688 -18.547 3.135 1 93.94 246 LYS B O 1
ATOM 6058 N N . VAL B 1 247 ? -23.484 -20.25 2.189 1 94.62 247 VAL B N 1
ATOM 6059 C CA . VAL B 1 247 ? -22.266 -19.438 2.223 1 94.62 247 VAL B CA 1
ATOM 6060 C C . VAL B 1 247 ? -21.641 -19.391 0.833 1 94.62 247 VAL B C 1
ATOM 6062 O O . VAL B 1 247 ? -21.422 -20.438 0.208 1 94.62 247 VAL B O 1
ATOM 6065 N N . VAL B 1 248 ? -21.406 -18.203 0.375 1 93.44 248 VAL B N 1
ATOM 6066 C CA . VAL B 1 248 ? -20.688 -17.984 -0.873 1 93.44 248 VAL B CA 1
ATOM 6067 C C . VAL B 1 248 ? -19.203 -17.766 -0.579 1 93.44 248 VAL B C 1
ATOM 6069 O O . VAL B 1 248 ? -18.844 -16.922 0.247 1 93.44 248 VAL B O 1
ATOM 6072 N N . SER B 1 249 ? -18.359 -18.531 -1.11 1 90.19 249 SER B N 1
ATOM 6073 C CA . SER B 1 249 ? -16.922 -18.391 -0.902 1 90.19 249 SER B CA 1
ATOM 6074 C C . SER B 1 249 ? -16.141 -18.766 -2.158 1 90.19 249 SER B C 1
ATOM 6076 O O . SER B 1 249 ? -16.719 -19.234 -3.139 1 90.19 249 SER B O 1
ATOM 6078 N N . ASP B 1 250 ? -14.922 -18.438 -2.01 1 85.06 250 ASP B N 1
ATOM 6079 C CA . ASP B 1 250 ? -14.07 -18.797 -3.141 1 85.06 250 ASP B CA 1
ATOM 6080 C C . ASP B 1 250 ? -13.812 -20.312 -3.164 1 85.06 250 ASP B C 1
ATOM 6082 O O . ASP B 1 250 ? -14.383 -21.062 -2.367 1 85.06 250 ASP B O 1
ATOM 6086 N N . GLY B 1 251 ? -13.273 -20.859 -4.074 1 66.81 251 GLY B N 1
ATOM 6087 C CA . GLY B 1 251 ? -13.133 -22.281 -4.336 1 66.81 251 GLY B CA 1
ATOM 6088 C C . GLY B 1 251 ? -12.406 -23.016 -3.232 1 66.81 251 GLY B C 1
ATOM 6089 O O . GLY B 1 251 ? -12.383 -24.25 -3.219 1 66.81 251 GLY B O 1
ATOM 6090 N N . ASP B 1 252 ? -11.977 -22.156 -2.25 1 66.56 252 ASP B N 1
ATOM 6091 C CA . ASP B 1 252 ? -11.266 -22.812 -1.156 1 66.56 252 ASP B CA 1
ATOM 6092 C C . ASP B 1 252 ? -12.242 -23.484 -0.2 1 66.56 252 ASP B C 1
ATOM 6094 O O . ASP B 1 252 ? -13.211 -22.875 0.255 1 66.56 252 ASP B O 1
ATOM 6098 N N . SER B 1 253 ? -11.984 -24.781 -0.036 1 70 253 SER B N 1
ATOM 6099 C CA . SER B 1 253 ? -12.953 -25.594 0.69 1 70 253 SER B CA 1
ATOM 6100 C C . SER B 1 253 ? -12.523 -25.812 2.135 1 70 253 SER B C 1
ATOM 6102 O O . SER B 1 253 ? -13.234 -26.453 2.912 1 70 253 SER B O 1
ATOM 6104 N N . LYS B 1 254 ? -11.492 -25.203 2.492 1 79.31 254 LYS B N 1
ATOM 6105 C CA . LYS B 1 254 ? -11.008 -25.531 3.832 1 79.31 254 LYS B CA 1
ATOM 6106 C C . LYS B 1 254 ? -11.852 -24.844 4.902 1 79.31 254 LYS B C 1
ATOM 6108 O O . LYS B 1 254 ? -12.117 -25.422 5.957 1 79.31 254 LYS B O 1
ATOM 6113 N N . GLY B 1 255 ? -12.219 -23.734 4.594 1 85.12 255 GLY B N 1
ATOM 6114 C CA . GLY B 1 255 ? -13.07 -23.031 5.543 1 85.12 255 GLY B CA 1
ATOM 6115 C C . GLY B 1 255 ? -14.398 -23.719 5.785 1 85.12 255 GLY B C 1
ATOM 6116 O O . GLY B 1 255 ? -14.789 -23.938 6.938 1 85.12 255 GLY B O 1
ATOM 6117 N N . ILE B 1 256 ? -14.945 -24.156 4.75 1 87.25 256 ILE B N 1
ATOM 6118 C CA . ILE B 1 256 ? -16.25 -24.797 4.859 1 87.25 256 ILE B CA 1
ATOM 6119 C C . ILE B 1 256 ? -16.109 -26.172 5.523 1 87.25 256 ILE B C 1
ATOM 6121 O O . ILE B 1 256 ? -16.984 -26.594 6.273 1 87.25 256 ILE B O 1
ATOM 6125 N N . ALA B 1 257 ? -15.055 -26.797 5.191 1 87.69 257 ALA B N 1
ATOM 6126 C CA . ALA B 1 257 ? -14.805 -28.094 5.82 1 87.69 257 ALA B CA 1
ATOM 6127 C C . ALA B 1 257 ? -14.695 -27.953 7.336 1 87.69 257 ALA B C 1
ATOM 6129 O O . ALA B 1 257 ? -15.203 -28.781 8.086 1 87.69 257 ALA B O 1
ATOM 6130 N N . ALA B 1 258 ? -14.031 -26.969 7.75 1 88.38 258 ALA B N 1
ATOM 6131 C CA . ALA B 1 258 ? -13.883 -26.719 9.18 1 88.38 258 ALA B CA 1
ATOM 6132 C C . ALA B 1 258 ? -15.242 -26.438 9.828 1 88.38 258 ALA B C 1
ATOM 6134 O O . ALA B 1 258 ? -15.5 -26.891 10.953 1 88.38 258 ALA B O 1
ATOM 6135 N N . VAL B 1 259 ? -16.062 -25.766 9.156 1 92.88 259 VAL B N 1
ATOM 6136 C CA . VAL B 1 259 ? -17.391 -25.438 9.656 1 92.88 259 VAL B CA 1
ATOM 6137 C C . VAL B 1 259 ? -18.25 -26.688 9.719 1 92.88 259 VAL B C 1
ATOM 6139 O O . VAL B 1 259 ? -18.984 -26.906 10.68 1 92.88 259 VAL B O 1
ATOM 6142 N N . LYS B 1 260 ? -18.188 -27.484 8.695 1 91.5 260 LYS B N 1
ATOM 6143 C CA . LYS B 1 260 ? -18.984 -28.703 8.648 1 91.5 260 LYS B CA 1
ATOM 6144 C C . LYS B 1 260 ? -18.578 -29.672 9.758 1 91.5 260 LYS B C 1
ATOM 6146 O O . LYS B 1 260 ? -19.406 -30.406 10.297 1 91.5 260 LYS B O 1
ATOM 6151 N N . ARG B 1 261 ? -17.344 -29.625 10.117 1 90.44 261 ARG B N 1
ATOM 6152 C CA . ARG B 1 261 ? -16.844 -30.484 11.18 1 90.44 261 ARG B CA 1
ATOM 6153 C C . ARG B 1 261 ? -17.438 -30.094 12.531 1 90.44 261 ARG B C 1
ATOM 6155 O O . ARG B 1 261 ? -17.609 -30.938 13.414 1 90.44 261 ARG B O 1
ATOM 6162 N N . LEU B 1 262 ? -17.688 -28.891 12.688 1 90.69 262 LEU B N 1
ATOM 6163 C CA . LEU B 1 262 ? -18.297 -28.406 13.93 1 90.69 262 LEU B CA 1
ATOM 6164 C C . LEU B 1 262 ? -19.688 -28.969 14.117 1 90.69 262 LEU B C 1
ATOM 6166 O O . LEU B 1 262 ? -20.172 -29.109 15.242 1 90.69 262 LEU B O 1
ATOM 6170 N N . ALA B 1 263 ? -20.391 -29.312 13.102 1 87.19 263 ALA B N 1
ATOM 6171 C CA . ALA B 1 263 ? -21.703 -29.938 13.094 1 87.19 263 ALA B CA 1
ATOM 6172 C C . ALA B 1 263 ? -22.688 -29.141 13.938 1 87.19 263 ALA B C 1
ATOM 6174 O O . ALA B 1 263 ? -23.422 -29.703 14.758 1 87.19 263 ALA B O 1
ATOM 6175 N N . ILE B 1 264 ? -22.641 -27.875 13.875 1 90.88 264 ILE B N 1
ATOM 6176 C CA . ILE B 1 264 ? -23.578 -27.016 14.586 1 90.88 264 ILE B CA 1
ATOM 6177 C C . ILE B 1 264 ? -24.922 -27.016 13.867 1 90.88 264 ILE B C 1
ATOM 6179 O O . ILE B 1 264 ? -25.969 -27.25 14.477 1 90.88 264 ILE B O 1
ATOM 6183 N N . TYR B 1 265 ? -25 -26.734 12.695 1 93.38 265 TYR B N 1
ATOM 6184 C CA . TYR B 1 265 ? -26.125 -26.828 11.766 1 93.38 265 TYR B CA 1
ATOM 6185 C C . TYR B 1 265 ? -25.625 -27.047 10.336 1 93.38 265 TYR B C 1
ATOM 6187 O O . TYR B 1 265 ? -24.438 -26.938 10.062 1 93.38 265 TYR B O 1
ATOM 6195 N N . ASP B 1 266 ? -26.484 -27.406 9.477 1 93.25 266 ASP B N 1
ATOM 6196 C CA . ASP B 1 266 ? -26.125 -27.719 8.094 1 93.25 266 ASP B CA 1
ATOM 6197 C C . ASP B 1 266 ? -25.812 -26.438 7.305 1 93.25 266 ASP B C 1
ATOM 6199 O O . ASP B 1 266 ? -26.531 -25.438 7.434 1 93.25 266 ASP B O 1
ATOM 6203 N N . VAL B 1 267 ? -24.734 -26.5 6.613 1 93.94 267 VAL B N 1
ATOM 6204 C CA . VAL B 1 267 ? -24.297 -25.359 5.82 1 93.94 267 VAL B CA 1
ATOM 6205 C C . VAL B 1 267 ? -24.094 -25.781 4.367 1 93.94 267 VAL B C 1
ATOM 6207 O O . VAL B 1 267 ? -23.5 -26.828 4.098 1 93.94 267 VAL B O 1
ATOM 6210 N N . GLU B 1 268 ? -24.594 -25 3.479 1 91.56 268 GLU B N 1
ATOM 6211 C CA . GLU B 1 268 ? -24.438 -25.234 2.047 1 91.56 268 GLU B CA 1
ATOM 6212 C C . GLU B 1 268 ? -23.453 -24.234 1.436 1 91.56 268 GLU B C 1
ATOM 6214 O O . GLU B 1 268 ? -23.594 -23.031 1.622 1 91.56 268 GLU B O 1
ATOM 6219 N N . LYS B 1 269 ? -22.562 -24.797 0.718 1 90.94 269 LYS B N 1
ATOM 6220 C CA . LYS B 1 269 ? -21.578 -23.938 0.074 1 90.94 269 LYS B CA 1
ATOM 6221 C C . LYS B 1 269 ? -22 -23.578 -1.346 1 90.94 269 LYS B C 1
ATOM 6223 O O . LYS B 1 269 ? -22.438 -24.438 -2.105 1 90.94 269 LYS B O 1
ATOM 6228 N N . GLN B 1 270 ? -21.891 -22.359 -1.614 1 91 270 GLN B N 1
ATOM 6229 C CA . GLN B 1 270 ? -22.047 -21.844 -2.971 1 91 270 GLN B CA 1
ATOM 6230 C C . GLN B 1 270 ? -20.75 -21.25 -3.496 1 91 270 GLN B C 1
ATOM 6232 O O . GLN B 1 270 ? -19.922 -20.75 -2.721 1 91 270 GLN B O 1
ATOM 6237 N N . GLU B 1 271 ? -20.625 -21.391 -4.766 1 89.62 271 GLU B N 1
ATOM 6238 C CA . GLU B 1 271 ? -19.375 -20.906 -5.359 1 89.62 271 GLU B CA 1
ATOM 6239 C C . GLU B 1 271 ? -19.547 -19.5 -5.922 1 89.62 271 GLU B C 1
ATOM 6241 O O . GLU B 1 271 ? -20.578 -19.172 -6.508 1 89.62 271 GLU B O 1
ATOM 6246 N N . CYS B 1 272 ? -18.531 -18.734 -5.715 1 89.69 272 CYS B N 1
ATOM 6247 C CA . CYS B 1 272 ? -18.484 -17.391 -6.281 1 89.69 272 CYS B CA 1
ATOM 6248 C C . CYS B 1 272 ? -18.266 -17.438 -7.785 1 89.69 272 CYS B C 1
ATOM 6250 O O . CYS B 1 272 ? -17.234 -17.969 -8.242 1 89.69 272 CYS B O 1
ATOM 6252 N N . ILE B 1 273 ? -19.062 -16.812 -8.539 1 87.75 273 ILE B N 1
ATOM 6253 C CA . ILE B 1 273 ? -19.016 -16.875 -10 1 87.75 273 ILE B CA 1
ATOM 6254 C C . ILE B 1 273 ? -17.75 -16.234 -10.516 1 87.75 273 ILE B C 1
ATOM 6256 O O . ILE B 1 273 ? -17.141 -16.719 -11.469 1 87.75 273 ILE B O 1
ATOM 6260 N N . ASN B 1 274 ? -17.391 -15.164 -9.898 1 86.75 274 ASN B N 1
ATOM 6261 C CA . ASN B 1 274 ? -16.188 -14.461 -10.336 1 86.75 274 ASN B CA 1
ATOM 6262 C C . ASN B 1 274 ? -14.945 -15.336 -10.18 1 86.75 274 ASN B C 1
ATOM 6264 O O . ASN B 1 274 ? -14.078 -15.344 -11.047 1 86.75 274 ASN B O 1
ATOM 6268 N N . HIS B 1 275 ? -14.898 -16.016 -9.148 1 88.19 275 HIS B N 1
ATOM 6269 C CA . HIS B 1 275 ? -13.742 -16.875 -8.906 1 88.19 275 HIS B CA 1
ATOM 6270 C C . HIS B 1 275 ? -13.734 -18.078 -9.852 1 88.19 275 HIS B C 1
ATOM 6272 O O . HIS B 1 275 ? -12.672 -18.531 -10.273 1 88.19 275 HIS B O 1
ATOM 6278 N N . VAL B 1 276 ? -14.898 -18.562 -10.172 1 88.38 276 VAL B N 1
ATOM 6279 C CA . VAL B 1 276 ? -14.992 -19.688 -11.102 1 88.38 276 VAL B CA 1
ATOM 6280 C C . VAL B 1 276 ? -14.555 -19.234 -12.492 1 88.38 276 VAL B C 1
ATOM 6282 O O . VAL B 1 276 ? -13.805 -19.953 -13.172 1 88.38 276 VAL B O 1
ATOM 6285 N N . SER B 1 277 ? -15.039 -18.109 -12.867 1 90.62 277 SER B N 1
ATOM 6286 C CA . SER B 1 277 ? -14.633 -17.547 -14.148 1 90.62 277 SER B CA 1
ATOM 6287 C C . SER B 1 277 ? -13.133 -17.312 -14.195 1 90.62 277 SER B C 1
ATOM 6289 O O . SER B 1 277 ? -12.492 -17.562 -15.219 1 90.62 277 SER B O 1
ATOM 6291 N N . LYS B 1 278 ? -12.625 -16.828 -13.141 1 89.06 278 LYS B N 1
ATOM 6292 C CA . LYS B 1 278 ? -11.195 -16.578 -13.062 1 89.06 278 LYS B CA 1
ATOM 6293 C C . LYS B 1 278 ? -10.398 -17.875 -13.148 1 89.06 278 LYS B C 1
ATOM 6295 O O . LYS B 1 278 ? -9.305 -17.906 -13.711 1 89.06 278 LYS B O 1
ATOM 6300 N N . ARG B 1 279 ? -10.93 -18.906 -12.617 1 88.44 279 ARG B N 1
ATOM 6301 C CA . ARG B 1 279 ? -10.289 -20.219 -12.68 1 88.44 279 ARG B CA 1
ATOM 6302 C C . ARG B 1 279 ? -10.164 -20.688 -14.125 1 88.44 279 ARG B C 1
ATOM 6304 O O . ARG B 1 279 ? -9.133 -21.234 -14.516 1 88.44 279 ARG B O 1
ATOM 6311 N N . LEU B 1 280 ? -11.203 -20.484 -14.797 1 91.31 280 LEU B N 1
ATOM 6312 C CA . LEU B 1 280 ? -11.133 -20.828 -16.219 1 91.31 280 LEU B CA 1
ATOM 6313 C C . LEU B 1 280 ? -10.07 -20 -16.922 1 91.31 280 LEU B C 1
ATOM 6315 O O . LEU B 1 280 ? -9.258 -20.531 -17.688 1 91.31 280 LEU B O 1
ATOM 6319 N N . GLY B 1 281 ? -10.133 -18.703 -16.656 1 92.12 281 GLY B N 1
ATOM 6320 C CA . GLY B 1 281 ? -9.141 -17.828 -17.266 1 92.12 281 GLY B CA 1
ATOM 6321 C C . GLY B 1 281 ? -7.715 -18.25 -16.953 1 92.12 281 GLY B C 1
ATOM 6322 O O . GLY B 1 281 ? -6.867 -18.297 -17.844 1 92.12 281 GLY B O 1
ATOM 6323 N N . THR B 1 282 ? -7.473 -18.594 -15.789 1 90.25 282 THR B N 1
ATOM 6324 C CA . THR B 1 282 ? -6.141 -19 -15.359 1 90.25 282 THR B CA 1
ATOM 6325 C C . THR B 1 282 ? -5.73 -20.312 -16.016 1 90.25 282 THR B C 1
ATOM 6327 O O . THR B 1 282 ? -4.578 -20.469 -16.438 1 90.25 282 THR B O 1
ATOM 6330 N N . ALA B 1 283 ? -6.637 -21.25 -16.094 1 91.75 283 ALA B N 1
ATOM 6331 C CA . ALA B 1 283 ? -6.367 -22.531 -16.734 1 91.75 283 ALA B CA 1
ATOM 6332 C C . ALA B 1 283 ? -6.055 -22.344 -18.219 1 91.75 283 ALA B C 1
ATOM 6334 O O . ALA B 1 283 ? -5.176 -23.016 -18.766 1 91.75 283 ALA B O 1
ATOM 6335 N N . LEU B 1 284 ? -6.762 -21.406 -18.766 1 93.56 284 LEU B N 1
ATOM 6336 C CA . LEU B 1 284 ? -6.539 -21.141 -20.188 1 93.56 284 LEU B CA 1
ATOM 6337 C C . LEU B 1 284 ? -5.172 -20.5 -20.406 1 93.56 284 LEU B C 1
ATOM 6339 O O . LEU B 1 284 ? -4.492 -20.812 -21.391 1 93.56 284 LEU B O 1
ATOM 6343 N N . LEU B 1 285 ? -4.855 -19.656 -19.531 1 91.62 285 LEU B N 1
ATOM 6344 C CA . LEU B 1 285 ? -3.545 -19.016 -19.641 1 91.62 285 LEU B CA 1
ATOM 6345 C C . LEU B 1 285 ? -2.43 -20.047 -19.469 1 91.62 285 LEU B C 1
ATOM 6347 O O . LEU B 1 285 ? -1.405 -19.984 -20.156 1 91.62 285 LEU B O 1
ATOM 6351 N N . GLN B 1 286 ? -2.646 -20.953 -18.609 1 89.56 286 GLN B N 1
ATOM 6352 C CA . GLN B 1 286 ? -1.673 -22.016 -18.422 1 89.56 286 GLN B CA 1
ATOM 6353 C C . GLN B 1 286 ? -1.569 -22.891 -19.672 1 89.56 286 GLN B C 1
ATOM 6355 O O . GLN B 1 286 ? -0.47 -23.281 -20.078 1 89.56 286 GLN B O 1
ATOM 6360 N N . ALA B 1 287 ? -2.67 -23.172 -20.172 1 90.81 287 ALA B N 1
ATOM 6361 C CA . ALA B 1 287 ? -2.691 -23.969 -21.406 1 90.81 287 ALA B CA 1
ATOM 6362 C C . ALA B 1 287 ? -1.998 -23.234 -22.547 1 90.81 287 ALA B C 1
ATOM 6364 O O . ALA B 1 287 ? -1.318 -23.844 -23.375 1 90.81 287 ALA B O 1
ATOM 6365 N N . LYS B 1 288 ? -2.227 -21.969 -22.609 1 90.5 288 LYS B N 1
ATOM 6366 C CA . LYS B 1 288 ? -1.575 -21.109 -23.594 1 90.5 288 LYS B CA 1
ATOM 6367 C C . LYS B 1 288 ? -0.056 -21.219 -23.5 1 90.5 288 LYS B C 1
ATOM 6369 O O . LYS B 1 288 ? 0.634 -21.344 -24.516 1 90.5 288 LYS B O 1
ATOM 6374 N N . LYS B 1 289 ? 0.366 -21.203 -22.344 1 84.69 289 LYS B N 1
ATOM 6375 C CA . LYS B 1 289 ? 1.805 -21.219 -22.094 1 84.69 289 LYS B CA 1
ATOM 6376 C C . LYS B 1 289 ? 2.398 -22.594 -22.391 1 84.69 289 LYS B C 1
ATOM 6378 O O . LYS B 1 289 ? 3.398 -22.703 -23.094 1 84.69 289 LYS B O 1
ATOM 6383 N N . VAL B 1 290 ? 1.793 -23.609 -21.891 1 85.38 290 VAL B N 1
ATOM 6384 C CA . VAL B 1 290 ? 2.316 -24.969 -22 1 85.38 290 VAL B CA 1
ATOM 6385 C C . VAL B 1 290 ? 2.162 -25.469 -23.422 1 85.38 290 VAL B C 1
ATOM 6387 O O . VAL B 1 290 ? 3.059 -26.141 -23.953 1 85.38 290 VAL B O 1
ATOM 6390 N N . GLY B 1 291 ? 1.043 -25.109 -24.031 1 87.31 291 GLY B N 1
ATOM 6391 C CA . GLY B 1 291 ? 0.748 -25.641 -25.344 1 87.31 291 GLY B CA 1
ATOM 6392 C C . GLY B 1 291 ? 1.21 -24.719 -26.469 1 87.31 291 GLY B C 1
ATOM 6393 O O . GLY B 1 291 ? 1.034 -25.047 -27.641 1 87.31 291 GLY B O 1
ATOM 6394 N N . LYS B 1 292 ? 1.878 -23.578 -26.125 1 85.5 292 LYS B N 1
ATOM 6395 C CA . LYS B 1 292 ? 2.332 -22.594 -27.109 1 85.5 292 LYS B CA 1
ATOM 6396 C C . LYS B 1 292 ? 1.215 -22.234 -28.078 1 85.5 292 LYS B C 1
ATOM 6398 O O . LYS B 1 292 ? 1.41 -22.281 -29.297 1 85.5 292 LYS B O 1
ATOM 6403 N N . LEU B 1 293 ? 0.074 -22.016 -27.531 1 90.56 293 LEU B N 1
ATOM 6404 C CA . LEU B 1 293 ? -1.124 -21.766 -28.328 1 90.56 293 LEU B CA 1
ATOM 6405 C C . LEU B 1 293 ? -1.271 -20.281 -28.641 1 90.56 293 LEU B C 1
ATOM 6407 O O . LEU B 1 293 ? -2.213 -19.875 -29.328 1 90.56 293 LEU B O 1
ATOM 6411 N N . GLY B 1 294 ? -0.419 -19.547 -28.078 1 86.75 294 GLY B N 1
ATOM 6412 C CA . GLY B 1 294 ? -0.488 -18.109 -28.297 1 86.75 294 GLY B CA 1
ATOM 6413 C C . GLY B 1 294 ? 0.269 -17.656 -29.516 1 86.75 294 GLY B C 1
ATOM 6414 O O . GLY B 1 294 ? 0.583 -18.469 -30.406 1 86.75 294 GLY B O 1
ATOM 6415 N N . GLY B 1 295 ? 0.388 -16.328 -29.625 1 81.5 295 GLY B N 1
ATOM 6416 C CA . GLY B 1 295 ? 1.143 -15.797 -30.75 1 81.5 295 GLY B CA 1
ATOM 6417 C C . GLY B 1 295 ? 0.337 -14.836 -31.609 1 81.5 295 GLY B C 1
ATOM 6418 O O . GLY B 1 295 ? -0.728 -14.367 -31.203 1 81.5 295 GLY B O 1
ATOM 6419 N N . ARG B 1 296 ? 0.912 -14.609 -32.844 1 79.81 296 ARG B N 1
ATOM 6420 C CA . ARG B 1 296 ? 0.342 -13.594 -33.719 1 79.81 296 ARG B CA 1
ATOM 6421 C C . ARG B 1 296 ? -0.526 -14.227 -34.812 1 79.81 296 ARG B C 1
ATOM 6423 O O . ARG B 1 296 ? -1.198 -13.523 -35.562 1 79.81 296 ARG B O 1
ATOM 6430 N N . LYS B 1 297 ? -0.559 -15.469 -34.781 1 85.31 297 LYS B N 1
ATOM 6431 C CA . LYS B 1 297 ? -1.311 -16.156 -35.812 1 85.31 297 LYS B CA 1
ATOM 6432 C C . LYS B 1 297 ? -2.814 -16.016 -35.594 1 85.31 297 LYS B C 1
ATOM 6434 O O . LYS B 1 297 ? -3.273 -15.93 -34.469 1 85.31 297 LYS B O 1
ATOM 6439 N N . LYS B 1 298 ? -3.449 -15.984 -36.719 1 88 298 LYS B N 1
ATOM 6440 C CA . LYS B 1 298 ? -4.902 -15.867 -36.656 1 88 298 LYS B CA 1
ATOM 6441 C C . LYS B 1 298 ? -5.52 -17.062 -35.938 1 88 298 LYS B C 1
ATOM 6443 O O . LYS B 1 298 ? -5.195 -18.219 -36.25 1 88 298 LYS B O 1
ATOM 6448 N N . GLY B 1 299 ? -6.289 -16.75 -34.969 1 91.81 299 GLY B N 1
ATOM 6449 C CA . GLY B 1 299 ? -6.988 -17.797 -34.219 1 91.81 299 GLY B CA 1
ATOM 6450 C C . GLY B 1 299 ? -6.211 -18.312 -33.031 1 91.81 299 GLY B C 1
ATOM 6451 O O . GLY B 1 299 ? -6.633 -19.266 -32.375 1 91.81 299 GLY B O 1
ATOM 6452 N N . ALA B 1 300 ? -5.105 -17.672 -32.719 1 92.5 300 ALA B N 1
ATOM 6453 C CA . ALA B 1 300 ? -4.309 -18.047 -31.562 1 92.5 300 ALA B CA 1
ATOM 6454 C C . ALA B 1 300 ? -4.984 -17.594 -30.266 1 92.5 300 ALA B C 1
ATOM 6456 O O . ALA B 1 300 ? -5.852 -16.719 -30.281 1 92.5 300 ALA B O 1
ATOM 6457 N N . LEU B 1 301 ? -4.621 -18.234 -29.266 1 93.44 301 LEU B N 1
ATOM 6458 C CA . LEU B 1 301 ? -5.18 -17.922 -27.953 1 93.44 301 LEU B CA 1
ATOM 6459 C C . LEU B 1 301 ? -4.426 -16.766 -27.297 1 93.44 301 LEU B C 1
ATOM 6461 O O . LEU B 1 301 ? -3.514 -17 -26.5 1 93.44 301 LEU B O 1
ATOM 6465 N N . THR B 1 302 ? -4.961 -15.594 -27.547 1 90.81 302 THR B N 1
ATOM 6466 C CA . THR B 1 302 ? -4.328 -14.406 -26.984 1 90.81 302 THR B CA 1
ATOM 6467 C C . THR B 1 302 ? -4.898 -14.078 -25.609 1 90.81 302 THR B C 1
ATOM 6469 O O . THR B 1 302 ? -5.918 -14.648 -25.203 1 90.81 302 THR B O 1
ATOM 6472 N N . GLN B 1 303 ? -4.207 -13.25 -24.906 1 88.38 303 GLN B N 1
ATOM 6473 C CA . GLN B 1 303 ? -4.641 -12.883 -23.562 1 88.38 303 GLN B CA 1
ATOM 6474 C C . GLN B 1 303 ? -6.008 -12.203 -23.594 1 88.38 303 GLN B C 1
ATOM 6476 O O . GLN B 1 303 ? -6.828 -12.398 -22.688 1 88.38 303 GLN B O 1
ATOM 6481 N N . ASP B 1 304 ? -6.184 -11.336 -24.516 1 87.06 304 ASP B N 1
ATOM 6482 C CA . ASP B 1 304 ? -7.473 -10.656 -24.609 1 87.06 304 ASP B CA 1
ATOM 6483 C C . ASP B 1 304 ? -8.602 -11.648 -24.875 1 87.06 304 ASP B C 1
ATOM 6485 O O . ASP B 1 304 ? -9.703 -11.508 -24.344 1 87.06 304 ASP B O 1
ATOM 6489 N N . LYS B 1 305 ? -8.289 -12.633 -25.688 1 91.31 305 LYS B N 1
ATOM 6490 C CA . LYS B 1 305 ? -9.297 -13.648 -25.953 1 91.31 305 LYS B CA 1
ATOM 6491 C C . LYS B 1 305 ? -9.609 -14.469 -24.703 1 91.31 305 LYS B C 1
ATOM 6493 O O . LYS B 1 305 ? -10.758 -14.836 -24.469 1 91.31 305 LYS B O 1
ATOM 6498 N N . VAL B 1 306 ? -8.594 -14.75 -23.969 1 92.38 306 VAL B N 1
ATOM 6499 C CA . VAL B 1 306 ? -8.781 -15.469 -22.703 1 92.38 306 VAL B CA 1
ATOM 6500 C C . VAL B 1 306 ? -9.719 -14.68 -21.797 1 92.38 306 VAL B C 1
ATOM 6502 O O . VAL B 1 306 ? -10.625 -15.25 -21.188 1 92.38 306 VAL B O 1
ATOM 6505 N N . MET B 1 307 ? -9.531 -13.477 -21.734 1 90.75 307 MET B N 1
ATOM 6506 C CA . MET B 1 307 ? -10.367 -12.617 -20.906 1 90.75 307 MET B CA 1
ATOM 6507 C C . MET B 1 307 ? -11.812 -12.609 -21.406 1 90.75 307 MET B C 1
ATOM 6509 O O . MET B 1 307 ? -12.742 -12.641 -20.594 1 90.75 307 MET B O 1
ATOM 6513 N N . ARG B 1 308 ? -11.953 -12.617 -22.656 1 89.62 308 ARG B N 1
ATOM 6514 C CA . ARG B 1 308 ? -13.289 -12.641 -23.234 1 89.62 308 ARG B CA 1
ATOM 6515 C C . ARG B 1 308 ? -13.984 -13.969 -22.969 1 89.62 308 ARG B C 1
ATOM 6517 O O . ARG B 1 308 ? -15.164 -14.008 -22.609 1 89.62 308 ARG B O 1
ATOM 6524 N N . LEU B 1 309 ? -13.227 -14.961 -23.188 1 91.69 309 LEU B N 1
ATOM 6525 C CA . LEU B 1 309 ? -13.789 -16.297 -22.953 1 91.69 309 LEU B CA 1
ATOM 6526 C C . LEU B 1 309 ? -14.211 -16.453 -21.5 1 91.69 309 LEU B C 1
ATOM 6528 O O . LEU B 1 309 ? -15.273 -17.016 -21.219 1 91.69 309 LEU B O 1
ATOM 6532 N N . ALA B 1 310 ? -13.359 -16.016 -20.609 1 91.75 310 ALA B N 1
ATOM 6533 C CA . ALA B 1 310 ? -13.703 -16.062 -19.203 1 91.75 310 ALA B CA 1
ATOM 6534 C C . ALA B 1 310 ? -14.953 -15.25 -18.906 1 91.75 310 ALA B C 1
ATOM 6536 O O . ALA B 1 310 ? -15.797 -15.664 -18.094 1 91.75 310 ALA B O 1
ATOM 6537 N N . HIS B 1 311 ? -15.031 -14.18 -19.547 1 89.44 311 HIS B N 1
ATOM 6538 C CA . HIS B 1 311 ? -16.203 -13.32 -19.375 1 89.44 311 HIS B CA 1
ATOM 6539 C C . HIS B 1 311 ? -17.469 -14 -19.891 1 89.44 311 HIS B C 1
ATOM 6541 O O . HIS B 1 311 ? -18.516 -13.945 -19.25 1 89.44 311 HIS B O 1
ATOM 6547 N N . TYR B 1 312 ? -17.375 -14.641 -21.078 1 88.94 312 TYR B N 1
ATOM 6548 C CA . TYR B 1 312 ? -18.516 -15.375 -21.625 1 88.94 312 TYR B CA 1
ATOM 6549 C C . TYR B 1 312 ? -18.953 -16.484 -20.688 1 88.94 312 TYR B C 1
ATOM 6551 O O . TYR B 1 312 ? -20.141 -16.703 -20.484 1 88.94 312 TYR B O 1
ATOM 6559 N N . PHE B 1 313 ? -18.031 -17.078 -20.156 1 90.44 313 PHE B N 1
ATOM 6560 C CA . PHE B 1 313 ? -18.297 -18.172 -19.219 1 90.44 313 PHE B CA 1
ATOM 6561 C C . PHE B 1 313 ? -19.078 -17.656 -18.016 1 90.44 313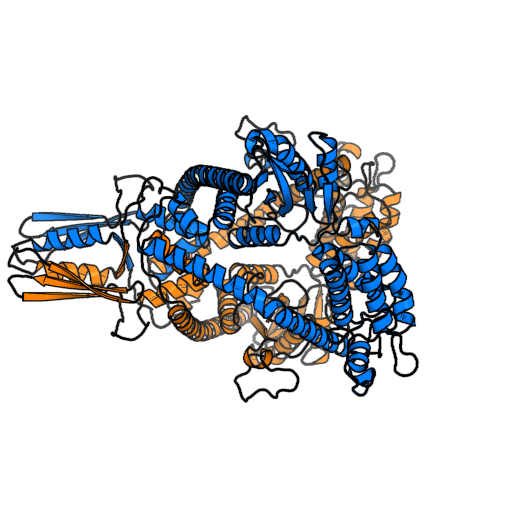 PHE B C 1
ATOM 6563 O O . PHE B 1 313 ? -20.094 -18.234 -17.641 1 90.44 313 PHE B O 1
ATOM 6570 N N . GLY B 1 314 ? -18.625 -16.609 -17.438 1 89.06 314 GLY B N 1
ATOM 6571 C CA . GLY B 1 314 ? -19.312 -16.016 -16.312 1 89.06 314 GLY B CA 1
ATOM 6572 C C . GLY B 1 314 ? -20.703 -15.516 -16.641 1 89.06 314 GLY B C 1
ATOM 6573 O O . GLY B 1 314 ? -21.625 -15.672 -15.836 1 89.06 314 GLY B O 1
ATOM 6574 N N . LYS B 1 315 ? -20.844 -14.953 -17.766 1 87.19 315 LYS B N 1
ATOM 6575 C CA . LYS B 1 315 ? -22.141 -14.445 -18.203 1 87.19 315 LYS B CA 1
ATOM 6576 C C . LYS B 1 315 ? -23.156 -15.578 -18.391 1 87.19 315 LYS B C 1
ATOM 6578 O O . LYS B 1 315 ? -24.328 -15.43 -18.062 1 87.19 315 LYS B O 1
ATOM 6583 N N . ALA B 1 316 ? -22.688 -16.641 -18.953 1 88.12 316 ALA B N 1
ATOM 6584 C CA . ALA B 1 316 ? -23.547 -17.797 -19.156 1 88.12 316 ALA B CA 1
ATOM 6585 C C . ALA B 1 316 ? -24.078 -18.328 -17.828 1 88.12 316 ALA B C 1
ATOM 6587 O O . ALA B 1 316 ? -25.25 -18.719 -17.734 1 88.12 316 ALA B O 1
ATOM 6588 N N . ILE B 1 317 ? -23.297 -18.266 -16.859 1 88.56 317 ILE B N 1
ATOM 6589 C CA . ILE B 1 317 ? -23.688 -18.75 -15.539 1 88.56 317 ILE B CA 1
ATOM 6590 C C . ILE B 1 317 ? -24.672 -17.781 -14.891 1 88.56 317 ILE B C 1
ATOM 6592 O O . ILE B 1 317 ? -25.641 -18.203 -14.25 1 88.56 317 ILE B O 1
ATOM 6596 N N . LYS B 1 318 ? -24.484 -16.562 -15.086 1 85.81 318 LYS B N 1
ATOM 6597 C CA . LYS B 1 318 ? -25.281 -15.531 -14.438 1 85.81 318 LYS B CA 1
ATOM 6598 C C . LYS B 1 318 ? -26.672 -15.453 -15.055 1 85.81 318 LYS B C 1
ATOM 6600 O O . LYS B 1 318 ? -27.656 -15.156 -14.367 1 85.81 318 LYS B O 1
ATOM 6605 N N . GLN B 1 319 ? -26.781 -15.664 -16.25 1 82 319 GLN B N 1
ATOM 6606 C CA . GLN B 1 319 ? -28.016 -15.43 -16.984 1 82 319 GLN B CA 1
ATOM 6607 C C . GLN B 1 319 ? -28.953 -16.641 -16.875 1 82 319 GLN B C 1
ATOM 6609 O O . GLN B 1 319 ? -30.172 -16.5 -17 1 82 319 GLN B O 1
ATOM 6614 N N . ASP B 1 320 ? -28.359 -17.734 -16.641 1 77.5 320 ASP B N 1
ATOM 6615 C CA . ASP B 1 320 ? -29.172 -18.953 -16.719 1 77.5 320 ASP B CA 1
ATOM 6616 C C . ASP B 1 320 ? -29.547 -19.438 -15.32 1 77.5 320 ASP B C 1
ATOM 6618 O O . ASP B 1 320 ? -28.875 -19.141 -14.344 1 77.5 320 ASP B O 1
ATOM 6622 N N . THR B 1 321 ? -30.719 -20.141 -15.344 1 77.06 321 THR B N 1
ATOM 6623 C CA . THR B 1 321 ? -31.234 -20.609 -14.062 1 77.06 321 THR B CA 1
ATOM 6624 C C . THR B 1 321 ? -30.984 -22.094 -13.875 1 77.06 321 THR B C 1
ATOM 6626 O O . THR B 1 321 ? -30.906 -22.578 -12.75 1 77.06 321 THR B O 1
ATOM 6629 N N . THR B 1 322 ? -30.875 -22.781 -14.984 1 87.31 322 THR B N 1
ATOM 6630 C CA . THR B 1 322 ? -30.688 -24.234 -14.867 1 87.31 322 THR B CA 1
ATOM 6631 C C . THR B 1 322 ? -29.281 -24.641 -15.305 1 87.31 322 THR B C 1
ATOM 6633 O O . THR B 1 322 ? -28.672 -23.969 -16.141 1 87.31 322 THR B O 1
ATOM 6636 N N . VAL B 1 323 ? -28.844 -25.688 -14.742 1 91.12 323 VAL B N 1
ATOM 6637 C CA . VAL B 1 323 ? -27.5 -26.188 -15.016 1 91.12 323 VAL B CA 1
ATOM 6638 C C . VAL B 1 323 ? -27.391 -26.609 -16.484 1 91.12 323 VAL B C 1
ATOM 6640 O O . VAL B 1 323 ? -26.375 -26.375 -17.125 1 91.12 323 VAL B O 1
ATOM 6643 N N . GLU B 1 324 ? -28.406 -27.188 -16.984 1 89.56 324 GLU B N 1
ATOM 6644 C CA . GLU B 1 324 ? -28.406 -27.641 -18.375 1 89.56 324 GLU B CA 1
ATOM 6645 C C . GLU B 1 324 ? -28.281 -26.453 -19.328 1 89.56 324 GLU B C 1
ATOM 6647 O O . GLU B 1 324 ? -27.516 -26.516 -20.297 1 89.56 324 GLU B O 1
ATOM 6652 N N . ASP B 1 325 ? -28.984 -25.453 -19.031 1 88.69 325 ASP B N 1
ATOM 6653 C CA . ASP B 1 325 ? -28.922 -24.266 -19.875 1 88.69 325 ASP B CA 1
ATOM 6654 C C . ASP B 1 325 ? -27.562 -23.594 -19.781 1 88.69 325 ASP B C 1
ATOM 6656 O O . ASP B 1 325 ? -27.047 -23.062 -20.766 1 88.69 325 ASP B O 1
ATOM 6660 N N . MET B 1 326 ? -27.062 -23.609 -18.625 1 90.94 326 MET B N 1
ATOM 6661 C CA . MET B 1 326 ? -25.734 -23.031 -18.422 1 90.94 326 MET B CA 1
ATOM 6662 C C . MET B 1 326 ? -24.703 -23.75 -19.312 1 90.94 326 MET B C 1
ATOM 6664 O O . MET B 1 326 ? -23.938 -23.094 -20 1 90.94 326 MET B O 1
ATOM 6668 N N . LYS B 1 327 ? -24.75 -25 -19.266 1 91.38 327 LYS B N 1
ATOM 6669 C CA . LYS B 1 327 ? -23.797 -25.797 -20.031 1 91.38 327 LYS B CA 1
ATOM 6670 C C . LYS B 1 327 ? -23.969 -25.562 -21.531 1 91.38 327 LYS B C 1
ATOM 6672 O O . LYS B 1 327 ? -22.969 -25.422 -22.25 1 91.38 327 LYS B O 1
ATOM 6677 N N . LYS B 1 328 ? -25.156 -25.562 -21.875 1 90.44 328 LYS B N 1
ATOM 6678 C CA . LYS B 1 328 ? -25.438 -25.328 -23.281 1 90.44 328 LYS B CA 1
ATOM 6679 C C . LYS B 1 328 ? -24.875 -24 -23.75 1 90.44 328 LYS B C 1
ATOM 6681 O O . LYS B 1 328 ? -24.219 -23.922 -24.797 1 90.44 328 LYS B O 1
ATOM 6686 N N . ASP B 1 329 ? -25.078 -23.031 -22.984 1 90.5 329 ASP B N 1
ATOM 6687 C CA . ASP B 1 329 ? -24.609 -21.703 -23.344 1 90.5 329 ASP B CA 1
ATOM 6688 C C . ASP B 1 329 ? -23.078 -21.625 -23.297 1 90.5 329 ASP B C 1
ATOM 6690 O O . ASP B 1 329 ? -22.469 -20.938 -24.109 1 90.5 329 ASP B O 1
ATOM 6694 N N . ILE B 1 330 ? -22.5 -22.234 -22.328 1 92.38 330 ILE B N 1
ATOM 6695 C CA . ILE B 1 330 ? -21.047 -22.25 -22.172 1 92.38 330 ILE B CA 1
ATOM 6696 C C . ILE B 1 330 ? -20.406 -22.875 -23.406 1 92.38 330 ILE B C 1
ATOM 6698 O O . ILE B 1 330 ? -19.484 -22.281 -24 1 92.38 330 ILE B O 1
ATOM 6702 N N . PHE B 1 331 ? -20.906 -23.953 -23.812 1 92.5 331 PHE B N 1
ATOM 6703 C CA . PHE B 1 331 ? -20.297 -24.656 -24.922 1 92.5 331 PHE B CA 1
ATOM 6704 C C . PHE B 1 331 ? -20.688 -24.031 -26.25 1 92.5 331 PHE B C 1
ATOM 6706 O O . PHE B 1 331 ? -19.938 -24.094 -27.234 1 92.5 331 PHE B O 1
ATOM 6713 N N . ALA B 1 332 ? -21.812 -23.375 -26.297 1 91.62 332 ALA B N 1
ATOM 6714 C CA . ALA B 1 332 ? -22.203 -22.625 -27.5 1 91.62 332 ALA B CA 1
ATOM 6715 C C . ALA B 1 332 ? -21.203 -21.516 -27.812 1 91.62 332 ALA B C 1
ATOM 6717 O O . ALA B 1 332 ? -20.906 -21.266 -28.984 1 91.62 332 ALA B O 1
ATOM 6718 N N . THR B 1 333 ? -20.703 -20.984 -26.797 1 89.5 333 THR B N 1
ATOM 6719 C CA . THR B 1 333 ? -19.734 -19.922 -27 1 89.5 333 THR B CA 1
ATOM 6720 C C . THR B 1 333 ? -18.453 -20.469 -27.625 1 89.5 333 THR B C 1
ATOM 6722 O O . THR B 1 333 ? -17.828 -19.797 -28.453 1 89.5 333 THR B O 1
ATOM 6725 N N . LEU B 1 334 ? -18.062 -21.609 -27.203 1 90.56 334 LEU B N 1
ATOM 6726 C CA . LEU B 1 334 ? -16.859 -22.219 -27.75 1 90.56 334 LEU B CA 1
ATOM 6727 C C . LEU B 1 334 ? -17.031 -22.562 -29.219 1 90.56 334 LEU B C 1
ATOM 6729 O O . LEU B 1 334 ? -16.156 -22.312 -30.047 1 90.56 334 LEU B O 1
ATOM 6733 N N . ARG B 1 335 ? -18.125 -23.094 -29.516 1 91.38 335 ARG B N 1
ATOM 6734 C CA . ARG B 1 335 ? -18.438 -23.422 -30.906 1 91.38 335 ARG B CA 1
ATOM 6735 C C . ARG B 1 335 ? -18.547 -22.172 -31.75 1 91.38 335 ARG B C 1
ATOM 6737 O O . ARG B 1 335 ? -18.078 -22.141 -32.906 1 91.38 335 ARG B O 1
ATOM 6744 N N . HIS B 1 336 ? -19.125 -21.219 -31.188 1 92.44 336 HIS B N 1
ATOM 6745 C CA . HIS B 1 336 ? -19.25 -19.922 -31.859 1 92.44 336 HIS B CA 1
ATOM 6746 C C . HIS B 1 336 ? -17.875 -19.375 -32.25 1 92.44 336 HIS B C 1
ATOM 6748 O O . HIS B 1 336 ? -17.703 -18.875 -33.344 1 92.44 336 HIS B O 1
ATOM 6754 N N . CYS B 1 337 ? -16.938 -19.547 -31.391 1 92.94 337 CYS B N 1
ATOM 6755 C CA . CYS B 1 337 ? -15.609 -18.969 -31.578 1 92.94 337 CYS B CA 1
ATOM 6756 C C . CYS B 1 337 ? -14.82 -19.734 -32.625 1 92.94 337 CYS B C 1
ATOM 6758 O O . CYS B 1 337 ? -13.844 -19.219 -33.188 1 92.94 337 CYS B O 1
ATOM 6760 N N . GLN B 1 338 ? -15.258 -20.891 -32.938 1 92.81 338 GLN B N 1
ATOM 6761 C CA . GLN B 1 338 ? -14.555 -21.703 -33.938 1 92.81 338 GLN B CA 1
ATOM 6762 C C . GLN B 1 338 ? -15.227 -21.594 -35.312 1 92.81 338 GLN B C 1
ATOM 6764 O O . GLN B 1 338 ? -14.734 -22.141 -36.312 1 92.81 338 GLN B O 1
ATOM 6769 N N . SER B 1 339 ? -16.203 -20.797 -35.406 1 93 339 SER B N 1
ATOM 6770 C CA . SER B 1 339 ? -17.016 -20.734 -36.625 1 93 339 SER B CA 1
ATOM 6771 C C . SER B 1 339 ? -16.312 -19.953 -37.719 1 93 339 SER B C 1
ATOM 6773 O O . SER B 1 339 ? -15.625 -18.969 -37.438 1 93 339 SER B O 1
ATOM 6775 N N . THR B 1 340 ? -16.438 -20.438 -38.969 1 92.69 340 THR B N 1
ATOM 6776 C CA . THR B 1 340 ? -15.914 -19.781 -40.156 1 92.69 340 THR B CA 1
ATOM 6777 C C . THR B 1 340 ? -16.984 -19.672 -41.219 1 92.69 340 THR B C 1
ATOM 6779 O O . THR B 1 340 ? -18.078 -20.25 -41.094 1 92.69 340 THR B O 1
ATOM 6782 N N . ASP B 1 341 ? -16.656 -18.812 -42.188 1 91.75 341 ASP B N 1
ATOM 6783 C CA . ASP B 1 341 ? -17.609 -18.688 -43.281 1 91.75 341 ASP B CA 1
ATOM 6784 C C . ASP B 1 341 ? -17.797 -20.031 -44 1 91.75 341 ASP B C 1
ATOM 6786 O O . ASP B 1 341 ? -18.906 -20.344 -44.438 1 91.75 341 ASP B O 1
ATOM 6790 N N . ALA B 1 342 ? -16.766 -20.828 -44.094 1 91.06 342 ALA B N 1
ATOM 6791 C CA . ALA B 1 342 ? -16.812 -22.125 -44.75 1 91.06 342 ALA B CA 1
ATOM 6792 C C . ALA B 1 342 ? -17.562 -23.156 -43.938 1 91.06 342 ALA B C 1
ATOM 6794 O O . ALA B 1 342 ? -18.25 -24.016 -44.469 1 91.06 342 ALA B O 1
ATOM 6795 N N . LYS B 1 343 ? -17.422 -23.047 -42.594 1 92.12 343 LYS B N 1
ATOM 6796 C CA . LYS B 1 343 ? -18.062 -23.984 -41.688 1 92.12 343 LYS B CA 1
ATOM 6797 C C . LYS B 1 343 ? -18.734 -23.234 -40.531 1 92.12 343 LYS B C 1
ATOM 6799 O O . LYS B 1 343 ? -18.234 -23.234 -39.406 1 92.12 343 LYS B O 1
ATOM 6804 N N . PRO B 1 344 ? -19.922 -22.734 -40.781 1 91.88 344 PRO B N 1
ATOM 6805 C CA . PRO B 1 344 ? -20.609 -22 -39.719 1 91.88 344 PRO B CA 1
ATOM 6806 C C . PRO B 1 344 ? -21.062 -22.891 -38.562 1 91.88 344 PRO B C 1
ATOM 6808 O O . PRO B 1 344 ? -21.641 -23.953 -38.781 1 91.88 344 PRO B O 1
ATOM 6811 N N . GLN B 1 345 ? -20.734 -22.641 -37.344 1 91.81 345 GLN B N 1
ATOM 6812 C CA . GLN B 1 345 ? -21.031 -23.422 -36.156 1 91.81 345 GLN B CA 1
ATOM 6813 C C . GLN B 1 345 ? -21.859 -22.609 -35.156 1 91.81 345 GLN B C 1
ATOM 6815 O O . GLN B 1 345 ? -21.469 -22.453 -34 1 91.81 345 GLN B O 1
ATOM 6820 N N . HIS B 1 346 ? -23.016 -22.094 -35.5 1 92.88 346 HIS B N 1
ATOM 6821 C CA . HIS B 1 346 ? -23.844 -21.234 -34.656 1 92.88 346 HIS B CA 1
ATOM 6822 C C . HIS B 1 346 ? -25.141 -21.953 -34.25 1 92.88 346 HIS B C 1
ATOM 6824 O O . HIS B 1 346 ? -26.078 -21.312 -33.781 1 92.88 346 HIS B O 1
ATOM 6830 N N . SER B 1 347 ? -25.188 -23.281 -34.438 1 88.44 347 SER B N 1
ATOM 6831 C CA . SER B 1 347 ? -26.422 -24.031 -34.219 1 88.44 347 SER B CA 1
ATOM 6832 C C . SER B 1 347 ? -26.812 -24 -32.75 1 88.44 347 SER B C 1
ATOM 6834 O O . SER B 1 347 ? -28 -24.078 -32.406 1 88.44 347 SER B O 1
ATOM 6836 N N . THR B 1 348 ? -25.875 -23.906 -31.859 1 89.06 348 THR B N 1
ATOM 6837 C CA . THR B 1 348 ? -26.172 -23.984 -30.438 1 89.06 348 THR B CA 1
ATOM 6838 C C . THR B 1 348 ? -26.234 -22.594 -29.828 1 89.06 348 THR B C 1
ATOM 6840 O O . THR B 1 348 ? -26.453 -22.453 -28.625 1 89.06 348 THR B O 1
ATOM 6843 N N . CYS B 1 349 ? -26.047 -21.578 -30.625 1 90.38 349 CYS B N 1
ATOM 6844 C CA . CYS B 1 349 ? -26.188 -20.203 -30.141 1 90.38 349 CYS B CA 1
ATOM 6845 C C . CYS B 1 349 ? -27.641 -19.844 -29.922 1 90.38 349 CYS B C 1
ATOM 6847 O O . CYS B 1 349 ? -28.531 -20.438 -30.547 1 90.38 349 CYS B O 1
ATOM 6849 N N . PRO B 1 350 ? -27.938 -19.031 -28.984 1 85.88 350 PRO B N 1
ATOM 6850 C CA . PRO B 1 350 ? -29.328 -18.656 -28.734 1 85.88 350 PRO B CA 1
ATOM 6851 C C . PRO B 1 350 ? -29.969 -17.938 -29.938 1 85.88 350 PRO B C 1
ATOM 6853 O O . PRO B 1 350 ? -29.312 -17.125 -30.594 1 85.88 350 PRO B O 1
ATOM 6856 N N . ASP B 1 351 ? -31.172 -18.297 -30.094 1 87.06 351 ASP B N 1
ATOM 6857 C CA . ASP B 1 351 ? -31.906 -17.688 -31.188 1 87.06 351 ASP B CA 1
ATOM 6858 C C . ASP B 1 351 ? -32.531 -16.359 -30.766 1 87.06 351 ASP B C 1
ATOM 6860 O O . ASP B 1 351 ? -32.594 -16.047 -29.578 1 87.06 351 ASP B O 1
ATOM 6864 N N . GLY B 1 352 ? -32.812 -15.578 -31.859 1 84.31 352 GLY B N 1
ATOM 6865 C CA . GLY B 1 352 ? -33.594 -14.391 -31.562 1 84.31 352 GLY B CA 1
ATOM 6866 C C . GLY B 1 352 ? -32.906 -13.102 -32 1 84.31 352 GLY B C 1
ATOM 6867 O O . GLY B 1 352 ? -31.734 -13.094 -32.344 1 84.31 352 GLY B O 1
ATOM 6868 N N . LYS B 1 353 ? -33.719 -12 -31.969 1 85.81 353 LYS B N 1
ATOM 6869 C CA . LYS B 1 353 ? -33.25 -10.68 -32.406 1 85.81 353 LYS B CA 1
ATOM 6870 C C . LYS B 1 353 ? -32.281 -10.07 -31.391 1 85.81 353 LYS B C 1
ATOM 6872 O O . LYS B 1 353 ? -31.516 -9.172 -31.734 1 85.81 353 LYS B O 1
ATOM 6877 N N . TYR B 1 354 ? -32.281 -10.672 -30.219 1 80.62 354 TYR B N 1
ATOM 6878 C CA . TYR B 1 354 ? -31.438 -10.102 -29.188 1 80.62 354 TYR B CA 1
ATOM 6879 C C . TYR B 1 354 ? -30.328 -11.07 -28.797 1 80.62 354 TYR B C 1
ATOM 6881 O O . TYR B 1 354 ? -29.719 -10.938 -27.734 1 80.62 354 TYR B O 1
ATOM 6889 N N . SER B 1 355 ? -30.062 -11.93 -29.734 1 83.75 355 SER B N 1
ATOM 6890 C CA . SER B 1 355 ? -29 -12.898 -29.5 1 83.75 355 SER B CA 1
ATOM 6891 C C . SER B 1 355 ? -27.641 -12.227 -29.484 1 83.75 355 SER B C 1
ATOM 6893 O O . SER B 1 355 ? -27.406 -11.266 -30.219 1 83.75 355 SER B O 1
ATOM 6895 N N . TRP B 1 356 ? -26.797 -12.734 -28.672 1 80.94 356 TRP B N 1
ATOM 6896 C CA . TRP B 1 356 ? -25.438 -12.203 -28.656 1 80.94 356 TRP B CA 1
ATOM 6897 C C . TRP B 1 356 ? -24.656 -12.68 -29.875 1 80.94 356 TRP B C 1
ATOM 6899 O O . TRP B 1 356 ? -23.625 -12.117 -30.219 1 80.94 356 TRP B O 1
ATOM 6909 N N . CYS B 1 357 ? -25.094 -13.688 -30.5 1 87.38 357 CYS B N 1
ATOM 6910 C CA . CYS B 1 357 ? -24.5 -14.25 -31.703 1 87.38 357 CYS B CA 1
ATOM 6911 C C . CYS B 1 357 ? -24.875 -13.422 -32.938 1 87.38 357 CYS B C 1
ATOM 6913 O O . CYS B 1 357 ? -26.047 -13.297 -33.281 1 87.38 357 CYS B O 1
ATOM 6915 N N . PHE B 1 358 ? -23.938 -12.891 -33.562 1 87.44 358 PHE B N 1
ATOM 6916 C CA . PHE B 1 358 ? -24.172 -12.023 -34.688 1 87.44 358 PHE B CA 1
ATOM 6917 C C . PHE B 1 358 ? -24.859 -12.797 -35.844 1 87.44 358 PHE B C 1
ATOM 6919 O O . PHE B 1 358 ? -25.688 -12.242 -36.562 1 87.44 358 PHE B O 1
ATOM 6926 N N . TYR B 1 359 ? -24.516 -14.023 -35.938 1 90.81 359 TYR B N 1
ATOM 6927 C CA . TYR B 1 359 ? -25.078 -14.867 -36.969 1 90.81 359 TYR B CA 1
ATOM 6928 C C . TYR B 1 359 ? -26.578 -15.07 -36.75 1 90.81 359 TYR B C 1
ATOM 6930 O O . TYR B 1 359 ? -27.375 -14.82 -37.656 1 90.81 359 TYR B O 1
ATOM 6938 N N . LYS B 1 360 ? -26.922 -15.469 -35.594 1 91.12 360 LYS B N 1
ATOM 6939 C CA . LYS B 1 360 ? -28.312 -15.719 -35.25 1 91.12 360 LYS B CA 1
ATOM 6940 C C . LYS B 1 360 ? -29.125 -14.43 -35.25 1 91.12 360 LYS B C 1
ATOM 6942 O O . LYS B 1 360 ? -30.312 -14.43 -35.625 1 91.12 360 LYS B O 1
ATOM 6947 N N . ARG B 1 361 ? -28.578 -13.43 -34.844 1 90.38 361 ARG B N 1
ATOM 6948 C CA . ARG B 1 361 ? -29.25 -12.133 -34.875 1 90.38 361 ARG B CA 1
ATOM 6949 C C . ARG B 1 361 ? -29.562 -11.688 -36.281 1 90.38 361 ARG B C 1
ATOM 6951 O O . ARG B 1 361 ? -30.641 -11.172 -36.562 1 90.38 361 ARG B O 1
ATOM 6958 N N . SER B 1 362 ? -28.609 -11.883 -37.156 1 91.62 362 SER B N 1
ATOM 6959 C CA . SER B 1 362 ? -28.812 -11.508 -38.531 1 91.62 362 SER B CA 1
ATOM 6960 C C . SER B 1 362 ? -29.891 -12.367 -39.188 1 91.62 362 SER B C 1
ATOM 6962 O O . SER B 1 362 ? -30.703 -11.867 -39.969 1 91.62 362 SER B O 1
ATOM 6964 N N . VAL B 1 363 ? -29.875 -13.586 -38.906 1 91.88 363 VAL B N 1
ATOM 6965 C CA . VAL B 1 363 ? -30.891 -14.492 -39.438 1 91.88 363 VAL B CA 1
ATOM 6966 C C . VAL B 1 363 ? -32.281 -14.078 -38.938 1 91.88 363 VAL B C 1
ATOM 6968 O O . VAL B 1 363 ? -33.25 -14.047 -39.719 1 91.88 363 VAL B O 1
ATOM 6971 N N . ALA B 1 364 ? -32.344 -13.781 -37.688 1 91.88 364 ALA B N 1
ATOM 6972 C CA . ALA B 1 364 ? -33.594 -13.406 -37.094 1 91.88 364 ALA B CA 1
ATOM 6973 C C . ALA B 1 364 ? -34.094 -12.07 -37.625 1 91.88 364 ALA B C 1
ATOM 6975 O O . ALA B 1 364 ? -35.312 -11.859 -37.781 1 91.88 364 ALA B O 1
ATOM 6976 N N . ARG B 1 365 ? -33.219 -11.242 -37.906 1 92.75 365 ARG B N 1
ATOM 6977 C CA . ARG B 1 365 ? -33.562 -9.914 -38.406 1 92.75 365 ARG B CA 1
ATOM 6978 C C . ARG B 1 365 ? -33.688 -9.898 -39.906 1 92.75 365 ARG B C 1
ATOM 6980 O O . ARG B 1 365 ? -34.062 -8.883 -40.5 1 92.75 365 ARG B O 1
ATOM 6987 N N . ASN B 1 366 ? -33.312 -10.859 -40.594 1 90.88 366 ASN B N 1
ATOM 6988 C CA . ASN B 1 366 ? -33.375 -11.016 -42.031 1 90.88 366 ASN B CA 1
ATOM 6989 C C . ASN B 1 366 ? -32.469 -10.031 -42.75 1 90.88 366 ASN B C 1
ATOM 6991 O O . ASN B 1 366 ? -32.906 -9.328 -43.656 1 90.88 366 ASN B O 1
ATOM 6995 N N . VAL B 1 367 ? -31.297 -9.875 -42.281 1 92 367 VAL B N 1
ATOM 6996 C CA . VAL B 1 367 ? -30.266 -9.039 -42.875 1 92 367 VAL B CA 1
ATOM 6997 C C . VAL B 1 367 ? -29.109 -9.922 -43.375 1 92 367 VAL B C 1
ATOM 6999 O O . VAL B 1 367 ? -28.969 -11.062 -42.906 1 92 367 VAL B O 1
ATOM 7002 N N . PRO B 1 368 ? -28.328 -9.445 -44.281 1 91.5 368 PRO B N 1
ATOM 7003 C CA . PRO B 1 368 ? -27.203 -10.25 -44.75 1 91.5 368 PRO B CA 1
ATOM 7004 C C . PRO B 1 368 ? -26.203 -10.578 -43.656 1 91.5 368 PRO B C 1
ATOM 7006 O O . PRO B 1 368 ? -25.906 -9.742 -42.812 1 91.5 368 PRO B O 1
ATOM 7009 N N . ILE B 1 369 ? -25.828 -11.805 -43.625 1 90.06 369 ILE B N 1
ATOM 7010 C CA . ILE B 1 369 ? -24.875 -12.289 -42.656 1 90.06 369 ILE B CA 1
ATOM 7011 C C . ILE B 1 369 ? -23.5 -11.719 -42.938 1 90.06 369 ILE B C 1
ATOM 7013 O O . ILE B 1 369 ? -22.953 -11.891 -44.031 1 90.06 369 ILE B O 1
ATOM 7017 N N . PRO B 1 370 ? -23.016 -11.062 -42 1 89.75 370 PRO B N 1
ATOM 7018 C CA . PRO B 1 370 ? -21.672 -10.531 -42.188 1 89.75 370 PRO B CA 1
ATOM 7019 C C . PRO B 1 370 ? -20.594 -11.617 -42.219 1 89.75 370 PRO B C 1
ATOM 7021 O O . PRO B 1 370 ? -20.812 -12.703 -41.656 1 89.75 370 PRO B O 1
ATOM 7024 N N . SER B 1 371 ? -19.438 -11.258 -42.781 1 91.19 371 SER B N 1
ATOM 7025 C CA . SER B 1 371 ? -18.328 -12.203 -42.812 1 91.19 371 SER B CA 1
ATOM 7026 C C . SER B 1 371 ? -17.75 -12.453 -41.438 1 91.19 371 SER B C 1
ATOM 7028 O O . SER B 1 371 ? -17.672 -11.531 -40.625 1 91.19 371 SER B O 1
ATOM 7030 N N . HIS B 1 372 ? -17.359 -13.648 -41.125 1 91.5 372 HIS B N 1
ATOM 7031 C CA . HIS B 1 372 ? -16.75 -14.016 -39.844 1 91.5 372 HIS B CA 1
ATOM 7032 C C . HIS B 1 372 ? -15.453 -13.266 -39.594 1 91.5 372 HIS B C 1
ATOM 7034 O O . HIS B 1 372 ? -15.133 -12.906 -38.469 1 91.5 372 HIS B O 1
ATOM 7040 N N . ASP B 1 373 ? -14.742 -13.039 -40.531 1 84.62 373 ASP B N 1
ATOM 7041 C CA . ASP B 1 373 ? -13.445 -12.367 -40.438 1 84.62 373 ASP B CA 1
ATOM 7042 C C . ASP B 1 373 ? -13.609 -10.938 -39.938 1 84.62 373 ASP B C 1
ATOM 7044 O O . ASP B 1 373 ? -12.742 -10.438 -39.188 1 84.62 373 ASP B O 1
ATOM 7048 N N . LYS B 1 374 ? -14.742 -10.43 -40.25 1 78.75 374 LYS B N 1
ATOM 7049 C CA . LYS B 1 374 ? -14.961 -9.031 -39.875 1 78.75 374 LYS B CA 1
ATOM 7050 C C . LYS B 1 374 ? -15.602 -8.922 -38.5 1 78.75 374 LYS B C 1
ATOM 7052 O O . LYS B 1 374 ? -15.375 -7.941 -37.781 1 78.75 374 LYS B O 1
ATOM 7057 N N . LYS B 1 375 ? -16.359 -9.945 -38.188 1 81 375 LYS B N 1
ATOM 7058 C CA . LYS B 1 375 ? -17.203 -9.773 -37 1 81 375 LYS B CA 1
ATOM 7059 C C . LYS B 1 375 ? -16.688 -10.594 -35.812 1 81 375 LYS B C 1
ATOM 7061 O O . LYS B 1 375 ? -16.969 -10.281 -34.656 1 81 375 LYS B O 1
ATOM 7066 N N . MET B 1 376 ? -15.961 -11.594 -36.125 1 84.81 376 MET B N 1
ATOM 7067 C CA . MET B 1 376 ? -15.508 -12.469 -35.031 1 84.81 376 MET B CA 1
ATOM 7068 C C . MET B 1 376 ? -14.234 -11.938 -34.406 1 84.81 376 MET B C 1
ATOM 7070 O O . MET B 1 376 ? -13.133 -12.188 -34.906 1 84.81 376 MET B O 1
ATOM 7074 N N . LYS B 1 377 ? -14.336 -11.359 -33.281 1 78.75 377 LYS B N 1
ATOM 7075 C CA . LYS B 1 377 ? -13.18 -10.812 -32.562 1 78.75 377 LYS B CA 1
ATOM 7076 C C . LYS B 1 377 ? -12.484 -11.891 -31.75 1 78.75 377 LYS B C 1
ATOM 7078 O O . LYS B 1 377 ? -11.312 -11.758 -31.391 1 78.75 377 LYS B O 1
ATOM 7083 N N . THR B 1 378 ? -13.211 -13.023 -31.5 1 90.31 378 THR B N 1
ATOM 7084 C CA . THR B 1 378 ? -12.68 -14.055 -30.625 1 90.31 378 THR B CA 1
ATOM 7085 C C . THR B 1 378 ? -12.508 -15.375 -31.375 1 90.31 378 THR B C 1
ATOM 7087 O O . THR B 1 378 ? -12.734 -16.453 -30.828 1 90.31 378 THR B O 1
ATOM 7090 N N . PHE B 1 379 ? -12.156 -15.273 -32.594 1 92.81 379 PHE B N 1
ATOM 7091 C CA . PHE B 1 379 ? -11.992 -16.484 -33.406 1 92.81 379 PHE B CA 1
ATOM 7092 C C . PHE B 1 379 ? -10.852 -17.344 -32.906 1 92.81 379 PHE B C 1
ATOM 7094 O O . PHE B 1 379 ? -9.781 -16.828 -32.562 1 92.81 379 PHE B O 1
ATOM 7101 N N . LEU B 1 380 ? -11.117 -18.672 -32.875 1 95.06 380 LEU B N 1
ATOM 7102 C CA . LEU B 1 380 ? -10.133 -19.672 -32.469 1 95.06 380 LEU B CA 1
ATOM 7103 C C . LEU B 1 380 ? -10.062 -20.812 -33.469 1 95.06 380 LEU B C 1
ATOM 7105 O O . LEU B 1 380 ? -11.094 -21.25 -34 1 95.06 380 LEU B O 1
ATOM 7109 N N . THR B 1 381 ? -8.883 -21.266 -33.75 1 93.75 381 THR B N 1
ATOM 7110 C CA . THR B 1 381 ? -8.719 -22.375 -34.656 1 93.75 381 THR B CA 1
ATOM 7111 C C . THR B 1 381 ? -9.203 -23.672 -34.031 1 93.75 381 THR B C 1
ATOM 7113 O O . THR B 1 381 ? -9.297 -23.781 -32.812 1 93.75 381 THR B O 1
ATOM 7116 N N . GLU B 1 382 ? -9.445 -24.625 -34.875 1 91.69 382 GLU B N 1
ATOM 7117 C CA . GLU B 1 382 ? -9.906 -25.922 -34.406 1 91.69 382 GLU B CA 1
ATOM 7118 C C . GLU B 1 382 ? -8.875 -26.578 -33.5 1 91.69 382 GLU B C 1
ATOM 7120 O O . GLU B 1 382 ? -9.227 -27.266 -32.531 1 91.69 382 GLU B O 1
ATOM 7125 N N . LYS B 1 383 ? -7.688 -26.344 -33.781 1 90.94 383 LYS B N 1
ATOM 7126 C CA . LYS B 1 383 ? -6.602 -26.906 -32.969 1 90.94 383 LYS B CA 1
ATOM 7127 C C . LYS B 1 383 ? -6.613 -26.344 -31.547 1 90.94 383 LYS B C 1
ATOM 7129 O O . LYS B 1 383 ? -6.457 -27.078 -30.578 1 90.94 383 LYS B O 1
ATOM 7134 N N . VAL B 1 384 ? -6.781 -25.094 -31.484 1 94.88 384 VAL B N 1
ATOM 7135 C CA . VAL B 1 384 ? -6.805 -24.438 -30.188 1 94.88 384 VAL B CA 1
ATOM 7136 C C . VAL B 1 384 ? -8.023 -24.891 -29.391 1 94.88 384 VAL B C 1
ATOM 7138 O O . VAL B 1 384 ? -7.91 -25.203 -28.203 1 94.88 384 VAL B O 1
ATOM 7141 N N . VAL B 1 385 ? -9.141 -24.984 -30.031 1 94.31 385 VAL B N 1
ATOM 7142 C CA . VAL B 1 385 ? -10.375 -25.375 -29.359 1 94.31 385 VAL B CA 1
ATOM 7143 C C . VAL B 1 385 ? -10.266 -26.812 -28.844 1 94.31 385 VAL B C 1
ATOM 7145 O O . VAL B 1 385 ? -10.719 -27.125 -27.75 1 94.31 385 VAL B O 1
ATOM 7148 N N . ALA B 1 386 ? -9.719 -27.609 -29.625 1 93 386 ALA B N 1
ATOM 7149 C CA . ALA B 1 386 ? -9.547 -29.016 -29.234 1 93 386 ALA B CA 1
ATOM 7150 C C . ALA B 1 386 ? -8.688 -29.125 -27.969 1 93 386 ALA B C 1
ATOM 7152 O O . ALA B 1 386 ? -8.914 -30 -27.141 1 93 386 ALA B O 1
ATOM 7153 N N . LYS B 1 387 ? -7.785 -28.266 -27.859 1 93.31 387 LYS B N 1
ATOM 7154 C CA . LYS B 1 387 ? -6.867 -28.297 -26.719 1 93.31 387 LYS B CA 1
ATOM 7155 C C . LYS B 1 387 ? -7.504 -27.703 -25.469 1 93.31 387 LYS B C 1
ATOM 7157 O O . LYS B 1 387 ? -7.184 -28.094 -24.344 1 93.31 387 LYS B O 1
ATOM 7162 N N . ILE B 1 388 ? -8.383 -26.75 -25.672 1 94.31 388 ILE B N 1
ATOM 7163 C CA . ILE B 1 388 ? -8.922 -26.062 -24.5 1 94.31 388 ILE B CA 1
ATOM 7164 C C . ILE B 1 388 ? -10.234 -26.719 -24.094 1 94.31 388 ILE B C 1
ATOM 7166 O O . ILE B 1 388 ? -10.734 -26.469 -22.984 1 94.31 388 ILE B O 1
ATOM 7170 N N . LEU B 1 389 ? -10.805 -27.562 -24.891 1 93.75 389 LEU B N 1
ATOM 7171 C CA . LEU B 1 389 ? -12.086 -28.219 -24.625 1 93.75 389 LEU B CA 1
ATOM 7172 C C . LEU B 1 389 ? -12.016 -29.016 -23.328 1 93.75 389 LEU B C 1
ATOM 7174 O O . LEU B 1 389 ? -12.938 -28.953 -22.5 1 93.75 389 LEU B O 1
ATOM 7178 N N . PRO B 1 390 ? -11 -29.703 -23.094 1 93 390 PRO B N 1
ATOM 7179 C CA . PRO B 1 390 ? -10.922 -30.453 -21.844 1 93 390 PRO B CA 1
ATOM 7180 C C . PRO B 1 390 ? -10.961 -29.547 -20.609 1 93 390 PRO B C 1
ATOM 7182 O O . PRO B 1 390 ? -11.477 -29.938 -19.562 1 93 390 PRO B O 1
ATOM 7185 N N . ILE B 1 391 ? -10.43 -28.453 -20.75 1 93.62 391 ILE B N 1
ATOM 7186 C CA . ILE B 1 391 ? -10.438 -27.516 -19.641 1 93.62 391 ILE B CA 1
ATOM 7187 C C . ILE B 1 391 ? -11.875 -27.062 -19.359 1 93.62 391 ILE B C 1
ATOM 7189 O O . ILE B 1 391 ? -12.289 -27 -18.188 1 93.62 391 ILE B O 1
ATOM 7193 N N . TYR B 1 392 ? -12.617 -26.797 -20.391 1 93.62 392 TYR B N 1
ATOM 7194 C CA . TYR B 1 392 ? -14.023 -26.438 -20.25 1 93.62 392 TYR B CA 1
ATOM 7195 C C . TYR B 1 392 ? -14.812 -27.547 -19.578 1 93.62 392 TYR B C 1
ATOM 7197 O O . TYR B 1 392 ? -15.641 -27.297 -18.703 1 93.62 392 TYR B O 1
ATOM 7205 N N . MET B 1 393 ? -14.523 -28.703 -19.984 1 92.19 393 MET B N 1
ATOM 7206 C CA . MET B 1 393 ? -15.234 -29.844 -19.438 1 92.19 393 MET B CA 1
ATOM 7207 C C . MET B 1 393 ? -14.938 -30.031 -17.953 1 92.19 393 MET B C 1
ATOM 7209 O O . MET B 1 393 ? -15.812 -30.422 -17.188 1 92.19 393 MET B O 1
ATOM 7213 N N . LYS B 1 394 ? -13.797 -29.672 -17.578 1 90.19 394 LYS B N 1
ATOM 7214 C CA . LYS B 1 394 ? -13.383 -29.828 -16.188 1 90.19 394 LYS B CA 1
ATOM 7215 C C . LYS B 1 394 ? -13.992 -28.734 -15.312 1 90.19 394 LYS B C 1
ATOM 7217 O O . LYS B 1 394 ? -14.305 -28.969 -14.148 1 90.19 394 LYS B O 1
ATOM 7222 N N . VAL B 1 395 ? -14.109 -27.594 -15.875 1 89 395 VAL B N 1
ATOM 7223 C CA . VAL B 1 395 ? -14.57 -26.453 -15.078 1 89 395 VAL B CA 1
ATOM 7224 C C . VAL B 1 395 ? -16.094 -26.375 -15.125 1 89 395 VAL B C 1
ATOM 7226 O O . VAL B 1 395 ? -16.719 -25.844 -14.195 1 89 395 VAL B O 1
ATOM 7229 N N . ALA B 1 396 ? -16.672 -26.875 -16.125 1 89.88 396 ALA B N 1
ATOM 7230 C CA . ALA B 1 396 ? -18.109 -26.781 -16.297 1 89.88 396 ALA B CA 1
ATOM 7231 C C . ALA B 1 396 ? -18.781 -28.094 -15.898 1 89.88 396 ALA B C 1
ATOM 7233 O O . ALA B 1 396 ? -19.625 -28.625 -16.625 1 89.88 396 ALA B O 1
ATOM 7234 N N . THR B 1 397 ? -18.453 -28.594 -14.781 1 90 397 THR B N 1
ATOM 7235 C CA . THR B 1 397 ? -19.109 -29.797 -14.281 1 90 397 THR B CA 1
ATOM 7236 C C . THR B 1 397 ? -20.484 -29.453 -13.688 1 90 397 THR B C 1
ATOM 7238 O O . THR B 1 397 ? -20.719 -28.328 -13.242 1 90 397 THR B O 1
ATOM 7241 N N . ASN B 1 398 ? -21.328 -30.438 -13.656 1 90.5 398 ASN B N 1
ATOM 7242 C CA . ASN B 1 398 ? -22.672 -30.234 -13.102 1 90.5 398 ASN B CA 1
ATOM 7243 C C . ASN B 1 398 ? -22.609 -29.844 -11.625 1 90.5 398 ASN B C 1
ATOM 7245 O O . ASN B 1 398 ? -23.344 -28.984 -11.164 1 90.5 398 ASN B O 1
ATOM 7249 N N . GLU B 1 399 ? -21.781 -30.484 -10.969 1 86.81 399 GLU B N 1
ATOM 7250 C CA . GLU B 1 399 ? -21.656 -30.234 -9.539 1 86.81 399 GLU B CA 1
ATOM 7251 C C . GLU B 1 399 ? -21.234 -28.797 -9.258 1 86.81 399 GLU B C 1
ATOM 7253 O O . GLU B 1 399 ? -21.781 -28.141 -8.375 1 86.81 399 GLU B O 1
ATOM 7258 N N . LEU B 1 400 ? -20.312 -28.391 -10.016 1 87.44 400 LEU B N 1
ATOM 7259 C CA . LEU B 1 400 ? -19.812 -27.031 -9.828 1 87.44 400 LEU B CA 1
ATOM 7260 C C . LEU B 1 400 ? -20.844 -26 -10.242 1 87.44 400 LEU B C 1
A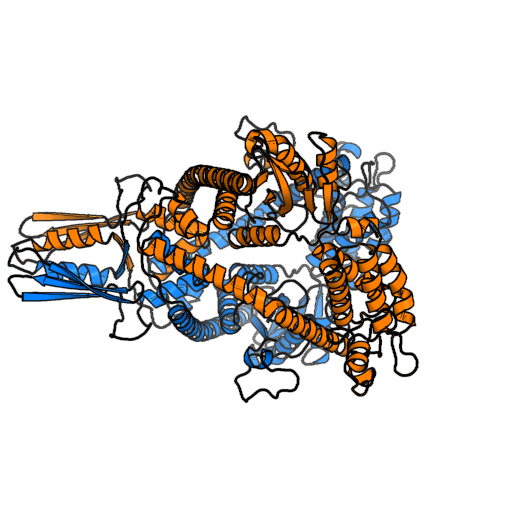TOM 7262 O O . LEU B 1 400 ? -21.062 -25 -9.539 1 87.44 400 LEU B O 1
ATOM 7266 N N . LEU B 1 401 ? -21.5 -26.234 -11.289 1 89.81 401 LEU B N 1
ATOM 7267 C CA . LEU B 1 401 ? -22.469 -25.281 -11.82 1 89.81 401 LEU B CA 1
ATOM 7268 C C . LEU B 1 401 ? -23.703 -25.203 -10.922 1 89.81 401 LEU B C 1
ATOM 7270 O O . LEU B 1 401 ? -24.328 -24.141 -10.812 1 89.81 401 LEU B O 1
ATOM 7274 N N . GLU B 1 402 ? -24 -26.266 -10.305 1 87.88 402 GLU B N 1
ATOM 7275 C CA . GLU B 1 402 ? -25.125 -26.281 -9.383 1 87.88 402 GLU B CA 1
ATOM 7276 C C . GLU B 1 402 ? -24.875 -25.375 -8.18 1 87.88 402 GLU B C 1
ATOM 7278 O O . GLU B 1 402 ? -25.812 -24.812 -7.609 1 87.88 402 GLU B O 1
ATOM 7283 N N . LYS B 1 403 ? -23.688 -25.266 -7.906 1 87.44 403 LYS B N 1
ATOM 7284 C CA . LYS B 1 403 ? -23.297 -24.469 -6.742 1 87.44 403 LYS B CA 1
ATOM 7285 C C . LYS B 1 403 ? -23.156 -23 -7.102 1 87.44 403 LYS B C 1
ATOM 7287 O O . LYS B 1 403 ? -22.969 -22.156 -6.223 1 87.44 403 LYS B O 1
ATOM 7292 N N . CYS B 1 404 ? -23.25 -22.672 -8.336 1 86.94 404 CYS B N 1
ATOM 7293 C CA . CYS B 1 404 ? -23.125 -21.297 -8.781 1 86.94 404 CYS B CA 1
ATOM 7294 C C . CYS B 1 404 ? -24.5 -20.641 -8.93 1 86.94 404 CYS B C 1
ATOM 7296 O O . CYS B 1 404 ? -25.188 -20.875 -9.922 1 86.94 404 CYS B O 1
ATOM 7298 N N . LYS B 1 405 ? -24.938 -19.875 -7.93 1 80.81 405 LYS B N 1
ATOM 7299 C CA . LYS B 1 405 ? -26.281 -19.297 -7.957 1 80.81 405 LYS B CA 1
ATOM 7300 C C . LYS B 1 405 ? -26.219 -17.797 -8.211 1 80.81 405 LYS B C 1
ATOM 7302 O O . LYS B 1 405 ? -27.109 -17.047 -7.777 1 80.81 405 LYS B O 1
ATOM 7307 N N . GLY B 1 406 ? -25.125 -17.25 -8.75 1 77.19 406 GLY B N 1
ATOM 7308 C CA . GLY B 1 406 ? -25.062 -15.867 -9.188 1 77.19 406 GLY B CA 1
ATOM 7309 C C . GLY B 1 406 ? -24.422 -14.938 -8.172 1 77.19 406 GLY B C 1
ATOM 7310 O O . GLY B 1 406 ? -24.172 -13.773 -8.469 1 77.19 406 GLY B O 1
ATOM 7311 N N . ASP B 1 407 ? -24.125 -15.297 -7.047 1 83.88 407 ASP B N 1
ATOM 7312 C CA . ASP B 1 407 ? -23.594 -14.43 -5.988 1 83.88 407 ASP B CA 1
ATOM 7313 C C . ASP B 1 407 ? -22.078 -14.344 -6.059 1 83.88 407 ASP B C 1
ATOM 7315 O O . ASP B 1 407 ? -21.422 -15.195 -6.668 1 83.88 407 ASP B O 1
ATOM 7319 N N . THR B 1 408 ? -21.609 -13.188 -5.551 1 87 408 THR B N 1
ATOM 7320 C CA . THR B 1 408 ? -20.172 -12.953 -5.586 1 87 408 THR B CA 1
ATOM 7321 C C . THR B 1 408 ? -19.656 -12.492 -4.223 1 87 408 THR B C 1
ATOM 7323 O O . THR B 1 408 ? -20.453 -12.203 -3.324 1 87 408 THR B O 1
ATOM 7326 N N . GLN B 1 409 ? -18.391 -12.461 -4.062 1 89.75 409 GLN B N 1
ATOM 7327 C CA . GLN B 1 409 ? -17.734 -12 -2.84 1 89.75 409 GLN B CA 1
ATOM 7328 C C . GLN B 1 409 ? -17.234 -10.562 -2.998 1 89.75 409 GLN B C 1
ATOM 7330 O O . GLN B 1 409 ? -16.297 -10.148 -2.309 1 89.75 409 GLN B O 1
ATOM 7335 N N . ASN B 1 410 ? -17.781 -9.812 -3.869 1 87.56 410 ASN B N 1
ATOM 7336 C CA . ASN B 1 410 ? -17.359 -8.445 -4.148 1 87.56 410 ASN B CA 1
ATOM 7337 C C . ASN B 1 410 ? -17.531 -7.543 -2.928 1 87.56 410 ASN B C 1
ATOM 7339 O O . ASN B 1 410 ? -16.734 -6.625 -2.713 1 87.56 410 ASN B O 1
ATOM 7343 N N . ALA B 1 411 ? -18.562 -7.824 -2.184 1 92.62 411 ALA B N 1
ATOM 7344 C CA . ALA B 1 411 ? -18.797 -7.023 -0.984 1 92.62 411 ALA B CA 1
ATOM 7345 C C . ALA B 1 411 ? -17.656 -7.18 0.011 1 92.62 411 ALA B C 1
ATOM 7347 O O . ALA B 1 411 ? -17.203 -6.203 0.618 1 92.62 411 ALA B O 1
ATOM 7348 N N . ASN B 1 412 ? -17.172 -8.414 0.157 1 94.75 412 ASN B N 1
ATOM 7349 C CA . ASN B 1 412 ? -16.031 -8.648 1.038 1 94.75 412 ASN B CA 1
ATOM 7350 C C . ASN B 1 412 ? -14.789 -7.91 0.546 1 94.75 412 ASN B C 1
ATOM 7352 O O . ASN B 1 412 ? -14.055 -7.312 1.341 1 94.75 412 ASN B O 1
ATOM 7356 N N . GLU B 1 413 ? -14.578 -7.926 -0.702 1 92.56 413 GLU B N 1
ATOM 7357 C CA . GLU B 1 413 ? -13.422 -7.25 -1.281 1 92.56 413 GLU B CA 1
ATOM 7358 C C . GLU B 1 413 ? -13.5 -5.738 -1.066 1 92.56 413 GLU B C 1
ATOM 7360 O O . GLU B 1 413 ? -12.477 -5.086 -0.854 1 92.56 413 GLU B O 1
ATOM 7365 N N . CYS B 1 414 ? -14.703 -5.23 -1.182 1 93.19 414 CYS B N 1
ATOM 7366 C CA . CYS B 1 414 ? -14.914 -3.809 -0.927 1 93.19 414 CYS B CA 1
ATOM 7367 C C . CYS B 1 414 ? -14.57 -3.459 0.516 1 93.19 414 CYS B C 1
ATOM 7369 O O . CYS B 1 414 ? -13.898 -2.459 0.773 1 93.19 414 CYS B O 1
ATOM 7371 N N . LEU B 1 415 ? -15.055 -4.258 1.403 1 96.31 415 LEU B N 1
ATOM 7372 C CA . LEU B 1 415 ? -14.75 -4.039 2.812 1 96.31 415 LEU B CA 1
ATOM 7373 C C . LEU B 1 415 ? -13.25 -4.129 3.064 1 96.31 415 LEU B C 1
ATOM 7375 O O . LEU B 1 415 ? -12.68 -3.291 3.768 1 96.31 415 LEU B O 1
ATOM 7379 N N . HIS B 1 416 ? -12.586 -5.125 2.488 1 95.62 416 HIS B N 1
ATOM 7380 C CA . HIS B 1 416 ? -11.141 -5.285 2.627 1 95.62 416 HIS B CA 1
ATOM 7381 C C . HIS B 1 416 ? -10.398 -4.051 2.123 1 95.62 416 HIS B C 1
ATOM 7383 O O . HIS B 1 416 ? -9.492 -3.553 2.791 1 95.62 416 HIS B O 1
ATOM 7389 N N . SER B 1 417 ? -10.844 -3.619 0.988 1 92.56 417 SER B N 1
ATOM 7390 C CA . SER B 1 417 ? -10.195 -2.467 0.369 1 92.56 417 SER B CA 1
ATOM 7391 C C . SER B 1 417 ? -10.312 -1.226 1.246 1 92.56 417 SER B C 1
ATOM 7393 O O . SER B 1 417 ? -9.367 -0.448 1.367 1 92.56 417 SER B O 1
ATOM 7395 N N . SER B 1 418 ? -11.484 -1.078 1.769 1 91.69 418 SER B N 1
ATOM 7396 C CA . SER B 1 418 ? -11.719 0.061 2.65 1 91.69 418 SER B CA 1
ATOM 7397 C C . SER B 1 418 ? -10.812 0.009 3.875 1 91.69 418 SER B C 1
ATOM 7399 O O . SER B 1 418 ? -10.234 1.024 4.27 1 91.69 418 SER B O 1
ATOM 7401 N N . LEU B 1 419 ? -10.648 -1.13 4.43 1 94.56 419 LEU B N 1
ATOM 7402 C CA . LEU B 1 419 ? -9.805 -1.296 5.605 1 94.56 419 LEU B CA 1
ATOM 7403 C C . LEU B 1 419 ? -8.344 -1.032 5.27 1 94.56 419 LEU B C 1
ATOM 7405 O O . LEU B 1 419 ? -7.668 -0.269 5.965 1 94.56 419 LEU B O 1
ATOM 7409 N N . TRP B 1 420 ? -7.887 -1.589 4.223 1 93.44 420 TRP B N 1
ATOM 7410 C CA . TRP B 1 420 ? -6.461 -1.545 3.922 1 93.44 420 TRP B CA 1
ATOM 7411 C C . TRP B 1 420 ? -6.07 -0.2 3.32 1 93.44 420 TRP B C 1
ATOM 7413 O O . TRP B 1 420 ? -4.887 0.131 3.236 1 93.44 420 TRP B O 1
ATOM 7423 N N . SER B 1 421 ? -7.039 0.573 2.879 1 87.62 421 SER B N 1
ATOM 7424 C CA . SER B 1 421 ? -6.758 1.952 2.496 1 87.62 421 SER B CA 1
ATOM 7425 C C . SER B 1 421 ? -6.34 2.787 3.701 1 87.62 421 SER B C 1
ATOM 7427 O O . SER B 1 421 ? -5.547 3.723 3.572 1 87.62 421 SER B O 1
ATOM 7429 N N . GLU B 1 422 ? -6.887 2.42 4.797 1 87.81 422 GLU B N 1
ATOM 7430 C CA . GLU B 1 422 ? -6.551 3.107 6.039 1 87.81 422 GLU B CA 1
ATOM 7431 C C . GLU B 1 422 ? -5.305 2.506 6.684 1 87.81 422 GLU B C 1
ATOM 7433 O O . GLU B 1 422 ? -4.527 3.215 7.328 1 87.81 422 GLU B O 1
ATOM 7438 N N . LEU B 1 423 ? -5.215 1.206 6.543 1 92.44 423 LEU B N 1
ATOM 7439 C CA . LEU B 1 423 ? -4.078 0.479 7.098 1 92.44 423 LEU B CA 1
ATOM 7440 C C . LEU B 1 423 ? -3.281 -0.206 5.996 1 92.44 423 LEU B C 1
ATOM 7442 O O . LEU B 1 423 ? -3.471 -1.396 5.734 1 92.44 423 LEU B O 1
ATOM 7446 N N . PRO B 1 424 ? -2.41 0.549 5.426 1 88.5 424 PRO B N 1
ATOM 7447 C CA . PRO B 1 424 ? -1.641 -0.052 4.332 1 88.5 424 PRO B CA 1
ATOM 7448 C C . PRO B 1 424 ? -0.888 -1.309 4.762 1 88.5 424 PRO B C 1
ATOM 7450 O O . PRO B 1 424 ? -0.331 -1.354 5.863 1 88.5 424 PRO B O 1
ATOM 7453 N N . LYS B 1 425 ? -0.813 -2.318 3.922 1 89.69 425 LYS B N 1
ATOM 7454 C CA . LYS B 1 425 ? -0.223 -3.617 4.227 1 89.69 425 LYS B CA 1
ATOM 7455 C C . LYS B 1 425 ? 1.299 -3.525 4.305 1 89.69 425 LYS B C 1
ATOM 7457 O O . LYS B 1 425 ? 1.962 -4.473 4.734 1 89.69 425 LYS B O 1
ATOM 7462 N N . THR B 1 426 ? 1.918 -2.416 3.982 1 84.56 426 THR B N 1
ATOM 7463 C CA . THR B 1 426 ? 3.365 -2.242 3.971 1 84.56 426 THR B CA 1
ATOM 7464 C C . THR B 1 426 ? 3.871 -1.812 5.344 1 84.56 426 THR B C 1
ATOM 7466 O O . THR B 1 426 ? 5.078 -1.817 5.598 1 84.56 426 THR B O 1
ATOM 7469 N N . LYS B 1 427 ? 2.951 -1.493 6.195 1 86.56 427 LYS B N 1
ATOM 7470 C CA . LYS B 1 427 ? 3.314 -1.034 7.531 1 86.56 427 LYS B CA 1
ATOM 7471 C C . LYS B 1 427 ? 2.723 -1.943 8.602 1 86.56 427 LYS B C 1
ATOM 7473 O O . LYS B 1 427 ? 1.67 -2.551 8.398 1 86.56 427 LYS B O 1
ATOM 7478 N N . PHE B 1 428 ? 3.453 -1.996 9.656 1 88.56 428 PHE B N 1
ATOM 7479 C CA . PHE B 1 428 ? 2.957 -2.764 10.789 1 88.56 428 PHE B CA 1
ATOM 7480 C C . PHE B 1 428 ? 2.168 -1.872 11.742 1 88.56 428 PHE B C 1
ATOM 7482 O O . PHE B 1 428 ? 2.6 -0.762 12.062 1 88.56 428 PHE B O 1
ATOM 7489 N N . PHE B 1 429 ? 1.059 -2.312 12.164 1 91.56 429 PHE B N 1
ATOM 7490 C CA . PHE B 1 429 ? 0.203 -1.596 13.102 1 91.56 429 PHE B CA 1
ATOM 7491 C C . PHE B 1 429 ? -0.044 -2.43 14.359 1 91.56 429 PHE B C 1
ATOM 7493 O O . PHE B 1 429 ? -0.008 -3.662 14.305 1 91.56 429 PHE B O 1
ATOM 7500 N N . SER B 1 430 ? -0.295 -1.742 15.43 1 91.12 430 SER B N 1
ATOM 7501 C CA . SER B 1 430 ? -0.625 -2.441 16.672 1 91.12 430 SER B CA 1
ATOM 7502 C C . SER B 1 430 ? -1.98 -3.133 16.562 1 91.12 430 SER B C 1
ATOM 7504 O O . SER B 1 430 ? -2.809 -2.768 15.734 1 91.12 430 SER B O 1
ATOM 7506 N N . LEU B 1 431 ? -2.131 -4.176 17.422 1 94.25 431 LEU B N 1
ATOM 7507 C CA . LEU B 1 431 ? -3.395 -4.906 17.438 1 94.25 431 LEU B CA 1
ATOM 7508 C C . LEU B 1 431 ? -4.559 -3.98 17.766 1 94.25 431 LEU B C 1
ATOM 7510 O O . LEU B 1 431 ? -5.641 -4.105 17.203 1 94.25 431 LEU B O 1
ATOM 7514 N N . GLN B 1 432 ? -4.363 -3.117 18.688 1 93.19 432 GLN B N 1
ATOM 7515 C CA . GLN B 1 432 ? -5.402 -2.176 19.078 1 93.19 432 GLN B CA 1
ATOM 7516 C C . GLN B 1 432 ? -5.824 -1.292 17.922 1 93.19 432 GLN B C 1
ATOM 7518 O O . GLN B 1 432 ? -7.02 -1.062 17.703 1 93.19 432 GLN B O 1
ATOM 7523 N N . ARG B 1 433 ? -4.855 -0.797 17.25 1 93.88 433 ARG B N 1
ATOM 7524 C CA . ARG B 1 433 ? -5.141 0.02 16.078 1 93.88 433 ARG B CA 1
ATOM 7525 C C . ARG B 1 433 ? -5.895 -0.785 15.016 1 93.88 433 ARG B C 1
ATOM 7527 O O . ARG B 1 433 ? -6.832 -0.281 14.398 1 93.88 433 ARG B O 1
ATOM 7534 N N . MET B 1 434 ? -5.504 -2.002 14.828 1 95.12 434 MET B N 1
ATOM 7535 C CA . MET B 1 434 ? -6.156 -2.893 13.875 1 95.12 434 MET B CA 1
ATOM 7536 C C . MET B 1 434 ? -7.613 -3.125 14.25 1 95.12 434 MET B C 1
ATOM 7538 O O . MET B 1 434 ? -8.5 -3.061 13.398 1 95.12 434 MET B O 1
ATOM 7542 N N . ARG B 1 435 ? -7.781 -3.408 15.438 1 96.31 435 ARG B N 1
ATOM 7543 C CA . ARG B 1 435 ? -9.125 -3.666 15.938 1 96.31 435 ARG B CA 1
ATOM 7544 C C . ARG B 1 435 ? -10.016 -2.443 15.766 1 96.31 435 ARG B C 1
ATOM 7546 O O . ARG B 1 435 ? -11.148 -2.557 15.281 1 96.31 435 ARG B O 1
ATOM 7553 N N . TYR B 1 436 ? -9.531 -1.342 16.125 1 95.88 436 TYR B N 1
ATOM 7554 C CA . TYR B 1 436 ? -10.281 -0.095 16.016 1 95.88 436 TYR B CA 1
ATOM 7555 C C . TYR B 1 436 ? -10.648 0.185 14.555 1 95.88 436 TYR B C 1
ATOM 7557 O O . TYR B 1 436 ? -11.805 0.473 14.25 1 95.88 436 TYR B O 1
ATOM 7565 N N . SER B 1 437 ? -9.672 0.139 13.695 1 95.75 437 SER B N 1
ATOM 7566 C CA . SER B 1 437 ? -9.898 0.438 12.289 1 95.75 437 SER B CA 1
ATOM 7567 C C . SER B 1 437 ? -10.859 -0.561 11.656 1 95.75 437 SER B C 1
ATOM 7569 O O . SER B 1 437 ? -11.641 -0.205 10.766 1 95.75 437 SER B O 1
ATOM 7571 N N . LEU B 1 438 ? -10.742 -1.81 12.055 1 97 438 LEU B N 1
ATOM 7572 C CA . LEU B 1 438 ? -11.648 -2.828 11.531 1 97 438 LEU B CA 1
ATOM 7573 C C . LEU B 1 438 ? -13.086 -2.533 11.938 1 97 438 LEU B C 1
ATOM 7575 O O . LEU B 1 438 ? -13.984 -2.539 11.094 1 97 438 LEU B O 1
ATOM 7579 N N . TYR B 1 439 ? -13.32 -2.258 13.195 1 96.75 439 TYR B N 1
ATOM 7580 C CA . TYR B 1 439 ? -14.648 -1.897 13.664 1 96.75 439 TYR B CA 1
ATOM 7581 C C . TYR B 1 439 ? -15.18 -0.678 12.914 1 96.75 439 TYR B C 1
ATOM 7583 O O . TYR B 1 439 ? -16.328 -0.665 12.469 1 96.75 439 TYR B O 1
ATOM 7591 N N . ARG B 1 440 ? -14.352 0.244 12.82 1 94.38 440 ARG B N 1
ATOM 7592 C CA . ARG B 1 440 ? -14.734 1.479 12.148 1 94.38 440 ARG B CA 1
ATOM 7593 C C . ARG B 1 440 ? -15.094 1.219 10.688 1 94.38 440 ARG B C 1
ATOM 7595 O O . ARG B 1 440 ? -16.094 1.742 10.188 1 94.38 440 ARG B O 1
ATOM 7602 N N . SER B 1 441 ? -14.281 0.47 10.016 1 95.62 441 SER B N 1
ATOM 7603 C CA . SER B 1 441 ? -14.523 0.147 8.617 1 95.62 441 SER B CA 1
ATOM 7604 C C . SER B 1 441 ? -15.836 -0.607 8.438 1 95.62 441 SER B C 1
ATOM 7606 O O . SER B 1 441 ? -16.578 -0.356 7.484 1 95.62 441 SER B O 1
ATOM 7608 N N . VAL B 1 442 ? -16.094 -1.532 9.281 1 96.88 442 VAL B N 1
ATOM 7609 C CA . VAL B 1 442 ? -17.312 -2.33 9.195 1 96.88 442 VAL B CA 1
ATOM 7610 C C . VAL B 1 442 ? -18.531 -1.438 9.414 1 96.88 442 VAL B C 1
ATOM 7612 O O . VAL B 1 442 ? -19.516 -1.522 8.664 1 96.88 442 VAL B O 1
ATOM 7615 N N . VAL B 1 443 ? -18.469 -0.573 10.398 1 95.75 443 VAL B N 1
ATOM 7616 C CA . VAL B 1 443 ? -19.578 0.313 10.688 1 95.75 443 VAL B CA 1
ATOM 7617 C C . VAL B 1 443 ? -19.797 1.284 9.531 1 95.75 443 VAL B C 1
ATOM 7619 O O . VAL B 1 443 ? -20.922 1.554 9.133 1 95.75 443 VAL B O 1
ATOM 7622 N N . ARG B 1 444 ? -18.75 1.812 9.047 1 94.19 444 ARG B N 1
ATOM 7623 C CA . ARG B 1 444 ? -18.844 2.686 7.883 1 94.19 444 ARG B CA 1
ATOM 7624 C C . ARG B 1 444 ? -19.438 1.942 6.691 1 94.19 444 ARG B C 1
ATOM 7626 O O . ARG B 1 444 ? -20.234 2.506 5.934 1 94.19 444 ARG B O 1
ATOM 7633 N N . PHE B 1 445 ? -19.047 0.725 6.527 1 95.44 445 PHE B N 1
ATOM 7634 C CA . PHE B 1 445 ? -19.547 -0.126 5.453 1 95.44 445 PHE B CA 1
ATOM 7635 C C . PHE B 1 445 ? -21.047 -0.351 5.594 1 95.44 445 PHE B C 1
ATOM 7637 O O . PHE B 1 445 ? -21.781 -0.29 4.609 1 95.44 445 PHE B O 1
ATOM 7644 N N . ASN B 1 446 ? -21.516 -0.573 6.785 1 95.12 446 ASN B N 1
ATOM 7645 C CA . ASN B 1 446 ? -22.906 -0.89 7.055 1 95.12 446 ASN B CA 1
ATOM 7646 C C . ASN B 1 446 ? -23.781 0.359 7.02 1 95.12 446 ASN B C 1
ATOM 7648 O O . ASN B 1 446 ? -24.891 0.329 6.484 1 95.12 446 ASN B O 1
ATOM 7652 N N . HIS B 1 447 ? -23.219 1.519 7.625 1 92.44 447 HIS B N 1
ATOM 7653 C CA . HIS B 1 447 ? -24.109 2.633 7.918 1 92.44 447 HIS B CA 1
ATOM 7654 C C . HIS B 1 447 ? -23.656 3.906 7.219 1 92.44 447 HIS B C 1
ATOM 7656 O O . HIS B 1 447 ? -24.359 4.914 7.227 1 92.44 447 HIS B O 1
ATOM 7662 N N . GLY B 1 448 ? -22.516 3.938 6.719 1 92.25 448 GLY B N 1
ATOM 7663 C CA . GLY B 1 448 ? -21.984 5.148 6.105 1 92.25 448 GLY B CA 1
ATOM 7664 C C . GLY B 1 448 ? -21.125 5.973 7.039 1 92.25 448 GLY B C 1
ATOM 7665 O O . GLY B 1 448 ? -21.031 5.676 8.234 1 92.25 448 GLY B O 1
ATOM 7666 N N . SER B 1 449 ? -20.547 6.996 6.477 1 92.75 449 SER B N 1
ATOM 7667 C CA . SER B 1 449 ? -19.594 7.82 7.215 1 92.75 449 SER B CA 1
ATOM 7668 C C . SER B 1 449 ? -20.312 8.734 8.203 1 92.75 449 SER B C 1
ATOM 7670 O O . SER B 1 449 ? -19.781 9.047 9.273 1 92.75 449 SER B O 1
ATOM 7672 N N . THR B 1 450 ? -21.484 9.211 7.887 1 92.69 450 THR B N 1
ATOM 7673 C CA . THR B 1 450 ? -22.234 10.117 8.75 1 92.69 450 THR B CA 1
ATOM 7674 C C . THR B 1 450 ? -22.625 9.422 10.047 1 92.69 450 THR B C 1
ATOM 7676 O O . THR B 1 450 ? -22.359 9.938 11.133 1 92.69 450 THR B O 1
ATOM 7679 N N . THR B 1 451 ? -23.156 8.242 9.906 1 88.81 451 THR B N 1
ATOM 7680 C CA . THR B 1 451 ? -23.578 7.48 11.078 1 88.81 451 THR B CA 1
ATOM 7681 C C . THR B 1 451 ? -22.375 7.055 11.914 1 88.81 451 THR B C 1
ATOM 7683 O O . THR B 1 451 ? -22.453 7.023 13.141 1 88.81 451 THR B O 1
ATOM 7686 N N . MET B 1 452 ? -21.359 6.723 11.25 1 89.81 452 MET B N 1
ATOM 7687 C CA . MET B 1 452 ? -20.141 6.344 11.953 1 89.81 452 MET B CA 1
ATOM 7688 C C . MET B 1 452 ? -19.625 7.496 12.805 1 89.81 452 MET B C 1
ATOM 7690 O O . MET B 1 452 ? -19.25 7.297 13.961 1 89.81 452 MET B O 1
ATOM 7694 N N . ALA B 1 453 ? -19.609 8.688 12.227 1 89.19 453 ALA B N 1
ATOM 7695 C CA . ALA B 1 453 ? -19.141 9.867 12.953 1 89.19 453 ALA B CA 1
ATOM 7696 C C . ALA B 1 453 ? -20.047 10.164 14.148 1 89.19 453 ALA B C 1
ATOM 7698 O O . ALA B 1 453 ? -19.562 10.484 15.234 1 89.19 453 ALA B O 1
ATOM 7699 N N . MET B 1 454 ? -21.266 10.008 13.977 1 87.62 454 MET B N 1
ATOM 7700 C CA . MET B 1 454 ? -22.219 10.242 15.055 1 87.62 454 MET B CA 1
ATOM 7701 C C . MET B 1 454 ? -22.016 9.234 16.188 1 87.62 454 MET B C 1
ATOM 7703 O O . MET B 1 454 ? -22.125 9.586 17.359 1 87.62 454 MET B O 1
ATOM 7707 N N . ALA B 1 455 ? -21.719 8.031 15.75 1 86.5 455 ALA B N 1
ATOM 7708 C CA . ALA B 1 455 ? -21.484 6.984 16.734 1 86.5 455 ALA B CA 1
ATOM 7709 C C . ALA B 1 455 ? -20.25 7.305 17.578 1 86.5 455 ALA B C 1
ATOM 7711 O O . ALA B 1 455 ? -20.188 6.957 18.766 1 86.5 455 ALA B O 1
ATOM 7712 N N . GLU B 1 456 ? -19.328 7.984 16.969 1 84.62 456 GLU B N 1
ATOM 7713 C CA . GLU B 1 456 ? -18.109 8.352 17.672 1 84.62 456 GLU B CA 1
ATOM 7714 C C . GLU B 1 456 ? -18.281 9.656 18.453 1 84.62 456 GLU B C 1
ATOM 7716 O O . GLU B 1 456 ? -17.328 10.148 19.062 1 84.62 456 GLU B O 1
ATOM 7721 N N . GLY B 1 457 ? -19.406 10.266 18.328 1 80 457 GLY B N 1
ATOM 7722 C CA . GLY B 1 457 ? -19.703 11.461 19.094 1 80 457 GLY B CA 1
ATOM 7723 C C . GLY B 1 457 ? -19.359 12.742 18.359 1 80 457 GLY B C 1
ATOM 7724 O O . GLY B 1 457 ? -19.297 13.812 18.969 1 80 457 GLY B O 1
ATOM 7725 N N . GLU B 1 458 ? -19.141 12.672 17.109 1 82.5 458 GLU B N 1
ATOM 7726 C CA . GLU B 1 458 ? -18.828 13.852 16.312 1 82.5 458 GLU B CA 1
ATOM 7727 C C . GLU B 1 458 ? -20.094 14.492 15.758 1 82.5 458 GLU B C 1
ATOM 7729 O O . GLU B 1 458 ? -20.672 14.016 14.773 1 82.5 458 GLU B O 1
ATOM 7734 N N . THR B 1 459 ? -20.531 15.656 16.312 1 81.12 459 THR B N 1
ATOM 7735 C CA . THR B 1 459 ? -21.844 16.188 15.945 1 81.12 459 THR B CA 1
ATOM 7736 C C . THR B 1 459 ? -21.719 17.609 15.398 1 81.12 459 THR B C 1
ATOM 7738 O O . THR B 1 459 ? -22.719 18.25 15.109 1 81.12 459 THR B O 1
ATOM 7741 N N . GLY B 1 460 ? -20.594 18.094 15.188 1 87.38 460 GLY B N 1
ATOM 7742 C CA . GLY B 1 460 ? -20.453 19.422 14.625 1 87.38 460 GLY B CA 1
ATOM 7743 C C . GLY B 1 460 ? -21.062 19.562 13.25 1 87.38 460 GLY B C 1
ATOM 7744 O O . GLY B 1 460 ? -21.078 18.609 12.469 1 87.38 460 GLY B O 1
ATOM 7745 N N . LYS B 1 461 ? -21.562 20.734 12.977 1 88.38 461 LYS B N 1
ATOM 7746 C CA . LYS B 1 461 ? -22.25 20.984 11.719 1 88.38 461 LYS B CA 1
ATOM 7747 C C . LYS B 1 461 ? -21.344 20.719 10.523 1 88.38 461 LYS B C 1
ATOM 7749 O O . LYS B 1 461 ? -21.734 20.016 9.594 1 88.38 461 LYS B O 1
ATOM 7754 N N . GLU B 1 462 ? -20.172 21.297 10.602 1 90.06 462 GLU B N 1
ATOM 7755 C CA . GLU B 1 462 ? -19.25 21.109 9.484 1 90.06 462 GLU B CA 1
ATOM 7756 C C . GLU B 1 462 ? -18.828 19.641 9.367 1 90.06 462 GLU B C 1
ATOM 7758 O O . GLU B 1 462 ? -18.594 19.156 8.258 1 90.06 462 GLU B O 1
ATOM 7763 N N . ILE B 1 463 ? -18.75 18.969 10.461 1 90.94 463 ILE B N 1
ATOM 7764 C CA . ILE B 1 463 ? -18.375 17.562 10.469 1 90.94 463 ILE B CA 1
ATOM 7765 C C . ILE B 1 463 ? -19.422 16.75 9.727 1 90.94 463 ILE B C 1
ATOM 7767 O O . ILE B 1 463 ? -19.078 15.961 8.828 1 90.94 463 ILE B O 1
ATOM 7771 N N . LEU B 1 464 ? -20.609 17 10.023 1 92.12 464 LEU B N 1
ATOM 7772 C CA . LEU B 1 464 ? -21.703 16.234 9.43 1 92.12 464 LEU B CA 1
ATOM 7773 C C . LEU B 1 464 ? -21.828 16.547 7.938 1 92.12 464 LEU B C 1
ATOM 7775 O O . LEU B 1 464 ? -22.109 15.641 7.145 1 92.12 464 LEU B O 1
ATOM 7779 N N . GLU B 1 465 ? -21.578 17.75 7.613 1 93.31 465 GLU B N 1
ATOM 7780 C CA . GLU B 1 465 ? -21.641 18.109 6.199 1 93.31 465 GLU B CA 1
ATOM 7781 C C . GLU B 1 465 ? -20.562 17.406 5.395 1 93.31 465 GLU B C 1
ATOM 7783 O O . GLU B 1 465 ? -20.812 16.922 4.285 1 93.31 465 GLU B O 1
ATOM 7788 N N . ILE B 1 466 ? -19.453 17.391 5.957 1 93.62 466 ILE B N 1
ATOM 7789 C CA . ILE B 1 466 ? -18.328 16.719 5.293 1 93.62 466 ILE B CA 1
ATOM 7790 C C . ILE B 1 466 ? -18.641 15.234 5.137 1 93.62 466 ILE B C 1
ATOM 7792 O O . ILE B 1 466 ? -18.453 14.664 4.059 1 93.62 466 ILE B O 1
ATOM 7796 N N . ARG B 1 467 ? -19.141 14.633 6.141 1 94.44 467 ARG B N 1
ATOM 7797 C CA . ARG B 1 467 ? -19.453 13.203 6.117 1 94.44 467 ARG B CA 1
ATOM 7798 C C . ARG B 1 467 ? -20.594 12.906 5.152 1 94.44 467 ARG B C 1
ATOM 7800 O O . ARG B 1 467 ? -20.547 11.898 4.434 1 94.44 467 ARG B O 1
ATOM 7807 N N . LYS B 1 468 ? -21.578 13.781 5.133 1 94.88 468 LYS B N 1
ATOM 7808 C CA . LYS B 1 468 ? -22.688 13.617 4.195 1 94.88 468 LYS B CA 1
ATOM 7809 C C . LYS B 1 468 ? -22.203 13.688 2.75 1 94.88 468 LYS B C 1
ATOM 7811 O O . LYS B 1 468 ? -22.656 12.922 1.899 1 94.88 468 LYS B O 1
ATOM 7816 N N . ARG B 1 469 ? -21.344 14.586 2.553 1 93.5 469 ARG B N 1
ATOM 7817 C CA . ARG B 1 469 ? -20.781 14.711 1.215 1 93.5 469 ARG B CA 1
ATOM 7818 C C . ARG B 1 469 ? -20.016 13.445 0.829 1 93.5 469 ARG B C 1
ATOM 7820 O O . ARG B 1 469 ? -20.078 13 -0.32 1 93.5 469 ARG B O 1
ATOM 7827 N N . MET B 1 470 ? -19.328 12.883 1.744 1 93.12 470 MET B N 1
ATOM 7828 C CA . MET B 1 470 ? -18.594 11.641 1.509 1 93.12 470 MET B CA 1
ATOM 7829 C C . MET B 1 470 ? -19.562 10.508 1.157 1 93.12 470 MET B C 1
ATOM 7831 O O . MET B 1 470 ? -19.297 9.734 0.236 1 93.12 470 MET B O 1
ATOM 7835 N N . ASP B 1 471 ? -20.625 10.43 1.839 1 94.94 471 ASP B N 1
ATOM 7836 C CA . ASP B 1 471 ? -21.609 9.391 1.584 1 94.94 471 ASP B CA 1
ATOM 7837 C C . ASP B 1 471 ? -22.25 9.57 0.211 1 94.94 471 ASP B C 1
ATOM 7839 O O . ASP B 1 471 ? -22.469 8.602 -0.517 1 94.94 471 ASP B O 1
ATOM 7843 N N . ARG B 1 472 ? -22.5 10.828 -0.12 1 94.19 472 ARG B N 1
ATOM 7844 C CA . ARG B 1 472 ? -23.078 11.117 -1.425 1 94.19 472 ARG B CA 1
ATOM 7845 C C . ARG B 1 472 ? -22.141 10.719 -2.551 1 94.19 472 ARG B C 1
ATOM 7847 O O . ARG B 1 472 ? -22.562 10.148 -3.557 1 94.19 472 ARG B O 1
ATOM 7854 N N . LYS B 1 473 ? -20.969 11.047 -2.334 1 91.88 473 LYS B N 1
ATOM 7855 C CA . LYS B 1 473 ? -19.969 10.695 -3.338 1 91.88 473 LYS B CA 1
ATOM 7856 C C . LYS B 1 473 ? -19.844 9.18 -3.484 1 91.88 473 LYS B C 1
ATOM 7858 O O . LYS B 1 473 ? -19.688 8.672 -4.594 1 91.88 473 LYS B O 1
ATOM 7863 N N . ARG B 1 474 ? -19.875 8.492 -2.465 1 89.25 474 ARG B N 1
ATOM 7864 C CA . ARG B 1 474 ? -19.781 7.035 -2.471 1 89.25 474 ARG B CA 1
ATOM 7865 C C . ARG B 1 474 ? -20.953 6.426 -3.24 1 89.25 474 ARG B C 1
ATOM 7867 O O . ARG B 1 474 ? -20.766 5.52 -4.059 1 89.25 474 ARG B O 1
ATOM 7874 N N . ILE B 1 475 ? -22.094 6.91 -2.986 1 90.5 475 ILE B N 1
ATOM 7875 C CA . ILE B 1 475 ? -23.297 6.418 -3.65 1 90.5 475 ILE B CA 1
ATOM 7876 C C . ILE B 1 475 ? -23.219 6.738 -5.141 1 90.5 475 ILE B C 1
ATOM 7878 O O . ILE B 1 475 ? -23.5 5.879 -5.98 1 90.5 475 ILE B O 1
ATOM 7882 N N . ALA B 1 476 ? -22.797 7.965 -5.426 1 91.44 476 ALA B N 1
ATOM 7883 C CA . ALA B 1 476 ? -22.688 8.391 -6.82 1 91.44 476 ALA B CA 1
ATOM 7884 C C . ALA B 1 476 ? -21.688 7.527 -7.578 1 91.44 476 ALA B C 1
ATOM 7886 O O . ALA B 1 476 ? -21.938 7.137 -8.719 1 91.44 476 ALA B O 1
ATOM 7887 N N . SER B 1 477 ? -20.609 7.254 -6.945 1 88.56 477 SER B N 1
ATOM 7888 C CA . SER B 1 477 ? -19.578 6.43 -7.559 1 88.56 477 SER B CA 1
ATOM 7889 C C . SER B 1 477 ? -20.078 5.012 -7.805 1 88.56 477 SER B C 1
ATOM 7891 O O . SER B 1 477 ? -19.75 4.402 -8.828 1 88.56 477 SER B O 1
ATOM 7893 N N . SER B 1 478 ? -20.828 4.523 -6.895 1 84.69 478 SER B N 1
ATOM 7894 C CA . SER B 1 478 ? -21.391 3.182 -7.039 1 84.69 478 SER B CA 1
ATOM 7895 C C . SER B 1 478 ? -22.359 3.107 -8.211 1 84.69 478 SER B C 1
ATOM 7897 O O . SER B 1 478 ? -22.328 2.146 -8.984 1 84.69 478 SER B O 1
ATOM 7899 N N . VAL B 1 479 ? -23.109 4.09 -8.367 1 86 479 VAL B N 1
ATOM 7900 C CA . VAL B 1 479 ? -24.078 4.156 -9.453 1 86 479 VAL B CA 1
ATOM 7901 C C . VAL B 1 479 ? -23.359 4.266 -10.797 1 86 479 VAL B C 1
ATOM 7903 O O . VAL B 1 479 ? -23.703 3.574 -11.758 1 86 479 VAL B O 1
ATOM 7906 N N . MET B 1 480 ? -22.359 5.055 -10.789 1 87.31 480 MET B N 1
ATOM 7907 C CA . MET B 1 480 ? -21.578 5.246 -12.008 1 87.31 480 MET B CA 1
ATOM 7908 C C . MET B 1 480 ? -20.875 3.959 -12.414 1 87.31 480 MET B C 1
ATOM 7910 O O . MET B 1 480 ? -20.812 3.625 -13.602 1 87.31 480 MET B O 1
ATOM 7914 N N . LYS B 1 481 ? -20.359 3.26 -11.492 1 80.62 481 LYS B N 1
ATOM 7915 C CA . LYS B 1 481 ? -19.641 2.014 -11.766 1 80.62 481 LYS B CA 1
ATOM 7916 C C . LYS B 1 481 ? -20.578 0.968 -12.359 1 80.62 481 LYS B C 1
ATOM 7918 O O . LYS B 1 481 ? -20.188 0.208 -13.25 1 80.62 481 LYS B O 1
ATOM 7923 N N . ILE B 1 482 ? -21.75 0.955 -11.914 1 79.44 482 ILE B N 1
ATOM 7924 C CA . ILE B 1 482 ? -22.734 0.012 -12.422 1 79.44 482 ILE B CA 1
ATOM 7925 C C . ILE B 1 482 ? -23.078 0.356 -13.867 1 79.44 482 ILE B C 1
ATOM 7927 O O . ILE B 1 482 ? -23.203 -0.536 -14.711 1 79.44 482 ILE B O 1
ATOM 7931 N N . GLN B 1 483 ? -23.094 1.622 -14.133 1 79.88 483 GLN B N 1
ATOM 7932 C CA . GLN B 1 483 ? -23.469 2.078 -15.469 1 79.88 483 GLN B CA 1
ATOM 7933 C C . GLN B 1 483 ? -22.328 1.854 -16.469 1 79.88 483 GLN B C 1
ATOM 7935 O O . GLN B 1 483 ? -22.578 1.486 -17.609 1 79.88 483 GLN B O 1
ATOM 7940 N N . LYS B 1 484 ? -21.156 1.93 -16 1 76.06 484 LYS B N 1
ATOM 7941 C CA . LYS B 1 484 ? -20.016 1.924 -16.906 1 76.06 484 LYS B CA 1
ATOM 7942 C C . LYS B 1 484 ? -19.297 0.576 -16.875 1 76.06 484 LYS B C 1
ATOM 7944 O O . LYS B 1 484 ? -18.172 0.458 -17.359 1 76.06 484 LYS B O 1
ATOM 7949 N N . LYS B 1 485 ? -19.875 -0.337 -16.344 1 77.12 485 LYS B N 1
ATOM 7950 C CA . LYS B 1 485 ? -19.203 -1.616 -16.141 1 77.12 485 LYS B CA 1
ATOM 7951 C C . LYS B 1 485 ? -18.766 -2.225 -17.469 1 77.12 485 LYS B C 1
ATOM 7953 O O . LYS B 1 485 ? -17.625 -2.684 -17.594 1 77.12 485 LYS B O 1
ATOM 7958 N N . GLU B 1 486 ? -19.609 -2.182 -18.422 1 75.62 486 GLU B N 1
ATOM 7959 C CA . GLU B 1 486 ? -19.297 -2.783 -19.719 1 75.62 486 GLU B CA 1
ATOM 7960 C C . GLU B 1 486 ? -18.234 -1.985 -20.453 1 75.62 486 GLU B C 1
ATOM 7962 O O . GLU B 1 486 ? -17.328 -2.564 -21.047 1 75.62 486 GLU B O 1
ATOM 7967 N N . GLU B 1 487 ? -18.406 -0.692 -20.391 1 76.75 487 GLU B N 1
ATOM 7968 C CA . GLU B 1 487 ? -17.422 0.167 -21.047 1 76.75 487 GLU B CA 1
ATOM 7969 C C . GLU B 1 487 ? -16.031 -0.018 -20.438 1 76.75 487 GLU B C 1
ATOM 7971 O O . GLU B 1 487 ? -15.039 -0.073 -21.156 1 76.75 487 GLU B O 1
ATOM 7976 N N . GLU B 1 488 ? -16 -0.125 -19.172 1 78.56 488 GLU B N 1
ATOM 7977 C CA . GLU B 1 488 ? -14.742 -0.322 -18.469 1 78.56 488 GLU B CA 1
ATOM 7978 C C . GLU B 1 488 ? -14.109 -1.659 -18.844 1 78.56 488 GLU B C 1
ATOM 7980 O O . GLU B 1 488 ? -12.891 -1.75 -19 1 78.56 488 GLU B O 1
ATOM 7985 N N . ARG B 1 489 ? -14.906 -2.572 -18.938 1 77 489 ARG B N 1
ATOM 7986 C CA . ARG B 1 489 ? -14.414 -3.887 -19.344 1 77 489 ARG B CA 1
ATOM 7987 C C . ARG B 1 489 ? -13.812 -3.844 -20.75 1 77 489 ARG B C 1
ATOM 7989 O O . ARG B 1 489 ? -12.711 -4.359 -20.969 1 77 489 ARG B O 1
ATOM 7996 N N . LYS B 1 490 ? -14.492 -3.242 -21.656 1 75.81 490 LYS B N 1
ATOM 7997 C CA . LYS B 1 490 ? -14 -3.125 -23.016 1 75.81 490 LYS B CA 1
ATOM 7998 C C . LYS B 1 490 ? -12.672 -2.369 -23.062 1 75.81 490 LYS B C 1
ATOM 8000 O O . LYS B 1 490 ? -11.758 -2.75 -23.797 1 75.81 490 LYS B O 1
ATOM 8005 N N . HIS B 1 491 ? -12.695 -1.37 -22.25 1 79.5 491 HIS B N 1
ATOM 8006 C CA . HIS B 1 491 ? -11.469 -0.579 -22.172 1 79.5 491 HIS B CA 1
ATOM 8007 C C . HIS B 1 491 ? -10.305 -1.414 -21.656 1 79.5 491 HIS B C 1
ATOM 8009 O O . HIS B 1 491 ? -9.195 -1.327 -22.172 1 79.5 491 HIS B O 1
ATOM 8015 N N . LYS B 1 492 ? -10.555 -2.201 -20.688 1 79.5 492 LYS B N 1
ATOM 8016 C CA . LYS B 1 492 ? -9.523 -3.068 -20.125 1 79.5 492 LYS B CA 1
ATOM 8017 C C . LYS B 1 492 ? -9.039 -4.09 -21.141 1 79.5 492 LYS B C 1
ATOM 8019 O O . LYS B 1 492 ? -7.836 -4.34 -21.25 1 79.5 492 LYS B O 1
ATOM 8024 N N . ILE B 1 493 ? -9.922 -4.621 -21.875 1 79.19 493 ILE B N 1
ATOM 8025 C CA . ILE B 1 493 ? -9.586 -5.621 -22.875 1 79.19 493 ILE B CA 1
ATOM 8026 C C . ILE B 1 493 ? -8.703 -4.984 -23.953 1 79.19 493 ILE B C 1
ATOM 8028 O O . ILE B 1 493 ? -7.707 -5.574 -24.375 1 79.19 493 ILE B O 1
ATOM 8032 N N . ARG B 1 494 ? -9.07 -3.857 -24.344 1 78.75 494 ARG B N 1
ATOM 8033 C CA . ARG B 1 494 ? -8.289 -3.146 -25.344 1 78.75 494 ARG B CA 1
ATOM 8034 C C . ARG B 1 494 ? -6.871 -2.875 -24.844 1 78.75 494 ARG B C 1
ATOM 8036 O O . ARG B 1 494 ? -5.906 -3.006 -25.609 1 78.75 494 ARG B O 1
ATOM 8043 N N . LYS B 1 495 ? -6.824 -2.516 -23.656 1 79.62 495 LYS B N 1
ATOM 8044 C CA . LYS B 1 495 ? -5.516 -2.236 -23.062 1 79.62 495 LYS B CA 1
ATOM 8045 C C . LYS B 1 495 ? -4.645 -3.49 -23.047 1 79.62 495 LYS B C 1
ATOM 8047 O O . LYS B 1 495 ? -3.451 -3.432 -23.344 1 79.62 495 LYS B O 1
ATOM 8052 N N . VAL B 1 496 ? -5.254 -4.543 -22.688 1 81.75 496 VAL B N 1
ATOM 8053 C CA . VAL B 1 496 ? -4.535 -5.809 -22.625 1 81.75 496 VAL B CA 1
ATOM 8054 C C . VAL B 1 496 ? -4.086 -6.215 -24.031 1 81.75 496 VAL B C 1
ATOM 8056 O O . VAL B 1 496 ? -2.971 -6.715 -24.203 1 81.75 496 VAL B O 1
ATOM 8059 N N . GLN B 1 497 ? -4.949 -5.992 -24.969 1 80.88 497 GLN B N 1
ATOM 8060 C CA . GLN B 1 497 ? -4.617 -6.305 -26.359 1 80.88 497 GLN B CA 1
ATOM 8061 C C . GLN B 1 497 ? -3.422 -5.484 -26.828 1 80.88 497 GLN B C 1
ATOM 8063 O O . GLN B 1 497 ? -2.484 -6.027 -27.422 1 80.88 497 GLN B O 1
ATOM 8068 N N . LYS B 1 498 ? -3.451 -4.238 -26.531 1 81.19 498 LYS B N 1
ATOM 8069 C CA . LYS B 1 498 ? -2.359 -3.357 -26.938 1 81.19 498 LYS B CA 1
ATOM 8070 C C . LYS B 1 498 ? -1.051 -3.756 -26.266 1 81.19 498 LYS B C 1
ATOM 8072 O O . LYS B 1 498 ? 0.006 -3.76 -26.906 1 81.19 498 LYS B O 1
ATOM 8077 N N . GLU B 1 499 ? -1.153 -4.094 -25.047 1 83.88 499 GLU B N 1
ATOM 8078 C CA . GLU B 1 499 ? 0.028 -4.508 -24.297 1 83.88 499 GLU B CA 1
ATOM 8079 C C . GLU B 1 499 ? 0.618 -5.797 -24.859 1 83.88 499 GLU B C 1
ATOM 8081 O O . GLU B 1 499 ? 1.838 -5.938 -24.969 1 83.88 499 GLU B O 1
ATOM 8086 N N . GLU B 1 500 ? -0.18 -6.676 -25.172 1 82.06 500 GLU B N 1
ATOM 8087 C CA . GLU B 1 500 ? 0.272 -7.949 -25.734 1 82.06 500 GLU B CA 1
ATOM 8088 C C . GLU B 1 500 ? 0.93 -7.754 -27.094 1 82.06 500 GLU B C 1
ATOM 8090 O O . GLU B 1 500 ? 1.918 -8.414 -27.422 1 82.06 500 GLU B O 1
ATOM 8095 N N . GLU B 1 501 ? 0.343 -6.906 -27.891 1 81.44 501 GLU B N 1
ATOM 8096 C CA . GLU B 1 501 ? 0.927 -6.598 -29.188 1 81.44 501 GLU B CA 1
ATOM 8097 C C . GLU B 1 501 ? 2.332 -6.023 -29.047 1 81.44 501 GLU B C 1
ATOM 8099 O O . GLU B 1 501 ? 3.238 -6.383 -29.797 1 81.44 501 GLU B O 1
ATOM 8104 N N . LYS B 1 502 ? 2.521 -5.199 -28.156 1 83.81 502 LYS B N 1
ATOM 8105 C CA . LYS B 1 502 ? 3.836 -4.617 -27.906 1 83.81 502 LYS B CA 1
ATOM 8106 C C . LYS B 1 502 ? 4.82 -5.68 -27.406 1 83.81 502 LYS B C 1
ATOM 8108 O O . LYS B 1 502 ? 5.973 -5.715 -27.844 1 83.81 502 LYS B O 1
ATOM 8113 N N . LEU B 1 503 ? 4.375 -6.527 -26.547 1 81.69 503 LEU B N 1
ATOM 8114 C CA . LEU B 1 503 ? 5.223 -7.582 -26.016 1 81.69 503 LEU B CA 1
ATOM 8115 C C . LEU B 1 503 ? 5.68 -8.531 -27.109 1 81.69 503 LEU B C 1
ATOM 8117 O O . LEU B 1 503 ? 6.824 -8.992 -27.094 1 81.69 503 LEU B O 1
ATOM 8121 N N . GLN B 1 504 ? 4.773 -8.805 -27.984 1 79.94 504 GLN B N 1
ATOM 8122 C CA . GLN B 1 504 ? 5.109 -9.703 -29.078 1 79.94 504 GLN B CA 1
ATOM 8123 C C . GLN B 1 504 ? 6.133 -9.062 -30.016 1 79.94 504 GLN B C 1
ATOM 8125 O O . GLN B 1 504 ? 7.012 -9.75 -30.547 1 79.94 504 GLN B O 1
ATOM 8130 N N . THR B 1 505 ? 5.973 -7.742 -30.141 1 79.19 505 THR B N 1
ATOM 8131 C CA . THR B 1 505 ? 6.906 -7.031 -31 1 79.19 505 THR B CA 1
ATOM 8132 C C . THR B 1 505 ? 8.273 -6.898 -30.328 1 79.19 505 THR B C 1
ATOM 8134 O O . THR B 1 505 ? 9.305 -7.031 -30.984 1 79.19 505 THR B O 1
ATOM 8137 N N . GLU B 1 506 ? 8.273 -6.695 -29.031 1 82.12 506 GLU B N 1
ATOM 8138 C CA . GLU B 1 506 ? 9.508 -6.453 -28.281 1 82.12 506 GLU B CA 1
ATOM 8139 C C . GLU B 1 506 ? 10.18 -7.766 -27.891 1 82.12 506 GLU B C 1
ATOM 8141 O O . GLU B 1 506 ? 11.391 -7.809 -27.672 1 82.12 506 GLU B O 1
ATOM 8146 N N . GLY B 1 507 ? 9.492 -8.828 -27.797 1 66.44 507 GLY B N 1
ATOM 8147 C CA . GLY B 1 507 ? 10.023 -10.086 -27.281 1 66.44 507 GLY B CA 1
ATOM 8148 C C . GLY B 1 507 ? 10.102 -10.125 -25.766 1 66.44 507 GLY B C 1
ATOM 8149 O O . GLY B 1 507 ? 9.477 -9.305 -25.094 1 66.44 507 GLY B O 1
ATOM 8150 N N . VAL B 1 508 ? 10.664 -11.148 -25.188 1 60.72 508 VAL B N 1
ATOM 8151 C CA . VAL B 1 508 ? 10.688 -11.336 -23.734 1 60.72 508 VAL B CA 1
ATOM 8152 C C . VAL B 1 508 ? 11.641 -10.32 -23.109 1 60.72 508 VAL B C 1
ATOM 8154 O O . VAL B 1 508 ? 12.852 -10.375 -23.328 1 60.72 508 VAL B O 1
ATOM 8157 N N . THR B 1 509 ? 11.188 -9.203 -22.703 1 57.69 509 THR B N 1
ATOM 8158 C CA . THR B 1 509 ? 12.039 -8.172 -22.125 1 57.69 509 THR B CA 1
ATOM 8159 C C . THR B 1 509 ? 12.18 -8.367 -20.609 1 57.69 509 THR B C 1
ATOM 8161 O O . THR B 1 509 ? 13.25 -8.141 -20.047 1 57.69 509 THR B O 1
ATOM 8164 N N . TYR B 1 510 ? 11 -8.406 -19.766 1 54.97 510 TYR B N 1
ATOM 8165 C CA . TYR B 1 510 ? 11.016 -8.5 -18.312 1 54.97 510 TYR B CA 1
ATOM 8166 C C . TYR B 1 510 ? 9.93 -9.445 -17.812 1 54.97 510 TYR B C 1
ATOM 8168 O O . TYR B 1 510 ? 8.836 -9.5 -18.391 1 54.97 510 TYR B O 1
ATOM 8176 N N . GLY B 1 511 ? 10.211 -10.602 -17.266 1 48.94 511 GLY B N 1
ATOM 8177 C CA . GLY B 1 511 ? 9.156 -11.43 -16.703 1 48.94 511 GLY B CA 1
ATOM 8178 C C . GLY B 1 511 ? 9.539 -12.086 -15.391 1 48.94 511 GLY B C 1
ATOM 8179 O O . GLY B 1 511 ? 10.719 -12.102 -15.016 1 48.94 511 GLY B O 1
ATOM 8180 N N . PRO B 1 512 ? 8.508 -12.406 -14.594 1 48.84 512 PRO B N 1
ATOM 8181 C CA . PRO B 1 512 ? 8.812 -13.234 -13.422 1 48.84 512 PRO B CA 1
ATOM 8182 C C . PRO B 1 512 ? 9.594 -14.492 -13.773 1 48.84 512 PRO B C 1
ATOM 8184 O O . PRO B 1 512 ? 9.305 -15.141 -14.789 1 48.84 512 PRO B O 1
ATOM 8187 N N . GLY B 1 513 ? 10.789 -14.812 -13.172 1 43.62 513 GLY B N 1
ATOM 8188 C CA . GLY B 1 513 ? 11.531 -16.047 -13.43 1 43.62 513 GLY B CA 1
ATOM 8189 C C . GLY B 1 513 ? 12.617 -15.883 -14.469 1 43.62 513 GLY B C 1
ATOM 8190 O O . GLY B 1 513 ? 13.234 -16.859 -14.883 1 43.62 513 GLY B O 1
ATOM 8191 N N . THR B 1 514 ? 12.602 -14.828 -15.156 1 41.28 514 THR B N 1
ATOM 8192 C CA . THR B 1 514 ? 13.602 -14.719 -16.219 1 41.28 514 THR B CA 1
ATOM 8193 C C . THR B 1 514 ? 15.008 -14.664 -15.617 1 41.28 514 THR B C 1
ATOM 8195 O O . THR B 1 514 ? 15.961 -14.305 -16.312 1 41.28 514 THR B O 1
ATOM 8198 N N . ALA B 1 515 ? 15.117 -14.727 -14.438 1 42.94 515 ALA B N 1
ATOM 8199 C CA . ALA B 1 515 ? 16.516 -14.914 -14.062 1 42.94 515 ALA B CA 1
ATOM 8200 C C . ALA B 1 515 ? 17.203 -15.922 -14.984 1 42.94 515 ALA B C 1
ATOM 8202 O O . ALA B 1 515 ? 16.578 -16.891 -15.43 1 42.94 515 ALA B O 1
ATOM 8203 N N . PRO B 1 516 ? 18.219 -15.523 -15.555 1 39.38 516 PRO B N 1
ATOM 8204 C CA . PRO B 1 516 ? 18.891 -16.516 -16.391 1 39.38 516 PRO B CA 1
ATOM 8205 C C . PRO B 1 516 ? 18.859 -17.922 -15.789 1 39.38 516 PRO B C 1
ATOM 8207 O O . PRO B 1 516 ? 19.031 -18.078 -14.578 1 39.38 516 PRO B O 1
ATOM 8210 N N . VAL B 1 517 ? 17.922 -18.781 -16.391 1 34.09 517 VAL B N 1
ATOM 8211 C CA . VAL B 1 517 ? 17.953 -20.203 -16.062 1 34.09 517 VAL B CA 1
ATOM 8212 C C . VAL B 1 517 ? 19.391 -20.625 -15.781 1 34.09 517 VAL B C 1
ATOM 8214 O O . VAL B 1 517 ? 20.25 -20.531 -16.656 1 34.09 517 VAL B O 1
ATOM 8217 N N . ILE B 1 518 ? 19.734 -20.594 -14.547 1 30.5 518 ILE B N 1
ATOM 8218 C CA . ILE B 1 518 ? 20.969 -21.297 -14.273 1 30.5 518 ILE B CA 1
ATOM 8219 C C . ILE B 1 518 ? 20.781 -22.797 -14.484 1 30.5 518 ILE B C 1
ATOM 8221 O O . ILE B 1 518 ? 19.828 -23.391 -13.969 1 30.5 518 ILE B O 1
#

InterPro domains:
  IPR049012 Mutator-like transposase domain [PF20700] (21-357)

Radius of gyration: 33.4 Å; Cα contacts (8 Å, |Δi|>4): 1670; chains: 2; bounding box: 84×96×80 Å

Solvent-accessible surface area (backbone atoms only — not comparable to full-atom values): 55004 Å² total; per-residue (Å²): 130,87,69,73,56,37,81,64,42,67,77,60,36,41,39,54,28,26,45,67,46,50,53,50,39,49,41,57,46,19,42,40,51,76,34,52,72,52,47,73,42,79,74,45,73,58,45,64,39,38,28,38,37,37,33,34,81,80,78,67,48,76,49,70,38,49,26,34,57,61,66,67,89,80,69,82,60,30,48,55,56,50,29,50,46,57,24,17,63,70,23,58,31,67,57,26,48,46,35,46,18,37,48,37,30,29,53,53,65,53,68,67,53,47,51,54,44,45,50,53,51,36,57,55,43,39,56,39,36,52,54,51,46,51,49,53,46,51,49,50,52,51,54,42,39,74,73,66,49,82,55,80,62,39,78,42,48,28,26,50,52,61,51,58,49,27,84,73,74,71,28,51,36,35,35,24,39,36,28,33,64,89,82,57,39,67,70,47,71,38,80,43,25,58,48,30,76,69,62,68,66,44,56,93,88,54,78,72,71,94,64,91,68,60,46,79,42,86,72,34,46,48,43,45,47,33,52,29,40,35,53,52,61,72,40,24,49,83,75,65,36,32,40,72,33,33,35,35,27,59,81,65,56,52,35,55,50,46,39,57,69,64,62,80,65,78,65,44,75,29,38,18,42,64,55,53,23,47,49,51,31,52,52,49,51,49,45,25,63,75,63,64,38,41,67,88,52,90,30,32,54,35,69,43,44,39,52,48,51,22,48,50,45,36,49,28,46,56,75,40,91,46,59,68,55,22,49,47,45,42,52,22,51,55,39,44,26,50,36,36,80,91,54,72,41,59,83,62,42,58,73,39,75,81,26,89,40,67,62,39,19,21,61,58,64,71,47,83,69,74,59,41,84,78,67,49,88,58,40,32,36,68,69,52,47,64,65,47,44,60,55,49,57,54,67,65,32,69,72,56,44,66,27,37,81,63,48,62,56,62,66,53,52,50,52,50,50,56,37,38,70,66,49,47,52,90,53,89,72,54,68,64,58,48,53,28,47,48,41,47,39,50,41,30,67,58,60,28,48,42,53,42,37,24,48,71,10,52,64,20,69,43,23,44,50,52,24,46,52,51,44,50,50,52,53,52,51,52,54,48,48,67,70,39,44,66,59,50,47,54,50,50,40,51,50,46,41,54,44,48,54,38,36,66,73,68,44,94,65,60,61,92,79,59,52,70,85,111,130,87,71,74,54,37,80,63,40,67,77,62,38,42,39,54,29,26,47,68,48,51,52,50,41,50,40,57,46,20,42,40,50,76,33,53,72,52,48,74,42,80,76,46,73,58,44,62,38,38,28,38,36,37,33,34,81,80,79,66,47,75,49,71,38,48,25,36,55,69,63,56,92,83,55,90,54,27,48,54,54,52,30,51,47,56,22,17,64,70,23,59,32,67,58,25,48,46,35,45,18,36,50,36,29,29,52,51,64,53,68,67,58,47,52,54,49,46,51,53,52,36,57,55,44,39,56,39,36,52,51,52,47,51,49,52,48,50,48,51,53,51,54,41,38,74,73,67,51,82,56,80,62,38,78,41,48,28,26,50,55,60,52,57,48,26,82,71,75,72,29,52,36,35,36,25,38,34,27,33,63,88,81,56,40,65,71,48,70,39,80,43,23,58,49,31,75,71,62,68,67,44,56,94,89,53,79,72,72,95,66,90,68,59,46,77,43,86,71,34,47,48,42,45,47,33,54,30,41,34,52,52,64,71,40,23,49,82,75,66,35,32,40,71,33,34,37,34,26,58,80,64,56,53,36,56,49,47,40,57,69,64,63,80,66,78,66,44,73,28,38,19,40,64,54,52,22,46,48,51,32,52,52,49,51,49,45,26,63,76,64,63,39,40,68,87,53,90,33,32,54,35,70,41,45,40,53,47,52,24,48,50,45,37,48,28,46,57,74,38,90,46,60,68,56,21,51,45,44,42,52,20,50,54,40,44,25,48,36,36,80,90,53,71,39,60,84,61,42,58,73,38,75,80,27,88,42,67,64,38,19,20,61,59,63,70,47,82,71,74,58,40,85,79,68,47,86,57,41,31,36,68,67,54,48,64,67,47,46,60,54,49,56,57,67,63,31,70,72,57,44,65,28,38,80,65,48,63,54,59,66,56,51,51,52,49,50,57,36,38,71,64,49,48,51,91,52,90,74,55,68,64,58,50,50,28,48,49,42,48,41,51,40,28,66,58,60,29,49,41,51,42,37,23,47,69,12,51,64,20,68,43,23,44,50,51,24,46,50,52,44,51,49,52,52,51,50,52,54,49,48,67,71,39,45,66,60,51,49,53,51,50,41,50,50,46,40,53,44,50,53,37,37,67,72,69,43,96,64,60,60,92,78,60,52,69,84,110

Organism: NCBI:txid1843537

Secondary structure (DSSP, 8-state):
-----SS------EEEEEHHHHHHHHHHHHT--S-PPEEEEEEEEETTEEEEEEEETTT--EEEEESSS---SSSS--HHHHHHHHHHHTTTTHHHHHHHHHHHT-PPPPHHHHHHHHHHHHHHHHHHHHHHHHHHHHHHHHHHHHTT---SSEEEEEEEEEEESSSSS--SEEEEEEEETTT--EEEEEEEE---HHHHTSPTTPPPPS--------S-STTHHHHHHHHHHHTIIIIISEEEEEEEE-S--HHHHHHHHHTSS--EEEE-HHHHHHHHHHHHHHHHHHHT--SSSTT---HHHHHHHHHHHHHHHHH-SSHHHHHHHHHHHHHHHT--SSS---TTSPPSTT-S-HHHHHHHHT-PPPPHHHH-TT---HHHHHHHHHHHHHHS-HHHHHT--S--SHHHHHHHHHHHHHS-TTS---HHHHHHHHHHHHHHHHHHHHHHHHHTT---HHHHHHHHHHHHHHHHHHHHHHHTHHHHHHHHHHHHHHHHHHHHHH-S-S-TT-S---/-----SS------EEEEEHHHHHHHHHHHHT--S-PPEEEEEEEEETTEEEEEEEETTT--EEEEESSSS--TT-S--HHHHHHHHHHHTTTTHHHHHHHHHHHT-PPPPHHHHHHHHHHHHHHHHHHHHHHHHHHHHHHHHHHHHTT---SSEEEEEEEEEEESSSSS--SEEEEEEEETTT--EEEEEEEE---HHHHTSPTTPPPPS--------S-STTHHHHHHHHHHHTIIIIISEEEEEEEE-S--HHHHHHHHHTSS--EEEE-HHHHHHHHHHHHHHHHHHHT--SSSTT---HHHHHHHHHHHHHHHHH-SSHHHHHHHHHHHHHHHT--SSS---TTSPPSTT-S-HHHHHHHHT-PPPPHHHH-TT---HHHHHHHHHHHHHHS-HHHHHT--S--SHHHHHHHHHHHHHS-TTS---HHHHHHHHHHHHHHHHHHHHHHHHHTT---HHHHHHHHHHHHHHHHHHHHHHHTHHHHHHHHHHHHHHHHHHHHHH-S-S-TT-S---

pLDDT: mean 86.91, std 11.7, range [30.5, 98.12]

Sequence (1036 aa):
MDFQAADTESERKYIFADESNLLEWVTSIARCKCGKKMNIKEECAVGMAKTYVARCGQCNIEQQMCTSQGGVKKSCRYDLHRRLVRGALHSGGYTAIRELCATLNMHPLSEKSYHQIAKEIQEKGIEEMERAMEKSRAKLHDILKERGDENEVKEISVSCDGSWSKRGFTSMYGFVSVIELTTGICVDFVLLSKYCKVCDNLGAGQQAPQHDCTKNYDGSSPAMEMEGWRRLWERSIEKCKLKYVKVVSDGDSKGIAAVKRLAIYDVEKQECINHVSKRLGTALLQAKKVGKLGGRKKGALTQDKVMRLAHYFGKAIKQDTTVEDMKKDIFATLRHCQSTDAKPQHSTCPDGKYSWCFYKRSVARNVPIPSHDKKMKTFLTEKVVAKILPIYMKVATNELLEKCKGDTQNANECLHSSLWSELPKTKFFSLQRMRYSLYRSVVRFNHGSTTMAMAEGETGKEILEIRKRMDRKRIASSVMKIQKKEEERKHKIRKVQKEEEKLQTEGVTYGPGTAPVIMDFQAADTESERKYIFADESNLLEWVTSIARCKCGKKMNIKEECAVGMAKTYVARCGQCNIEQQMCTSQGGVKKSCRYDLHRRLVRGALHSGGYTAIRELCATLNMHPLSEKSYHQIAKEIQEKGIEEMERAMEKSRAKLHDILKERGDENEVKEISVSCDGSWSKRGFTSMYGFVSVIELTTGICVDFVLLSKYCKVCDNLGAGQQAPQHDCTKNYDGSSPAMEMEGWRRLWERSIEKCKLKYVKVVSDGDSKGIAAVKRLAIYDVEKQECINHVSKRLGTALLQAKKVGKLGGRKKGALTQDKVMRLAHYFGKAIKQDTTVEDMKKDIFATLRHCQSTDAKPQHSTCPDGKYSWCFYKRSVARNVPIPSHDKKMKTFLTEKVVAKILPIYMKVATNELLEKCKGDTQNANECLHSSLWSELPKTKFFSLQRMRYSLYRSVVRFNHGSTTMAMAEGETGKEILEIRKRMDRKRIASSVMKIQKKEEERKHKIRKVQKEEEKLQTEGVTYGPGTAPVI

Nearest PDB structures (foldseek):
  8hoj-assembly1_A  TM=4.346E-01  e=1.004E+00  Scutellaria baicalensis
  8guo-assembly1_B  TM=3.543E-01  e=2.643E+00  Staphylococcus aureus subsp. aureus NCTC 8325
  4whm-assembly1_A  TM=3.654E-01  e=3.410E+00  Clitoria ternatea
  7quj-assembly1_D  TM=2.539E-01  e=3.410E+00  Nepeta sibirica
  5fl3-assembly1_A  TM=2.714E-01  e=5.394E+00  Thermus thermophilus

Foldseek 3Di:
DPPPDPPDDDPDADAAADPVQVVVQVVVVVVPPPPDDWDKDWDDDAFRKTKIWIADPPPRDIGITIRFPDDDDDALDTPVSLVVLVVCLQPPHQVVQVVVCVVRVTGHHDPVSSVVSNLVLLVLLLVLLVVLLLVLLVVVVVVVVVVPDPDQQEEFAWEKDKDALAPDFQGQKMKMWIATFPQRATNDMDIAGNDFPQVVPDPPPDDGPDDDGPHPDNDTSVCVRLVRLQVCQVCCCVPRSYHHAEYEYAPDCSNVVSNVVVVPDHHHYFYALLNLLVVLLVVLVVLCVVVVQADDDPQGDANLLSLVLSVQLSVLLQVDQALVSSLLSNVLVLQCQAAAPVRGRNVSFDADCPTPRQQRNCVRVVHDRDGCVVPRPNHHHPVSSVSSVVVCPVSSDSVNSVRHRNTHCVSVVVLVVQLCVSVPSVDDDDPSSSSSSSSLSSSCSSPNQLVSCVSSPNDDPVSNVVRVVVRVVVVVVVVVCVVCVVVVSVVVSVVSVVVRVVCSVVDCDDDPPVPPPD/DPPPDPPDDDPDADAAADPVQVVVQVVVVVVPPPPDDWDKDWDDDAFRKTKIWIADPPPRDIGITIRFPPDDPPALPTPVLLVVLVVCLQPPHQVVQVVVCVVNVTGHHDPVSSVVSNLVLLVLLLVLLVVLLLVLLVVVVVVVVVVPDPDQQEEFAWEKDKDALAPDFQGQKMKMWIATFPQRATNDMDIAGNDFPQVVPDPPPDDGPDDDGPHPDNDTSVCVSLVRLQVCQVCCCVPRSYHHAEYEYAPDCSNVVSNVVVVPDHHHYFYALLNLLVVLLVVLVVLCVVVVQADDDPQGDASLLSLVLSVQLSVLLQVDDALVSSLLSNVLVLQCQAAAPVRGRNVSFDADCPTPRQQRNCVRVVHDRDGCVVPRPNHHHPVSSVSSVVVCPVSSDSVNSVRHRNTHNVSVVVLVVQLCVSVPSVDDDDPSSSSSSSSLSSSCSSPNQLVSCVSSVNDDPVSNVVRVVVRVVVVVVVVVCVVCVVVVSVVVSVVSVVVRVVCSVVDCDDDDPVPPPD